Protein AF-A0A818ZVC1-F1 (afdb_monomer)

pLDDT: mean 70.7, std 21.71, range [21.44, 96.44]

Sequence (948 aa):
MNQSSSKSNKQVQQPVFHGYNSTHLWSMRLADENYFRLAHILPCRIIEYVRENKIEKIDSCDYSSKNEFSIQNTLWAQKWFYEHQHPINCTNKRFAIIQNYAWSGFGSTVHQIAWAFGRAIADNRIAVYQIPGNWLYGNCNSSTPDCFFLPITNCSIPSKVDGNQTITIDANVGHWSNPIIPSVFQNRTFNWYRVQMVFYLMRYKPETLAHVQYTISKQFNLSSIDFYHPYIAVYVRRSDKATTKEMSQVYTLKQYFDLFDGNARQANISTIYINSEDEKVLNEFVEINKEKQGYYKLLNLTLQKNIVFGSLTRMTSEQRGKVILDFLTDLFIETNADLHVGTLTSNWCRLVDEMRLALGKLIPFYTPENIYKIDWKRNPSMNENGSSEGVGVVIRHTADLGKMIVAANDTNQKHMEYLPYPDWNFNEESEEFLQKTSSDKNDEQCPLEQIYLRCNKTFLPGQSVQVIKIEAERIHHPVIEFLYPYLYTITIRYGSTFEWTIKKRYKDFYDLHQALRTYVTSELAKSCNNLNSVRPSETIDDHDSSIRRQEKQLPCFPTRNDRIAFINEFSKNERCKILQNYLNKVLKHPKLREHSAMRNFLGVSPLSFVRGLGKSLREAELLKRSNDDYRGRSIFIRLLFSCDIFKFHRNRKWFVIKDSYIVYMKIDSALVGFPMLVDHAFSIDRRFRKTKTTNGIRIKNLQRLMVIKCQSGYERDKWFDTLMEIKNKSLFTQQHLFKSFAPQRQQQYAQWFINGQPYMEALAKAILAAREEIYISDWWLSPEIMLIRPYQDDSMRLDNLLGKRAEEGIRIYILIFKDILSVVGLNSYHTKKQLVSKSPNKKNIKIIRHPNHRVLPGTESSFLYSHHEKTVVIDQRLAFIGGLDLCWGRWDTDDHRLVDLSNENITELKSAEELANQSDQESTKEEAAVDTAKQMAKNNTNQGIVRI

Nearest PDB structures (foldseek):
  6ohm-assembly2_B  TM=9.486E-01  e=3.495E-13  Homo sapiens
  7svp-assembly1_C  TM=9.509E-01  e=5.383E-13  Homo sapiens
  6ohp-assembly4_D  TM=9.418E-01  e=6.681E-13  Homo sapiens
  6ohp-assembly2_B  TM=9.500E-01  e=1.210E-12  Homo sapiens
  6ohr-assembly4_D  TM=9.412E-01  e=7.443E-13  Homo sapiens

Mean predicted aligned error: 21.45 Å

Solvent-accessible surface area (backbone atoms only — not comparable to full-atom values): 56792 Å² total; per-residue (Å²): 137,85,89,84,89,86,83,88,83,83,82,78,83,81,84,78,92,72,84,88,63,68,67,64,52,72,64,48,55,81,79,46,88,68,39,78,74,48,62,86,75,52,63,56,56,76,46,72,42,56,55,98,92,38,83,45,66,32,45,41,62,36,64,46,82,86,44,74,50,12,52,52,44,46,51,53,51,52,50,51,52,48,55,64,29,46,55,99,63,64,76,95,56,34,35,23,34,41,27,48,48,53,98,60,44,72,40,50,42,53,55,22,52,33,49,43,47,40,54,19,50,47,72,67,21,36,52,35,81,46,76,53,43,83,51,73,37,39,88,48,101,45,70,45,73,53,59,49,18,50,65,81,36,81,62,78,76,76,94,64,79,70,69,77,50,20,39,77,40,61,17,48,84,52,68,83,86,75,73,66,69,34,79,96,47,59,94,52,57,69,67,59,56,50,25,54,44,46,50,65,63,60,20,41,25,73,67,47,47,51,49,37,47,48,56,48,30,72,61,40,100,48,67,51,76,38,80,51,65,61,26,34,21,36,45,51,76,65,62,81,50,57,80,67,66,68,38,100,69,76,73,57,72,63,59,60,47,68,72,45,50,69,40,29,61,75,60,67,45,36,34,34,34,76,47,47,50,47,66,65,56,63,61,50,47,58,56,53,29,56,78,56,71,58,58,61,44,78,57,71,73,96,63,92,59,64,69,47,58,81,56,55,76,74,49,54,45,58,58,31,27,52,52,49,50,44,50,54,35,52,49,54,52,43,38,59,29,77,40,46,34,34,48,74,74,36,46,55,45,43,50,39,50,35,45,18,33,65,38,16,42,75,62,80,71,45,48,88,62,96,70,81,74,79,82,90,82,77,83,85,75,88,74,95,75,93,74,97,67,89,82,78,80,86,84,82,87,76,87,84,89,81,89,85,87,89,86,84,82,91,88,81,91,76,88,81,89,83,79,82,78,83,80,76,71,83,68,60,71,64,48,50,61,60,51,74,68,57,80,77,80,85,69,94,76,74,58,76,63,54,56,78,69,33,79,75,58,58,73,65,86,96,54,59,53,41,60,78,47,51,46,75,45,79,52,95,41,94,83,48,42,82,77,57,38,44,42,34,41,37,34,36,35,40,56,97,82,44,75,52,75,46,79,43,41,65,66,57,56,51,55,40,50,54,53,53,48,54,49,49,56,51,53,52,52,53,62,61,66,66,68,81,78,73,84,92,77,82,91,77,69,74,70,62,57,57,57,60,55,60,76,65,59,81,77,82,71,84,80,76,54,80,82,81,52,73,95,50,74,72,55,52,57,53,49,28,52,53,53,37,53,40,50,38,58,47,41,69,38,66,72,57,44,64,29,68,60,43,28,58,70,69,40,56,46,59,68,56,81,32,79,90,69,50,71,65,78,47,43,43,78,35,33,34,55,66,87,40,69,59,79,80,77,60,71,75,65,56,63,81,57,71,87,56,96,82,72,78,64,60,46,70,27,36,36,39,33,42,69,59,34,37,36,34,22,40,72,86,58,63,44,75,70,54,79,45,58,47,30,60,56,50,44,78,44,63,50,49,94,79,40,75,39,80,34,18,39,27,42,30,32,84,76,36,36,43,42,39,34,39,96,38,60,69,54,29,50,54,54,48,51,56,55,51,48,32,52,74,68,29,66,30,35,47,89,28,78,94,71,36,75,58,67,91,77,79,96,72,88,83,84,88,64,92,46,26,41,68,42,29,41,53,48,50,54,48,61,73,65,51,79,55,29,37,39,37,34,25,49,38,55,38,46,81,33,67,35,51,78,91,64,95,64,68,66,53,17,47,36,46,45,52,18,54,40,23,65,76,63,24,33,35,40,35,44,34,27,46,59,55,73,92,81,41,89,63,51,45,65,56,34,47,55,56,46,35,67,41,16,72,92,52,66,32,38,43,74,47,66,42,67,77,77,69,81,51,95,92,52,88,66,56,84,86,68,83,50,80,55,24,34,40,33,37,59,88,76,46,72,50,75,56,87,70,44,59,26,82,91,46,65,28,56,97,80,60,58,94,64,89,76,53,77,66,57,54,52,53,49,53,54,51,52,58,56,55,73,73,54,96,56,73,78,62,48,56,55,53,52,51,51,51,52,52,51,54,55,59,68,56,64,80,64,81,73,79,82,126

Structure (mmCIF, N/CA/C/O backbone):
data_AF-A0A818ZVC1-F1
#
_entry.id   AF-A0A818ZVC1-F1
#
loop_
_atom_site.group_PDB
_atom_site.id
_atom_site.type_symbol
_atom_site.label_atom_id
_atom_site.label_alt_id
_atom_site.label_comp_id
_atom_site.label_asym_id
_atom_site.label_entity_id
_atom_site.label_seq_id
_atom_site.pdbx_PDB_ins_code
_atom_site.Cartn_x
_atom_site.Cartn_y
_atom_site.Cartn_z
_atom_site.occupancy
_atom_site.B_iso_or_equiv
_atom_site.auth_seq_id
_atom_site.auth_comp_id
_atom_site.auth_asym_id
_atom_site.auth_atom_id
_atom_site.pdbx_PDB_model_num
ATOM 1 N N . MET A 1 1 ? -5.966 59.909 -5.866 1.00 27.52 1 MET A N 1
ATOM 2 C CA . MET A 1 1 ? -5.714 59.078 -4.671 1.00 27.52 1 MET A CA 1
ATOM 3 C C . MET A 1 1 ? -6.666 57.889 -4.690 1.00 27.52 1 MET A C 1
ATOM 5 O O . MET A 1 1 ? -7.863 58.096 -4.771 1.00 27.52 1 MET A O 1
ATOM 9 N N . ASN A 1 2 ? -6.078 56.693 -4.657 1.00 26.95 2 ASN A N 1
ATOM 10 C CA . ASN A 1 2 ? -6.580 55.396 -4.181 1.00 26.95 2 ASN A CA 1
ATOM 11 C C . ASN A 1 2 ? -7.869 54.749 -4.739 1.00 26.95 2 ASN A C 1
ATOM 13 O O . ASN A 1 2 ? -8.979 55.064 -4.338 1.00 26.95 2 ASN A O 1
ATOM 17 N N . GLN A 1 3 ? -7.606 53.705 -5.545 1.00 29.36 3 GLN A N 1
ATOM 18 C CA . GLN A 1 3 ? -8.112 52.318 -5.475 1.00 29.36 3 GLN A CA 1
ATOM 19 C C . GLN A 1 3 ? -9.631 52.046 -5.527 1.00 29.36 3 GLN A C 1
ATOM 21 O O . GLN A 1 3 ? -10.334 52.234 -4.542 1.00 29.36 3 GLN A O 1
ATOM 26 N N . SER A 1 4 ? -10.096 51.390 -6.607 1.00 24.62 4 SER A N 1
ATOM 27 C CA . SER A 1 4 ? -10.734 50.048 -6.555 1.00 24.62 4 SER A CA 1
ATOM 28 C C . SER A 1 4 ? -11.327 49.567 -7.903 1.00 24.62 4 SER A C 1
ATOM 30 O O . SER A 1 4 ? -11.783 50.359 -8.722 1.00 24.62 4 SER A O 1
ATOM 32 N N . SER A 1 5 ? -11.377 48.228 -8.049 1.00 24.33 5 SER A N 1
ATOM 33 C CA . SER A 1 5 ? -11.989 47.377 -9.104 1.00 24.33 5 SER A CA 1
ATOM 34 C C . SER A 1 5 ? -11.137 47.151 -10.374 1.00 24.33 5 SER A C 1
ATOM 36 O O . SER A 1 5 ? -10.553 48.082 -10.900 1.00 24.33 5 SER A O 1
ATOM 38 N N . SER A 1 6 ? -10.971 45.955 -10.958 1.00 25.45 6 SER A N 1
ATOM 39 C CA . SER A 1 6 ? -11.518 44.601 -10.759 1.00 25.45 6 SER A CA 1
ATOM 40 C C . SER A 1 6 ? -10.657 43.587 -11.553 1.00 25.45 6 SER A C 1
ATOM 42 O O . SER A 1 6 ? -10.133 43.961 -12.600 1.00 25.45 6 SER A O 1
ATOM 44 N N . LYS A 1 7 ? -10.534 42.324 -11.092 1.00 26.31 7 LYS A N 1
ATOM 45 C CA . LYS A 1 7 ? -10.684 41.066 -11.881 1.00 26.31 7 LYS A CA 1
ATOM 46 C C . LYS A 1 7 ? -10.084 39.825 -11.184 1.00 26.31 7 LYS A C 1
ATOM 48 O O . LYS A 1 7 ? -8.886 39.715 -10.969 1.00 26.31 7 LYS A O 1
ATOM 53 N N . SER A 1 8 ? -10.994 38.903 -10.855 1.00 25.89 8 SER A N 1
ATOM 54 C CA . SER A 1 8 ? -10.902 37.430 -10.852 1.00 25.89 8 SER A CA 1
ATOM 55 C C . SER A 1 8 ? -9.536 36.741 -10.665 1.00 25.89 8 SER A C 1
ATOM 57 O O . SER A 1 8 ? -8.816 36.521 -11.637 1.00 25.89 8 SER A O 1
ATOM 59 N N . ASN A 1 9 ? -9.292 36.205 -9.464 1.00 24.50 9 ASN A N 1
ATOM 60 C CA . ASN A 1 9 ? -8.367 35.085 -9.261 1.00 24.50 9 ASN A CA 1
ATOM 61 C C . ASN A 1 9 ? -9.161 33.777 -9.122 1.00 24.50 9 ASN A C 1
ATOM 63 O O . ASN A 1 9 ? -9.831 33.545 -8.116 1.00 24.50 9 ASN A O 1
ATOM 67 N N . LYS A 1 10 ? -9.074 32.922 -10.150 1.00 27.95 10 LYS A N 1
ATOM 68 C CA . LYS A 1 10 ? -9.461 31.507 -10.091 1.00 27.95 10 LYS A CA 1
ATOM 69 C C . LYS A 1 10 ? -8.496 30.792 -9.139 1.00 27.95 10 LYS A C 1
ATOM 71 O O . LYS A 1 10 ? -7.311 30.679 -9.438 1.00 27.95 10 LYS A O 1
ATOM 76 N N . GLN A 1 11 ? -8.993 30.317 -7.998 1.00 25.81 11 GLN A N 1
ATOM 77 C CA . GLN A 1 11 ? -8.253 29.385 -7.148 1.00 25.81 11 GLN A CA 1
ATOM 78 C C . GLN A 1 11 ? -8.177 28.024 -7.846 1.00 25.81 11 GLN A C 1
ATOM 80 O O . GLN A 1 11 ? -9.191 27.373 -8.091 1.00 25.81 11 GLN A O 1
ATOM 85 N N . VAL A 1 12 ? -6.952 27.630 -8.183 1.00 25.62 12 VAL A N 1
ATOM 86 C CA . VAL A 1 12 ? -6.585 26.325 -8.731 1.00 25.62 12 VAL A CA 1
ATOM 87 C C . VAL A 1 12 ? -6.750 25.271 -7.633 1.00 25.62 12 VAL A C 1
ATOM 89 O O . VAL A 1 12 ? -6.103 25.348 -6.589 1.00 25.62 12 VAL A O 1
ATOM 92 N N . GLN A 1 13 ? -7.636 24.301 -7.869 1.00 24.66 13 GLN A N 1
ATOM 93 C CA . GLN A 1 13 ? -7.746 23.074 -7.082 1.00 24.66 13 GLN A CA 1
ATOM 94 C C . GLN A 1 13 ? -6.422 22.302 -7.167 1.00 24.66 13 GLN A C 1
ATOM 96 O O . GLN A 1 13 ? -5.951 21.984 -8.256 1.00 24.66 13 GLN A O 1
ATOM 101 N N . GLN A 1 14 ? -5.816 22.013 -6.015 1.00 25.50 14 GLN A N 1
ATOM 102 C CA . GLN A 1 14 ? -4.678 21.099 -5.912 1.00 25.50 14 GLN A CA 1
ATOM 103 C C . GLN A 1 14 ? -5.178 19.648 -6.018 1.00 25.50 14 GLN A C 1
ATOM 105 O O . GLN A 1 14 ? -6.092 19.292 -5.267 1.00 25.50 14 GLN A O 1
ATOM 110 N N . PRO A 1 15 ? -4.604 18.794 -6.887 1.00 28.31 15 PRO A N 1
ATOM 111 C CA . PRO A 1 15 ? -4.935 17.380 -6.904 1.00 28.31 15 PRO A CA 1
ATOM 112 C C . PRO A 1 15 ? -4.225 16.617 -5.782 1.00 28.31 15 PRO A C 1
ATOM 114 O O . PRO A 1 15 ? -3.084 16.887 -5.408 1.00 28.31 15 PRO A O 1
ATOM 117 N N . VAL A 1 16 ? -4.975 15.649 -5.271 1.00 25.94 16 VAL A N 1
ATOM 118 C CA . VAL A 1 16 ? -4.669 14.675 -4.227 1.00 25.94 16 VAL A CA 1
ATOM 119 C C . VAL A 1 16 ? -3.815 13.539 -4.810 1.00 25.94 16 VAL A C 1
ATOM 121 O O . VAL A 1 16 ? -3.999 13.139 -5.954 1.00 25.94 16 VAL A O 1
ATOM 124 N N . PHE A 1 17 ? -2.878 13.026 -4.011 1.00 22.81 17 PHE A N 1
ATOM 125 C CA . PHE A 1 17 ? -1.921 11.966 -4.343 1.00 22.81 17 PHE A CA 1
ATOM 126 C C . PHE A 1 17 ? -2.580 10.686 -4.904 1.00 22.81 17 PHE A C 1
ATOM 128 O O . PHE A 1 17 ? -3.275 9.978 -4.174 1.00 22.81 17 PHE A O 1
ATOM 135 N N . HIS A 1 18 ? -2.290 10.353 -6.168 1.00 27.66 18 HIS A N 1
ATOM 136 C CA . HIS A 1 18 ? -2.539 9.040 -6.775 1.00 27.66 18 HIS A CA 1
ATOM 137 C C . HIS A 1 18 ? -1.360 8.091 -6.500 1.00 27.66 18 HIS A C 1
ATOM 139 O O . HIS A 1 18 ? -0.253 8.300 -6.984 1.00 27.66 18 HIS A O 1
ATOM 145 N N . GLY A 1 19 ? -1.571 7.029 -5.723 1.00 27.08 19 GLY A N 1
ATOM 146 C CA . GLY A 1 19 ? -0.622 5.915 -5.692 1.00 27.08 19 GLY A CA 1
ATOM 147 C C . GLY A 1 19 ? -0.619 5.212 -7.050 1.00 27.08 19 GLY A C 1
ATOM 148 O O . GLY A 1 19 ? -1.681 4.800 -7.499 1.00 27.08 19 GLY A O 1
ATOM 149 N N . TYR A 1 20 ? 0.564 5.101 -7.661 1.00 32.34 20 TYR A N 1
ATOM 150 C CA . TYR A 1 20 ? 0.853 4.433 -8.938 1.00 32.34 20 TYR A CA 1
ATOM 151 C C . TYR A 1 20 ? 0.041 4.931 -10.137 1.00 32.34 20 TYR A C 1
ATOM 153 O O . TYR A 1 20 ? -0.973 4.350 -10.509 1.00 32.34 20 TYR A O 1
ATOM 161 N N . ASN A 1 21 ? 0.542 5.977 -10.795 1.00 25.67 21 ASN A N 1
ATOM 162 C CA . ASN A 1 21 ? 0.131 6.290 -12.157 1.00 25.67 21 ASN A CA 1
ATOM 163 C C . ASN A 1 21 ? 1.340 6.780 -12.966 1.00 25.67 21 ASN A C 1
ATOM 165 O O . ASN A 1 21 ? 1.886 7.829 -12.640 1.00 25.67 21 ASN A O 1
ATOM 169 N N . SER A 1 22 ? 1.707 5.982 -13.986 1.00 32.19 22 SER A N 1
ATOM 170 C CA . SER A 1 22 ? 2.506 6.310 -15.190 1.00 32.19 22 SER A CA 1
ATOM 171 C C . SER A 1 22 ? 3.807 7.100 -14.944 1.00 32.19 22 SER A C 1
ATOM 173 O O . SER A 1 22 ? 3.735 8.312 -14.794 1.00 32.19 22 SER A O 1
ATOM 175 N N . THR A 1 23 ? 5.012 6.521 -14.896 1.00 31.30 23 THR A N 1
ATOM 176 C CA . THR A 1 23 ? 5.671 5.669 -15.906 1.00 31.30 23 THR A CA 1
ATOM 177 C C . THR A 1 23 ? 7.010 5.185 -15.335 1.00 31.30 23 THR A C 1
ATOM 179 O O . THR A 1 23 ? 7.995 5.911 -15.367 1.00 31.30 23 THR A O 1
ATOM 182 N N . HIS A 1 24 ? 7.097 3.928 -14.902 1.00 35.00 24 HIS A N 1
ATOM 183 C CA . HIS A 1 24 ? 8.387 3.292 -14.626 1.00 35.00 24 HIS A CA 1
ATOM 184 C C . HIS A 1 24 ? 8.357 1.852 -15.118 1.00 35.00 24 HIS A C 1
ATOM 186 O O . HIS A 1 24 ? 8.144 0.904 -14.359 1.00 35.00 24 HIS A O 1
ATOM 192 N N . LEU A 1 25 ? 8.615 1.691 -16.412 1.00 38.16 25 LEU A N 1
ATOM 193 C CA . LEU A 1 25 ? 9.255 0.473 -16.859 1.00 38.16 25 LEU A CA 1
ATOM 194 C C . LEU A 1 25 ? 10.643 0.430 -16.229 1.00 38.16 25 LEU A C 1
ATOM 196 O O . LEU A 1 25 ? 11.414 1.379 -16.331 1.00 38.16 25 LEU A O 1
ATOM 200 N N . TRP A 1 26 ? 10.881 -0.685 -15.545 1.00 45.56 26 TRP A N 1
ATOM 201 C CA . TRP A 1 26 ? 12.069 -1.085 -14.805 1.00 45.56 26 TRP A CA 1
ATOM 202 C C . TRP A 1 26 ? 12.497 -0.171 -13.660 1.00 45.56 26 TRP A C 1
ATOM 204 O O . TRP A 1 26 ? 13.458 0.596 -13.705 1.00 45.56 26 TRP A O 1
ATOM 214 N N . SER A 1 27 ? 11.847 -0.373 -12.518 1.00 42.56 27 SER A N 1
ATOM 215 C CA . SER A 1 27 ? 12.524 -0.093 -11.259 1.00 42.56 27 SER A CA 1
ATOM 216 C C . SER A 1 27 ? 13.854 -0.853 -11.251 1.00 42.56 27 SER A C 1
ATOM 218 O O . SER A 1 27 ? 13.868 -2.045 -11.558 1.00 42.56 27 SER A O 1
ATOM 220 N N . MET A 1 28 ? 14.937 -0.222 -10.807 1.00 47.94 28 MET A N 1
ATOM 221 C CA . MET A 1 28 ? 16.243 -0.839 -10.523 1.00 47.94 28 MET A CA 1
ATOM 222 C C . MET A 1 28 ? 16.189 -1.979 -9.468 1.00 47.94 28 MET A C 1
ATOM 224 O O . MET A 1 28 ? 17.200 -2.322 -8.872 1.00 47.94 28 MET A O 1
ATOM 228 N N . ARG A 1 29 ? 15.017 -2.578 -9.213 1.00 45.97 29 ARG A N 1
ATOM 229 C CA . ARG A 1 29 ? 14.735 -3.723 -8.334 1.00 45.97 29 ARG A CA 1
ATOM 230 C C . ARG A 1 29 ? 14.843 -5.087 -9.037 1.00 45.97 29 ARG A C 1
ATOM 232 O O . ARG A 1 29 ? 14.319 -6.066 -8.518 1.00 45.97 29 ARG A O 1
ATOM 239 N N . LEU A 1 30 ? 15.492 -5.174 -10.197 1.00 45.00 30 LEU A N 1
ATOM 240 C CA . LEU A 1 30 ? 15.577 -6.366 -11.063 1.00 45.00 30 LEU A CA 1
ATOM 241 C C . LEU A 1 30 ? 16.311 -7.602 -10.485 1.00 45.00 30 LEU A C 1
ATOM 243 O O . LEU A 1 30 ? 16.906 -8.367 -11.237 1.00 45.00 30 LEU A O 1
ATOM 247 N N . ALA A 1 31 ? 16.324 -7.831 -9.172 1.00 43.72 31 ALA A N 1
ATOM 248 C CA . ALA A 1 31 ? 17.031 -8.981 -8.593 1.00 43.72 31 ALA A CA 1
ATOM 249 C C . ALA A 1 31 ? 16.267 -9.763 -7.522 1.00 43.72 31 ALA A C 1
ATOM 251 O O . ALA A 1 31 ? 16.886 -10.543 -6.805 1.00 43.72 31 ALA A O 1
ATOM 252 N N . ASP A 1 32 ? 14.961 -9.561 -7.379 1.00 44.56 32 ASP A N 1
ATOM 253 C CA . ASP A 1 32 ? 14.152 -10.453 -6.545 1.00 44.56 32 ASP A CA 1
ATOM 254 C C . ASP A 1 32 ? 13.594 -11.579 -7.436 1.00 44.56 32 ASP A C 1
ATOM 256 O O . ASP A 1 32 ? 13.123 -11.295 -8.540 1.00 44.56 32 ASP A O 1
ATOM 260 N N . GLU A 1 33 ? 13.622 -12.840 -6.985 1.00 43.38 33 GLU A N 1
ATOM 261 C CA . GLU A 1 33 ? 12.979 -13.984 -7.668 1.00 43.38 33 GLU A CA 1
ATOM 262 C C . GLU A 1 33 ? 11.511 -13.685 -8.022 1.00 43.38 33 GLU A C 1
ATOM 264 O O . GLU A 1 33 ? 10.979 -14.175 -9.022 1.00 43.38 33 GLU A O 1
ATOM 269 N N . ASN A 1 34 ? 10.866 -12.812 -7.244 1.00 45.91 34 ASN A N 1
ATOM 270 C CA . ASN A 1 34 ? 9.500 -12.359 -7.480 1.00 45.91 34 ASN A CA 1
ATOM 271 C C . ASN A 1 34 ? 9.364 -11.376 -8.658 1.00 45.91 34 ASN A C 1
ATOM 273 O O . ASN A 1 34 ? 8.281 -11.245 -9.223 1.00 45.91 34 ASN A O 1
ATOM 277 N N . TYR A 1 35 ? 10.435 -10.690 -9.068 1.00 49.69 35 TYR A N 1
ATOM 278 C CA . TYR A 1 35 ? 10.378 -9.628 -10.077 1.00 49.69 35 TYR A CA 1
ATOM 279 C C . TYR A 1 35 ? 10.228 -10.165 -11.504 1.00 49.69 35 TYR A C 1
ATOM 281 O O . TYR A 1 35 ? 9.471 -9.599 -12.291 1.00 49.69 35 TYR A O 1
ATOM 289 N N . PHE A 1 36 ? 10.863 -11.296 -11.831 1.00 51.94 36 PHE A N 1
ATOM 290 C CA . PHE A 1 36 ? 10.711 -11.940 -13.146 1.00 51.94 36 PHE A CA 1
ATOM 291 C C . PHE A 1 36 ? 9.260 -12.361 -13.428 1.00 51.94 36 PHE A C 1
ATOM 293 O O . PHE A 1 36 ? 8.851 -12.419 -14.583 1.00 51.94 36 PHE A O 1
ATOM 300 N N . ARG A 1 37 ? 8.466 -12.594 -12.373 1.00 50.31 37 ARG A N 1
ATOM 301 C CA . ARG A 1 37 ? 7.027 -12.892 -12.461 1.00 50.31 37 ARG A CA 1
ATOM 302 C C . ARG A 1 37 ? 6.156 -11.639 -12.616 1.00 50.31 37 ARG A C 1
ATOM 304 O O . ARG A 1 37 ? 5.049 -11.736 -13.129 1.00 50.31 37 ARG A O 1
ATOM 311 N N . LEU A 1 38 ? 6.645 -10.473 -12.186 1.00 44.97 38 LEU A N 1
ATOM 312 C CA . LEU A 1 38 ? 5.910 -9.200 -12.182 1.00 44.97 38 LEU A CA 1
ATOM 313 C C . LEU A 1 38 ? 6.256 -8.295 -13.376 1.00 44.97 38 LEU A C 1
ATOM 315 O O . LEU A 1 38 ? 5.530 -7.346 -13.654 1.00 44.97 38 LEU A O 1
ATOM 319 N N . ALA A 1 39 ? 7.349 -8.555 -14.094 1.00 47.28 39 ALA A N 1
ATOM 320 C CA . ALA A 1 39 ? 7.800 -7.675 -15.171 1.00 47.28 39 ALA A CA 1
ATOM 321 C C . ALA A 1 39 ? 6.821 -7.583 -16.359 1.00 47.28 39 ALA A C 1
ATOM 323 O O . ALA A 1 39 ? 6.759 -6.556 -17.028 1.00 47.28 39 ALA A O 1
ATOM 324 N N . HIS A 1 40 ? 6.012 -8.624 -16.582 1.00 47.16 40 HIS A N 1
ATOM 325 C CA . HIS A 1 40 ? 5.005 -8.671 -17.648 1.00 47.16 40 HIS A CA 1
ATOM 326 C C . HIS A 1 40 ? 3.726 -7.871 -17.345 1.00 47.16 40 HIS A C 1
ATOM 328 O O . HIS A 1 40 ? 2.943 -7.633 -18.253 1.00 47.16 40 HIS A O 1
ATOM 334 N N . ILE A 1 41 ? 3.525 -7.433 -16.097 1.00 45.09 41 ILE A N 1
ATOM 335 C CA . ILE A 1 41 ? 2.358 -6.643 -15.658 1.00 45.09 41 ILE A CA 1
ATOM 336 C C . ILE A 1 41 ? 2.725 -5.181 -15.339 1.00 45.09 41 ILE A C 1
ATOM 338 O O . ILE A 1 41 ? 1.940 -4.454 -14.727 1.00 45.09 41 ILE A O 1
ATOM 342 N N . LEU A 1 42 ? 3.933 -4.743 -15.719 1.00 43.19 42 LEU A N 1
ATOM 343 C CA . LEU A 1 42 ? 4.386 -3.366 -15.525 1.00 43.19 42 LEU A CA 1
ATOM 344 C C . LEU A 1 42 ? 3.693 -2.426 -16.526 1.00 43.19 42 LEU A C 1
ATOM 346 O O . LEU A 1 42 ? 3.760 -2.675 -17.728 1.00 43.19 42 LEU A O 1
ATOM 350 N N . PRO A 1 43 ? 3.071 -1.323 -16.068 1.00 43.28 43 PRO A N 1
ATOM 351 C CA . PRO A 1 43 ? 2.459 -0.353 -16.962 1.00 43.28 43 PRO A CA 1
ATOM 352 C C . PRO A 1 43 ? 3.537 0.340 -17.801 1.00 43.28 43 PRO A C 1
ATOM 354 O O . PRO A 1 43 ? 4.464 0.960 -17.276 1.00 43.28 43 PRO A O 1
ATOM 357 N N . CYS A 1 44 ? 3.387 0.241 -19.113 1.00 53.91 44 CYS A N 1
ATOM 358 C CA . CYS A 1 44 ? 4.269 0.813 -20.115 1.00 53.91 44 CYS A CA 1
ATOM 359 C C . CYS A 1 44 ? 3.537 1.923 -20.889 1.00 53.91 44 CYS A C 1
ATOM 361 O O . CYS A 1 44 ? 2.309 2.029 -20.830 1.00 53.91 44 CYS A O 1
ATOM 363 N N . ARG A 1 45 ? 4.270 2.796 -21.588 1.00 53.34 45 ARG A N 1
ATOM 364 C CA . ARG A 1 45 ? 3.670 3.889 -22.369 1.00 53.34 45 ARG A CA 1
ATOM 365 C C . ARG A 1 45 ? 4.363 4.053 -23.713 1.00 53.34 45 ARG A C 1
ATOM 367 O O . ARG A 1 45 ? 5.594 4.017 -23.785 1.00 53.34 45 ARG A O 1
ATOM 374 N N . ILE A 1 46 ? 3.555 4.301 -24.740 1.00 62.34 46 ILE A N 1
ATOM 375 C CA . ILE A 1 46 ? 4.019 4.732 -26.055 1.00 62.34 46 ILE A CA 1
ATOM 376 C C . ILE A 1 46 ? 3.932 6.257 -26.119 1.00 62.34 46 ILE A C 1
ATOM 378 O O . ILE A 1 46 ? 2.892 6.838 -25.799 1.00 62.34 46 ILE A O 1
ATOM 382 N N . ILE A 1 47 ? 5.026 6.915 -26.495 1.00 57.81 47 ILE A N 1
ATOM 383 C CA . ILE A 1 47 ? 5.071 8.366 -26.705 1.00 57.81 47 ILE A CA 1
ATOM 384 C C . ILE A 1 47 ? 5.488 8.620 -28.141 1.00 57.81 47 ILE A C 1
ATOM 386 O O . ILE A 1 47 ? 6.591 8.262 -28.544 1.00 57.81 47 ILE A O 1
ATOM 390 N N . GLU A 1 48 ? 4.608 9.252 -28.903 1.00 60.34 48 GLU A N 1
ATOM 391 C CA . GLU A 1 48 ? 4.890 9.662 -30.272 1.00 60.34 48 GLU A CA 1
ATOM 392 C C . GLU A 1 48 ? 5.407 11.101 -30.283 1.00 60.34 48 GLU A C 1
ATOM 394 O O . GLU A 1 48 ? 4.894 11.970 -29.575 1.00 60.34 48 GLU A O 1
ATOM 399 N N . TYR A 1 49 ? 6.437 11.360 -31.079 1.00 50.88 49 TYR A N 1
ATOM 400 C CA . TYR A 1 49 ? 7.020 12.686 -31.232 1.00 50.88 49 TYR A CA 1
ATOM 401 C C . TYR A 1 49 ? 7.553 12.861 -32.651 1.00 50.88 49 TYR A C 1
ATOM 403 O O . TYR A 1 49 ? 7.766 11.891 -33.372 1.00 50.88 49 TYR A O 1
ATOM 411 N N . VAL A 1 50 ? 7.747 14.107 -33.076 1.00 50.69 50 VAL A N 1
ATOM 412 C CA . VAL A 1 50 ? 8.193 14.403 -34.440 1.00 50.69 50 VAL A CA 1
ATOM 413 C C . VAL A 1 50 ? 9.658 14.794 -34.429 1.00 50.69 50 VAL A C 1
ATOM 415 O O . VAL A 1 50 ? 10.036 15.751 -33.756 1.00 50.69 50 VAL A O 1
ATOM 418 N N . ARG A 1 51 ? 10.465 14.089 -35.219 1.00 49.78 51 ARG A N 1
ATOM 419 C CA . ARG A 1 51 ? 11.872 14.388 -35.470 1.00 49.78 51 ARG A CA 1
ATOM 420 C C . ARG A 1 51 ? 12.087 14.540 -36.968 1.00 49.78 51 ARG A C 1
ATOM 422 O O . ARG A 1 51 ? 11.717 13.658 -37.732 1.00 49.78 51 ARG A O 1
ATOM 429 N N . GLU A 1 52 ? 12.640 15.676 -37.397 1.00 56.88 52 GLU A N 1
ATOM 430 C CA . GLU A 1 52 ? 12.916 15.950 -38.822 1.00 56.88 52 GLU A CA 1
ATOM 431 C C . GLU A 1 52 ? 11.701 15.685 -39.742 1.00 56.88 52 GLU A C 1
ATOM 433 O O . GLU A 1 52 ? 11.827 15.131 -40.831 1.00 56.88 52 GLU A O 1
ATOM 438 N N . ASN A 1 53 ? 10.498 16.065 -39.289 1.00 55.62 53 ASN A N 1
ATOM 439 C CA . ASN A 1 53 ? 9.208 15.822 -39.958 1.00 55.62 53 ASN A CA 1
ATOM 440 C C . ASN A 1 53 ? 8.772 14.344 -40.080 1.00 55.62 53 ASN A C 1
ATOM 442 O O . ASN A 1 53 ? 7.821 14.055 -40.805 1.00 55.62 53 ASN A O 1
ATOM 446 N N . LYS A 1 54 ? 9.400 13.412 -39.355 1.00 51.00 54 LYS A N 1
ATOM 447 C CA . LYS A 1 54 ? 8.949 12.019 -39.195 1.00 51.00 54 LYS A CA 1
ATOM 448 C C . LYS A 1 54 ? 8.405 11.794 -37.790 1.00 51.00 54 LYS A C 1
ATOM 450 O O . LYS A 1 54 ? 8.980 12.290 -36.826 1.00 51.00 54 LYS A O 1
ATOM 455 N N . ILE A 1 55 ? 7.312 11.041 -37.670 1.00 58.38 55 ILE A N 1
ATOM 456 C CA . ILE A 1 55 ? 6.808 10.589 -36.368 1.00 58.38 55 ILE A CA 1
ATOM 457 C C . ILE A 1 55 ? 7.667 9.404 -35.921 1.00 58.38 55 ILE A C 1
ATOM 459 O O . ILE A 1 55 ? 7.688 8.362 -36.574 1.00 58.38 55 ILE A O 1
ATOM 463 N N . GLU A 1 56 ? 8.378 9.572 -34.816 1.00 59.34 56 GLU A N 1
ATOM 464 C CA . GLU A 1 56 ? 9.091 8.516 -34.105 1.00 59.34 56 GLU A CA 1
ATOM 465 C C . GLU A 1 56 ? 8.335 8.156 -32.813 1.00 59.34 56 GLU A C 1
ATOM 467 O O . GLU A 1 56 ? 7.528 8.942 -32.307 1.00 59.34 56 GLU A O 1
ATOM 472 N N . LYS A 1 57 ? 8.576 6.953 -32.273 1.00 59.78 57 LYS A N 1
ATOM 473 C CA . LYS A 1 57 ? 7.895 6.447 -31.072 1.00 59.78 57 LYS A CA 1
ATOM 474 C C . LYS A 1 57 ? 8.905 6.025 -30.003 1.00 59.78 57 LYS A C 1
ATOM 476 O O . LYS A 1 57 ? 9.822 5.261 -30.291 1.00 59.78 57 LYS A O 1
ATOM 481 N N . ILE A 1 58 ? 8.716 6.481 -28.763 1.00 59.19 58 ILE A N 1
ATOM 482 C CA . ILE A 1 58 ? 9.219 5.780 -27.573 1.00 59.19 58 ILE A CA 1
ATOM 483 C C . ILE A 1 58 ? 8.243 4.653 -27.329 1.00 59.19 58 ILE A C 1
ATOM 485 O O . ILE A 1 58 ? 7.121 4.927 -26.911 1.00 59.19 58 ILE A O 1
ATOM 489 N N . ASP A 1 59 ? 8.654 3.418 -27.569 1.00 65.19 59 ASP A N 1
ATOM 490 C CA . ASP A 1 59 ? 7.852 2.263 -27.202 1.00 65.19 59 ASP A CA 1
ATOM 491 C C . ASP A 1 59 ? 8.528 1.495 -26.075 1.00 65.19 59 ASP A C 1
ATOM 493 O O . ASP A 1 59 ? 9.311 0.569 -26.273 1.00 65.19 59 ASP A O 1
ATOM 497 N N . SER A 1 60 ? 8.216 1.924 -24.859 1.00 58.72 60 SER A N 1
ATOM 498 C CA . SER A 1 60 ? 8.633 1.199 -23.669 1.00 58.72 60 SER A CA 1
ATOM 499 C C . SER A 1 60 ? 7.838 -0.123 -23.526 1.00 58.72 60 SER A C 1
ATOM 501 O O . SER A 1 60 ? 8.323 -1.070 -22.913 1.00 58.72 60 SER A O 1
ATOM 503 N N . CYS A 1 61 ? 6.671 -0.232 -24.180 1.00 61.16 61 CYS A N 1
ATOM 504 C CA . CYS A 1 61 ? 5.827 -1.428 -24.273 1.00 61.16 61 CYS A CA 1
ATOM 505 C C . CYS A 1 61 ? 6.284 -2.434 -25.338 1.00 61.16 61 CYS A C 1
ATOM 507 O O . CYS A 1 61 ? 5.530 -3.355 -25.643 1.00 61.16 61 CYS A O 1
ATOM 509 N N . ASP A 1 62 ? 7.460 -2.289 -25.946 1.00 67.50 62 ASP A N 1
ATOM 510 C CA . ASP A 1 62 ? 7.873 -3.228 -26.981 1.00 67.50 62 ASP A CA 1
ATOM 511 C C . ASP A 1 62 ? 8.192 -4.598 -26.354 1.00 67.50 62 ASP A C 1
ATOM 513 O O . ASP A 1 62 ? 9.268 -4.810 -25.788 1.00 67.50 62 ASP A O 1
ATOM 517 N N . TYR A 1 63 ? 7.232 -5.525 -26.439 1.00 68.94 63 TYR A N 1
ATOM 518 C CA . TYR A 1 63 ? 7.359 -6.941 -26.067 1.00 68.94 63 TYR A CA 1
ATOM 519 C C . TYR A 1 63 ? 7.854 -7.811 -27.225 1.00 68.94 63 TYR A C 1
ATOM 521 O O . TYR A 1 63 ? 7.977 -9.024 -27.062 1.00 68.94 63 TYR A O 1
ATOM 529 N N . SER A 1 64 ? 8.145 -7.234 -28.394 1.00 71.00 64 SER A N 1
ATOM 530 C CA . SER A 1 64 ? 8.578 -8.014 -29.545 1.00 71.00 64 SER A CA 1
ATOM 531 C C . SER A 1 64 ? 9.971 -8.600 -29.319 1.00 71.00 64 SER A C 1
ATOM 533 O O . SER A 1 64 ? 10.891 -7.963 -28.808 1.00 71.00 64 SER A O 1
ATOM 535 N N . SER A 1 65 ? 10.188 -9.824 -29.784 1.00 68.00 65 SER A N 1
ATOM 536 C CA . SER A 1 65 ? 11.525 -10.425 -29.796 1.00 68.00 65 SER A CA 1
ATOM 537 C C . SER A 1 65 ? 12.465 -9.775 -30.826 1.00 68.00 65 SER A C 1
ATOM 539 O O . SER A 1 65 ? 13.681 -9.974 -30.754 1.00 68.00 65 SER A O 1
ATOM 541 N N . LYS A 1 66 ? 11.912 -8.981 -31.760 1.00 70.69 66 LYS A N 1
ATOM 542 C CA . LYS A 1 66 ? 12.612 -8.357 -32.895 1.00 70.69 66 LYS A CA 1
ATOM 543 C C . LYS A 1 66 ? 13.476 -7.163 -32.491 1.00 70.69 66 LYS A C 1
ATOM 545 O O . LYS A 1 66 ? 14.511 -6.934 -33.113 1.00 70.69 66 LYS A O 1
ATOM 550 N N . ASN A 1 67 ? 13.071 -6.413 -31.472 1.00 73.62 67 ASN A N 1
ATOM 551 C CA . ASN A 1 67 ? 13.867 -5.319 -30.931 1.00 73.62 67 ASN A CA 1
ATOM 552 C C . ASN A 1 67 ? 14.817 -5.842 -29.855 1.00 73.62 67 ASN A C 1
ATOM 554 O O . ASN A 1 67 ? 14.380 -6.436 -28.875 1.00 73.62 67 ASN A O 1
ATOM 558 N N . GLU A 1 68 ? 16.121 -5.608 -30.006 1.00 76.88 68 GLU A N 1
ATOM 559 C CA . GLU A 1 68 ? 17.111 -6.061 -29.027 1.00 76.88 68 GLU A CA 1
ATOM 560 C C . GLU A 1 68 ? 16.811 -5.533 -27.617 1.00 76.88 68 GLU A C 1
ATOM 562 O O . GLU A 1 68 ? 16.863 -6.298 -26.662 1.00 76.88 68 GLU A O 1
ATOM 567 N N . PHE A 1 69 ? 16.411 -4.270 -27.476 1.00 75.94 69 PHE A N 1
ATOM 568 C CA . PHE A 1 69 ? 16.116 -3.632 -26.186 1.00 75.94 69 PHE A CA 1
ATOM 569 C C . PHE A 1 69 ? 14.657 -3.789 -25.735 1.00 75.94 69 PHE A C 1
ATOM 571 O O . PHE A 1 69 ? 14.217 -3.093 -24.819 1.00 75.94 69 PHE A O 1
ATOM 578 N N . SER A 1 70 ? 13.911 -4.709 -26.351 1.00 76.81 70 SER A N 1
ATOM 579 C CA . SER A 1 70 ? 12.568 -5.058 -25.898 1.00 76.81 70 SER A CA 1
ATOM 580 C C . SER A 1 70 ? 12.572 -5.580 -24.465 1.00 76.81 70 SER A C 1
ATOM 582 O O . SER A 1 70 ? 13.566 -6.124 -23.962 1.00 76.81 70 SER A O 1
ATOM 584 N N . ILE A 1 71 ? 11.424 -5.469 -23.804 1.00 74.94 71 ILE A N 1
ATOM 585 C CA . ILE A 1 71 ? 11.266 -5.972 -22.438 1.00 74.94 71 ILE A CA 1
ATOM 586 C C . ILE A 1 71 ? 11.503 -7.473 -22.340 1.00 74.94 71 ILE A C 1
ATOM 588 O O . ILE A 1 71 ? 12.148 -7.942 -21.404 1.00 74.94 71 ILE A O 1
ATOM 592 N N . GLN A 1 72 ? 11.089 -8.231 -23.350 1.00 76.38 72 GLN A N 1
ATOM 593 C CA . GLN A 1 72 ? 11.324 -9.666 -23.387 1.00 76.38 72 GLN A CA 1
ATOM 594 C C . GLN A 1 72 ? 12.825 -9.997 -23.429 1.00 76.38 72 GLN A C 1
ATOM 596 O O . GLN A 1 72 ? 13.300 -10.834 -22.657 1.00 76.38 72 GLN A O 1
ATOM 601 N N . ASN A 1 73 ? 13.585 -9.318 -24.292 1.00 80.62 73 ASN A N 1
ATOM 602 C CA . ASN A 1 73 ? 15.012 -9.582 -24.469 1.00 80.62 73 ASN A CA 1
ATOM 603 C C . ASN A 1 73 ? 15.840 -9.122 -23.260 1.00 80.62 73 ASN A C 1
ATOM 605 O O . ASN A 1 73 ? 16.743 -9.841 -22.826 1.00 80.62 73 ASN A O 1
ATOM 609 N N . THR A 1 74 ? 15.508 -7.975 -22.668 1.00 81.56 74 THR A N 1
ATOM 610 C CA . THR A 1 74 ? 16.152 -7.496 -21.437 1.00 81.56 74 THR A CA 1
ATOM 611 C C . THR A 1 74 ? 15.845 -8.431 -20.255 1.00 81.56 74 THR A C 1
ATOM 613 O O . THR A 1 74 ? 16.768 -8.818 -19.541 1.00 81.56 74 THR A O 1
ATOM 616 N N . LEU A 1 75 ? 14.599 -8.899 -20.073 1.00 78.75 75 LEU A N 1
ATOM 617 C CA . LEU A 1 75 ? 14.261 -9.854 -19.002 1.00 78.75 75 LEU A CA 1
ATOM 618 C C . LEU A 1 75 ? 15.020 -11.171 -19.126 1.00 78.75 75 LEU A C 1
ATOM 620 O O . LEU A 1 75 ? 15.547 -11.675 -18.133 1.00 78.75 75 LEU A O 1
ATOM 624 N N . TRP A 1 76 ? 15.098 -11.706 -20.343 1.00 84.88 76 TRP A N 1
ATOM 625 C CA . TRP A 1 76 ? 15.875 -12.904 -20.631 1.00 84.88 76 TRP A CA 1
ATOM 626 C C . TRP A 1 76 ? 17.348 -12.733 -20.227 1.00 84.88 76 TRP A C 1
ATOM 628 O O . TRP A 1 76 ? 17.891 -13.579 -19.515 1.00 84.88 76 TRP A O 1
ATOM 638 N N . ALA A 1 77 ? 17.972 -11.614 -20.608 1.00 87.00 77 ALA A N 1
ATOM 639 C CA . ALA A 1 77 ? 19.368 -11.324 -20.284 1.00 87.00 77 ALA A CA 1
ATOM 640 C C . ALA A 1 77 ? 19.604 -11.198 -18.772 1.00 87.00 77 ALA A C 1
ATOM 642 O O . ALA A 1 77 ? 20.531 -11.802 -18.230 1.00 87.00 77 ALA A O 1
ATOM 643 N N . GLN A 1 78 ? 18.744 -10.444 -18.079 1.00 86.12 78 GLN A N 1
ATOM 644 C CA . GLN A 1 78 ? 18.852 -10.233 -16.633 1.00 86.12 78 GLN A CA 1
ATOM 645 C C . GLN A 1 78 ? 18.642 -11.531 -15.849 1.00 86.12 78 GLN A C 1
ATOM 647 O O . GLN A 1 78 ? 19.372 -11.787 -14.889 1.00 86.12 78 GLN A O 1
ATOM 652 N N . LYS A 1 79 ? 17.693 -12.375 -16.277 1.00 83.62 79 LYS A N 1
ATOM 653 C CA . LYS A 1 79 ? 17.477 -13.707 -15.698 1.00 83.62 79 LYS A CA 1
ATOM 654 C C . LYS A 1 79 ? 18.721 -14.574 -15.858 1.00 83.62 79 LYS A C 1
ATOM 656 O O . LYS A 1 79 ? 19.187 -15.150 -14.880 1.00 83.62 79 LYS A O 1
ATOM 661 N N . TRP A 1 80 ? 19.297 -14.596 -17.059 1.00 90.75 80 TRP A N 1
ATOM 662 C CA . TRP A 1 80 ? 20.513 -15.356 -17.324 1.00 90.75 80 TRP A CA 1
ATOM 663 C C . TRP A 1 80 ? 21.683 -14.890 -16.444 1.00 90.75 80 TRP A C 1
ATOM 665 O O . TRP A 1 80 ? 22.348 -15.714 -15.817 1.00 90.75 80 TRP A O 1
ATOM 675 N N . PHE A 1 81 ? 21.912 -13.573 -16.330 1.00 90.44 81 PHE A N 1
ATOM 676 C CA . PHE A 1 81 ? 22.951 -13.046 -15.438 1.00 90.44 81 PHE A CA 1
ATOM 677 C C . PHE A 1 81 ? 22.699 -13.422 -13.978 1.00 90.44 81 PHE A C 1
ATOM 679 O O . PHE A 1 81 ? 23.645 -13.789 -13.281 1.00 90.44 81 PHE A O 1
ATOM 686 N N . TYR A 1 82 ? 21.446 -13.356 -13.518 1.00 88.38 82 TYR A N 1
ATOM 687 C CA . TYR A 1 82 ? 21.090 -13.726 -12.152 1.00 88.38 82 TYR A CA 1
ATOM 688 C C . TYR A 1 82 ? 21.405 -15.196 -11.877 1.00 88.38 82 TYR A C 1
ATOM 690 O O . TYR A 1 82 ? 22.161 -15.475 -10.952 1.00 88.38 82 TYR A O 1
ATOM 698 N N . GLU A 1 83 ? 20.907 -16.115 -12.708 1.00 88.50 83 GLU A N 1
ATOM 699 C CA . GLU A 1 83 ? 21.124 -17.562 -12.567 1.00 88.50 83 GLU A CA 1
ATOM 700 C C . GLU A 1 83 ? 22.611 -17.933 -12.636 1.00 88.50 83 GLU A C 1
ATOM 702 O O . GLU A 1 83 ? 23.090 -18.751 -11.849 1.00 88.50 83 GLU A O 1
ATOM 707 N N . HIS A 1 84 ? 23.367 -17.295 -13.534 1.00 92.31 84 HIS A N 1
ATOM 708 C CA . HIS A 1 84 ? 24.809 -17.501 -13.640 1.00 92.31 84 HIS A CA 1
ATOM 709 C C . HIS A 1 84 ? 25.550 -17.044 -12.373 1.00 92.31 84 HIS A C 1
ATOM 711 O O . HIS A 1 84 ? 26.462 -17.726 -11.902 1.00 92.31 84 HIS A O 1
ATOM 717 N N . GLN A 1 85 ? 25.188 -15.881 -11.823 1.00 93.56 85 GLN A N 1
ATOM 718 C CA . GLN A 1 85 ? 25.859 -15.317 -10.650 1.00 93.56 85 GLN A CA 1
ATOM 719 C C . GLN A 1 85 ? 25.314 -15.846 -9.316 1.00 93.56 85 GLN A C 1
ATOM 721 O O . GLN A 1 85 ? 25.990 -15.682 -8.309 1.00 93.56 85 GLN A O 1
ATOM 726 N N . HIS A 1 86 ? 24.136 -16.473 -9.273 1.00 91.25 86 HIS A N 1
ATOM 727 C CA . HIS A 1 86 ? 23.498 -16.967 -8.045 1.00 91.25 86 HIS A CA 1
ATOM 728 C C . HIS A 1 86 ? 23.261 -18.482 -8.094 1.00 91.25 86 HIS A C 1
ATOM 730 O O . HIS A 1 86 ? 22.119 -18.937 -8.002 1.00 91.25 86 HIS A O 1
ATOM 736 N N . PRO A 1 87 ? 24.311 -19.310 -8.244 1.00 90.06 87 PRO A N 1
ATOM 737 C CA . PRO A 1 87 ? 24.123 -20.750 -8.212 1.00 90.06 87 PRO A CA 1
ATOM 738 C C . PRO A 1 87 ? 23.647 -21.201 -6.824 1.00 90.06 87 PRO A C 1
ATOM 740 O O . PRO A 1 87 ? 24.053 -20.655 -5.797 1.00 90.06 87 PRO A O 1
ATOM 743 N N . ILE A 1 88 ? 22.853 -22.273 -6.792 1.00 87.19 88 ILE A N 1
ATOM 744 C CA . ILE A 1 88 ? 22.430 -22.940 -5.546 1.00 87.19 88 ILE A CA 1
ATOM 745 C C . ILE A 1 88 ? 23.652 -23.408 -4.739 1.00 87.19 88 ILE A C 1
ATOM 747 O O . ILE A 1 88 ? 23.647 -23.388 -3.511 1.00 87.19 88 ILE A O 1
ATOM 751 N N . ASN A 1 89 ? 24.715 -23.822 -5.436 1.00 88.38 89 ASN A N 1
ATOM 752 C CA . ASN A 1 89 ? 25.962 -24.264 -4.832 1.00 88.38 89 ASN A CA 1
ATOM 753 C C . ASN A 1 89 ? 27.164 -23.551 -5.471 1.00 88.38 89 ASN A C 1
ATOM 755 O O . ASN A 1 89 ? 27.426 -23.701 -6.667 1.00 88.38 89 ASN A O 1
ATOM 759 N N . CYS A 1 90 ? 27.907 -22.807 -4.651 1.00 89.81 90 CYS A N 1
ATOM 760 C CA . CYS A 1 90 ? 29.138 -22.114 -5.041 1.00 89.81 90 CYS A CA 1
ATOM 761 C C . CYS A 1 90 ? 30.370 -23.041 -5.082 1.00 89.81 90 CYS A C 1
ATOM 763 O O . CYS A 1 90 ? 31.427 -22.647 -5.572 1.00 89.81 90 CYS A O 1
ATOM 765 N N . THR A 1 91 ? 30.256 -24.274 -4.579 1.00 84.25 91 THR A N 1
ATOM 766 C CA . THR A 1 91 ? 31.337 -25.272 -4.575 1.00 84.25 91 THR A CA 1
ATOM 767 C C . THR A 1 91 ? 31.652 -25.715 -6.006 1.00 84.25 91 THR A C 1
ATOM 769 O O . THR A 1 91 ? 30.741 -25.954 -6.798 1.00 84.25 91 THR A O 1
ATOM 772 N N . ASN A 1 92 ? 32.940 -25.844 -6.345 1.00 82.56 92 ASN A N 1
ATOM 773 C CA . ASN A 1 92 ? 33.441 -26.226 -7.678 1.00 82.56 92 ASN A CA 1
ATOM 774 C C . ASN A 1 92 ? 33.083 -25.254 -8.821 1.00 82.56 92 ASN A C 1
ATOM 776 O O . ASN A 1 92 ? 33.198 -25.609 -9.996 1.00 82.56 92 ASN A O 1
ATOM 780 N N . LYS A 1 93 ? 32.652 -24.027 -8.506 1.00 91.00 93 LYS A N 1
ATOM 781 C CA . LYS A 1 93 ? 32.482 -22.961 -9.498 1.00 91.00 93 LYS A CA 1
ATOM 782 C C . LYS A 1 93 ? 33.802 -22.238 -9.742 1.00 91.00 93 LYS A C 1
ATOM 784 O O . LYS A 1 93 ? 34.683 -22.217 -8.888 1.00 91.00 93 LYS A O 1
ATOM 789 N N . ARG A 1 94 ? 33.935 -21.651 -10.931 1.00 94.38 94 ARG A N 1
ATOM 790 C CA . ARG A 1 94 ? 35.076 -20.800 -11.272 1.00 94.38 94 ARG A CA 1
ATOM 791 C C . ARG A 1 94 ? 34.748 -19.361 -10.913 1.00 94.38 94 ARG A C 1
ATOM 793 O O . ARG A 1 94 ? 33.631 -18.912 -11.155 1.00 94.38 94 ARG A O 1
ATOM 800 N N . PHE A 1 95 ? 35.725 -18.638 -10.393 1.00 95.19 95 PHE A N 1
ATOM 801 C CA . PHE A 1 95 ? 35.571 -17.275 -9.913 1.00 95.19 95 PHE A CA 1
ATOM 802 C C . PHE A 1 95 ? 36.488 -16.310 -10.656 1.00 95.19 95 PHE A C 1
ATOM 804 O O . PHE A 1 95 ? 37.588 -16.667 -11.094 1.00 95.19 95 PHE A O 1
ATOM 811 N N . ALA A 1 96 ? 36.016 -15.079 -10.787 1.00 94.06 96 ALA A N 1
ATOM 812 C CA . ALA A 1 96 ? 36.770 -13.938 -11.259 1.00 94.06 96 ALA A CA 1
ATOM 813 C C . ALA A 1 96 ? 36.673 -12.835 -10.208 1.00 94.06 96 ALA A C 1
ATOM 815 O O . ALA A 1 96 ? 35.608 -12.280 -9.939 1.00 94.06 96 ALA A O 1
ATOM 816 N N . ILE A 1 97 ? 37.809 -12.549 -9.597 1.00 91.75 97 ILE A N 1
ATOM 817 C CA . ILE A 1 97 ? 37.944 -11.534 -8.573 1.00 91.75 97 ILE A CA 1
ATOM 818 C C . ILE A 1 97 ? 38.185 -10.195 -9.258 1.00 91.75 97 ILE A C 1
ATOM 820 O O . ILE A 1 97 ? 39.234 -10.002 -9.870 1.00 91.75 97 ILE A O 1
ATOM 824 N N . ILE A 1 98 ? 37.235 -9.271 -9.147 1.00 89.50 98 ILE A N 1
ATOM 825 C CA . ILE A 1 98 ? 37.359 -7.938 -9.728 1.00 89.50 98 ILE A CA 1
ATOM 826 C C . ILE A 1 98 ? 37.973 -6.980 -8.700 1.00 89.50 98 ILE A C 1
ATOM 828 O O . ILE A 1 98 ? 37.414 -6.776 -7.616 1.00 89.50 98 ILE A O 1
ATOM 832 N N . GLN A 1 99 ? 39.109 -6.378 -9.060 1.00 85.88 99 GLN A N 1
ATOM 833 C CA . GLN A 1 99 ? 39.876 -5.463 -8.209 1.00 85.88 99 GLN A CA 1
ATOM 834 C C . GLN A 1 99 ? 40.489 -4.300 -9.012 1.00 85.88 99 GLN A C 1
ATOM 836 O O . GLN A 1 99 ? 40.431 -4.295 -10.240 1.00 85.88 99 GLN A O 1
ATOM 841 N N . ASN A 1 100 ? 41.104 -3.338 -8.308 1.00 74.94 100 ASN A N 1
ATOM 842 C CA . ASN A 1 100 ? 41.880 -2.225 -8.880 1.00 74.94 100 ASN A CA 1
ATOM 843 C C . ASN A 1 100 ? 41.146 -1.454 -9.997 1.00 74.94 100 ASN A C 1
ATOM 845 O O . ASN A 1 100 ? 41.479 -1.603 -11.158 1.00 74.94 100 ASN A O 1
ATOM 849 N N . TYR A 1 101 ? 40.160 -0.613 -9.682 1.00 75.12 101 TYR A N 1
ATOM 850 C CA . TYR A 1 101 ? 39.504 0.269 -10.669 1.00 75.12 101 TYR A CA 1
ATOM 851 C C . TYR A 1 101 ? 40.241 1.622 -10.772 1.00 75.12 101 TYR A C 1
ATOM 853 O O . TYR A 1 101 ? 40.858 2.063 -9.798 1.00 75.12 101 TYR A O 1
ATOM 861 N N . ALA A 1 102 ? 40.180 2.306 -11.921 1.00 64.44 102 ALA A N 1
ATOM 862 C CA . ALA A 1 102 ? 40.890 3.569 -12.158 1.00 64.44 102 ALA A CA 1
ATOM 863 C C . ALA A 1 102 ? 40.355 4.724 -11.299 1.00 64.44 102 ALA A C 1
ATOM 865 O O . ALA A 1 102 ? 39.147 4.846 -11.073 1.00 64.44 102 ALA A O 1
ATOM 866 N N . TRP A 1 103 ? 41.239 5.656 -10.925 1.00 70.38 103 TRP A N 1
ATOM 867 C CA . TRP A 1 103 ? 40.887 6.907 -10.242 1.00 70.38 103 TRP A CA 1
ATOM 868 C C . TRP A 1 103 ? 40.081 7.828 -11.171 1.00 70.38 103 TRP A C 1
ATOM 870 O O . TRP A 1 103 ? 40.635 8.679 -11.862 1.00 70.38 103 TRP A O 1
ATOM 880 N N . SER A 1 104 ? 38.763 7.639 -11.204 1.00 75.94 104 SER A N 1
ATOM 881 C CA . SER A 1 104 ? 37.860 8.328 -12.126 1.00 75.94 104 SER A CA 1
ATOM 882 C C . SER A 1 104 ? 36.471 8.559 -11.517 1.00 75.94 104 SER A C 1
ATOM 884 O O . SER A 1 104 ? 36.130 8.005 -10.475 1.00 75.94 104 SER A O 1
ATOM 886 N N . GLY A 1 105 ? 35.670 9.430 -12.141 1.00 77.62 105 GLY A N 1
ATOM 887 C CA . GLY A 1 105 ? 34.318 9.754 -11.665 1.00 77.62 105 GLY A CA 1
ATOM 888 C C . GLY A 1 105 ? 33.333 8.579 -11.753 1.00 77.62 105 GLY A C 1
ATOM 889 O O . GLY A 1 105 ? 33.544 7.649 -12.526 1.00 77.62 105 GLY A O 1
ATOM 890 N N . PHE A 1 106 ? 32.213 8.678 -11.023 1.00 83.69 106 PHE A N 1
ATOM 891 C CA . PHE A 1 106 ? 31.214 7.610 -10.834 1.00 83.69 106 PHE A CA 1
ATOM 892 C C . PHE A 1 106 ? 30.852 6.844 -12.117 1.00 83.69 106 PHE A C 1
ATOM 894 O O . PHE A 1 106 ? 31.000 5.626 -12.169 1.00 83.69 106 PHE A O 1
ATOM 901 N N . GLY A 1 107 ? 30.454 7.555 -13.180 1.00 84.75 107 GLY A N 1
ATOM 902 C CA . GLY A 1 107 ? 30.107 6.918 -14.453 1.00 84.75 107 GLY A CA 1
ATOM 903 C C . GLY A 1 107 ? 31.260 6.095 -15.037 1.00 84.75 107 GLY A C 1
ATOM 904 O O . GLY A 1 107 ? 31.047 4.977 -15.480 1.00 84.75 107 GLY A O 1
ATOM 905 N N . SER A 1 108 ? 32.497 6.596 -14.989 1.00 82.94 108 SER A N 1
ATOM 906 C CA . SER A 1 108 ? 33.677 5.868 -15.486 1.00 82.94 108 SER A CA 1
ATOM 907 C C . SER A 1 108 ? 33.926 4.582 -14.696 1.00 82.94 108 SER A C 1
ATOM 909 O O . SER A 1 108 ? 34.166 3.530 -15.285 1.00 82.94 108 SER A O 1
ATOM 911 N N . THR A 1 109 ? 33.807 4.649 -13.369 1.00 83.69 109 THR A N 1
ATOM 912 C CA . THR A 1 109 ? 33.977 3.492 -12.484 1.00 83.69 109 THR A CA 1
ATOM 913 C C . THR A 1 109 ? 32.948 2.399 -12.772 1.00 83.69 109 THR A C 1
ATOM 915 O O . THR A 1 109 ? 33.323 1.235 -12.886 1.00 83.69 109 THR A O 1
ATOM 918 N N . VAL A 1 110 ? 31.671 2.757 -12.966 1.00 87.44 110 VAL A N 1
ATOM 919 C CA . VAL A 1 110 ? 30.615 1.792 -13.333 1.00 87.44 110 VAL A CA 1
ATOM 920 C C . VAL A 1 110 ? 30.958 1.070 -14.640 1.00 87.44 110 VAL A C 1
ATOM 922 O O . VAL A 1 110 ? 30.877 -0.155 -14.700 1.00 87.44 110 VAL A O 1
ATOM 925 N N . HIS A 1 111 ? 31.425 1.793 -15.663 1.00 88.00 111 HIS A N 1
ATOM 926 C CA . HIS A 1 111 ? 31.805 1.183 -16.943 1.00 88.00 111 HIS A CA 1
ATOM 927 C C . HIS A 1 111 ? 33.030 0.258 -16.836 1.00 88.00 111 HIS A C 1
ATOM 929 O O . HIS A 1 111 ? 33.098 -0.734 -17.559 1.00 88.00 111 HIS A O 1
ATOM 935 N N . GLN A 1 112 ? 33.990 0.551 -15.954 1.00 86.56 112 GLN A N 1
ATOM 936 C CA . GLN A 1 112 ? 35.150 -0.320 -15.709 1.00 86.56 112 GLN A CA 1
ATOM 937 C C . GLN A 1 112 ? 34.747 -1.615 -14.999 1.00 86.56 112 GLN A C 1
ATOM 939 O O . GLN A 1 112 ? 35.193 -2.696 -15.385 1.00 86.56 112 GLN A O 1
ATOM 944 N N . ILE A 1 113 ? 33.854 -1.520 -14.006 1.00 87.69 113 ILE A N 1
ATOM 945 C CA . ILE A 1 113 ? 33.272 -2.697 -13.346 1.00 87.69 113 ILE A CA 1
ATOM 946 C C . ILE A 1 113 ? 32.492 -3.531 -14.369 1.00 87.69 113 ILE A C 1
ATOM 948 O O . ILE A 1 113 ? 32.671 -4.745 -14.423 1.00 87.69 113 ILE A O 1
ATOM 952 N N . ALA A 1 114 ? 31.684 -2.893 -15.220 1.00 90.12 114 ALA A N 1
ATOM 953 C CA . ALA A 1 114 ? 30.933 -3.572 -16.276 1.00 90.12 114 ALA A CA 1
ATOM 954 C C . ALA A 1 114 ? 31.843 -4.285 -17.286 1.00 90.12 114 ALA A C 1
ATOM 956 O O . ALA A 1 114 ? 31.543 -5.407 -17.689 1.00 90.12 114 ALA A O 1
ATOM 957 N N . TRP A 1 115 ? 32.981 -3.688 -17.650 1.00 89.88 115 TRP A N 1
ATOM 958 C CA . TRP A 1 115 ? 33.971 -4.343 -18.509 1.00 89.88 115 TRP A CA 1
ATOM 959 C C . TRP A 1 115 ? 34.547 -5.600 -17.852 1.00 89.88 115 TRP A C 1
ATOM 961 O O . TRP A 1 115 ? 34.578 -6.669 -18.466 1.00 89.88 115 TRP A O 1
ATOM 971 N N . ALA A 1 116 ? 34.955 -5.498 -16.585 1.00 90.06 116 ALA A N 1
ATOM 972 C CA . ALA A 1 116 ? 35.514 -6.629 -15.856 1.00 90.06 116 ALA A CA 1
ATOM 973 C C . ALA A 1 116 ? 34.473 -7.732 -15.603 1.00 90.06 116 ALA A C 1
ATOM 975 O O . ALA A 1 116 ? 34.791 -8.920 -15.681 1.00 90.06 116 ALA A O 1
ATOM 976 N N . PHE A 1 117 ? 33.217 -7.349 -15.371 1.00 92.12 117 PHE A N 1
ATOM 977 C CA . PHE A 1 117 ? 32.090 -8.270 -15.287 1.00 92.12 117 PHE A CA 1
ATOM 978 C C . PHE A 1 117 ? 31.874 -9.017 -16.609 1.00 92.12 117 PHE A C 1
ATOM 980 O O . PHE A 1 117 ? 31.758 -10.242 -16.606 1.00 92.12 117 PHE A O 1
ATOM 987 N N . GLY A 1 118 ? 31.921 -8.317 -17.746 1.00 90.62 118 GLY A N 1
ATOM 988 C CA . GLY A 1 118 ? 31.836 -8.943 -19.068 1.00 90.62 118 GLY A CA 1
ATOM 989 C C . GLY A 1 118 ? 32.966 -9.930 -19.332 1.00 90.62 118 GLY A C 1
ATOM 990 O O . GLY A 1 118 ? 32.727 -11.033 -19.820 1.00 90.62 118 GLY A O 1
ATOM 991 N N . ARG A 1 119 ? 34.192 -9.590 -18.916 1.00 89.50 119 ARG A N 1
ATOM 992 C CA . ARG A 1 119 ? 35.339 -10.508 -18.957 1.00 89.50 119 ARG A CA 1
ATOM 993 C C . ARG A 1 119 ? 35.124 -11.761 -18.110 1.00 89.50 119 ARG A C 1
ATOM 995 O O . ARG A 1 119 ? 35.411 -12.855 -18.585 1.00 89.50 119 ARG A O 1
ATOM 1002 N N . ALA A 1 120 ? 34.606 -11.614 -16.892 1.00 91.94 120 ALA A N 1
ATOM 1003 C CA . ALA A 1 120 ? 34.293 -12.741 -16.017 1.00 91.94 120 ALA A CA 1
ATOM 1004 C C . ALA A 1 120 ? 33.249 -13.680 -16.642 1.00 91.94 120 ALA A C 1
ATOM 1006 O O . ALA A 1 120 ? 33.439 -14.897 -16.668 1.00 91.94 120 ALA A O 1
ATOM 1007 N N . ILE A 1 121 ? 32.174 -13.112 -17.193 1.00 92.31 121 ILE A N 1
ATOM 1008 C CA . ILE A 1 121 ? 31.092 -13.871 -17.826 1.00 92.31 121 ILE A CA 1
ATOM 1009 C C . ILE A 1 121 ? 31.574 -14.574 -19.099 1.00 92.31 121 ILE A C 1
ATOM 1011 O O . ILE A 1 121 ? 31.221 -15.730 -19.321 1.00 92.31 121 ILE A O 1
ATOM 1015 N N . ALA A 1 122 ? 32.391 -13.911 -19.921 1.00 89.06 122 ALA A N 1
ATOM 1016 C CA . ALA A 1 122 ? 32.958 -14.505 -21.131 1.00 89.06 122 ALA A CA 1
ATOM 1017 C C . ALA A 1 122 ? 33.773 -15.774 -20.838 1.00 89.06 122 ALA A C 1
ATOM 1019 O O . ALA A 1 122 ? 33.724 -16.726 -21.613 1.00 89.06 122 ALA A O 1
ATOM 1020 N N . ASP A 1 123 ? 34.442 -15.820 -19.684 1.00 89.75 123 ASP A N 1
ATOM 1021 C CA . ASP A 1 123 ? 35.216 -16.980 -19.234 1.00 89.75 123 ASP A CA 1
ATOM 1022 C C . ASP A 1 123 ? 34.380 -17.982 -18.398 1.00 89.75 123 ASP A C 1
ATOM 1024 O O . ASP A 1 123 ? 34.933 -18.942 -17.843 1.00 89.75 123 ASP A O 1
ATOM 1028 N N . ASN A 1 124 ? 33.054 -17.779 -18.315 1.00 92.00 124 ASN A N 1
ATOM 1029 C CA . ASN A 1 124 ? 32.095 -18.554 -17.515 1.00 92.00 124 ASN A CA 1
ATOM 1030 C C . ASN A 1 124 ? 32.495 -18.626 -16.027 1.00 92.00 124 ASN A C 1
ATOM 1032 O O . ASN A 1 124 ? 32.616 -19.707 -15.438 1.00 92.00 124 ASN A O 1
ATOM 1036 N N . ARG A 1 125 ? 32.793 -17.460 -15.436 1.00 93.94 125 ARG A N 1
ATOM 1037 C CA . ARG A 1 125 ? 33.244 -17.307 -14.045 1.00 93.94 125 ARG A CA 1
ATOM 1038 C C . ARG A 1 125 ? 32.317 -16.390 -13.254 1.00 93.94 125 ARG A C 1
ATOM 1040 O O . ARG A 1 125 ? 31.940 -15.314 -13.717 1.00 93.94 125 ARG A O 1
ATOM 1047 N N . ILE A 1 126 ? 32.005 -16.785 -12.024 1.00 95.44 126 ILE A N 1
ATOM 1048 C CA . ILE A 1 126 ? 31.244 -15.976 -11.066 1.00 95.44 126 ILE A CA 1
ATOM 1049 C C . ILE A 1 126 ? 32.099 -14.780 -10.651 1.00 95.44 126 ILE A C 1
ATOM 1051 O O . ILE A 1 126 ? 33.247 -14.943 -10.234 1.00 95.44 126 ILE A O 1
ATOM 1055 N N . ALA A 1 127 ? 31.547 -13.580 -10.779 1.00 94.06 127 ALA A N 1
ATOM 1056 C CA . ALA A 1 127 ? 32.237 -12.348 -10.445 1.00 94.06 127 ALA A CA 1
ATOM 1057 C C . ALA A 1 127 ? 32.087 -12.046 -8.951 1.00 94.06 127 ALA A C 1
ATOM 1059 O O . ALA A 1 127 ? 30.981 -12.071 -8.419 1.00 94.06 127 ALA A O 1
ATOM 1060 N N . VAL A 1 128 ? 33.192 -11.726 -8.281 1.00 91.62 128 VAL A N 1
ATOM 1061 C CA . VAL A 1 128 ? 33.209 -11.289 -6.875 1.00 91.62 128 VAL A CA 1
ATOM 1062 C C . VAL A 1 128 ? 34.057 -10.029 -6.730 1.00 91.62 128 VAL A C 1
ATOM 1064 O O . VAL A 1 128 ? 35.057 -9.863 -7.429 1.00 91.62 128 VAL A O 1
ATOM 1067 N N . TYR A 1 129 ? 33.684 -9.137 -5.814 1.00 86.12 129 TYR A N 1
ATOM 1068 C CA . TYR A 1 129 ? 34.462 -7.932 -5.523 1.00 86.12 129 TYR A CA 1
ATOM 1069 C C . TYR A 1 129 ? 35.569 -8.237 -4.516 1.00 86.12 129 TYR A C 1
ATOM 1071 O O . TYR A 1 129 ? 35.274 -8.715 -3.425 1.00 86.12 129 TYR A O 1
ATOM 1079 N N . GLN A 1 130 ? 36.821 -7.889 -4.810 1.00 76.19 130 GLN A N 1
ATOM 1080 C CA . GLN A 1 130 ? 37.876 -7.866 -3.794 1.00 76.19 130 GLN A CA 1
ATOM 1081 C C . GLN A 1 130 ? 38.475 -6.474 -3.720 1.00 76.19 130 GLN A C 1
ATOM 1083 O O . GLN A 1 130 ? 39.079 -6.005 -4.677 1.00 76.19 130 GLN A O 1
ATOM 1088 N N . ILE A 1 131 ? 38.262 -5.844 -2.557 1.00 63.22 131 ILE A N 1
ATOM 1089 C CA . ILE A 1 131 ? 38.793 -4.539 -2.140 1.00 63.22 131 ILE A CA 1
ATOM 1090 C C . ILE A 1 131 ? 38.759 -3.530 -3.294 1.00 63.22 131 ILE A C 1
ATOM 1092 O O . ILE A 1 131 ? 39.745 -3.359 -4.013 1.00 63.22 131 ILE A O 1
ATOM 1096 N N . PRO A 1 132 ? 37.637 -2.833 -3.503 1.00 56.47 132 PRO A N 1
ATOM 1097 C CA . PRO A 1 132 ? 37.597 -1.859 -4.569 1.00 56.47 132 PRO A CA 1
ATOM 1098 C C . PRO A 1 132 ? 38.543 -0.715 -4.215 1.00 56.47 132 PRO A C 1
ATOM 1100 O O . PRO A 1 132 ? 38.375 -0.015 -3.215 1.00 56.47 132 PRO A O 1
ATOM 1103 N N . GLY A 1 133 ? 39.539 -0.492 -5.064 1.00 57.59 133 GLY A N 1
ATOM 1104 C CA . GLY A 1 133 ? 40.171 0.819 -5.122 1.00 57.59 133 GLY A CA 1
ATOM 1105 C C . GLY A 1 133 ? 39.081 1.887 -5.274 1.00 57.59 133 GLY A C 1
ATOM 1106 O O . GLY A 1 133 ? 38.148 1.692 -6.044 1.00 57.59 133 GLY A O 1
ATOM 1107 N N . ASN A 1 134 ? 39.171 2.964 -4.489 1.00 56.53 134 ASN A N 1
ATOM 1108 C CA . ASN A 1 134 ? 38.405 4.219 -4.552 1.00 56.53 134 ASN A CA 1
ATOM 1109 C C . ASN A 1 134 ? 36.915 4.203 -4.950 1.00 56.53 134 ASN A C 1
ATOM 1111 O O . ASN A 1 134 ? 36.390 5.256 -5.324 1.00 56.53 134 ASN A O 1
ATOM 1115 N N . TRP A 1 135 ? 36.192 3.091 -4.790 1.00 62.31 135 TRP A N 1
ATOM 1116 C CA . TRP A 1 135 ? 34.735 3.139 -4.766 1.00 62.31 135 TRP A CA 1
ATOM 1117 C C . TRP A 1 135 ? 34.346 4.088 -3.636 1.00 62.31 135 TRP A C 1
ATOM 1119 O O . TRP A 1 135 ? 34.777 3.930 -2.494 1.00 62.31 135 TRP A O 1
ATOM 1129 N N . LEU A 1 136 ? 33.668 5.171 -3.999 1.00 57.56 136 LEU A N 1
ATOM 1130 C CA . LEU A 1 136 ? 33.457 6.322 -3.136 1.00 57.56 136 LEU A CA 1
ATOM 1131 C C . LEU A 1 136 ? 32.669 5.845 -1.901 1.00 57.56 136 LEU A C 1
ATOM 1133 O O . LEU A 1 136 ? 31.520 5.440 -1.978 1.00 57.56 136 LEU A O 1
ATOM 1137 N N . TYR A 1 137 ? 33.350 5.745 -0.765 1.00 54.75 137 TYR A N 1
ATOM 1138 C CA . TYR A 1 137 ? 32.829 5.024 0.396 1.00 54.75 137 TYR A CA 1
ATOM 1139 C C . TYR A 1 137 ? 31.561 5.689 0.940 1.00 54.75 137 TYR A C 1
ATOM 1141 O O . TYR A 1 137 ? 31.506 6.913 1.000 1.00 54.75 137 TYR A O 1
ATOM 1149 N N . GLY A 1 138 ? 30.582 4.883 1.358 1.00 51.94 138 GLY A N 1
ATOM 1150 C CA . GLY A 1 138 ? 29.421 5.294 2.151 1.00 51.94 138 GLY A CA 1
ATOM 1151 C C . GLY A 1 138 ? 29.463 4.715 3.567 1.00 51.94 138 GLY A C 1
ATOM 1152 O O . GLY A 1 138 ? 30.333 3.912 3.885 1.00 51.94 138 GLY A O 1
ATOM 1153 N N . ASN A 1 139 ? 28.528 5.121 4.431 1.00 51.84 139 ASN A N 1
ATOM 1154 C CA . ASN A 1 139 ? 28.501 4.798 5.870 1.00 51.84 139 ASN A CA 1
ATOM 1155 C C . ASN A 1 139 ? 28.042 3.352 6.194 1.00 51.84 139 ASN A C 1
ATOM 1157 O O . ASN A 1 139 ? 27.407 3.101 7.214 1.00 51.84 139 ASN A O 1
ATOM 1161 N N . CYS A 1 140 ? 28.281 2.407 5.286 1.00 59.34 140 CYS A N 1
ATOM 1162 C CA . CYS A 1 140 ? 27.861 1.012 5.389 1.00 59.34 140 CYS A CA 1
ATOM 1163 C C . CYS A 1 140 ? 29.077 0.119 5.694 1.00 59.34 140 CYS A C 1
ATOM 1165 O O . CYS A 1 140 ? 30.203 0.427 5.312 1.00 59.34 140 CYS A O 1
ATOM 1167 N N . ASN A 1 141 ? 28.858 -1.032 6.333 1.00 55.56 141 ASN A N 1
ATOM 1168 C CA . ASN A 1 141 ? 29.929 -1.963 6.729 1.00 55.56 141 ASN A CA 1
ATOM 1169 C C . ASN A 1 141 ? 30.658 -2.647 5.549 1.00 55.56 141 ASN A C 1
ATOM 1171 O O . ASN A 1 141 ? 31.540 -3.471 5.775 1.00 55.56 141 ASN A O 1
ATOM 1175 N N . SER A 1 142 ? 30.284 -2.344 4.301 1.00 60.97 142 SER A N 1
ATOM 1176 C CA . SER A 1 142 ? 30.862 -2.918 3.087 1.00 60.97 142 SER A CA 1
ATOM 1177 C C . SER A 1 142 ? 31.578 -1.831 2.292 1.00 60.97 142 SER A C 1
ATOM 1179 O O . SER A 1 142 ? 30.983 -0.819 1.937 1.00 60.97 142 SER A O 1
ATOM 1181 N N . SER A 1 143 ? 32.850 -2.048 1.970 1.00 65.31 143 SER A N 1
ATOM 1182 C CA . SER A 1 143 ? 33.634 -1.154 1.111 1.00 65.31 143 SER A CA 1
ATOM 1183 C C . SER A 1 143 ? 33.293 -1.284 -0.378 1.00 65.31 143 SER A C 1
ATOM 1185 O O . SER A 1 143 ? 33.911 -0.609 -1.189 1.00 65.31 143 SER A O 1
ATOM 1187 N N . THR A 1 144 ? 32.328 -2.131 -0.750 1.00 77.06 144 THR A N 1
ATOM 1188 C CA . THR A 1 144 ? 32.008 -2.518 -2.136 1.00 77.06 144 THR A CA 1
ATOM 1189 C C . THR A 1 144 ? 30.791 -1.784 -2.713 1.00 77.06 144 THR A C 1
ATOM 1191 O O . THR A 1 144 ? 30.040 -1.150 -1.962 1.00 77.06 144 THR A O 1
ATOM 1194 N N . PRO A 1 145 ? 30.549 -1.869 -4.041 1.00 81.62 145 PRO A N 1
ATOM 1195 C CA . PRO A 1 145 ? 29.299 -1.406 -4.655 1.00 81.62 145 PRO A CA 1
ATOM 1196 C C . PRO A 1 145 ? 28.031 -1.932 -3.969 1.00 81.62 145 PRO A C 1
ATOM 1198 O O . PRO A 1 145 ? 27.023 -1.220 -3.924 1.00 81.62 145 PRO A O 1
ATOM 1201 N N . ASP A 1 146 ? 28.114 -3.095 -3.315 1.00 83.25 146 ASP A N 1
ATOM 1202 C CA . ASP A 1 146 ? 27.032 -3.690 -2.524 1.00 83.25 146 ASP A CA 1
ATOM 1203 C C . ASP A 1 146 ? 26.558 -2.787 -1.375 1.00 83.25 146 ASP A C 1
ATOM 1205 O O . ASP A 1 146 ? 25.557 -3.072 -0.731 1.00 83.25 146 ASP A O 1
ATOM 1209 N N . CYS A 1 147 ? 27.248 -1.688 -1.065 1.00 81.75 147 CYS A N 1
ATOM 1210 C CA . CYS A 1 147 ? 26.746 -0.669 -0.149 1.00 81.75 147 CYS A CA 1
ATOM 1211 C C . CYS A 1 147 ? 25.390 -0.094 -0.591 1.00 81.75 147 CYS A C 1
ATOM 1213 O O . CYS A 1 147 ? 24.478 0.037 0.226 1.00 81.75 147 CYS A O 1
ATOM 1215 N N . PHE A 1 148 ? 25.260 0.221 -1.884 1.00 83.38 148 PHE A N 1
ATOM 1216 C CA . PHE A 1 148 ? 24.091 0.899 -2.453 1.00 83.38 148 PHE A CA 1
ATOM 1217 C C . PHE A 1 148 ? 23.276 -0.007 -3.378 1.00 83.38 148 PHE A C 1
ATOM 1219 O O . PHE A 1 148 ? 22.073 0.216 -3.549 1.00 83.38 148 PHE A O 1
ATOM 1226 N N . PHE A 1 149 ? 23.920 -1.032 -3.937 1.00 85.81 149 PHE A N 1
ATOM 1227 C CA . PHE A 1 149 ? 23.353 -1.958 -4.909 1.00 85.81 149 PHE A CA 1
ATOM 1228 C C . PHE A 1 149 ? 23.183 -3.361 -4.326 1.00 85.81 149 PHE A C 1
ATOM 1230 O O . PHE A 1 149 ? 23.777 -3.706 -3.303 1.00 85.81 149 PHE A O 1
ATOM 1237 N N . LEU A 1 150 ? 22.321 -4.163 -4.941 1.00 84.75 150 LEU A N 1
ATOM 1238 C CA . LEU A 1 150 ? 22.177 -5.572 -4.603 1.00 84.75 150 LEU A CA 1
ATOM 1239 C C . LEU A 1 150 ? 23.480 -6.315 -4.934 1.00 84.75 150 LEU A C 1
ATOM 1241 O O . LEU A 1 150 ? 24.129 -5.959 -5.921 1.00 84.75 150 LEU A O 1
ATOM 1245 N N . PRO A 1 151 ? 23.853 -7.338 -4.140 1.00 86.56 151 PRO A N 1
ATOM 1246 C CA . PRO A 1 151 ? 25.067 -8.102 -4.382 1.00 86.56 151 PRO A CA 1
ATOM 1247 C C . PRO A 1 151 ? 25.157 -8.606 -5.822 1.00 86.56 151 PRO A C 1
ATOM 1249 O O . PRO A 1 151 ? 24.162 -9.026 -6.423 1.00 86.56 151 PRO A O 1
ATOM 1252 N N . ILE A 1 152 ? 26.365 -8.578 -6.383 1.00 88.38 152 ILE A N 1
ATOM 1253 C CA . ILE A 1 152 ? 26.608 -9.099 -7.735 1.00 88.38 152 ILE A CA 1
ATOM 1254 C C . ILE A 1 152 ? 26.363 -10.621 -7.813 1.00 88.38 152 ILE A C 1
ATOM 1256 O O . ILE A 1 152 ? 25.896 -11.104 -8.847 1.00 88.38 152 ILE A O 1
ATOM 1260 N N . THR A 1 153 ? 26.602 -11.336 -6.704 1.00 90.94 153 THR A N 1
ATOM 1261 C CA . THR A 1 153 ? 26.470 -12.793 -6.509 1.00 90.94 153 THR A CA 1
ATOM 1262 C C . THR A 1 153 ? 26.084 -13.123 -5.055 1.00 90.94 153 THR A C 1
ATOM 1264 O O . THR A 1 153 ? 26.329 -12.322 -4.151 1.00 90.94 153 THR A O 1
ATOM 1267 N N . ASN A 1 154 ? 25.530 -14.317 -4.812 1.00 89.38 154 ASN A N 1
ATOM 1268 C CA . ASN A 1 154 ? 25.359 -14.902 -3.471 1.00 89.38 154 ASN A CA 1
ATOM 1269 C C . ASN A 1 154 ? 26.625 -15.614 -2.943 1.00 89.38 154 ASN A C 1
ATOM 1271 O O . ASN A 1 154 ? 26.660 -16.018 -1.779 1.00 89.38 154 ASN A O 1
ATOM 1275 N N . CYS A 1 155 ? 27.651 -15.799 -3.776 1.00 90.31 155 CYS A N 1
ATOM 1276 C CA . CYS A 1 155 ? 28.861 -16.519 -3.407 1.00 90.31 155 CYS A CA 1
ATOM 1277 C C . CYS A 1 155 ? 29.860 -15.637 -2.647 1.00 90.31 155 CYS A C 1
ATOM 1279 O O . CYS A 1 155 ? 30.032 -14.452 -2.924 1.00 90.31 155 CYS A O 1
ATOM 1281 N N . SER A 1 156 ? 30.569 -16.243 -1.694 1.00 88.50 156 SER A N 1
ATOM 1282 C CA . SER A 1 156 ? 31.660 -15.580 -0.970 1.00 88.50 156 SER A CA 1
ATOM 1283 C C . SER A 1 156 ? 32.933 -15.495 -1.815 1.00 88.50 156 SER A C 1
ATOM 1285 O O . SER A 1 156 ? 33.165 -16.328 -2.691 1.00 88.50 156 SER A O 1
ATOM 1287 N N . ILE A 1 157 ? 33.785 -14.511 -1.518 1.00 85.88 157 ILE A N 1
ATOM 1288 C CA . ILE A 1 157 ? 35.086 -14.336 -2.178 1.00 85.88 157 ILE A CA 1
ATOM 1289 C C . ILE A 1 157 ? 35.973 -15.565 -1.883 1.00 85.88 157 ILE A C 1
ATOM 1291 O O . ILE A 1 157 ? 36.175 -15.887 -0.707 1.00 85.88 157 ILE A O 1
ATOM 1295 N N . PRO A 1 158 ? 36.522 -16.254 -2.901 1.00 84.94 158 PRO A N 1
ATOM 1296 C CA . PRO A 1 158 ? 37.436 -17.375 -2.689 1.00 84.94 158 PRO A CA 1
ATOM 1297 C C . PRO A 1 158 ? 38.729 -16.953 -1.984 1.00 84.94 158 PRO A C 1
ATOM 1299 O O . PRO A 1 158 ? 39.278 -15.887 -2.247 1.00 84.94 158 PRO A O 1
ATOM 1302 N N . SER A 1 159 ? 39.265 -17.825 -1.129 1.00 77.69 159 SER A N 1
ATOM 1303 C CA . SER A 1 159 ? 40.471 -17.547 -0.333 1.00 77.69 159 SER A CA 1
ATOM 1304 C C . SER A 1 159 ? 41.797 -17.750 -1.081 1.00 77.69 159 SER A C 1
ATOM 1306 O O . SER A 1 159 ? 42.845 -17.362 -0.566 1.00 77.69 159 SER A O 1
ATOM 1308 N N . LYS A 1 160 ? 41.781 -18.362 -2.275 1.00 79.19 160 LYS A N 1
ATOM 1309 C CA . LYS A 1 160 ? 42.976 -18.639 -3.088 1.00 79.19 160 LYS A CA 1
ATOM 1310 C C . LYS A 1 160 ? 42.736 -18.320 -4.564 1.00 79.19 160 LYS A C 1
ATOM 1312 O O . LYS A 1 160 ? 41.699 -18.678 -5.119 1.00 79.19 160 LYS A O 1
ATOM 1317 N N . VAL A 1 161 ? 43.733 -17.693 -5.186 1.00 82.25 161 VAL A N 1
ATOM 1318 C CA . VAL A 1 161 ? 43.835 -17.487 -6.637 1.00 82.25 161 VAL A CA 1
ATOM 1319 C C . VAL A 1 161 ? 44.771 -18.561 -7.189 1.00 82.25 161 VAL A C 1
ATOM 1321 O O . VAL A 1 161 ? 45.911 -18.655 -6.744 1.00 82.25 161 VAL A O 1
ATOM 1324 N N . ASP A 1 162 ? 44.293 -19.387 -8.118 1.00 83.75 162 ASP A N 1
ATOM 1325 C CA . ASP A 1 162 ? 45.036 -20.537 -8.664 1.00 83.75 162 ASP A CA 1
ATOM 1326 C C . ASP A 1 162 ? 45.087 -20.561 -10.205 1.00 83.75 162 ASP A C 1
ATOM 1328 O O . ASP A 1 162 ? 45.596 -21.508 -10.803 1.00 83.75 162 ASP A O 1
ATOM 1332 N N . GLY A 1 163 ? 44.547 -19.529 -10.865 1.00 77.50 163 GLY A N 1
ATOM 1333 C CA . GLY A 1 163 ? 44.512 -19.366 -12.322 1.00 77.50 163 GLY A CA 1
ATOM 1334 C C . GLY A 1 163 ? 43.470 -20.245 -13.025 1.00 77.50 163 GLY A C 1
ATOM 1335 O O . GLY A 1 163 ? 42.810 -19.810 -13.976 1.00 77.50 163 GLY A O 1
ATOM 1336 N N . ASN A 1 164 ? 43.253 -21.466 -12.539 1.00 78.69 164 ASN A N 1
ATOM 1337 C CA . ASN A 1 164 ? 42.320 -22.412 -13.139 1.00 78.69 164 ASN A CA 1
ATOM 1338 C C . ASN A 1 164 ? 40.880 -22.190 -12.641 1.00 78.69 164 ASN A C 1
ATOM 1340 O O . ASN A 1 164 ? 39.992 -21.840 -13.435 1.00 78.69 164 ASN A O 1
ATOM 1344 N N . GLN A 1 165 ? 40.651 -22.310 -11.329 1.00 84.19 165 GLN A N 1
ATOM 1345 C CA . GLN A 1 165 ? 39.350 -22.079 -10.698 1.00 84.19 165 GLN A CA 1
ATOM 1346 C C . GLN A 1 165 ? 39.129 -20.603 -10.391 1.00 84.19 165 GLN A C 1
ATOM 1348 O O . GLN A 1 165 ? 38.062 -20.087 -10.704 1.00 84.19 165 GLN A O 1
ATOM 1353 N N . THR A 1 166 ? 40.141 -19.890 -9.910 1.00 90.81 166 THR A N 1
ATOM 1354 C CA . THR A 1 166 ? 40.007 -18.479 -9.522 1.00 90.81 166 THR A CA 1
ATOM 1355 C C . THR A 1 166 ? 41.042 -17.624 -10.238 1.00 90.81 166 THR A C 1
ATOM 1357 O O . THR A 1 166 ? 42.239 -17.900 -10.153 1.00 90.81 166 THR A O 1
ATOM 1360 N N . ILE A 1 167 ? 40.586 -16.574 -10.923 1.00 92.56 167 ILE A N 1
ATOM 1361 C CA . ILE A 1 167 ? 41.446 -15.545 -11.529 1.00 92.56 167 ILE A CA 1
ATOM 1362 C C . ILE A 1 167 ? 41.169 -14.183 -10.915 1.00 92.56 167 ILE A C 1
ATOM 1364 O O . ILE A 1 167 ? 40.146 -13.971 -10.266 1.00 92.56 167 ILE A O 1
ATOM 1368 N N . THR A 1 168 ? 42.051 -13.245 -11.214 1.00 91.12 168 THR A N 1
ATOM 1369 C CA . THR A 1 168 ? 41.910 -11.846 -10.847 1.00 91.12 168 THR A CA 1
ATOM 1370 C C . THR A 1 168 ? 41.818 -10.996 -12.107 1.00 91.12 168 THR A C 1
ATOM 1372 O O . THR A 1 168 ? 42.589 -11.194 -13.044 1.00 91.12 168 THR A O 1
ATOM 1375 N N . ILE A 1 169 ? 40.873 -10.060 -12.132 1.00 89.56 169 ILE A N 1
ATOM 1376 C CA . ILE A 1 169 ? 40.669 -9.101 -13.215 1.00 89.56 169 ILE A CA 1
ATOM 1377 C C . ILE A 1 169 ? 40.933 -7.708 -12.651 1.00 89.56 169 ILE A C 1
ATOM 1379 O O . ILE A 1 169 ? 40.221 -7.242 -11.759 1.00 89.56 169 ILE A O 1
ATOM 1383 N N . ASP A 1 170 ? 41.970 -7.060 -13.177 1.00 87.00 170 ASP A N 1
ATOM 1384 C CA . ASP A 1 170 ? 42.260 -5.655 -12.909 1.00 87.00 170 ASP A CA 1
ATOM 1385 C C . ASP A 1 170 ? 41.387 -4.786 -13.820 1.00 87.00 170 ASP A C 1
ATOM 1387 O O . ASP A 1 170 ? 41.472 -4.859 -15.048 1.00 87.00 170 ASP A O 1
ATOM 1391 N N . ALA A 1 171 ? 40.496 -4.005 -13.222 1.00 84.06 171 ALA A N 1
ATOM 1392 C CA . ALA A 1 171 ? 39.521 -3.220 -13.965 1.00 84.06 171 ALA A CA 1
ATOM 1393 C C . ALA A 1 171 ? 40.046 -1.840 -14.411 1.00 84.06 171 ALA A C 1
ATOM 1395 O O . ALA A 1 171 ? 39.414 -1.193 -15.246 1.00 84.06 171 ALA A O 1
ATOM 1396 N N . ASN A 1 172 ? 41.190 -1.379 -13.897 1.00 79.50 172 ASN A N 1
ATOM 1397 C CA . ASN A 1 172 ? 41.813 -0.097 -14.243 1.00 79.50 172 ASN A CA 1
ATOM 1398 C C . ASN A 1 172 ? 42.397 -0.123 -15.662 1.00 79.50 172 ASN A C 1
ATOM 1400 O O . ASN A 1 172 ? 42.356 0.877 -16.372 1.00 79.50 172 ASN A O 1
ATOM 1404 N N . VAL A 1 173 ? 42.887 -1.284 -16.099 1.00 68.00 173 VAL A N 1
ATOM 1405 C CA . VAL A 1 173 ? 43.443 -1.500 -17.448 1.00 68.00 173 VAL A CA 1
ATOM 1406 C C . VAL A 1 173 ? 42.379 -1.854 -18.498 1.00 68.00 173 VAL A C 1
ATOM 1408 O O . VAL A 1 173 ? 42.696 -2.087 -19.664 1.00 68.00 173 VAL A O 1
ATOM 1411 N N . GLY A 1 174 ? 41.110 -1.918 -18.091 1.00 65.19 174 GLY A N 1
ATOM 1412 C CA . GLY A 1 174 ? 40.001 -2.359 -18.923 1.00 65.19 174 GLY A CA 1
ATOM 1413 C C . GLY A 1 174 ? 39.469 -1.287 -19.867 1.00 65.19 174 GLY A C 1
ATOM 1414 O O . GLY A 1 174 ? 39.008 -0.227 -19.436 1.00 65.19 174 GLY A O 1
ATOM 1415 N N . HIS A 1 175 ? 39.453 -1.587 -21.166 1.00 69.44 175 HIS A N 1
ATOM 1416 C CA . HIS A 1 175 ? 38.830 -0.747 -22.187 1.00 69.44 175 HIS A CA 1
ATOM 1417 C C . HIS A 1 175 ? 37.906 -1.566 -23.093 1.00 69.44 175 HIS A C 1
ATOM 1419 O O . HIS A 1 175 ? 38.168 -2.725 -23.413 1.00 69.44 175 HIS A O 1
ATOM 1425 N N . TRP A 1 176 ? 36.829 -0.935 -23.557 1.00 71.12 176 TRP A N 1
ATOM 1426 C CA . TRP A 1 176 ? 35.827 -1.542 -24.441 1.00 71.12 176 TRP A CA 1
ATOM 1427 C C . TRP A 1 176 ? 36.266 -1.653 -25.912 1.00 71.12 176 TRP A C 1
ATOM 1429 O O . TRP A 1 176 ? 35.425 -1.852 -26.780 1.00 71.12 176 TRP A O 1
ATOM 1439 N N . SER A 1 177 ? 37.559 -1.510 -26.214 1.00 61.56 177 SER A N 1
ATOM 1440 C CA . SER A 1 177 ? 38.086 -1.552 -27.583 1.00 61.56 177 SER A CA 1
ATOM 1441 C C . SER A 1 177 ? 38.056 -2.951 -28.209 1.00 61.56 177 SER A C 1
ATOM 1443 O O . SER A 1 177 ? 37.929 -3.045 -29.421 1.00 61.56 177 SER A O 1
ATOM 1445 N N . ASN A 1 178 ? 38.115 -4.018 -27.398 1.00 63.62 178 ASN A N 1
ATOM 1446 C CA . ASN A 1 178 ? 38.040 -5.422 -27.834 1.00 63.62 178 ASN A CA 1
ATOM 1447 C C . ASN A 1 178 ? 37.110 -6.238 -26.915 1.00 63.62 178 ASN A C 1
ATOM 1449 O O . ASN A 1 178 ? 37.579 -7.011 -26.071 1.00 63.62 178 ASN A O 1
ATOM 1453 N N . PRO A 1 179 ? 35.788 -6.032 -26.995 1.00 67.56 179 PRO A N 1
ATOM 1454 C CA . PRO A 1 179 ? 34.856 -6.697 -26.102 1.00 67.56 179 PRO A CA 1
ATOM 1455 C C . PRO A 1 179 ? 34.649 -8.164 -26.486 1.00 67.56 179 PRO A C 1
ATOM 1457 O O . PRO A 1 179 ? 34.430 -8.484 -27.652 1.00 67.56 179 PRO A O 1
ATOM 1460 N N . ILE A 1 180 ? 34.669 -9.057 -25.493 1.00 77.50 180 ILE A N 1
ATOM 1461 C CA . ILE A 1 180 ? 34.304 -10.463 -25.695 1.00 77.50 180 ILE A CA 1
ATOM 1462 C C . ILE A 1 180 ? 32.833 -10.641 -25.348 1.00 77.50 180 ILE A C 1
ATOM 1464 O O . ILE A 1 180 ? 32.425 -10.393 -24.214 1.00 77.50 180 ILE A O 1
ATOM 1468 N N . ILE A 1 181 ? 32.053 -11.077 -26.333 1.00 82.44 181 ILE A N 1
ATOM 1469 C CA . ILE A 1 181 ? 30.648 -11.429 -26.159 1.00 82.44 181 ILE A CA 1
ATOM 1470 C C . ILE A 1 181 ? 30.570 -12.948 -25.927 1.00 82.44 181 ILE A C 1
ATOM 1472 O O . ILE A 1 181 ? 31.015 -13.713 -26.790 1.00 82.44 181 ILE A O 1
ATOM 1476 N N . PRO A 1 182 ? 30.034 -13.410 -24.782 1.00 85.69 182 PRO A N 1
ATOM 1477 C CA . PRO A 1 182 ? 29.828 -14.832 -24.516 1.00 85.69 182 PRO A CA 1
ATOM 1478 C C . PRO A 1 182 ? 28.972 -15.494 -25.603 1.00 85.69 182 PRO A C 1
ATOM 1480 O O . PRO A 1 182 ? 28.105 -14.841 -26.183 1.00 85.69 182 PRO A O 1
ATOM 1483 N N . SER A 1 183 ? 29.145 -16.800 -25.833 1.00 83.12 183 SER A N 1
ATOM 1484 C CA . SER A 1 183 ? 28.405 -17.546 -26.869 1.00 83.12 183 SER A CA 1
ATOM 1485 C C . SER A 1 183 ? 26.888 -17.370 -26.791 1.00 83.12 183 SER A C 1
ATOM 1487 O O . SER A 1 183 ? 26.237 -17.188 -27.816 1.00 83.12 183 SER A O 1
ATOM 1489 N N . VAL A 1 184 ? 26.335 -17.315 -25.577 1.00 86.25 184 VAL A N 1
ATOM 1490 C CA . VAL A 1 184 ? 24.901 -17.085 -25.338 1.00 86.25 184 VAL A CA 1
ATOM 1491 C C . VAL A 1 184 ? 24.396 -15.735 -25.875 1.00 86.25 184 VAL A C 1
ATOM 1493 O O . VAL A 1 184 ? 23.221 -15.610 -26.205 1.00 86.25 184 VAL A O 1
ATOM 1496 N N . PHE A 1 185 ? 25.271 -14.735 -26.022 1.00 87.50 185 PHE A N 1
ATOM 1497 C CA . PHE A 1 185 ? 24.934 -13.391 -26.500 1.00 87.50 185 PHE A CA 1
ATOM 1498 C C . PHE A 1 185 ? 25.510 -13.070 -27.891 1.00 87.50 185 PHE A C 1
ATOM 1500 O O . PHE A 1 185 ? 25.345 -11.946 -28.354 1.00 87.50 185 PHE A O 1
ATOM 1507 N N . GLN A 1 186 ? 26.144 -14.022 -28.589 1.00 81.75 186 GLN A N 1
ATOM 1508 C CA . GLN A 1 186 ? 26.823 -13.779 -29.880 1.00 81.75 186 GLN A CA 1
ATOM 1509 C C . GLN A 1 186 ? 25.917 -13.221 -30.990 1.00 81.75 186 GLN A C 1
ATOM 1511 O O . GLN A 1 186 ? 26.402 -12.541 -31.893 1.00 81.75 186 GLN A O 1
ATOM 1516 N N . ASN A 1 187 ? 24.608 -13.475 -30.910 1.00 81.19 187 ASN A N 1
ATOM 1517 C CA . ASN A 1 187 ? 23.613 -12.971 -31.863 1.00 81.19 187 ASN A CA 1
ATOM 1518 C C . ASN A 1 187 ? 23.088 -11.563 -31.520 1.00 81.19 187 ASN A C 1
ATOM 1520 O O . ASN A 1 187 ? 22.120 -11.116 -32.132 1.00 81.19 187 ASN A O 1
ATOM 1524 N N . ARG A 1 188 ? 23.668 -10.883 -30.525 1.00 83.62 188 ARG A N 1
ATOM 1525 C CA . ARG A 1 188 ? 23.258 -9.546 -30.073 1.00 83.62 188 ARG A CA 1
ATOM 1526 C C . ARG A 1 188 ? 24.351 -8.523 -30.339 1.00 83.62 188 ARG A C 1
ATOM 1528 O O . ARG A 1 188 ? 25.536 -8.859 -30.362 1.00 83.62 188 ARG A O 1
ATOM 1535 N N . THR A 1 189 ? 23.972 -7.257 -30.491 1.00 83.94 189 THR A N 1
ATOM 1536 C CA . THR A 1 189 ? 24.958 -6.179 -30.597 1.00 83.94 189 THR A CA 1
ATOM 1537 C C . THR A 1 189 ? 25.779 -6.038 -29.315 1.00 83.94 189 THR A C 1
ATOM 1539 O O . THR A 1 189 ? 25.306 -6.242 -28.193 1.00 83.94 189 THR A O 1
ATOM 1542 N N . PHE A 1 190 ? 27.037 -5.624 -29.472 1.00 82.19 190 PHE A N 1
ATOM 1543 C CA . PHE A 1 190 ? 27.907 -5.337 -28.337 1.00 82.19 190 PHE A CA 1
ATOM 1544 C C . PHE A 1 190 ? 27.321 -4.247 -27.419 1.00 82.19 190 PHE A C 1
ATOM 1546 O O . PHE A 1 190 ? 27.399 -4.360 -26.195 1.00 82.19 190 PHE A O 1
ATOM 1553 N N . ASN A 1 191 ? 26.693 -3.215 -27.996 1.00 80.12 191 ASN A N 1
ATOM 1554 C CA . ASN A 1 191 ? 26.060 -2.154 -27.216 1.00 80.12 191 ASN A CA 1
ATOM 1555 C C . ASN A 1 191 ? 24.924 -2.701 -26.346 1.00 80.12 191 ASN A C 1
ATOM 1557 O O . ASN A 1 191 ? 24.869 -2.388 -25.159 1.00 80.12 191 ASN A O 1
ATOM 1561 N N . TRP A 1 192 ? 24.071 -3.561 -26.908 1.00 85.69 192 TRP A N 1
ATOM 1562 C CA . TRP A 1 192 ? 23.037 -4.240 -26.139 1.00 85.69 192 TRP A CA 1
ATOM 1563 C C . TRP A 1 192 ? 23.632 -5.042 -24.982 1.00 85.69 192 TRP A C 1
ATOM 1565 O O . TRP A 1 192 ? 23.233 -4.853 -23.836 1.00 85.69 192 TRP A O 1
ATOM 1575 N N . TYR A 1 193 ? 24.653 -5.860 -25.245 1.00 87.56 193 TYR A N 1
ATOM 1576 C CA . TYR A 1 193 ? 25.297 -6.663 -24.202 1.00 87.56 193 TYR A CA 1
ATOM 1577 C C . TYR A 1 193 ? 25.874 -5.794 -23.072 1.00 87.56 193 TYR A C 1
ATOM 1579 O O . TYR A 1 193 ? 25.660 -6.074 -21.890 1.00 87.56 193 TYR A O 1
ATOM 1587 N N . ARG A 1 194 ? 26.546 -4.695 -23.430 1.00 87.62 194 ARG A N 1
ATOM 1588 C CA . ARG A 1 194 ? 27.082 -3.715 -22.478 1.00 87.62 194 ARG A CA 1
ATOM 1589 C C . ARG A 1 194 ? 25.993 -3.103 -21.602 1.00 87.62 194 ARG A C 1
ATOM 1591 O O . ARG A 1 194 ? 26.152 -3.075 -20.382 1.00 87.62 194 ARG A O 1
ATOM 1598 N N . VAL A 1 195 ? 24.892 -2.666 -22.208 1.00 88.31 195 VAL A N 1
ATOM 1599 C CA . VAL A 1 195 ? 23.743 -2.096 -21.496 1.00 88.31 195 VAL A CA 1
ATOM 1600 C C . VAL A 1 195 ? 23.195 -3.082 -20.467 1.00 88.31 195 VAL A C 1
ATOM 1602 O O . VAL A 1 195 ? 22.996 -2.712 -19.313 1.00 88.31 195 VAL A O 1
ATOM 1605 N N . GLN A 1 196 ? 23.021 -4.352 -20.840 1.00 88.94 196 GLN A N 1
ATOM 1606 C CA . GLN A 1 196 ? 22.486 -5.361 -19.923 1.00 88.94 196 GLN A CA 1
ATOM 1607 C C . GLN A 1 196 ? 23.407 -5.599 -18.713 1.00 88.94 196 GLN A C 1
ATOM 1609 O O . GLN A 1 196 ? 22.923 -5.792 -17.597 1.00 88.94 196 GLN A O 1
ATOM 1614 N N . MET A 1 197 ? 24.728 -5.545 -18.902 1.00 90.62 197 MET A N 1
ATOM 1615 C CA . MET A 1 197 ? 25.694 -5.662 -17.804 1.00 90.62 197 MET A CA 1
ATOM 1616 C C . MET A 1 197 ? 25.661 -4.460 -16.863 1.00 90.62 197 MET A C 1
ATOM 1618 O O . MET A 1 197 ? 25.608 -4.632 -15.646 1.00 90.62 197 MET A O 1
ATOM 1622 N N . VAL A 1 198 ? 25.672 -3.245 -17.417 1.00 90.62 198 VAL A N 1
ATOM 1623 C CA . VAL A 1 198 ? 25.564 -2.006 -16.632 1.00 90.62 198 VAL A CA 1
ATOM 1624 C C . VAL A 1 198 ? 24.274 -2.022 -15.817 1.00 90.62 198 VAL A C 1
ATOM 1626 O O . VAL A 1 198 ? 24.290 -1.760 -14.616 1.00 90.62 198 VAL A O 1
ATOM 1629 N N . PHE A 1 199 ? 23.176 -2.441 -16.437 1.00 89.06 199 PHE A N 1
ATOM 1630 C CA . PHE A 1 199 ? 21.880 -2.536 -15.788 1.00 89.06 199 PHE A CA 1
ATOM 1631 C C . PHE A 1 199 ? 21.843 -3.557 -14.642 1.00 89.06 199 PHE A C 1
ATOM 1633 O O . PHE A 1 199 ? 21.311 -3.259 -13.571 1.00 89.06 199 PHE A O 1
ATOM 1640 N N . TYR A 1 200 ? 22.485 -4.718 -14.817 1.00 89.06 200 TYR A N 1
ATOM 1641 C CA . TYR A 1 200 ? 22.623 -5.738 -13.77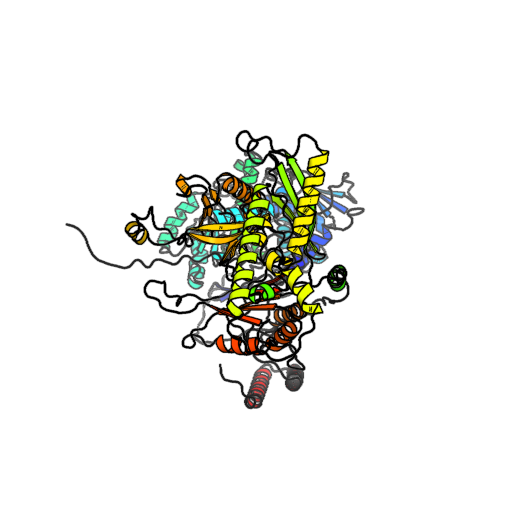2 1.00 89.06 200 TYR A CA 1
ATOM 1642 C C . TYR A 1 200 ? 23.428 -5.232 -12.561 1.00 89.06 200 TYR A C 1
ATOM 1644 O O . TYR A 1 200 ? 23.096 -5.518 -11.409 1.00 89.06 200 TYR A O 1
ATOM 1652 N N . LEU A 1 201 ? 24.484 -4.450 -12.796 1.00 88.62 201 LEU A N 1
ATOM 1653 C CA . LEU A 1 201 ? 25.322 -3.896 -11.726 1.00 88.62 201 LEU A CA 1
ATOM 1654 C C . LEU A 1 201 ? 24.631 -2.762 -10.957 1.00 88.62 201 LEU A C 1
ATOM 1656 O O . LEU A 1 201 ? 24.873 -2.586 -9.766 1.00 88.62 201 LEU A O 1
ATOM 1660 N N . MET A 1 202 ? 23.741 -2.019 -11.616 1.00 88.06 202 MET A N 1
ATOM 1661 C CA . MET A 1 202 ? 23.087 -0.823 -11.074 1.00 88.06 202 MET A CA 1
ATOM 1662 C C . MET A 1 202 ? 21.758 -1.115 -10.353 1.00 88.06 202 MET A C 1
ATOM 1664 O O . MET A 1 202 ? 20.911 -0.231 -10.211 1.00 88.06 202 MET A O 1
ATOM 1668 N N . ARG A 1 203 ? 21.552 -2.347 -9.868 1.00 86.00 203 ARG A N 1
ATOM 1669 C CA . ARG A 1 203 ? 20.319 -2.760 -9.172 1.00 86.00 203 ARG A CA 1
ATOM 1670 C C . ARG A 1 203 ? 20.291 -2.209 -7.749 1.00 86.00 203 ARG A C 1
ATOM 1672 O O . ARG A 1 203 ? 21.061 -2.650 -6.903 1.00 86.00 203 ARG A O 1
ATOM 1679 N N . TYR A 1 204 ? 19.433 -1.234 -7.470 1.00 82.56 204 TYR A N 1
ATOM 1680 C CA . TYR A 1 204 ? 19.381 -0.542 -6.179 1.00 82.56 204 TYR A CA 1
ATOM 1681 C C . TYR A 1 204 ? 18.948 -1.485 -5.054 1.00 82.56 204 TYR A C 1
ATOM 1683 O O . TYR A 1 204 ? 18.008 -2.269 -5.202 1.00 82.56 204 TYR A O 1
ATOM 1691 N N . LYS A 1 205 ? 19.561 -1.324 -3.878 1.00 80.69 205 LYS A N 1
ATOM 1692 C CA . LYS A 1 205 ? 19.019 -1.890 -2.640 1.00 80.69 205 LYS A CA 1
ATOM 1693 C C . LYS A 1 205 ? 17.663 -1.272 -2.286 1.00 80.69 205 LYS A C 1
ATOM 1695 O O . LYS A 1 205 ? 17.446 -0.090 -2.583 1.00 80.69 205 LYS A O 1
ATOM 1700 N N . PRO A 1 206 ? 16.775 -2.011 -1.595 1.00 77.94 206 PRO A N 1
ATOM 1701 C CA . PRO A 1 206 ? 15.513 -1.467 -1.099 1.00 77.94 206 PRO A CA 1
ATOM 1702 C C . PRO A 1 206 ? 15.691 -0.171 -0.297 1.00 77.94 206 PRO A C 1
ATOM 1704 O O . PRO A 1 206 ? 14.927 0.773 -0.485 1.00 77.94 206 PRO A O 1
ATOM 1707 N N . GLU A 1 207 ? 16.727 -0.090 0.539 1.00 79.38 207 GLU A N 1
ATOM 1708 C CA . GLU A 1 207 ? 17.042 1.083 1.358 1.00 79.38 207 GLU A CA 1
ATOM 1709 C C . GLU A 1 207 ? 17.515 2.270 0.511 1.00 79.38 207 GLU A C 1
ATOM 1711 O O . GLU A 1 207 ? 17.063 3.396 0.722 1.00 79.38 207 GLU A O 1
ATOM 1716 N N . THR A 1 208 ? 18.382 2.024 -0.478 1.00 82.44 208 THR A N 1
ATOM 1717 C CA . THR A 1 208 ? 18.864 3.050 -1.419 1.00 82.44 208 THR A CA 1
ATOM 1718 C C . THR A 1 208 ? 17.701 3.627 -2.218 1.00 82.44 208 THR A C 1
ATOM 1720 O O . THR A 1 208 ? 17.545 4.843 -2.309 1.00 82.44 208 THR A O 1
ATOM 1723 N N . LEU A 1 209 ? 16.840 2.763 -2.761 1.00 79.75 209 LEU A N 1
ATOM 1724 C CA . LEU A 1 209 ? 15.677 3.207 -3.520 1.00 79.75 209 LEU A CA 1
ATOM 1725 C C . LEU A 1 209 ? 14.678 3.966 -2.641 1.00 79.75 209 LEU A C 1
ATOM 1727 O O . LEU A 1 209 ? 14.166 5.000 -3.065 1.00 79.75 209 LEU A O 1
ATOM 1731 N N . ALA A 1 210 ? 14.428 3.498 -1.415 1.00 76.06 210 ALA A N 1
ATOM 1732 C CA . ALA A 1 210 ? 13.578 4.211 -0.466 1.00 76.06 210 ALA A CA 1
ATOM 1733 C C . ALA A 1 210 ? 14.140 5.603 -0.141 1.00 76.06 210 ALA A C 1
ATOM 1735 O O . ALA A 1 210 ? 13.374 6.561 -0.049 1.00 76.06 210 ALA A O 1
ATOM 1736 N N . HIS A 1 211 ? 15.466 5.734 -0.017 1.00 82.94 211 HIS A N 1
ATOM 1737 C CA . HIS A 1 211 ? 16.123 7.024 0.173 1.00 82.94 211 HIS A CA 1
ATOM 1738 C C . HIS A 1 211 ? 15.927 7.951 -1.033 1.00 82.94 211 HIS A C 1
ATOM 1740 O O . HIS A 1 211 ? 15.496 9.087 -0.852 1.00 82.94 211 HIS A O 1
ATOM 1746 N N . VAL A 1 212 ? 16.183 7.467 -2.251 1.00 83.06 212 VAL A N 1
ATOM 1747 C CA . VAL A 1 212 ? 15.991 8.237 -3.494 1.00 83.06 212 VAL A CA 1
ATOM 1748 C C . VAL A 1 212 ? 14.544 8.724 -3.615 1.00 83.06 212 VAL A C 1
ATOM 1750 O O . VAL A 1 212 ? 14.298 9.920 -3.775 1.00 83.06 212 VAL A O 1
ATOM 1753 N N . GLN A 1 213 ? 13.571 7.825 -3.441 1.00 79.31 213 GLN A N 1
ATOM 1754 C CA . GLN A 1 213 ? 12.144 8.163 -3.489 1.00 79.31 213 GLN A CA 1
ATOM 1755 C C . GLN A 1 213 ? 11.751 9.155 -2.387 1.00 79.31 213 GLN A C 1
ATOM 1757 O O . GLN A 1 213 ? 10.987 10.091 -2.630 1.00 79.31 213 GLN A O 1
ATOM 1762 N N . TYR A 1 214 ? 12.300 8.998 -1.180 1.00 80.56 214 TYR A N 1
ATOM 1763 C CA . TYR A 1 214 ? 12.076 9.936 -0.086 1.00 80.56 214 TYR A CA 1
ATOM 1764 C C . TYR A 1 214 ? 12.627 11.333 -0.407 1.00 80.56 214 TYR A C 1
ATOM 1766 O O . TYR A 1 214 ? 11.910 12.319 -0.222 1.00 80.56 214 TYR A O 1
ATOM 1774 N N . THR A 1 215 ? 13.851 11.430 -0.930 1.00 82.56 215 THR A N 1
ATOM 1775 C CA . THR A 1 215 ? 14.485 12.699 -1.318 1.00 82.56 215 THR A CA 1
ATOM 1776 C C . THR A 1 215 ? 13.668 13.427 -2.385 1.00 82.56 215 THR A C 1
ATOM 1778 O O . THR A 1 215 ? 13.361 14.607 -2.208 1.00 82.56 215 THR A O 1
ATOM 1781 N N . ILE A 1 216 ? 13.215 12.706 -3.415 1.00 81.06 216 ILE A N 1
ATOM 1782 C CA . ILE A 1 216 ? 12.293 13.201 -4.451 1.00 81.06 216 ILE A CA 1
ATOM 1783 C C . ILE A 1 216 ? 11.001 13.728 -3.808 1.00 81.06 216 ILE A C 1
ATOM 1785 O O . ILE A 1 216 ? 10.636 14.887 -4.001 1.00 81.06 216 ILE A O 1
ATOM 1789 N N . SER A 1 217 ? 10.349 12.922 -2.962 1.00 77.94 217 SER A N 1
ATOM 1790 C CA . SER A 1 217 ? 9.063 13.273 -2.338 1.00 77.94 217 SER A CA 1
ATOM 1791 C C . SER A 1 217 ? 9.121 14.468 -1.380 1.00 77.94 217 SER A C 1
ATOM 1793 O O . SER A 1 217 ? 8.104 15.108 -1.123 1.00 77.94 217 SER A O 1
ATOM 1795 N N . LYS A 1 218 ? 10.297 14.751 -0.810 1.00 78.62 218 LYS A N 1
ATOM 1796 C CA . LYS A 1 218 ? 10.494 15.859 0.129 1.00 78.62 218 LYS A CA 1
ATOM 1797 C C . LYS A 1 218 ? 10.650 17.196 -0.593 1.00 78.62 218 LYS A C 1
ATOM 1799 O O . LYS A 1 218 ? 10.315 18.230 -0.016 1.00 78.62 218 LYS A O 1
ATOM 1804 N N . GLN A 1 219 ? 11.224 17.179 -1.793 1.00 73.62 219 GLN A N 1
ATOM 1805 C CA . GLN A 1 219 ? 11.598 18.390 -2.522 1.00 73.62 219 GLN A CA 1
ATOM 1806 C C . GLN A 1 219 ? 10.615 18.744 -3.642 1.00 73.62 219 GLN A C 1
ATOM 1808 O O . GLN A 1 219 ? 10.496 19.916 -3.993 1.00 73.62 219 GLN A O 1
ATOM 1813 N N . PHE A 1 220 ? 9.860 17.769 -4.147 1.00 72.88 220 PHE A N 1
ATOM 1814 C CA . PHE A 1 220 ? 8.766 18.010 -5.077 1.00 72.88 220 PHE A CA 1
ATOM 1815 C C . PHE A 1 220 ? 7.415 18.147 -4.371 1.00 72.88 220 PHE A C 1
ATOM 1817 O O . PHE A 1 220 ? 7.182 17.603 -3.295 1.00 72.88 220 PHE A O 1
ATOM 1824 N N . ASN A 1 221 ? 6.493 18.878 -5.004 1.00 60.56 221 ASN A N 1
ATOM 1825 C CA . ASN A 1 221 ? 5.126 19.048 -4.498 1.00 60.56 221 ASN A CA 1
ATOM 1826 C C . ASN A 1 221 ? 4.327 17.728 -4.502 1.00 60.56 221 ASN A C 1
ATOM 1828 O O . ASN A 1 221 ? 3.336 17.614 -3.782 1.00 60.56 221 ASN A O 1
ATOM 1832 N N . LEU A 1 222 ? 4.745 16.751 -5.315 1.00 57.12 222 LEU A N 1
ATOM 1833 C CA . LEU A 1 222 ? 4.132 15.432 -5.468 1.00 57.12 222 LEU A CA 1
ATOM 1834 C C . LEU A 1 222 ? 5.162 14.339 -5.126 1.00 57.12 222 LEU A C 1
ATOM 1836 O O . LEU A 1 222 ? 6.359 14.525 -5.319 1.00 57.12 222 LEU A O 1
ATOM 1840 N N . SER A 1 223 ? 4.713 13.195 -4.597 1.00 54.66 223 SER A N 1
ATOM 1841 C CA . SER A 1 223 ? 5.593 12.183 -3.965 1.00 54.66 223 SER A CA 1
ATOM 1842 C C . SER A 1 223 ? 6.397 11.344 -4.950 1.00 54.66 223 SER A C 1
ATOM 1844 O O . SER A 1 223 ? 7.166 10.496 -4.506 1.00 54.66 223 SER A O 1
ATOM 1846 N N . SER A 1 224 ? 6.189 11.519 -6.253 1.00 68.50 224 SER A N 1
ATOM 1847 C CA . SER A 1 224 ? 6.895 10.776 -7.294 1.00 68.50 224 SER A CA 1
ATOM 1848 C C . SER A 1 224 ? 7.251 11.688 -8.460 1.00 68.50 224 SER A C 1
ATOM 1850 O O . SER A 1 224 ? 6.505 12.620 -8.771 1.00 68.50 224 SER A O 1
ATOM 1852 N N . ILE A 1 225 ? 8.367 11.378 -9.122 1.00 74.06 225 ILE A N 1
ATOM 1853 C CA . ILE A 1 225 ? 8.736 11.992 -10.399 1.00 74.06 225 ILE A CA 1
ATOM 1854 C C . ILE A 1 225 ? 7.717 11.642 -11.501 1.00 74.06 225 ILE A C 1
ATOM 1856 O O . ILE A 1 225 ? 7.522 12.428 -12.421 1.00 74.06 225 ILE A O 1
ATOM 1860 N N . ASP A 1 226 ? 6.981 10.535 -11.333 1.00 66.19 226 ASP A N 1
ATOM 1861 C CA . ASP A 1 226 ? 5.941 10.057 -12.257 1.00 66.19 226 ASP A CA 1
ATOM 1862 C C . ASP A 1 226 ? 4.870 11.111 -12.585 1.00 66.19 226 ASP A C 1
ATOM 1864 O O . ASP A 1 226 ? 4.364 11.220 -13.699 1.00 66.19 226 ASP A O 1
ATOM 1868 N N . PHE A 1 227 ? 4.531 11.962 -11.619 1.00 71.38 227 PHE A N 1
ATOM 1869 C CA . PHE A 1 227 ? 3.509 12.988 -11.826 1.00 71.38 227 PHE A CA 1
ATOM 1870 C C . PHE A 1 227 ? 3.928 14.108 -12.780 1.00 71.38 227 PHE A C 1
ATOM 1872 O O . PHE A 1 227 ? 3.113 14.971 -13.112 1.00 71.38 227 PHE A O 1
ATOM 1879 N N . TYR A 1 228 ? 5.199 14.138 -13.167 1.00 75.50 228 TYR A N 1
ATOM 1880 C CA . TYR A 1 228 ? 5.781 15.208 -13.958 1.00 75.50 228 TYR A CA 1
ATOM 1881 C C . TYR A 1 228 ? 5.953 14.838 -15.433 1.00 75.50 228 TYR A C 1
ATOM 1883 O O . TYR A 1 228 ? 6.387 15.690 -16.209 1.00 75.50 228 TYR A O 1
ATOM 1891 N N . HIS A 1 229 ? 5.565 13.624 -15.837 1.00 73.94 229 HIS A N 1
ATOM 1892 C CA . HIS A 1 229 ? 5.572 13.215 -17.237 1.00 73.94 229 HIS A CA 1
ATOM 1893 C C . HIS A 1 229 ? 4.525 13.955 -18.096 1.00 73.94 229 HIS A C 1
ATOM 1895 O O . HIS A 1 229 ? 3.400 14.188 -17.645 1.00 73.94 229 HIS A O 1
ATOM 1901 N N . PRO A 1 230 ? 4.836 14.238 -19.374 1.00 76.81 230 PRO A N 1
ATOM 1902 C CA . PRO A 1 230 ? 6.154 14.076 -19.976 1.00 76.81 230 PRO A CA 1
ATOM 1903 C C . PRO A 1 230 ? 7.127 15.178 -19.513 1.00 76.81 230 PRO A C 1
ATOM 1905 O O . PRO A 1 230 ? 6.732 16.339 -19.367 1.00 76.81 230 PRO A O 1
ATOM 1908 N N . TYR A 1 231 ? 8.401 14.837 -19.314 1.00 85.94 231 TYR A N 1
ATOM 1909 C CA . TYR A 1 231 ? 9.468 15.789 -19.005 1.00 85.94 231 TYR A CA 1
ATOM 1910 C C . TYR A 1 231 ? 10.783 15.472 -19.720 1.00 85.94 231 TYR A C 1
ATOM 1912 O O . TYR A 1 231 ? 11.067 14.341 -20.120 1.00 85.94 231 TYR A O 1
ATOM 1920 N N . ILE A 1 232 ? 11.602 16.514 -19.861 1.00 86.50 232 ILE A N 1
ATOM 1921 C CA . ILE A 1 232 ? 12.922 16.458 -20.493 1.00 86.50 232 ILE A CA 1
ATOM 1922 C C . ILE A 1 232 ? 13.986 16.597 -19.410 1.00 86.50 232 ILE A C 1
ATOM 1924 O O . ILE A 1 232 ? 13.923 17.524 -18.603 1.00 86.50 232 ILE A O 1
ATOM 1928 N N . ALA A 1 233 ? 14.970 15.704 -19.389 1.00 91.62 233 ALA A N 1
ATOM 1929 C CA . ALA A 1 233 ? 16.159 15.854 -18.560 1.00 91.62 233 ALA A CA 1
ATOM 1930 C C . ALA A 1 233 ? 17.318 16.414 -19.390 1.00 91.62 233 ALA A C 1
ATOM 1932 O O . ALA A 1 233 ? 17.621 15.904 -20.466 1.00 91.62 233 ALA A O 1
ATOM 1933 N N . VAL A 1 234 ? 17.977 17.451 -18.883 1.00 92.31 234 VAL A N 1
ATOM 1934 C CA . VAL A 1 234 ? 19.141 18.074 -19.519 1.00 92.31 234 VAL A CA 1
ATOM 1935 C C . VAL A 1 234 ? 20.325 17.981 -18.571 1.00 92.31 234 VAL A C 1
ATOM 1937 O O . VAL A 1 234 ? 20.289 18.572 -17.492 1.00 92.31 234 VAL A O 1
ATOM 1940 N N . TYR A 1 235 ? 21.376 17.272 -18.977 1.00 91.25 235 TYR A N 1
ATOM 1941 C CA . TYR A 1 235 ? 22.643 17.231 -18.254 1.00 91.25 235 TYR A CA 1
ATOM 1942 C C . TYR A 1 235 ? 23.708 18.074 -18.960 1.00 91.25 235 TYR A C 1
ATOM 1944 O O . TYR A 1 235 ? 24.038 17.846 -20.126 1.00 91.25 235 TYR A O 1
ATOM 1952 N N . VAL A 1 236 ? 24.286 19.032 -18.237 1.00 88.38 236 VAL A N 1
ATOM 1953 C CA . VAL A 1 236 ? 25.270 19.982 -18.768 1.00 88.38 236 VAL A CA 1
ATOM 1954 C C . VAL A 1 236 ? 26.631 19.754 -18.118 1.00 88.38 236 VAL A C 1
ATOM 1956 O O . VAL A 1 236 ? 26.819 20.059 -16.946 1.00 88.38 236 VAL A O 1
ATOM 1959 N N . ARG A 1 237 ? 27.604 19.265 -18.899 1.00 82.56 237 ARG A N 1
ATOM 1960 C CA . ARG A 1 237 ? 28.997 19.053 -18.460 1.00 82.56 237 ARG A CA 1
ATOM 1961 C C . ARG A 1 237 ? 29.878 20.266 -18.792 1.00 82.56 237 ARG A C 1
ATOM 1963 O O . ARG A 1 237 ? 29.942 20.658 -19.958 1.00 82.56 237 ARG A O 1
ATOM 1970 N N . ARG A 1 238 ? 30.577 20.843 -17.806 1.00 77.06 238 ARG A N 1
ATOM 1971 C CA . ARG A 1 238 ? 31.421 22.053 -17.934 1.00 77.06 238 ARG A CA 1
ATOM 1972 C C . ARG A 1 238 ? 32.704 22.116 -17.097 1.00 77.06 238 ARG A C 1
ATOM 1974 O O . ARG A 1 238 ? 33.559 22.915 -17.454 1.00 77.06 238 ARG A O 1
ATOM 1981 N N . SER A 1 239 ? 32.858 21.368 -15.999 1.00 69.81 239 SER A N 1
ATOM 1982 C CA . SER A 1 239 ? 33.975 21.572 -15.046 1.00 69.81 239 SER A CA 1
ATOM 1983 C C . SER A 1 239 ? 35.353 21.068 -15.548 1.00 69.81 239 SER A C 1
ATOM 1985 O O . SER A 1 239 ? 35.780 21.374 -16.653 1.00 69.81 239 SER A O 1
ATOM 1987 N N . ASP A 1 240 ? 36.080 20.280 -14.752 1.00 64.69 240 ASP A N 1
ATOM 1988 C CA . ASP A 1 240 ? 37.360 19.599 -15.039 1.00 64.69 240 ASP A CA 1
ATOM 1989 C C . ASP A 1 240 ? 37.518 18.958 -16.434 1.00 64.69 240 ASP A C 1
ATOM 1991 O O . ASP A 1 240 ? 38.641 18.807 -16.915 1.00 64.69 240 ASP A O 1
ATOM 1995 N N . LYS A 1 241 ? 36.424 18.596 -17.112 1.00 64.38 241 LYS A N 1
ATOM 1996 C CA . LYS A 1 241 ? 36.474 18.046 -18.476 1.00 64.38 241 LYS A CA 1
ATOM 1997 C C . LYS A 1 241 ? 36.603 19.092 -19.589 1.00 64.38 241 LYS A C 1
ATOM 1999 O O . LYS A 1 241 ? 37.068 18.755 -20.675 1.00 64.38 241 LYS A O 1
ATOM 2004 N N . ALA A 1 242 ? 36.258 20.352 -19.324 1.00 59.25 242 ALA A N 1
ATOM 2005 C CA . ALA A 1 242 ? 36.468 21.459 -20.259 1.00 59.25 242 ALA A CA 1
ATOM 2006 C C . ALA A 1 242 ? 37.950 21.841 -20.390 1.00 59.25 242 ALA A C 1
ATOM 2008 O O . ALA A 1 242 ? 38.410 22.216 -21.465 1.00 59.25 242 ALA A O 1
ATOM 2009 N N . THR A 1 243 ? 38.709 21.733 -19.297 1.00 56.53 243 THR A N 1
ATOM 2010 C CA . THR A 1 243 ? 40.126 22.120 -19.231 1.00 56.53 243 THR A CA 1
ATOM 2011 C C . THR A 1 243 ? 41.084 21.024 -19.703 1.00 56.53 243 THR A C 1
ATOM 2013 O O . THR A 1 243 ? 42.212 21.327 -20.079 1.00 56.53 243 THR A O 1
ATOM 2016 N N . THR A 1 244 ? 40.649 19.761 -19.726 1.00 56.53 244 THR A N 1
ATOM 2017 C CA . THR A 1 244 ? 41.485 18.584 -20.040 1.00 56.53 244 THR A CA 1
ATOM 2018 C C . THR A 1 244 ? 41.409 18.115 -21.500 1.00 56.53 244 THR A C 1
ATOM 2020 O O . THR A 1 244 ? 42.031 17.115 -21.841 1.00 56.53 244 THR A O 1
ATOM 2023 N N . LYS A 1 245 ? 40.687 18.828 -22.385 1.00 54.91 245 LYS A N 1
ATOM 2024 C CA . LYS A 1 245 ? 40.425 18.442 -23.796 1.00 54.91 245 LYS A CA 1
ATOM 2025 C C . LYS A 1 245 ? 39.747 17.068 -23.981 1.00 54.91 245 LYS A C 1
ATOM 2027 O O . LYS A 1 245 ? 39.709 16.551 -25.092 1.00 54.91 245 LYS A O 1
ATOM 2032 N N . GLU A 1 246 ? 39.180 16.480 -22.924 1.00 60.94 246 GLU A N 1
ATOM 2033 C CA . GLU A 1 246 ? 38.398 15.235 -23.019 1.00 60.94 246 GLU A CA 1
ATOM 2034 C C . GLU A 1 246 ? 37.013 15.449 -23.656 1.00 60.94 246 GLU A C 1
ATOM 2036 O O . GLU A 1 246 ? 36.384 14.498 -24.120 1.00 60.94 246 GLU A O 1
ATOM 2041 N N . MET A 1 247 ? 36.528 16.695 -23.676 1.00 61.53 247 MET A N 1
ATOM 2042 C CA . MET A 1 247 ? 35.351 17.107 -24.440 1.00 61.53 247 MET A CA 1
ATOM 2043 C C . MET A 1 247 ? 35.774 17.780 -25.745 1.00 61.53 247 MET A C 1
ATOM 2045 O O . MET A 1 247 ? 36.711 18.576 -25.761 1.00 61.53 247 MET A O 1
ATOM 2049 N N . SER A 1 248 ? 35.035 17.496 -26.822 1.00 58.34 248 SER A N 1
ATOM 2050 C CA . SER A 1 248 ? 35.246 18.110 -28.142 1.00 58.34 248 SER A CA 1
ATOM 2051 C C . SER A 1 248 ? 35.153 19.641 -28.096 1.00 58.34 248 SER A C 1
ATOM 2053 O O . SER A 1 248 ? 35.927 20.328 -28.757 1.00 58.34 248 SER A O 1
ATOM 2055 N N . GLN A 1 249 ? 34.228 20.163 -27.285 1.00 67.56 249 GLN A N 1
ATOM 2056 C CA . GLN A 1 249 ? 34.060 21.572 -26.934 1.00 67.56 249 GLN A CA 1
ATOM 2057 C C . GLN A 1 249 ? 33.103 21.704 -25.738 1.00 67.56 249 GLN A C 1
ATOM 2059 O O . GLN A 1 249 ? 32.391 20.759 -25.392 1.00 67.56 249 GLN A O 1
ATOM 2064 N N . VAL A 1 250 ? 33.067 22.882 -25.112 1.00 74.81 250 VAL A N 1
ATOM 2065 C CA . VAL A 1 250 ? 32.074 23.225 -24.082 1.00 74.81 250 VAL A CA 1
ATOM 2066 C C . VAL A 1 250 ? 30.850 23.840 -24.748 1.00 74.81 250 VAL A C 1
ATOM 2068 O O . VAL A 1 250 ? 30.983 24.759 -25.551 1.00 74.81 250 VAL A O 1
ATOM 2071 N N . TYR A 1 251 ? 29.661 23.369 -24.377 1.00 82.31 251 TYR A N 1
ATOM 2072 C CA . TYR A 1 251 ? 28.397 23.852 -24.929 1.00 82.31 251 TYR A CA 1
ATOM 2073 C C . TYR A 1 251 ? 27.653 24.756 -23.938 1.00 82.31 251 TYR A C 1
ATOM 2075 O O . TYR A 1 251 ? 27.560 24.480 -22.734 1.00 82.31 251 TYR A O 1
ATOM 2083 N N . THR A 1 252 ? 27.093 25.843 -24.459 1.00 86.19 252 THR A N 1
ATOM 2084 C CA . THR A 1 252 ? 26.186 26.739 -23.729 1.00 86.19 252 THR A CA 1
ATOM 2085 C C . THR A 1 252 ? 24.850 26.048 -23.462 1.00 86.19 252 THR A C 1
ATOM 2087 O O . THR A 1 252 ? 24.436 25.179 -24.230 1.00 86.19 252 THR A O 1
ATOM 2090 N N . LEU A 1 253 ? 24.131 26.443 -22.402 1.00 88.69 253 LEU A N 1
ATOM 2091 C CA . LEU A 1 253 ? 22.808 25.871 -22.119 1.00 88.69 253 LEU A CA 1
ATOM 2092 C C . LEU A 1 253 ? 21.833 26.110 -23.289 1.00 88.69 253 LEU A C 1
ATOM 2094 O O . LEU A 1 253 ? 21.035 25.237 -23.622 1.00 88.69 253 LEU A O 1
ATOM 2098 N N . LYS A 1 254 ? 21.972 27.249 -23.982 1.00 88.88 254 LYS A N 1
ATOM 2099 C CA . LYS A 1 254 ? 21.185 27.598 -25.170 1.00 88.88 254 LYS A CA 1
ATOM 2100 C C . LYS A 1 254 ? 21.343 26.570 -26.291 1.00 88.88 254 LYS A C 1
ATOM 2102 O O . LYS A 1 254 ? 20.344 26.145 -26.861 1.00 88.88 254 LYS A O 1
ATOM 2107 N N . GLN A 1 255 ? 22.573 26.128 -26.562 1.00 86.81 255 GLN A N 1
ATOM 2108 C CA . GLN A 1 255 ? 22.837 25.117 -27.590 1.00 86.81 255 GLN A CA 1
ATOM 2109 C C . GLN A 1 255 ? 22.121 23.796 -27.301 1.00 86.81 255 GLN A C 1
ATOM 2111 O O . GLN A 1 255 ? 21.654 23.174 -28.243 1.00 86.81 255 GLN A O 1
ATOM 2116 N N . TYR A 1 256 ? 21.980 23.385 -26.036 1.00 88.00 256 TYR A N 1
ATOM 2117 C CA . TYR A 1 256 ? 21.195 22.193 -25.698 1.00 88.00 256 TYR A CA 1
ATOM 2118 C C . TYR A 1 256 ? 19.695 22.402 -25.933 1.00 88.00 256 TYR A C 1
ATOM 2120 O O . TYR A 1 256 ? 19.045 21.532 -26.503 1.00 88.00 256 TYR A O 1
ATOM 2128 N N . PHE A 1 257 ? 19.143 23.551 -25.527 1.00 88.50 257 PHE A N 1
ATOM 2129 C CA . PHE A 1 257 ? 17.720 23.864 -25.716 1.00 88.50 257 PHE A CA 1
ATOM 2130 C C . PHE A 1 257 ? 17.325 23.947 -27.190 1.00 88.50 257 PHE A C 1
ATOM 2132 O O . PHE A 1 257 ? 16.262 23.462 -27.571 1.00 88.50 257 PHE A O 1
ATOM 2139 N N . ASP A 1 258 ? 18.184 24.520 -28.030 1.00 85.25 258 ASP A N 1
ATOM 2140 C CA . ASP A 1 258 ? 17.906 24.660 -29.460 1.00 85.25 258 ASP A CA 1
ATOM 2141 C C . ASP A 1 258 ? 17.805 23.302 -30.187 1.00 85.25 258 ASP A C 1
ATOM 2143 O O . ASP A 1 258 ? 17.162 23.233 -31.232 1.00 85.25 258 ASP A O 1
ATOM 2147 N N . LEU A 1 259 ? 18.348 22.212 -29.620 1.00 80.31 259 LEU A N 1
ATOM 2148 C CA . LEU A 1 259 ? 18.242 20.864 -30.198 1.00 80.31 259 LEU A CA 1
ATOM 2149 C C . LEU A 1 259 ? 16.828 20.280 -30.126 1.00 80.31 259 LEU A C 1
ATOM 2151 O O . LEU A 1 259 ? 16.431 19.544 -31.026 1.00 80.31 259 LEU A O 1
ATOM 2155 N N . PHE A 1 260 ? 16.088 20.562 -29.050 1.00 81.62 260 PHE A N 1
ATOM 2156 C CA . PHE A 1 260 ? 14.821 19.881 -28.765 1.00 81.62 260 PHE A CA 1
ATOM 2157 C C . PHE A 1 260 ? 13.612 20.821 -28.697 1.00 81.62 260 PHE A C 1
ATOM 2159 O O . PHE A 1 260 ? 12.485 20.337 -28.745 1.00 81.62 260 PHE A O 1
ATOM 2166 N N . ASP A 1 261 ? 13.799 22.144 -28.603 1.00 82.62 261 ASP A N 1
ATOM 2167 C CA . ASP A 1 261 ? 12.716 23.103 -28.325 1.00 82.62 261 ASP A CA 1
ATOM 2168 C C . ASP A 1 261 ? 11.561 23.037 -29.335 1.00 82.62 261 ASP A C 1
ATOM 2170 O O . ASP A 1 261 ? 10.393 23.062 -28.947 1.00 82.62 261 ASP A O 1
ATOM 2174 N N . GLY A 1 262 ? 11.868 22.868 -30.625 1.00 75.44 262 GLY A N 1
ATOM 2175 C CA . GLY A 1 262 ? 10.844 22.673 -31.654 1.00 75.44 262 GLY A CA 1
ATOM 2176 C C . GLY A 1 262 ? 10.023 21.397 -31.435 1.00 75.44 262 GLY A C 1
ATOM 2177 O O . GLY A 1 262 ? 8.792 21.439 -31.453 1.00 75.44 262 GLY A O 1
ATOM 2178 N N . ASN A 1 263 ? 10.696 20.272 -31.167 1.00 70.75 263 ASN A N 1
ATOM 2179 C CA . ASN A 1 263 ? 10.040 18.976 -30.964 1.00 70.75 263 ASN A CA 1
ATOM 2180 C C . ASN A 1 263 ? 9.241 18.953 -29.653 1.00 70.75 263 ASN A C 1
ATOM 2182 O O . ASN A 1 263 ? 8.112 18.465 -29.630 1.00 70.75 263 ASN A O 1
ATOM 2186 N N . ALA A 1 264 ? 9.777 19.546 -28.584 1.00 74.69 264 ALA A N 1
ATOM 2187 C CA . ALA A 1 264 ? 9.101 19.660 -27.297 1.00 74.69 264 ALA A CA 1
ATOM 2188 C C . ALA A 1 264 ? 7.811 20.479 -27.394 1.00 74.69 264 ALA A C 1
ATOM 2190 O O . ALA A 1 264 ? 6.785 20.054 -26.870 1.00 74.69 264 ALA A O 1
ATOM 2191 N N . ARG A 1 265 ? 7.823 21.607 -28.118 1.00 79.25 265 ARG A N 1
ATOM 2192 C CA . ARG A 1 265 ? 6.619 22.425 -28.335 1.00 79.25 265 ARG A CA 1
ATOM 2193 C C . ARG A 1 265 ? 5.549 21.688 -29.125 1.00 79.25 265 ARG A C 1
ATOM 2195 O O . ARG A 1 265 ? 4.378 21.757 -28.762 1.00 79.25 265 ARG A O 1
ATOM 2202 N N . GLN A 1 266 ? 5.947 20.964 -30.167 1.00 69.06 266 GLN A N 1
ATOM 2203 C CA . GLN A 1 266 ? 5.023 20.170 -30.973 1.00 69.06 266 GLN A CA 1
ATOM 2204 C C . GLN A 1 266 ? 4.397 19.019 -30.167 1.00 69.06 266 GLN A C 1
ATOM 2206 O O . GLN A 1 266 ? 3.206 18.757 -30.308 1.00 69.06 266 GLN A O 1
ATOM 2211 N N . ALA A 1 267 ? 5.175 18.386 -29.285 1.00 63.00 267 ALA A N 1
ATOM 2212 C CA . ALA A 1 267 ? 4.716 17.332 -28.376 1.00 63.00 267 ALA A CA 1
ATOM 2213 C C . ALA A 1 267 ? 4.099 17.863 -27.061 1.00 63.00 267 ALA A C 1
ATOM 2215 O O . ALA A 1 267 ? 3.734 17.081 -26.185 1.00 63.00 267 ALA A O 1
ATOM 2216 N N . ASN A 1 268 ? 3.975 19.186 -26.906 1.00 73.19 268 ASN A N 1
ATOM 2217 C CA . ASN A 1 268 ? 3.463 19.862 -25.711 1.00 73.19 268 ASN A CA 1
ATOM 2218 C C . ASN A 1 268 ? 4.186 19.491 -24.391 1.00 73.19 268 ASN A C 1
ATOM 2220 O O . ASN A 1 268 ? 3.569 19.396 -23.325 1.00 73.19 268 ASN A O 1
ATOM 2224 N N . ILE A 1 269 ? 5.506 19.293 -24.445 1.00 80.00 269 ILE A N 1
ATOM 2225 C CA . ILE A 1 269 ? 6.349 18.956 -23.292 1.00 80.00 269 ILE A CA 1
ATOM 2226 C C . ILE A 1 269 ? 6.939 20.242 -22.705 1.00 80.00 269 ILE A C 1
ATOM 2228 O O . ILE A 1 269 ? 7.883 20.813 -23.243 1.00 80.00 269 ILE A O 1
ATOM 2232 N N . SER A 1 270 ? 6.389 20.693 -21.575 1.00 87.88 270 SER A N 1
ATOM 2233 C CA . SER A 1 270 ? 6.817 21.934 -20.900 1.00 87.88 270 SER A CA 1
ATOM 2234 C C . SER A 1 270 ? 7.640 21.704 -19.632 1.00 87.88 270 SER A C 1
ATOM 2236 O O . SER A 1 270 ? 8.229 22.643 -19.101 1.00 87.88 270 SER A O 1
ATOM 2238 N N . THR A 1 271 ? 7.698 20.480 -19.114 1.00 91.62 271 THR A N 1
ATOM 2239 C CA . THR A 1 271 ? 8.408 20.176 -17.868 1.00 91.62 271 THR A CA 1
ATOM 2240 C C . THR A 1 271 ? 9.869 19.841 -18.154 1.00 91.62 271 THR A C 1
ATOM 2242 O O . THR A 1 271 ? 10.155 19.017 -19.023 1.00 91.62 271 THR A O 1
ATOM 2245 N N . ILE A 1 272 ? 10.800 20.452 -17.417 1.00 92.12 272 ILE A N 1
ATOM 2246 C CA . ILE A 1 272 ? 12.235 20.220 -17.596 1.00 92.12 272 ILE A CA 1
ATOM 2247 C C . ILE A 1 272 ? 12.948 19.993 -16.268 1.00 92.12 272 ILE A C 1
ATOM 2249 O O . ILE A 1 272 ? 12.696 20.687 -15.287 1.00 92.12 272 ILE A O 1
ATOM 2253 N N . TYR A 1 273 ? 13.871 19.047 -16.249 1.00 92.94 273 TYR A N 1
ATOM 2254 C CA . TYR A 1 273 ? 14.800 18.808 -15.159 1.00 92.94 273 TYR A CA 1
ATOM 2255 C C . TYR A 1 273 ? 16.220 19.107 -15.650 1.00 92.94 273 TYR A C 1
ATOM 2257 O O . TYR A 1 273 ? 16.612 18.647 -16.720 1.00 92.94 273 TYR A O 1
ATOM 2265 N N . ILE A 1 274 ? 16.981 19.899 -14.893 1.00 91.31 274 ILE A N 1
ATOM 2266 C CA . ILE A 1 274 ? 18.345 20.296 -15.263 1.00 91.31 274 ILE A CA 1
ATOM 2267 C C . ILE A 1 274 ? 19.316 19.762 -14.220 1.00 91.31 274 ILE A C 1
ATOM 2269 O O . ILE A 1 274 ? 19.203 20.085 -13.036 1.00 91.31 274 ILE A O 1
ATOM 2273 N N . ASN A 1 275 ? 20.305 19.004 -14.684 1.00 90.62 275 ASN A N 1
ATOM 2274 C CA . ASN A 1 275 ? 21.439 18.574 -13.890 1.00 90.62 275 ASN A CA 1
ATOM 2275 C C . ASN A 1 275 ? 22.756 19.114 -14.471 1.00 90.62 275 ASN A C 1
ATOM 2277 O O . ASN A 1 275 ? 22.927 19.263 -15.677 1.00 90.62 275 ASN A O 1
ATOM 2281 N N . SER A 1 276 ? 23.680 19.469 -13.590 1.00 87.25 276 SER A N 1
ATOM 2282 C CA . SER A 1 276 ? 24.973 20.057 -13.919 1.00 87.25 276 SER A CA 1
ATOM 2283 C C . SER A 1 276 ? 25.851 20.023 -12.678 1.00 87.25 276 SER A C 1
ATOM 2285 O O . SER A 1 276 ? 25.368 20.266 -11.569 1.00 87.25 276 SER A O 1
ATOM 2287 N N . GLU A 1 277 ? 27.146 19.779 -12.848 1.00 81.56 277 GLU A N 1
ATOM 2288 C CA . GLU A 1 277 ? 28.124 20.010 -11.787 1.00 81.56 277 GLU A CA 1
ATOM 2289 C C . GLU A 1 277 ? 28.521 21.487 -11.643 1.00 81.56 277 GLU A C 1
ATOM 2291 O O . GLU A 1 277 ? 29.177 21.827 -10.670 1.00 81.56 277 GLU A O 1
ATOM 2296 N N . ASP A 1 278 ? 28.119 22.358 -12.571 1.00 83.12 278 ASP A N 1
ATOM 2297 C CA . ASP A 1 278 ? 28.283 23.815 -12.503 1.00 83.12 278 ASP A CA 1
ATOM 2298 C C . ASP A 1 278 ? 26.954 24.483 -12.122 1.00 83.12 278 ASP A C 1
ATOM 2300 O O . ASP A 1 278 ? 25.994 24.480 -12.901 1.00 83.12 278 ASP A O 1
ATOM 2304 N N . GLU A 1 279 ? 26.902 25.078 -10.930 1.00 79.56 279 GLU A N 1
ATOM 2305 C CA . GLU A 1 279 ? 25.718 25.770 -10.407 1.00 79.56 279 GLU A CA 1
ATOM 2306 C C . GLU A 1 279 ? 25.290 26.972 -11.270 1.00 79.56 279 GLU A C 1
ATOM 2308 O O . GLU A 1 279 ? 24.105 27.311 -11.317 1.00 79.56 279 GLU A O 1
ATOM 2313 N N . LYS A 1 280 ? 26.212 27.579 -12.035 1.00 83.31 280 LYS A N 1
ATOM 2314 C CA . LYS A 1 280 ? 25.898 28.714 -12.923 1.00 83.31 280 LYS A CA 1
ATOM 2315 C C . LYS A 1 280 ? 24.908 28.344 -14.027 1.00 83.31 280 LYS A C 1
ATOM 2317 O O . LYS A 1 280 ? 24.183 29.217 -14.502 1.00 83.31 280 LYS A O 1
ATOM 2322 N N . VAL A 1 281 ? 24.817 27.063 -14.389 1.00 86.12 281 VAL A N 1
ATOM 2323 C CA . VAL A 1 281 ? 23.860 26.561 -15.389 1.00 86.12 281 VAL A CA 1
ATOM 2324 C C . VAL A 1 281 ? 22.411 26.841 -14.976 1.00 86.12 281 VAL A C 1
ATOM 2326 O O . VAL A 1 281 ? 21.589 27.181 -15.824 1.00 86.12 281 VAL A O 1
ATOM 2329 N N . LEU A 1 282 ? 22.088 26.773 -13.680 1.00 83.88 282 LEU A N 1
ATOM 2330 C CA . LEU A 1 282 ? 20.736 27.082 -13.200 1.00 83.88 282 LEU A CA 1
ATOM 2331 C C . LEU A 1 282 ? 20.395 28.572 -13.351 1.00 83.88 282 LEU A C 1
ATOM 2333 O O . LEU A 1 282 ? 19.243 28.910 -13.618 1.00 83.88 282 LEU A O 1
ATOM 2337 N N . ASN A 1 283 ? 21.390 29.459 -13.250 1.00 84.50 283 ASN A N 1
ATOM 2338 C CA . ASN A 1 283 ? 21.196 30.889 -13.497 1.00 84.50 283 ASN A CA 1
ATOM 2339 C C . ASN A 1 283 ? 20.960 31.169 -14.990 1.00 84.50 283 ASN A C 1
ATOM 2341 O O . ASN A 1 283 ? 20.096 31.973 -15.333 1.00 84.50 283 ASN A O 1
ATOM 2345 N N . GLU A 1 284 ? 21.666 30.468 -15.883 1.00 88.25 284 GLU A N 1
ATOM 2346 C CA . GLU A 1 284 ? 21.462 30.584 -17.336 1.00 88.25 284 GLU A CA 1
ATOM 2347 C C . GLU A 1 284 ? 20.064 30.145 -17.778 1.00 88.25 284 GLU A C 1
ATOM 2349 O O . GLU A 1 284 ? 19.498 30.728 -18.704 1.00 88.25 284 GLU A O 1
ATOM 2354 N N . PHE A 1 285 ? 19.477 29.150 -17.103 1.00 91.19 285 PHE A N 1
ATOM 2355 C CA . PHE A 1 285 ? 18.122 28.694 -17.409 1.00 91.19 285 PHE A CA 1
ATOM 2356 C C . PHE A 1 285 ? 17.090 29.821 -17.284 1.00 91.19 285 PHE A C 1
ATOM 2358 O O . PHE A 1 285 ? 16.155 29.877 -18.080 1.00 91.19 285 PHE A O 1
ATOM 2365 N N . VAL A 1 286 ? 17.256 30.734 -16.321 1.00 88.81 286 VAL A N 1
ATOM 2366 C CA . VAL A 1 286 ? 16.326 31.857 -16.126 1.00 88.81 286 VAL A CA 1
ATOM 2367 C C . VAL A 1 286 ? 16.279 32.745 -17.368 1.00 88.81 286 VAL A C 1
ATOM 2369 O O . VAL A 1 286 ? 15.191 33.110 -17.812 1.00 88.81 286 VAL A O 1
ATOM 2372 N N . GLU A 1 287 ? 17.435 33.055 -17.956 1.00 90.12 287 GLU A N 1
ATOM 2373 C CA . GLU A 1 287 ? 17.515 33.887 -19.160 1.00 90.12 287 GLU A CA 1
ATOM 2374 C C . GLU A 1 287 ? 17.019 33.139 -20.401 1.00 90.12 287 GLU A C 1
ATOM 2376 O O . GLU A 1 287 ? 16.183 33.656 -21.139 1.00 90.12 287 GLU A O 1
ATOM 2381 N N . ILE A 1 288 ? 17.415 31.875 -20.577 1.00 90.88 288 ILE A N 1
ATOM 2382 C CA . ILE A 1 288 ? 16.951 31.057 -21.708 1.00 90.88 288 ILE A CA 1
ATOM 2383 C C . ILE A 1 288 ? 15.437 30.863 -21.659 1.00 90.88 288 ILE A C 1
ATOM 2385 O O . ILE A 1 288 ? 14.761 30.966 -22.679 1.00 90.88 288 ILE A O 1
ATOM 2389 N N . ASN A 1 289 ? 14.861 30.625 -20.482 1.00 92.62 289 ASN A N 1
ATOM 2390 C CA . ASN A 1 289 ? 13.421 30.452 -20.380 1.00 92.62 289 ASN A CA 1
ATOM 2391 C C . ASN A 1 289 ? 12.672 31.761 -20.674 1.00 92.62 289 ASN A C 1
ATOM 2393 O O . ASN A 1 289 ? 11.601 31.707 -21.271 1.00 92.62 289 ASN A O 1
ATOM 2397 N N . LYS A 1 290 ? 13.234 32.936 -20.344 1.00 91.25 290 LYS A N 1
ATOM 2398 C CA . LYS A 1 290 ? 12.677 34.228 -20.791 1.00 91.25 290 LYS A CA 1
ATOM 2399 C C . LYS A 1 290 ? 12.685 34.339 -22.317 1.00 91.25 290 LYS A C 1
ATOM 2401 O O . LYS A 1 290 ? 11.652 34.688 -22.885 1.00 91.25 290 LYS A O 1
ATOM 2406 N N . GLU A 1 291 ? 13.791 33.986 -22.979 1.00 91.06 291 GLU A N 1
ATOM 2407 C CA . GLU A 1 291 ? 13.872 33.951 -24.452 1.00 91.06 291 GLU A CA 1
ATOM 2408 C C . GLU A 1 291 ? 12.829 32.998 -25.056 1.00 91.06 291 GLU A C 1
ATOM 2410 O O . GLU A 1 291 ? 12.181 33.312 -26.054 1.00 91.06 291 GLU A O 1
ATOM 2415 N N . LYS A 1 292 ? 12.597 31.853 -24.406 1.00 89.62 292 LYS A N 1
ATOM 2416 C CA . LYS A 1 292 ? 11.584 30.859 -24.788 1.00 89.62 292 LYS A CA 1
ATOM 2417 C C . LYS A 1 292 ? 10.170 31.201 -24.285 1.00 89.62 292 LYS A C 1
ATOM 2419 O O . LYS A 1 292 ? 9.308 30.319 -24.253 1.00 89.62 292 LYS A O 1
ATOM 2424 N N . GLN A 1 293 ? 9.905 32.466 -23.940 1.00 90.81 293 GLN A N 1
ATOM 2425 C CA . GLN A 1 293 ? 8.596 32.999 -23.522 1.00 90.81 293 GLN A CA 1
ATOM 2426 C C . GLN A 1 293 ? 8.011 32.347 -22.255 1.00 90.81 293 GLN A C 1
ATOM 2428 O O . GLN A 1 293 ? 6.796 32.263 -22.087 1.00 90.81 293 GLN A O 1
ATOM 2433 N N . GLY A 1 294 ? 8.864 31.854 -21.360 1.00 90.06 294 GLY A N 1
ATOM 2434 C CA . GLY A 1 294 ? 8.460 31.178 -20.128 1.00 90.06 294 GLY A CA 1
ATOM 2435 C C . GLY A 1 294 ? 7.797 29.819 -20.356 1.00 90.06 294 GLY A C 1
ATOM 2436 O O . GLY A 1 294 ? 7.047 29.364 -19.493 1.00 90.06 294 GLY A O 1
ATOM 2437 N N . TYR A 1 295 ? 8.033 29.186 -21.511 1.00 92.69 295 TYR A N 1
ATOM 2438 C CA . TYR A 1 295 ? 7.402 27.915 -21.871 1.00 92.69 295 TYR A CA 1
ATOM 2439 C C . TYR A 1 295 ? 7.755 26.778 -20.899 1.00 92.69 295 TYR A C 1
ATOM 2441 O O . TYR A 1 295 ? 6.893 25.958 -20.586 1.00 92.69 295 TYR A O 1
ATOM 2449 N N . TYR A 1 296 ? 8.993 26.741 -20.391 1.00 93.69 296 TYR A N 1
ATOM 2450 C CA . TYR A 1 296 ? 9.480 25.629 -19.579 1.00 93.69 296 TYR A CA 1
ATOM 2451 C C . TYR A 1 296 ? 9.243 25.826 -18.078 1.00 93.69 296 TYR A C 1
ATOM 2453 O O . TYR A 1 296 ? 9.459 26.902 -17.516 1.00 93.69 296 TYR A O 1
ATOM 2461 N N . LYS A 1 297 ? 8.865 24.740 -17.402 1.00 92.12 297 LYS A N 1
ATOM 2462 C CA . LYS A 1 297 ? 8.717 24.636 -15.948 1.00 92.12 297 LYS A CA 1
ATOM 2463 C C . LYS A 1 297 ? 9.848 23.784 -15.386 1.00 92.12 297 LYS A C 1
ATOM 2465 O O . LYS A 1 297 ? 9.921 22.592 -15.675 1.00 92.12 297 LYS A O 1
ATOM 2470 N N . LEU A 1 298 ? 10.707 24.395 -14.573 1.00 89.88 298 LEU A N 1
ATOM 2471 C CA . LEU A 1 298 ? 11.845 23.711 -13.960 1.00 89.88 298 LEU A CA 1
ATOM 2472 C C . LEU A 1 298 ? 11.411 22.831 -12.782 1.00 89.88 298 LEU A C 1
ATOM 2474 O O . LEU A 1 298 ? 10.811 23.313 -11.819 1.00 89.88 298 LEU A O 1
ATOM 2478 N N . LEU A 1 299 ? 11.798 21.561 -12.830 1.00 87.75 299 LEU A N 1
ATOM 2479 C CA . LEU A 1 299 ? 11.828 20.646 -11.700 1.00 87.75 299 LEU A CA 1
ATOM 2480 C C . LEU A 1 299 ? 13.109 20.900 -10.911 1.00 87.75 299 LEU A C 1
ATOM 2482 O O . LEU A 1 299 ? 14.187 20.444 -11.286 1.00 87.75 299 LEU A O 1
ATOM 2486 N N . ASN A 1 300 ? 12.993 21.673 -9.834 1.00 78.06 300 ASN A N 1
ATOM 2487 C CA . ASN A 1 300 ? 14.142 22.032 -9.016 1.00 78.06 300 ASN A CA 1
ATOM 2488 C C . ASN A 1 300 ? 14.372 21.006 -7.896 1.00 78.06 300 ASN A C 1
ATOM 2490 O O . ASN A 1 300 ? 13.470 20.746 -7.100 1.00 78.06 300 ASN A O 1
ATOM 2494 N N . LEU A 1 301 ? 15.594 20.483 -7.811 1.00 77.62 301 LEU A N 1
ATOM 2495 C CA . LEU A 1 301 ? 16.090 19.659 -6.711 1.00 77.62 301 LEU A CA 1
ATOM 2496 C C . LEU A 1 301 ? 17.338 20.311 -6.125 1.00 77.62 301 LEU A C 1
ATOM 2498 O O . LEU A 1 301 ? 18.341 20.527 -6.803 1.00 77.62 301 LEU A O 1
ATOM 2502 N N . THR A 1 302 ? 17.279 20.590 -4.830 1.00 72.19 302 THR A N 1
ATOM 2503 C CA . THR A 1 302 ? 18.412 21.044 -4.031 1.00 72.19 302 THR A CA 1
ATOM 2504 C C . THR A 1 302 ? 19.236 19.833 -3.596 1.00 72.19 302 THR A C 1
ATOM 2506 O O . THR A 1 302 ? 19.003 19.244 -2.536 1.00 72.19 302 THR A O 1
ATOM 2509 N N . LEU A 1 303 ? 20.194 19.461 -4.438 1.00 75.19 303 LEU A N 1
ATOM 2510 C CA . LEU A 1 303 ? 21.219 18.448 -4.169 1.00 75.19 303 LEU A CA 1
ATOM 2511 C C . LEU A 1 303 ? 22.599 19.110 -4.126 1.00 75.19 303 LEU A C 1
ATOM 2513 O O . LEU A 1 303 ? 22.737 20.275 -4.509 1.00 75.19 303 LEU A O 1
ATOM 2517 N N . GLN A 1 304 ? 23.625 18.408 -3.642 1.00 69.31 304 GLN A N 1
ATOM 2518 C CA . GLN A 1 304 ? 24.972 18.980 -3.615 1.00 69.31 304 GLN A CA 1
ATOM 2519 C C . GLN A 1 304 ? 25.511 19.179 -5.046 1.00 69.31 304 GLN A C 1
ATOM 2521 O O . GLN A 1 304 ? 25.692 18.221 -5.792 1.00 69.31 304 GLN A O 1
ATOM 2526 N N . LYS A 1 305 ? 25.769 20.437 -5.431 1.00 68.44 305 LYS A N 1
ATOM 2527 C CA . LYS A 1 305 ? 26.353 20.834 -6.729 1.00 68.44 305 LYS A CA 1
ATOM 2528 C C . LYS A 1 305 ? 27.832 21.232 -6.569 1.00 68.44 305 LYS A C 1
ATOM 2530 O O . LYS A 1 305 ? 28.334 21.280 -5.447 1.00 68.44 305 LYS A O 1
ATOM 2535 N N . ASN A 1 306 ? 28.544 21.503 -7.669 1.00 67.81 306 ASN A N 1
ATOM 2536 C CA . ASN A 1 306 ? 29.982 21.840 -7.685 1.00 67.81 306 ASN A CA 1
ATOM 2537 C C . ASN A 1 306 ? 30.912 20.724 -7.179 1.00 67.81 306 ASN A C 1
ATOM 2539 O O . ASN A 1 306 ? 32.008 20.987 -6.682 1.00 67.81 306 ASN A O 1
ATOM 2543 N N . ILE A 1 307 ? 30.490 19.464 -7.315 1.00 68.62 307 ILE A N 1
ATOM 2544 C CA . ILE A 1 307 ? 31.293 18.310 -6.916 1.00 68.62 307 ILE A CA 1
ATOM 2545 C C . ILE A 1 307 ? 31.981 17.704 -8.139 1.00 68.62 307 ILE A C 1
ATOM 2547 O O . ILE A 1 307 ? 31.336 17.149 -9.024 1.00 68.62 307 ILE A O 1
ATOM 2551 N N . VAL A 1 308 ? 33.314 17.748 -8.143 1.00 69.69 308 VAL A N 1
ATOM 2552 C CA . VAL A 1 308 ? 34.172 17.075 -9.131 1.00 69.69 308 VAL A CA 1
ATOM 2553 C C . VAL A 1 308 ? 34.923 15.905 -8.497 1.00 69.69 308 VAL A C 1
ATOM 2555 O O . VAL A 1 308 ? 35.056 15.814 -7.272 1.00 69.69 308 VAL A O 1
ATOM 2558 N N . PHE A 1 309 ? 35.467 15.005 -9.320 1.00 68.75 309 PHE A N 1
ATOM 2559 C CA . PHE A 1 309 ? 36.200 13.835 -8.823 1.00 68.75 309 PHE A CA 1
ATOM 2560 C C . PHE A 1 309 ? 37.336 14.214 -7.853 1.00 68.75 309 PHE A C 1
ATOM 2562 O O . PHE A 1 309 ? 37.462 13.624 -6.782 1.00 68.75 309 PHE A O 1
ATOM 2569 N N . GLY A 1 310 ? 38.097 15.269 -8.161 1.00 68.25 310 GLY A N 1
ATOM 2570 C CA . GLY A 1 310 ? 39.175 15.750 -7.291 1.00 68.25 310 GLY A CA 1
ATOM 2571 C C . GLY A 1 310 ? 38.719 16.261 -5.915 1.00 68.25 310 GLY A C 1
ATOM 2572 O O . GLY A 1 310 ? 39.490 16.193 -4.962 1.00 68.25 310 GLY A O 1
ATOM 2573 N N . SER A 1 311 ? 37.479 16.750 -5.780 1.00 72.88 311 SER A N 1
ATOM 2574 C CA . SER A 1 311 ? 36.912 17.120 -4.473 1.00 72.88 311 SER A CA 1
ATOM 2575 C C . SER A 1 311 ? 36.384 15.907 -3.710 1.00 72.88 311 SER A C 1
ATOM 2577 O O . SER A 1 311 ? 36.516 15.853 -2.491 1.00 72.88 311 SER A O 1
ATOM 2579 N N . LEU A 1 312 ? 35.848 14.909 -4.420 1.00 73.50 312 LEU A N 1
ATOM 2580 C CA . LEU A 1 312 ? 35.326 13.675 -3.831 1.00 73.50 312 LEU A CA 1
ATOM 2581 C C . LEU A 1 312 ? 36.408 12.869 -3.110 1.00 73.50 312 LEU A C 1
ATOM 2583 O O . LEU A 1 312 ? 36.153 12.326 -2.039 1.00 73.50 312 LEU A O 1
ATOM 2587 N N . THR A 1 313 ? 37.626 12.818 -3.654 1.00 71.06 313 THR A N 1
ATOM 2588 C CA . THR A 1 313 ? 38.746 12.076 -3.044 1.00 71.06 313 THR A CA 1
ATOM 2589 C C . THR A 1 313 ? 39.224 12.670 -1.717 1.00 71.06 313 THR A C 1
ATOM 2591 O O . THR A 1 313 ? 39.876 11.970 -0.948 1.00 71.06 313 THR A O 1
ATOM 2594 N N . ARG A 1 314 ? 38.878 13.931 -1.421 1.00 76.12 314 ARG A N 1
ATOM 2595 C CA . ARG A 1 314 ? 39.262 14.642 -0.187 1.00 76.12 314 ARG A CA 1
ATOM 2596 C C . ARG A 1 314 ? 38.175 14.625 0.899 1.00 76.12 314 ARG A C 1
ATOM 2598 O O . ARG A 1 314 ? 38.406 15.150 1.983 1.00 76.12 314 ARG A O 1
ATOM 2605 N N . MET A 1 315 ? 36.999 14.060 0.617 1.00 80.19 315 MET A N 1
ATOM 2606 C CA . MET A 1 315 ? 35.858 13.994 1.542 1.00 80.19 315 MET A CA 1
ATOM 2607 C C . MET A 1 315 ? 35.917 12.765 2.461 1.00 80.19 315 MET A C 1
ATOM 2609 O O . MET A 1 315 ? 36.492 11.731 2.111 1.00 80.19 315 MET A O 1
ATOM 2613 N N . THR A 1 316 ? 35.257 12.841 3.623 1.00 79.94 316 THR A N 1
ATOM 2614 C CA . THR A 1 316 ? 35.098 11.678 4.515 1.00 79.94 316 THR A CA 1
ATOM 2615 C C . THR A 1 316 ? 34.192 10.610 3.888 1.00 79.94 316 THR A C 1
ATOM 2617 O O . THR A 1 316 ? 33.427 10.880 2.961 1.00 79.94 316 THR A O 1
ATOM 2620 N N . SER A 1 317 ? 34.239 9.371 4.385 1.00 73.62 317 SER A N 1
ATOM 2621 C CA . SER A 1 317 ? 33.352 8.291 3.909 1.00 73.62 317 SER A CA 1
ATOM 2622 C C . SER A 1 317 ? 31.863 8.586 4.137 1.00 73.62 317 SER A C 1
ATOM 2624 O O . SER A 1 317 ? 31.026 8.225 3.323 1.00 73.62 317 SER A O 1
ATOM 2626 N N . GLU A 1 318 ? 31.499 9.299 5.199 1.00 75.06 318 GLU A N 1
ATOM 2627 C CA . GLU A 1 318 ? 30.101 9.690 5.409 1.00 75.06 318 GLU A CA 1
ATOM 2628 C C . GLU A 1 318 ? 29.644 10.737 4.379 1.00 75.06 318 GLU A C 1
ATOM 2630 O O . GLU A 1 318 ? 28.577 10.605 3.775 1.00 75.06 318 GLU A O 1
ATOM 2635 N N . GLN A 1 319 ? 30.484 11.745 4.121 1.00 79.12 319 GLN A N 1
ATOM 2636 C CA . GLN A 1 319 ? 30.212 12.784 3.126 1.00 79.12 319 GLN A CA 1
ATOM 2637 C C . GLN A 1 319 ? 30.103 12.197 1.716 1.00 79.12 319 GLN A C 1
ATOM 2639 O O . GLN A 1 319 ? 29.149 12.498 1.003 1.00 79.12 319 GLN A O 1
ATOM 2644 N N . ARG A 1 320 ? 31.031 11.313 1.331 1.00 78.50 320 ARG A N 1
ATOM 2645 C CA . ARG A 1 320 ? 31.008 10.624 0.031 1.00 78.50 320 ARG A CA 1
ATOM 2646 C C . ARG A 1 320 ? 29.756 9.769 -0.151 1.00 78.50 320 ARG A C 1
ATOM 2648 O O . ARG A 1 320 ? 29.159 9.810 -1.223 1.00 78.50 320 ARG A O 1
ATOM 2655 N N . GLY A 1 321 ? 29.317 9.067 0.895 1.00 80.38 321 GLY A N 1
ATOM 2656 C CA . GLY A 1 321 ? 28.087 8.278 0.849 1.00 80.38 321 GLY A CA 1
ATOM 2657 C C . GLY A 1 321 ? 26.848 9.116 0.547 1.00 80.38 321 GLY A C 1
ATOM 2658 O O . GLY A 1 321 ? 26.003 8.701 -0.243 1.00 80.38 321 GLY A O 1
ATOM 2659 N N . LYS A 1 322 ? 26.765 10.321 1.120 1.00 83.06 322 LYS A N 1
ATOM 2660 C CA . LYS A 1 322 ? 25.683 11.264 0.819 1.00 83.06 322 LYS A CA 1
ATOM 2661 C C . LYS A 1 322 ? 25.729 11.740 -0.634 1.00 83.06 322 LYS A C 1
ATOM 2663 O O . LYS A 1 322 ? 24.699 11.743 -1.294 1.00 83.06 322 LYS A O 1
ATOM 2668 N N . VAL A 1 323 ? 26.915 12.079 -1.143 1.00 83.94 323 VAL A N 1
ATOM 2669 C CA . VAL A 1 323 ? 27.067 12.517 -2.539 1.00 83.94 323 VAL A CA 1
ATOM 2670 C C . VAL A 1 323 ? 26.674 11.418 -3.525 1.00 83.94 323 VAL A C 1
ATOM 2672 O O . VAL A 1 323 ? 26.041 11.704 -4.536 1.00 83.94 323 VAL A O 1
ATOM 2675 N N . ILE A 1 324 ? 26.999 10.153 -3.236 1.00 84.94 324 ILE A N 1
ATOM 2676 C CA . ILE A 1 324 ? 26.531 9.044 -4.076 1.00 84.94 324 ILE A CA 1
ATOM 2677 C C . ILE A 1 324 ? 25.012 8.978 -4.086 1.00 84.94 324 ILE A C 1
ATOM 2679 O O . ILE A 1 324 ? 24.440 8.824 -5.155 1.00 84.94 324 ILE A O 1
ATOM 2683 N N . LEU A 1 325 ? 24.346 9.090 -2.935 1.00 86.69 325 LEU A N 1
ATOM 2684 C CA . LEU A 1 325 ? 22.881 9.070 -2.892 1.00 86.69 325 LEU A CA 1
ATOM 2685 C C . LEU A 1 325 ? 22.268 10.223 -3.703 1.00 86.69 325 LEU A C 1
ATOM 2687 O O . LEU A 1 325 ? 21.258 10.013 -4.377 1.00 86.69 325 LEU A O 1
ATOM 2691 N N . ASP A 1 326 ? 22.902 11.397 -3.703 1.00 88.06 326 ASP A N 1
ATOM 2692 C CA . ASP A 1 326 ? 22.517 12.522 -4.562 1.00 88.06 326 ASP A CA 1
ATOM 2693 C C . ASP A 1 326 ? 22.705 12.166 -6.053 1.00 88.06 326 ASP A C 1
ATOM 2695 O O . ASP A 1 326 ? 21.766 12.315 -6.833 1.00 88.06 326 ASP A O 1
ATOM 2699 N N . PHE A 1 327 ? 23.848 11.586 -6.448 1.00 87.88 327 PHE A N 1
ATOM 2700 C CA . PHE A 1 327 ? 24.063 11.092 -7.818 1.00 87.88 327 PHE A CA 1
ATOM 2701 C C . PHE A 1 327 ? 23.037 10.021 -8.213 1.00 87.88 327 PHE A C 1
ATOM 2703 O O . PHE A 1 327 ? 22.457 10.082 -9.290 1.00 87.88 327 PHE A O 1
ATOM 2710 N N . LEU A 1 328 ? 22.748 9.053 -7.347 1.00 88.94 328 LEU A N 1
ATOM 2711 C CA . LEU A 1 328 ? 21.742 8.023 -7.614 1.00 88.94 328 LEU A CA 1
ATOM 2712 C C . LEU A 1 328 ? 20.327 8.606 -7.731 1.00 88.94 328 LEU A C 1
ATOM 2714 O O . LEU A 1 328 ? 19.495 8.036 -8.439 1.00 88.94 328 LEU A O 1
ATOM 2718 N N . THR A 1 329 ? 20.060 9.737 -7.074 1.00 88.81 329 THR A N 1
ATOM 2719 C CA . THR A 1 329 ? 18.810 10.491 -7.224 1.00 88.81 329 THR A CA 1
ATOM 2720 C C . THR A 1 329 ? 18.751 11.188 -8.584 1.00 88.81 329 THR A C 1
ATOM 2722 O O . THR A 1 329 ? 17.752 11.042 -9.286 1.00 88.81 329 THR A O 1
ATOM 2725 N N . ASP A 1 330 ? 19.827 11.867 -8.993 1.00 90.50 330 ASP A N 1
ATOM 2726 C CA . ASP A 1 330 ? 19.938 12.489 -10.320 1.00 90.50 330 ASP A CA 1
ATOM 2727 C C . ASP A 1 330 ? 19.803 11.438 -11.435 1.00 90.50 330 ASP A C 1
ATOM 2729 O O . ASP A 1 330 ? 18.967 11.579 -12.327 1.00 90.50 330 ASP A O 1
ATOM 2733 N N . LEU A 1 331 ? 20.539 10.323 -11.339 1.00 90.44 331 LEU A N 1
ATOM 2734 C CA . LEU A 1 331 ? 20.467 9.211 -12.288 1.00 90.44 331 LEU A CA 1
ATOM 2735 C C . LEU A 1 331 ? 19.045 8.644 -12.376 1.00 90.44 331 LEU A C 1
ATOM 2737 O O . LEU A 1 331 ? 18.555 8.385 -13.474 1.00 90.44 331 LEU A O 1
ATOM 2741 N N . PHE A 1 332 ? 18.358 8.474 -11.242 1.00 88.25 332 PHE A N 1
ATOM 2742 C CA . PHE A 1 332 ? 16.976 7.994 -11.229 1.00 88.25 332 PHE A CA 1
ATOM 2743 C C . PHE A 1 332 ? 16.044 8.942 -11.995 1.00 88.25 332 PHE A C 1
ATOM 2745 O O . PHE A 1 332 ? 15.200 8.487 -12.756 1.00 88.25 332 PHE A O 1
ATOM 2752 N N . ILE A 1 333 ? 16.196 10.256 -11.851 1.00 87.94 333 ILE A N 1
ATOM 2753 C CA . ILE A 1 333 ? 15.334 11.226 -12.540 1.00 87.94 333 ILE A CA 1
ATOM 2754 C C . ILE A 1 333 ? 15.685 11.324 -14.023 1.00 87.94 333 ILE A C 1
ATOM 2756 O O . ILE A 1 333 ? 14.789 11.338 -14.865 1.00 87.94 333 ILE A O 1
ATOM 2760 N N . GLU A 1 334 ? 16.970 11.364 -14.365 1.00 90.38 334 GLU A N 1
ATOM 2761 C CA . GLU A 1 334 ? 17.424 11.477 -15.752 1.00 90.38 334 GLU A CA 1
ATOM 2762 C C . GLU A 1 334 ? 17.064 10.241 -16.580 1.00 90.38 334 GLU A C 1
ATOM 2764 O O . GLU A 1 334 ? 16.572 10.365 -17.701 1.00 90.38 334 GLU A O 1
ATOM 2769 N N . THR A 1 335 ? 17.241 9.043 -16.015 1.00 86.25 335 THR A N 1
ATOM 2770 C CA . THR A 1 335 ? 16.861 7.789 -16.686 1.00 86.25 335 THR A CA 1
ATOM 2771 C C . THR A 1 335 ? 15.358 7.674 -16.872 1.00 86.25 335 THR A C 1
ATOM 2773 O O . THR A 1 335 ? 14.888 7.097 -17.855 1.00 86.25 335 THR A O 1
ATOM 2776 N N . ASN A 1 336 ? 14.583 8.288 -15.980 1.00 80.69 336 ASN A N 1
ATOM 2777 C CA . ASN A 1 336 ? 13.138 8.297 -16.079 1.00 80.69 336 ASN A CA 1
ATOM 2778 C C . ASN A 1 336 ? 12.564 9.388 -16.977 1.00 80.69 336 ASN A C 1
ATOM 2780 O O . ASN A 1 336 ? 11.424 9.241 -17.388 1.00 80.69 336 ASN A O 1
ATOM 2784 N N . ALA A 1 337 ? 13.352 10.347 -17.456 1.00 82.50 337 ALA A N 1
ATOM 2785 C CA . ALA A 1 337 ? 12.863 11.338 -18.411 1.00 82.50 337 ALA A CA 1
ATOM 2786 C C . ALA A 1 337 ? 12.417 10.717 -19.745 1.00 82.50 337 ALA A C 1
ATOM 2788 O O . ALA A 1 337 ? 12.991 9.724 -20.216 1.00 82.50 337 ALA A O 1
ATOM 2789 N N . ASP A 1 338 ? 11.399 11.312 -20.363 1.00 77.44 338 ASP A N 1
ATOM 2790 C CA . ASP A 1 338 ? 10.899 10.907 -21.679 1.00 77.44 338 ASP A CA 1
ATOM 2791 C C . ASP A 1 338 ? 11.951 11.228 -22.747 1.00 77.44 338 ASP A C 1
ATOM 2793 O O . ASP A 1 338 ? 12.314 10.375 -23.556 1.00 77.44 338 ASP A O 1
ATOM 2797 N N . LEU A 1 339 ? 12.561 12.411 -22.649 1.00 78.19 339 LEU A N 1
ATOM 2798 C CA . LEU A 1 339 ? 13.696 12.830 -23.469 1.00 78.19 339 LEU A CA 1
ATOM 2799 C C . LEU A 1 339 ? 14.893 13.172 -22.582 1.00 78.19 339 LEU A C 1
ATOM 2801 O O . LEU A 1 339 ? 14.735 13.751 -21.507 1.00 78.19 339 LEU A O 1
ATOM 2805 N N . HIS A 1 340 ? 16.095 12.840 -23.049 1.00 86.56 340 HIS A N 1
ATOM 2806 C CA . HIS A 1 340 ? 17.342 13.226 -22.393 1.00 86.56 340 HIS A CA 1
ATOM 2807 C C . HIS A 1 340 ? 18.259 13.959 -23.370 1.00 86.56 340 HIS A C 1
ATOM 2809 O O . HIS A 1 340 ? 18.309 13.635 -24.561 1.00 86.56 340 HIS A O 1
ATOM 2815 N N . VAL A 1 341 ? 18.936 14.978 -22.851 1.00 87.50 341 VAL A N 1
ATOM 2816 C CA . VAL A 1 341 ? 19.776 15.908 -23.596 1.00 87.50 341 VAL A CA 1
ATOM 2817 C C . VAL A 1 341 ? 21.104 16.064 -22.855 1.00 87.50 341 VAL A C 1
ATOM 2819 O O . VAL A 1 341 ? 21.117 16.386 -21.667 1.00 87.50 341 VAL A O 1
ATOM 2822 N N . GLY A 1 342 ? 22.233 15.886 -23.539 1.00 87.75 342 GLY A N 1
ATOM 2823 C CA . GLY A 1 342 ? 23.556 16.048 -22.931 1.00 87.75 342 GLY A CA 1
ATOM 2824 C C . GLY A 1 342 ? 24.715 15.829 -23.905 1.00 87.75 342 GLY A C 1
ATOM 2825 O O . GLY A 1 342 ? 24.561 15.917 -25.121 1.00 87.75 342 GLY A O 1
ATOM 2826 N N . THR A 1 343 ? 25.910 15.538 -23.394 1.00 82.69 343 THR A N 1
ATOM 2827 C CA . THR A 1 343 ? 27.109 15.233 -24.205 1.00 82.69 343 THR A CA 1
ATOM 2828 C C . THR A 1 343 ? 27.576 13.794 -24.014 1.00 82.69 343 THR A C 1
ATOM 2830 O O . THR A 1 343 ? 27.903 13.399 -22.896 1.00 82.69 343 THR A O 1
ATOM 2833 N N . LEU A 1 344 ? 27.651 13.003 -25.091 1.00 78.25 344 LEU A N 1
ATOM 2834 C CA . LEU A 1 344 ? 28.040 11.582 -25.025 1.00 78.25 344 LEU A CA 1
ATOM 2835 C C . LEU A 1 344 ? 29.548 11.373 -24.781 1.00 78.25 344 LEU A C 1
ATOM 2837 O O . LEU A 1 344 ? 29.971 10.281 -24.391 1.00 78.25 344 LEU A O 1
ATOM 2841 N N . THR A 1 345 ? 30.363 12.425 -24.901 1.00 77.25 345 THR A N 1
ATOM 2842 C CA . THR A 1 345 ? 31.721 12.467 -24.319 1.00 77.25 345 THR A CA 1
ATOM 2843 C C . THR A 1 345 ? 31.733 12.318 -22.790 1.00 77.25 345 THR A C 1
ATOM 2845 O O . THR A 1 345 ? 32.739 11.891 -22.210 1.00 77.25 345 THR A O 1
ATOM 2848 N N . SER A 1 346 ? 30.629 12.624 -22.101 1.00 82.06 346 SER A N 1
ATOM 2849 C CA . SER A 1 346 ? 30.494 12.410 -20.662 1.00 82.06 346 SER A CA 1
ATOM 2850 C C . SER A 1 346 ? 30.138 10.956 -20.344 1.00 82.06 346 SER A C 1
ATOM 2852 O O . SER A 1 346 ? 29.098 10.445 -20.756 1.00 82.06 346 SER A O 1
ATOM 2854 N N . ASN A 1 347 ? 30.949 10.308 -19.499 1.00 84.31 347 ASN A N 1
ATOM 2855 C CA . ASN A 1 347 ? 30.622 8.989 -18.939 1.00 84.31 347 ASN A CA 1
ATOM 2856 C C . ASN A 1 347 ? 29.280 8.975 -18.182 1.00 84.31 347 ASN A C 1
ATOM 2858 O O . ASN A 1 347 ? 28.656 7.924 -18.104 1.00 84.31 347 ASN A O 1
ATOM 2862 N N . TRP A 1 348 ? 28.850 10.112 -17.620 1.00 87.56 348 TRP A N 1
ATOM 2863 C CA . TRP A 1 348 ? 27.548 10.234 -16.957 1.00 87.56 348 TRP A CA 1
ATOM 2864 C C . TRP A 1 348 ? 26.401 10.100 -17.957 1.00 87.56 348 TRP A C 1
ATOM 2866 O O . TRP A 1 348 ? 25.541 9.246 -17.796 1.00 87.56 348 TRP A O 1
ATOM 2876 N N . CYS A 1 349 ? 26.448 10.882 -19.036 1.00 87.44 349 CYS A N 1
ATOM 2877 C CA . CYS A 1 349 ? 25.470 10.825 -20.118 1.00 87.44 349 CYS A CA 1
ATOM 2878 C C . CYS A 1 349 ? 25.387 9.437 -20.748 1.00 87.44 349 CYS A C 1
ATOM 2880 O O . CYS A 1 349 ? 24.290 8.958 -20.994 1.00 87.44 349 CYS A O 1
ATOM 2882 N N . ARG A 1 350 ? 26.536 8.777 -20.963 1.00 86.50 350 ARG A N 1
ATOM 2883 C CA . ARG A 1 350 ? 26.564 7.395 -21.462 1.00 86.50 350 ARG A CA 1
ATOM 2884 C C . ARG A 1 350 ? 25.878 6.428 -20.508 1.00 86.50 350 ARG A C 1
ATOM 2886 O O . ARG A 1 350 ? 25.058 5.645 -20.958 1.00 86.50 350 ARG A O 1
ATOM 2893 N N . LEU A 1 351 ? 26.155 6.532 -19.207 1.00 89.56 351 LEU A N 1
ATOM 2894 C CA . LEU A 1 351 ? 25.487 5.713 -18.197 1.00 89.56 351 LEU A CA 1
ATOM 2895 C C . LEU A 1 351 ? 23.970 5.955 -18.198 1.00 89.56 351 LEU A C 1
ATOM 2897 O O . LEU A 1 351 ? 23.197 5.005 -18.158 1.00 89.56 351 LEU A O 1
ATOM 2901 N N . VAL A 1 352 ? 23.532 7.215 -18.260 1.00 89.94 352 VAL A N 1
ATOM 2902 C CA . VAL A 1 352 ? 22.104 7.555 -18.338 1.00 89.94 352 VAL A CA 1
ATOM 2903 C C . VAL A 1 352 ? 21.474 6.960 -19.594 1.00 89.94 352 VAL A C 1
ATOM 2905 O O . VAL A 1 352 ? 20.407 6.360 -19.500 1.00 89.94 352 VAL A O 1
ATOM 2908 N N . ASP A 1 353 ? 22.122 7.102 -20.749 1.00 85.81 353 ASP A N 1
ATOM 2909 C CA . ASP A 1 353 ? 21.630 6.582 -22.025 1.00 85.81 353 ASP A CA 1
ATOM 2910 C C . ASP A 1 353 ? 21.538 5.052 -22.024 1.00 85.81 353 ASP A C 1
ATOM 2912 O O . ASP A 1 353 ? 20.504 4.493 -22.369 1.00 85.81 353 ASP A O 1
ATOM 2916 N N . GLU A 1 354 ? 22.567 4.365 -21.530 1.00 87.12 354 GLU A N 1
ATOM 2917 C CA . GLU A 1 354 ? 22.574 2.908 -21.388 1.00 87.12 354 GLU A CA 1
ATOM 2918 C C . GLU A 1 354 ? 21.444 2.425 -20.481 1.00 87.12 354 GLU A C 1
ATOM 2920 O O . GLU A 1 354 ? 20.706 1.505 -20.831 1.00 87.12 354 GLU A O 1
ATOM 2925 N N . MET A 1 355 ? 21.259 3.082 -19.336 1.00 86.12 355 MET A N 1
ATOM 2926 C CA . MET A 1 355 ? 20.149 2.782 -18.445 1.00 86.12 355 MET A CA 1
ATOM 2927 C C . MET A 1 355 ? 18.814 3.033 -19.157 1.00 86.12 355 MET A C 1
ATOM 2929 O O . MET A 1 355 ? 17.976 2.143 -19.157 1.00 86.12 355 MET A O 1
ATOM 2933 N N . ARG A 1 356 ? 18.626 4.172 -19.842 1.00 82.62 356 ARG A N 1
ATOM 2934 C CA . ARG A 1 356 ? 17.414 4.476 -20.636 1.00 82.62 356 ARG A CA 1
ATOM 2935 C C . ARG A 1 356 ? 17.137 3.418 -21.709 1.00 82.62 356 ARG A C 1
ATOM 2937 O O . ARG A 1 356 ? 15.985 3.012 -21.854 1.00 82.62 356 ARG A O 1
ATOM 2944 N N . LEU A 1 357 ? 18.163 2.931 -22.404 1.00 79.38 357 LEU A N 1
ATOM 2945 C CA . LEU A 1 357 ? 18.049 1.849 -23.384 1.00 79.38 357 LEU A CA 1
ATOM 2946 C C . LEU A 1 357 ? 17.598 0.541 -22.729 1.00 79.38 357 LEU A C 1
ATOM 2948 O O . LEU A 1 357 ? 16.680 -0.099 -23.237 1.00 79.38 357 LEU A O 1
ATOM 2952 N N . ALA A 1 358 ? 18.166 0.176 -21.573 1.00 79.06 358 ALA A N 1
ATOM 2953 C CA . ALA A 1 358 ? 17.663 -0.950 -20.783 1.00 79.06 358 ALA A CA 1
ATOM 2954 C C . ALA A 1 358 ? 16.203 -0.736 -20.362 1.00 79.06 358 ALA A C 1
ATOM 2956 O O . ALA A 1 358 ? 15.450 -1.702 -20.261 1.00 79.06 358 ALA A O 1
ATOM 2957 N N . LEU A 1 359 ? 15.794 0.529 -20.176 1.00 74.75 359 LEU A N 1
ATOM 2958 C CA . LEU A 1 359 ? 14.417 0.895 -19.867 1.00 74.75 359 LEU A CA 1
ATOM 2959 C C . LEU A 1 359 ? 13.442 0.821 -21.063 1.00 74.75 359 LEU A C 1
ATOM 2961 O O . LEU A 1 359 ? 12.270 1.166 -20.908 1.00 74.75 359 LEU A O 1
ATOM 2965 N N . GLY A 1 360 ? 13.892 0.394 -22.247 1.00 69.81 360 GLY A N 1
ATOM 2966 C CA . GLY A 1 360 ? 13.082 0.384 -23.472 1.00 69.81 360 GLY A CA 1
ATOM 2967 C C . GLY A 1 360 ? 12.905 1.771 -24.102 1.00 69.81 360 GLY A C 1
ATOM 2968 O O . GLY A 1 360 ? 12.026 1.978 -24.935 1.00 69.81 360 GLY A O 1
ATOM 2969 N N . LYS A 1 361 ? 13.722 2.761 -23.716 1.00 71.69 361 LYS A N 1
ATOM 2970 C CA . LYS A 1 361 ? 13.676 4.118 -24.281 1.00 71.69 361 LYS A CA 1
ATOM 2971 C C . LYS A 1 361 ? 14.658 4.230 -25.440 1.00 71.69 361 LYS A C 1
ATOM 2973 O O . LYS A 1 361 ? 15.783 4.683 -25.276 1.00 71.69 361 LYS A O 1
ATOM 2978 N N . LEU A 1 362 ? 14.199 3.821 -26.617 1.00 59.19 362 LEU A N 1
ATOM 2979 C CA . LEU A 1 362 ? 15.003 3.685 -27.842 1.00 59.19 362 LEU A CA 1
ATOM 2980 C C . LEU A 1 362 ? 15.316 5.013 -28.550 1.00 59.19 362 LEU A C 1
ATOM 2982 O O . LEU A 1 362 ? 15.953 5.010 -29.603 1.00 59.19 362 LEU A O 1
ATOM 2986 N N . ILE A 1 363 ? 14.827 6.140 -28.023 1.00 55.47 363 ILE A N 1
ATOM 2987 C CA . ILE A 1 363 ? 15.017 7.445 -28.657 1.00 55.47 363 ILE A CA 1
ATOM 2988 C C . ILE A 1 363 ? 16.484 7.876 -28.621 1.00 55.47 363 ILE A C 1
ATOM 2990 O O . ILE A 1 363 ? 17.123 7.775 -27.569 1.00 55.47 363 ILE A O 1
ATOM 2994 N N . PRO A 1 364 ? 16.967 8.500 -29.709 1.00 52.31 364 PRO A N 1
ATOM 2995 C CA . PRO A 1 364 ? 18.271 9.132 -29.757 1.00 52.31 364 PRO A CA 1
ATOM 2996 C C . PRO A 1 364 ? 18.399 10.245 -28.717 1.00 52.31 364 PRO A C 1
ATOM 2998 O O . PRO A 1 364 ? 17.695 11.252 -28.723 1.00 52.31 364 PRO A O 1
ATOM 3001 N N . PHE A 1 365 ? 19.360 10.044 -27.831 1.00 66.00 365 PHE A N 1
ATOM 3002 C CA . PHE A 1 365 ? 19.949 11.045 -26.962 1.00 66.00 365 PHE A CA 1
ATOM 3003 C C . PHE A 1 365 ? 20.255 12.342 -27.739 1.00 66.00 365 PHE A C 1
ATOM 3005 O O . PHE A 1 365 ? 21.029 12.326 -28.702 1.00 66.00 365 PHE A O 1
ATOM 3012 N N . TYR A 1 366 ? 19.666 13.476 -27.339 1.00 67.88 366 TYR A N 1
ATOM 3013 C CA . TYR A 1 366 ? 19.975 14.754 -27.982 1.00 67.88 366 TYR A CA 1
ATOM 3014 C C . TYR A 1 366 ? 21.359 15.203 -27.541 1.00 67.88 366 TYR A C 1
ATOM 3016 O O . TYR A 1 366 ? 21.601 15.466 -26.362 1.00 67.88 366 TYR A O 1
ATOM 3024 N N . THR A 1 367 ? 22.266 15.326 -28.502 1.00 76.00 367 THR A N 1
ATOM 3025 C CA . THR A 1 367 ? 23.614 15.800 -28.235 1.00 76.00 367 THR A CA 1
ATOM 3026 C C . THR A 1 367 ? 24.020 16.887 -29.219 1.00 76.00 367 THR A C 1
ATOM 3028 O O . THR A 1 367 ? 23.733 16.768 -30.408 1.00 76.00 367 THR A O 1
ATOM 3031 N N . PRO A 1 368 ? 24.684 17.960 -28.754 1.00 68.75 368 PRO A N 1
ATOM 3032 C CA . PRO A 1 368 ? 25.198 18.996 -29.643 1.00 68.75 368 PRO A CA 1
ATOM 3033 C C . PRO A 1 368 ? 26.476 18.547 -30.383 1.00 68.75 368 PRO A C 1
ATOM 3035 O O . PRO A 1 368 ? 27.034 19.298 -31.181 1.00 68.75 368 PRO A O 1
ATOM 3038 N N . GLU A 1 369 ? 26.956 17.326 -30.122 1.00 67.06 369 GLU A N 1
ATOM 3039 C CA . GLU A 1 369 ? 28.113 16.717 -30.771 1.00 67.06 369 GLU A CA 1
ATOM 3040 C C . GLU A 1 369 ? 27.706 16.041 -32.092 1.00 67.06 369 GLU A C 1
ATOM 3042 O O . GLU A 1 369 ? 27.095 14.978 -32.094 1.00 67.06 369 GLU A O 1
ATOM 3047 N N . ASN A 1 370 ? 28.135 16.584 -33.235 1.00 48.47 370 ASN A N 1
ATOM 3048 C CA . ASN A 1 370 ? 27.895 15.975 -34.558 1.00 48.47 370 ASN A CA 1
ATOM 3049 C C . ASN A 1 370 ? 28.687 14.665 -34.813 1.00 48.47 370 ASN A C 1
ATOM 3051 O O . ASN A 1 370 ? 28.595 14.096 -35.900 1.00 48.47 370 ASN A O 1
ATOM 3055 N N . ILE A 1 371 ? 29.515 14.209 -33.860 1.00 39.19 371 ILE A N 1
ATOM 3056 C CA . ILE A 1 371 ? 30.616 13.249 -34.102 1.00 39.19 371 ILE A CA 1
ATOM 3057 C C . ILE A 1 371 ? 30.433 11.908 -33.359 1.00 39.19 371 ILE A C 1
ATOM 3059 O O . ILE A 1 371 ? 31.137 10.944 -33.656 1.00 39.19 371 ILE A O 1
ATOM 3063 N N . TYR A 1 372 ? 29.468 11.770 -32.442 1.00 35.56 372 TYR A N 1
ATOM 3064 C CA . TYR A 1 372 ? 29.256 10.483 -31.765 1.00 35.56 372 TYR A CA 1
ATOM 3065 C C . TYR A 1 372 ? 28.424 9.524 -32.618 1.00 35.56 372 TYR A C 1
ATOM 3067 O O . TYR A 1 372 ? 27.197 9.495 -32.579 1.00 35.56 372 TYR A O 1
ATOM 3075 N N . LYS A 1 373 ? 29.129 8.700 -33.393 1.00 36.41 373 LYS A N 1
ATOM 3076 C CA . LYS A 1 373 ? 28.567 7.529 -34.056 1.00 36.41 373 LYS A CA 1
ATOM 3077 C C . LYS A 1 373 ? 28.646 6.318 -33.144 1.00 36.41 373 LYS A C 1
ATOM 3079 O O . LYS A 1 373 ? 29.704 5.715 -33.000 1.00 36.41 373 LYS A O 1
ATOM 3084 N N . ILE A 1 374 ? 27.517 5.931 -32.568 1.00 35.00 374 ILE A N 1
ATOM 3085 C CA . ILE A 1 374 ? 27.331 4.548 -32.129 1.00 35.00 374 ILE A CA 1
ATOM 3086 C C . ILE A 1 374 ? 27.065 3.758 -33.416 1.00 35.00 374 ILE A C 1
ATOM 3088 O O . ILE A 1 374 ? 26.104 4.048 -34.123 1.00 35.00 374 ILE A O 1
ATOM 3092 N N . ASP A 1 375 ? 27.963 2.850 -33.799 1.00 33.06 375 ASP A N 1
ATOM 3093 C CA . ASP A 1 375 ? 27.722 1.952 -34.930 1.00 33.06 375 ASP A CA 1
ATOM 3094 C C . ASP A 1 375 ? 26.742 0.860 -34.479 1.00 33.06 375 ASP A C 1
ATOM 3096 O O . ASP A 1 375 ? 27.075 -0.015 -33.681 1.00 33.06 375 ASP A O 1
ATOM 3100 N N . TRP A 1 376 ? 25.494 0.960 -34.934 1.00 38.06 376 TRP A N 1
ATOM 3101 C CA . TRP A 1 376 ? 24.385 0.106 -34.503 1.00 38.06 376 TRP A CA 1
ATOM 3102 C C . TRP A 1 376 ? 24.383 -1.272 -35.182 1.00 38.06 376 TRP A C 1
ATOM 3104 O O . TRP A 1 376 ? 23.536 -2.102 -34.857 1.00 38.06 376 TRP A O 1
ATOM 3114 N N . LYS A 1 377 ? 25.282 -1.530 -36.149 1.00 29.33 377 LYS A N 1
ATOM 3115 C CA . LYS A 1 377 ? 25.271 -2.765 -36.949 1.00 29.33 377 LYS A CA 1
ATOM 3116 C C . LYS A 1 377 ? 26.664 -3.171 -37.456 1.00 29.33 377 LYS A C 1
ATOM 3118 O O . LYS A 1 377 ? 26.937 -2.990 -38.638 1.00 29.33 377 LYS A O 1
ATOM 3123 N N . ARG A 1 378 ? 27.498 -3.834 -36.638 1.00 29.77 378 ARG A N 1
ATOM 3124 C CA . ARG A 1 378 ? 28.416 -4.896 -37.130 1.00 29.77 378 ARG A CA 1
ATOM 3125 C C . ARG A 1 378 ? 29.144 -5.665 -36.023 1.00 29.77 378 ARG A C 1
ATOM 3127 O O . ARG A 1 378 ? 29.744 -5.077 -35.133 1.00 29.77 378 ARG A O 1
ATOM 3134 N N . ASN A 1 379 ? 29.146 -6.994 -36.162 1.00 29.22 379 ASN A N 1
ATOM 3135 C CA . ASN A 1 379 ? 30.163 -7.880 -35.589 1.00 29.22 379 ASN A CA 1
ATOM 3136 C C . ASN A 1 379 ? 31.501 -7.601 -36.304 1.00 29.22 379 ASN A C 1
ATOM 3138 O O . ASN A 1 379 ? 31.509 -7.592 -37.540 1.00 29.22 379 ASN A O 1
ATOM 3142 N N . PRO A 1 380 ? 32.623 -7.387 -35.595 1.00 30.42 380 PRO A N 1
ATOM 3143 C CA . PRO A 1 380 ? 33.916 -7.236 -36.242 1.00 30.42 380 PRO A CA 1
ATOM 3144 C C . PRO A 1 380 ? 34.425 -8.618 -36.670 1.00 30.42 380 PRO A C 1
ATOM 3146 O O . PRO A 1 380 ? 34.907 -9.402 -35.856 1.00 30.42 380 PRO A O 1
ATOM 3149 N N . SER A 1 381 ? 34.317 -8.931 -37.961 1.00 26.70 381 SER A N 1
ATOM 3150 C CA . SER A 1 381 ? 35.152 -9.964 -38.570 1.00 26.70 381 SER A CA 1
ATOM 3151 C C . SER A 1 381 ? 36.591 -9.451 -38.636 1.00 26.70 381 SER A C 1
ATOM 3153 O O . SER A 1 381 ? 36.828 -8.348 -39.134 1.00 26.70 381 SER A O 1
ATOM 3155 N N . MET A 1 382 ? 37.518 -10.261 -38.123 1.00 31.91 382 MET A N 1
ATOM 3156 C CA . MET A 1 382 ? 38.967 -10.074 -38.191 1.00 31.91 382 MET A CA 1
ATOM 3157 C C . MET A 1 382 ? 39.422 -9.640 -39.588 1.00 31.91 382 MET A C 1
ATOM 3159 O O . MET A 1 382 ? 39.035 -10.259 -40.573 1.00 31.91 382 MET A O 1
ATOM 3163 N N . ASN A 1 383 ? 40.297 -8.638 -39.651 1.00 24.55 383 ASN A N 1
ATOM 3164 C CA . ASN A 1 383 ? 41.323 -8.573 -40.682 1.00 24.55 383 ASN A CA 1
ATOM 3165 C C . ASN A 1 383 ? 42.620 -8.062 -40.055 1.00 24.55 383 ASN A C 1
ATOM 3167 O O . ASN A 1 383 ? 42.664 -7.011 -39.416 1.00 24.55 383 ASN A O 1
ATOM 3171 N N . GLU A 1 384 ? 43.654 -8.876 -40.228 1.00 32.88 384 GLU A N 1
ATOM 3172 C CA . GLU A 1 384 ? 45.046 -8.601 -39.919 1.00 32.88 384 GLU A CA 1
ATOM 3173 C C . GLU A 1 384 ? 45.540 -7.460 -40.812 1.00 32.88 384 GLU A C 1
ATOM 3175 O O . GLU A 1 384 ? 45.501 -7.564 -42.035 1.00 32.88 384 GLU A O 1
ATOM 3180 N N . ASN A 1 385 ? 45.943 -6.344 -40.206 1.00 24.95 385 ASN A N 1
ATOM 3181 C CA . ASN A 1 385 ? 47.184 -5.620 -40.498 1.00 24.95 385 ASN A CA 1
ATOM 3182 C C . ASN A 1 385 ? 47.186 -4.296 -39.732 1.00 24.95 385 ASN A C 1
ATOM 3184 O O . ASN A 1 385 ? 46.246 -3.505 -39.789 1.00 24.95 385 ASN A O 1
ATOM 3188 N N . GLY A 1 386 ? 48.250 -4.095 -38.958 1.00 33.94 386 GLY A N 1
ATOM 3189 C CA . GLY A 1 386 ? 48.406 -2.952 -38.077 1.00 33.94 386 GLY A CA 1
ATOM 3190 C C . GLY A 1 386 ? 48.632 -1.646 -38.831 1.00 33.94 386 GLY A C 1
ATOM 3191 O O . GLY A 1 386 ? 49.578 -1.521 -39.599 1.00 33.94 386 GLY A O 1
ATOM 3192 N N . SER A 1 387 ? 47.819 -0.647 -38.503 1.00 22.59 387 SER A N 1
ATOM 3193 C CA . SER A 1 387 ? 48.227 0.755 -38.429 1.00 22.59 387 SER A CA 1
ATOM 3194 C C . SER A 1 387 ? 47.200 1.518 -37.595 1.00 22.59 387 SER A C 1
ATOM 3196 O O . SER A 1 387 ? 46.005 1.514 -37.882 1.00 22.59 387 SER A O 1
ATOM 3198 N N . SER A 1 388 ? 47.678 2.140 -36.523 1.00 29.06 388 SER A N 1
ATOM 3199 C CA . SER A 1 388 ? 46.922 3.017 -35.638 1.00 29.06 388 SER A CA 1
ATOM 3200 C C . SER A 1 388 ? 46.594 4.337 -36.341 1.00 29.06 388 SER A C 1
ATOM 3202 O O . SER A 1 388 ? 47.410 5.254 -36.333 1.00 29.06 388 SER A O 1
ATOM 3204 N N . GLU A 1 389 ? 45.392 4.452 -36.896 1.00 23.88 389 GLU A N 1
ATOM 3205 C CA . GLU A 1 389 ? 44.765 5.735 -37.218 1.00 23.88 389 GLU A CA 1
ATOM 3206 C C . GLU A 1 389 ? 43.358 5.754 -36.616 1.00 23.88 389 GLU A C 1
ATOM 3208 O O . GLU A 1 389 ? 42.586 4.805 -36.753 1.00 23.88 389 GLU A O 1
ATOM 3213 N N . GLY A 1 390 ? 43.048 6.817 -35.870 1.00 28.38 390 GLY A N 1
ATOM 3214 C CA . GLY A 1 390 ? 41.752 7.007 -35.229 1.00 28.38 390 GLY A CA 1
ATOM 3215 C C . GLY A 1 390 ? 40.651 7.084 -36.279 1.00 28.38 390 GLY A C 1
ATOM 3216 O O . GLY A 1 390 ? 40.515 8.090 -36.973 1.00 28.38 390 GLY A O 1
ATOM 3217 N N . VAL A 1 391 ? 39.862 6.018 -36.391 1.00 22.86 391 VAL A N 1
ATOM 3218 C CA . VAL A 1 391 ? 38.776 5.926 -37.365 1.00 22.86 391 VAL A CA 1
ATOM 3219 C C . VAL A 1 391 ? 37.594 6.767 -36.881 1.00 22.86 391 VAL A C 1
ATOM 3221 O O . VAL A 1 391 ? 36.693 6.299 -36.187 1.00 22.86 391 VAL A O 1
ATOM 3224 N N . GLY A 1 392 ? 37.615 8.048 -37.249 1.00 25.58 392 GLY A N 1
ATOM 3225 C CA . GLY A 1 392 ? 36.410 8.859 -37.362 1.00 25.58 392 GLY A CA 1
ATOM 3226 C C . GLY A 1 392 ? 35.517 8.300 -38.470 1.00 25.58 392 GLY A C 1
ATOM 3227 O O . GLY A 1 392 ? 36.000 7.803 -39.486 1.00 25.58 392 GLY A O 1
ATOM 3228 N N . VAL A 1 393 ? 34.198 8.369 -38.293 1.00 25.08 393 VAL A N 1
ATOM 3229 C CA . VAL A 1 393 ? 33.246 7.915 -39.315 1.00 25.08 393 VAL A CA 1
ATOM 3230 C C . VAL A 1 393 ? 32.262 9.063 -39.610 1.00 25.08 393 VAL A C 1
ATOM 3232 O O . VAL A 1 393 ? 31.843 9.794 -38.721 1.00 25.08 393 VAL A O 1
ATOM 3235 N N . VAL A 1 394 ? 31.883 9.222 -40.885 1.00 23.11 394 VAL A N 1
ATOM 3236 C CA . VAL A 1 394 ? 31.163 10.369 -41.501 1.00 23.11 394 VAL A CA 1
ATOM 3237 C C . VAL A 1 394 ? 29.654 10.120 -41.688 1.00 23.11 394 VAL A C 1
ATOM 3239 O O . VAL A 1 394 ? 29.293 9.084 -42.249 1.00 23.11 394 VAL A O 1
ATOM 3242 N N . ILE A 1 395 ? 28.754 11.009 -41.243 1.00 23.34 395 ILE A N 1
ATOM 3243 C CA . ILE A 1 395 ? 27.322 10.967 -41.634 1.00 23.34 395 ILE A CA 1
ATOM 3244 C C . ILE A 1 395 ? 27.162 11.751 -42.944 1.00 23.34 395 ILE A C 1
ATOM 3246 O O . ILE A 1 395 ? 27.612 12.890 -43.037 1.00 23.34 395 ILE A O 1
ATOM 3250 N N . ARG A 1 396 ? 26.551 11.136 -43.965 1.00 22.14 396 ARG A N 1
ATOM 3251 C CA . ARG A 1 396 ? 26.212 11.811 -45.225 1.00 22.14 396 ARG A CA 1
ATOM 3252 C C . ARG A 1 396 ? 24.976 12.693 -45.032 1.00 22.14 396 ARG A C 1
ATOM 3254 O O . ARG A 1 396 ? 23.946 12.212 -44.575 1.00 22.14 396 ARG A O 1
ATOM 3261 N N . HIS A 1 397 ? 25.105 13.955 -45.435 1.00 29.22 397 HIS A N 1
ATOM 3262 C CA . HIS A 1 397 ? 23.998 14.853 -45.759 1.00 29.22 397 HIS A CA 1
ATOM 3263 C C . HIS A 1 397 ? 23.105 14.266 -46.860 1.00 29.22 397 HIS A C 1
ATOM 3265 O O . HIS A 1 397 ? 23.629 13.795 -47.865 1.00 29.22 397 HIS A O 1
ATOM 3271 N N . THR A 1 398 ? 21.791 14.437 -46.718 1.00 26.31 398 THR A N 1
ATOM 3272 C CA . THR A 1 398 ? 20.796 14.576 -47.803 1.00 26.31 398 THR A CA 1
ATOM 3273 C C . THR A 1 398 ? 19.638 15.378 -47.188 1.00 26.31 398 THR A C 1
ATOM 3275 O O . THR A 1 398 ? 19.013 14.884 -46.256 1.00 26.31 398 THR A O 1
ATOM 3278 N N . ALA A 1 399 ? 19.454 16.683 -47.414 1.00 27.86 399 ALA A N 1
ATOM 3279 C CA . ALA A 1 399 ? 19.122 17.369 -48.669 1.00 27.86 399 ALA A CA 1
ATOM 3280 C C . ALA A 1 399 ? 17.907 16.739 -49.384 1.00 27.86 399 ALA A C 1
ATOM 3282 O O . ALA A 1 399 ? 17.915 15.545 -49.660 1.00 27.86 399 ALA A O 1
ATOM 3283 N N . ASP A 1 400 ? 16.919 17.595 -49.668 1.00 25.09 400 ASP A N 1
ATOM 3284 C CA . ASP A 1 400 ? 15.692 17.421 -50.468 1.00 25.09 400 ASP A CA 1
ATOM 3285 C C . ASP A 1 400 ? 14.373 17.028 -49.767 1.00 25.09 400 ASP A C 1
ATOM 3287 O O . ASP A 1 400 ? 13.960 15.876 -49.657 1.00 25.09 400 ASP A O 1
ATOM 3291 N N . LEU A 1 401 ? 13.658 18.096 -49.381 1.00 30.45 401 LEU A N 1
ATOM 3292 C CA . LEU A 1 401 ? 12.199 18.199 -49.299 1.00 30.45 401 LEU A CA 1
ATOM 3293 C C . LEU A 1 401 ? 11.565 18.107 -50.700 1.00 30.45 401 LEU A C 1
ATOM 3295 O O . LEU A 1 401 ? 11.988 18.813 -51.614 1.00 30.45 401 LEU A O 1
ATOM 3299 N N . GLY A 1 402 ? 10.453 17.372 -50.832 1.00 23.44 402 GLY A N 1
ATOM 3300 C CA . GLY A 1 402 ? 9.648 17.358 -52.058 1.00 23.44 402 GLY A CA 1
ATOM 3301 C C . GLY A 1 402 ? 8.196 16.884 -51.886 1.00 23.44 402 GLY A C 1
ATOM 3302 O O . GLY A 1 402 ? 7.923 15.711 -52.070 1.00 23.44 402 GLY A O 1
ATOM 3303 N N . LYS A 1 403 ? 7.294 17.850 -51.630 1.00 23.92 403 LYS A N 1
ATOM 3304 C CA . LYS A 1 403 ? 5.844 17.949 -51.960 1.00 23.92 403 LYS A CA 1
ATOM 3305 C C . LYS A 1 403 ? 4.787 16.921 -51.446 1.00 23.92 403 LYS A C 1
ATOM 3307 O O . LYS A 1 403 ? 4.941 15.719 -51.561 1.00 23.92 403 LYS A O 1
ATOM 3312 N N . MET A 1 404 ? 3.616 17.510 -51.113 1.00 22.05 404 MET A N 1
ATOM 3313 C CA . MET A 1 404 ? 2.200 17.028 -51.144 1.00 22.05 404 MET A CA 1
ATOM 3314 C C . MET A 1 404 ? 1.463 16.642 -49.830 1.00 22.05 404 MET A C 1
ATOM 3316 O O . MET A 1 404 ? 1.600 15.552 -49.303 1.00 22.05 404 MET A O 1
ATOM 3320 N N . ILE A 1 405 ? 0.663 17.604 -49.330 1.00 23.86 405 ILE A N 1
ATOM 3321 C CA . ILE A 1 405 ? -0.815 17.647 -49.118 1.00 23.86 405 ILE A CA 1
ATOM 3322 C C . ILE A 1 405 ? -1.614 16.344 -48.795 1.00 23.86 405 ILE A C 1
ATOM 3324 O O . ILE A 1 405 ? -1.713 15.465 -49.638 1.00 23.86 405 ILE A O 1
ATOM 3328 N N . VAL A 1 406 ? -2.316 16.393 -47.638 1.00 25.81 406 VAL A N 1
ATOM 3329 C CA . VAL A 1 406 ? -3.636 15.830 -47.187 1.00 25.81 406 VAL A CA 1
ATOM 3330 C C . VAL A 1 406 ? -3.958 14.330 -47.352 1.00 25.81 406 VAL A C 1
ATOM 3332 O O . VAL A 1 406 ? -4.163 13.872 -48.466 1.00 25.81 406 VAL A O 1
ATOM 3335 N N . ALA A 1 407 ? -4.234 13.641 -46.227 1.00 21.44 407 ALA A N 1
ATOM 3336 C CA . ALA A 1 407 ? -5.495 12.923 -45.920 1.00 21.44 407 ALA A CA 1
ATOM 3337 C C . ALA A 1 407 ? -5.457 12.283 -44.510 1.00 21.44 407 ALA A C 1
ATOM 3339 O O . ALA A 1 407 ? -4.400 12.162 -43.902 1.00 21.44 407 ALA A O 1
ATOM 3340 N N . ALA A 1 408 ? -6.639 11.966 -43.984 1.00 24.03 408 ALA A N 1
ATOM 3341 C CA . ALA A 1 408 ? -6.976 11.716 -42.584 1.00 24.03 408 ALA A CA 1
ATOM 3342 C C . ALA A 1 408 ? -6.966 10.231 -42.146 1.00 24.03 408 ALA A C 1
ATOM 3344 O O . ALA A 1 408 ? -6.828 9.336 -42.969 1.00 24.03 408 ALA A O 1
ATOM 3345 N N . ASN A 1 409 ? -7.303 10.056 -40.860 1.00 23.83 409 ASN A N 1
ATOM 3346 C CA . ASN A 1 409 ? -8.020 8.940 -40.224 1.00 23.83 409 ASN A CA 1
ATOM 3347 C C . ASN A 1 409 ? -7.273 7.692 -39.730 1.00 23.83 409 ASN A C 1
ATOM 3349 O O . ASN A 1 409 ? -6.355 7.180 -40.355 1.00 23.83 409 ASN A O 1
ATOM 3353 N N . ASP A 1 410 ? -7.775 7.255 -38.564 1.00 34.78 410 ASP A N 1
ATOM 3354 C CA . ASP A 1 410 ? -7.832 5.909 -37.988 1.00 34.78 410 ASP A CA 1
ATOM 3355 C C . ASP A 1 410 ? -7.101 4.800 -38.742 1.00 34.78 410 ASP A C 1
ATOM 3357 O O . ASP A 1 410 ? -7.441 4.490 -39.880 1.00 34.78 410 ASP A O 1
ATOM 3361 N N . THR A 1 411 ? -6.188 4.125 -38.039 1.00 26.98 411 THR A N 1
ATOM 3362 C CA . THR A 1 411 ? -6.123 2.656 -37.861 1.00 26.98 411 THR A CA 1
ATOM 3363 C C . THR A 1 411 ? -4.731 2.254 -37.366 1.00 26.98 411 THR A C 1
ATOM 3365 O O . THR A 1 411 ? -3.719 2.730 -37.878 1.00 26.98 411 THR A O 1
ATOM 3368 N N . ASN A 1 412 ? -4.686 1.380 -36.351 1.00 24.77 412 ASN A N 1
ATOM 3369 C CA . ASN A 1 412 ? -3.824 0.186 -36.254 1.00 24.77 412 ASN A CA 1
ATOM 3370 C C . ASN A 1 412 ? -3.644 -0.254 -34.788 1.00 24.77 412 ASN A C 1
ATOM 3372 O O . ASN A 1 412 ? -2.607 -0.025 -34.168 1.00 24.77 412 ASN A O 1
ATOM 3376 N N . GLN A 1 413 ? -4.652 -0.952 -34.255 1.00 24.61 413 GLN A N 1
ATOM 3377 C CA . GLN A 1 413 ? -4.410 -2.059 -33.330 1.00 24.61 413 GLN A CA 1
ATOM 3378 C C . GLN A 1 413 ? -3.956 -3.247 -34.188 1.00 24.61 413 GLN A C 1
ATOM 3380 O O . GLN A 1 413 ? -4.724 -3.720 -35.022 1.00 24.61 413 GLN A O 1
ATOM 3385 N N . LYS A 1 414 ? -2.712 -3.711 -34.024 1.00 25.14 414 LYS A N 1
ATOM 3386 C CA . LYS A 1 414 ? -2.279 -5.015 -34.544 1.00 25.14 414 LYS A CA 1
ATOM 3387 C C . LYS A 1 414 ? -1.989 -5.955 -33.377 1.00 25.14 414 LYS A C 1
ATOM 3389 O O . LYS A 1 414 ? -1.294 -5.591 -32.434 1.00 25.14 414 LYS A O 1
ATOM 3394 N N . HIS A 1 415 ? -2.594 -7.130 -33.504 1.00 24.58 415 HIS A N 1
ATOM 3395 C CA . HIS A 1 415 ? -2.632 -8.308 -32.645 1.00 24.58 415 HIS A CA 1
ATOM 3396 C C . HIS A 1 415 ? -1.335 -8.638 -31.881 1.00 24.58 415 HIS A C 1
ATOM 3398 O O . HIS A 1 415 ? -0.258 -8.707 -32.472 1.00 24.58 415 HIS A O 1
ATOM 3404 N N . MET A 1 416 ? -1.472 -8.928 -30.581 1.00 23.17 416 MET A N 1
ATOM 3405 C CA . MET A 1 416 ? -0.515 -9.707 -29.788 1.00 23.17 416 MET A CA 1
ATOM 3406 C C . MET A 1 416 ? -0.973 -11.171 -29.773 1.00 23.17 416 MET A C 1
ATOM 3408 O O . MET A 1 416 ? -2.080 -11.469 -29.334 1.00 23.17 416 MET A O 1
ATOM 3412 N N . GLU A 1 417 ? -0.127 -12.081 -30.252 1.00 21.86 417 GLU A N 1
ATOM 3413 C CA . GLU A 1 417 ? -0.309 -13.525 -30.078 1.00 21.86 417 GLU A CA 1
ATOM 3414 C C . GLU A 1 417 ? -0.041 -13.913 -28.613 1.00 21.86 417 GLU A C 1
ATOM 3416 O O . GLU A 1 417 ? 1.024 -13.621 -28.063 1.00 21.86 417 GLU A O 1
ATOM 3421 N N . TYR A 1 418 ? -1.011 -14.581 -27.984 1.00 26.08 418 TYR A N 1
ATOM 3422 C CA . TYR A 1 418 ? -0.936 -15.074 -26.608 1.00 26.08 418 TYR A CA 1
ATOM 3423 C C . TYR A 1 418 ? -0.344 -16.490 -26.559 1.00 26.08 418 TYR A C 1
ATOM 3425 O O . TYR A 1 418 ? -0.873 -17.418 -27.168 1.00 26.08 418 TYR A O 1
ATOM 3433 N N . LEU A 1 419 ? 0.729 -16.672 -25.781 1.00 22.58 419 LEU A N 1
ATOM 3434 C CA . LEU A 1 419 ? 1.146 -17.985 -25.274 1.00 22.58 419 LEU A CA 1
ATOM 3435 C C . LEU A 1 419 ? 0.434 -18.265 -23.935 1.00 22.58 419 LEU A C 1
ATOM 3437 O O . LEU A 1 419 ? 0.174 -17.327 -23.180 1.00 22.58 419 LEU A O 1
ATOM 3441 N N . PRO A 1 420 ? 0.102 -19.533 -23.637 1.00 23.64 420 PRO A N 1
ATOM 3442 C CA . PRO A 1 420 ? -0.834 -19.896 -22.578 1.00 23.64 420 PRO A CA 1
ATOM 3443 C C . PRO A 1 420 ? -0.310 -19.568 -21.174 1.00 23.64 420 PRO A C 1
ATOM 3445 O O . PRO A 1 420 ? 0.881 -19.698 -20.881 1.00 23.64 420 PRO A O 1
ATOM 3448 N N . TYR A 1 421 ? -1.239 -19.166 -20.303 1.00 24.69 421 TYR A N 1
ATOM 3449 C CA . TYR A 1 421 ? -1.021 -18.968 -18.872 1.00 24.69 421 TYR A CA 1
ATOM 3450 C C . TYR A 1 421 ? -0.386 -20.215 -18.230 1.00 24.69 421 TYR A C 1
ATOM 3452 O O . TYR A 1 421 ? -0.780 -21.333 -18.564 1.00 24.69 421 TYR A O 1
ATOM 3460 N N . PRO A 1 422 ? 0.554 -20.066 -17.276 1.00 25.88 422 PRO A N 1
ATOM 3461 C CA . PRO A 1 422 ? 0.953 -21.190 -16.447 1.00 25.88 422 PRO A CA 1
ATOM 3462 C C . PRO A 1 422 ? -0.253 -21.608 -15.604 1.00 25.88 422 PRO A C 1
ATOM 3464 O O . PRO A 1 422 ? -0.753 -20.815 -14.803 1.00 25.88 422 PRO A O 1
ATOM 3467 N N . ASP A 1 423 ? -0.703 -22.847 -15.793 1.00 24.30 423 ASP A N 1
ATOM 3468 C CA . ASP A 1 423 ? -1.707 -23.493 -14.958 1.00 24.30 423 ASP A CA 1
ATOM 3469 C C . ASP A 1 423 ? -1.294 -23.396 -13.484 1.00 24.30 423 ASP A C 1
ATOM 3471 O O . ASP A 1 423 ? -0.457 -24.152 -12.984 1.00 24.30 423 ASP A O 1
ATOM 3475 N N . TRP A 1 424 ? -1.914 -22.470 -12.752 1.00 28.47 424 TRP A N 1
ATOM 3476 C CA . TRP A 1 424 ? -2.115 -22.658 -11.324 1.00 28.47 424 TRP A CA 1
ATOM 3477 C C . TRP A 1 424 ? -3.168 -23.750 -11.183 1.00 28.47 424 TRP A C 1
ATOM 3479 O O . TRP A 1 424 ? -4.368 -23.483 -11.086 1.00 28.47 424 TRP A O 1
ATOM 3489 N N . ASN A 1 425 ? -2.703 -24.999 -11.195 1.00 25.95 425 ASN A N 1
ATOM 3490 C CA . ASN A 1 425 ? -3.484 -26.100 -10.666 1.00 25.95 425 ASN A CA 1
ATOM 3491 C C . ASN A 1 425 ? -3.841 -25.740 -9.220 1.00 25.95 425 ASN A C 1
ATOM 3493 O O . ASN A 1 425 ? -2.997 -25.728 -8.329 1.00 25.95 425 ASN A O 1
ATOM 3497 N N . PHE A 1 426 ? -5.117 -25.430 -9.005 1.00 30.27 426 PHE A N 1
ATOM 3498 C CA . PHE A 1 426 ? -5.744 -25.151 -7.712 1.00 30.27 426 PHE A CA 1
ATOM 3499 C C . PHE A 1 426 ? -5.809 -26.390 -6.798 1.00 30.27 426 PHE A C 1
ATOM 3501 O O . PHE A 1 426 ? -6.611 -26.428 -5.871 1.00 30.27 426 PHE A O 1
ATOM 3508 N N . ASN A 1 427 ? -4.977 -27.402 -7.039 1.00 33.91 427 ASN A N 1
ATOM 3509 C CA . ASN A 1 427 ? -5.079 -28.698 -6.394 1.00 33.91 427 ASN A CA 1
ATOM 3510 C C . ASN A 1 427 ? -3.850 -28.913 -5.501 1.00 33.91 427 ASN A C 1
ATOM 3512 O O . ASN A 1 427 ? -2.717 -28.769 -5.947 1.00 33.91 427 ASN A O 1
ATOM 3516 N N . GLU A 1 428 ? -4.128 -29.248 -4.241 1.00 31.70 428 GLU A N 1
ATOM 3517 C CA . GLU A 1 428 ? -3.220 -29.659 -3.156 1.00 31.70 428 GLU A CA 1
ATOM 3518 C C . GLU A 1 428 ? -2.737 -28.560 -2.184 1.00 31.70 428 GLU A C 1
ATOM 3520 O O . GLU A 1 428 ? -3.184 -28.572 -1.037 1.00 31.70 428 GLU A O 1
ATOM 3525 N N . GLU A 1 429 ? -1.925 -27.563 -2.558 1.00 29.97 429 GLU A N 1
ATOM 3526 C CA . GLU A 1 429 ? -1.340 -26.652 -1.535 1.00 29.97 429 GLU A CA 1
ATOM 3527 C C . GLU A 1 429 ? -2.333 -25.628 -0.941 1.00 29.97 429 GLU A C 1
ATOM 3529 O O . GLU A 1 429 ? -2.263 -25.274 0.242 1.00 29.97 429 GLU A O 1
ATOM 3534 N N . SER A 1 430 ? -3.307 -25.167 -1.733 1.00 32.81 430 SER A N 1
ATOM 3535 C CA . SER A 1 430 ? -4.362 -24.263 -1.244 1.00 32.81 430 SER A CA 1
ATOM 3536 C C . SER A 1 430 ? -5.481 -25.007 -0.505 1.00 32.81 430 SER A C 1
ATOM 3538 O O . SER A 1 430 ? -6.061 -24.459 0.440 1.00 32.81 430 SER A O 1
ATOM 3540 N N . GLU A 1 431 ? -5.716 -26.279 -0.846 1.00 32.12 431 GLU A N 1
ATOM 3541 C CA . GLU A 1 431 ? -6.555 -27.165 -0.042 1.00 32.12 431 GLU A CA 1
ATOM 3542 C C . GLU A 1 431 ? -5.912 -27.446 1.313 1.00 32.12 431 GLU A C 1
ATOM 3544 O O . GLU A 1 431 ? -6.626 -27.432 2.306 1.00 32.12 431 GLU A O 1
ATOM 3549 N N . GLU A 1 432 ? -4.588 -27.586 1.419 1.00 31.03 432 GLU A N 1
ATOM 3550 C CA . GLU A 1 432 ? -3.933 -27.815 2.711 1.00 31.03 432 GLU A CA 1
ATOM 3551 C C . GLU A 1 432 ? -4.042 -26.596 3.653 1.00 31.03 432 GLU A C 1
ATOM 3553 O O . GLU A 1 432 ? -4.246 -26.754 4.860 1.00 31.03 432 GLU A O 1
ATOM 3558 N N . PHE A 1 433 ? -4.012 -25.366 3.119 1.00 32.31 433 PHE A N 1
ATOM 3559 C CA . PHE A 1 433 ? -4.276 -24.140 3.893 1.00 32.31 433 PHE A CA 1
ATOM 3560 C C . PHE A 1 433 ? -5.760 -24.008 4.303 1.00 32.31 433 PHE A C 1
ATOM 3562 O O . PHE A 1 433 ? -6.078 -23.597 5.427 1.00 32.31 433 PHE A O 1
ATOM 3569 N N . LEU A 1 434 ? -6.689 -24.405 3.425 1.00 32.78 434 LEU A N 1
ATOM 3570 C CA . LEU A 1 434 ? -8.134 -24.406 3.695 1.00 32.78 434 LEU A CA 1
ATOM 3571 C C . LEU A 1 434 ? -8.583 -25.584 4.591 1.00 32.78 434 LEU A C 1
ATOM 3573 O O . LEU A 1 434 ? -9.542 -25.430 5.352 1.00 32.78 434 LEU A O 1
ATOM 3577 N N . GLN A 1 435 ? -7.870 -26.716 4.572 1.00 32.19 435 GLN A N 1
ATOM 3578 C CA . GLN A 1 435 ? -8.124 -27.924 5.367 1.00 32.19 435 GLN A CA 1
ATOM 3579 C C . GLN A 1 435 ? -7.439 -27.877 6.740 1.00 32.19 435 GLN A C 1
ATOM 3581 O O . GLN A 1 435 ? -8.059 -28.291 7.720 1.00 32.19 435 GLN A O 1
ATOM 3586 N N . LYS A 1 436 ? -6.244 -27.283 6.895 1.00 31.28 436 LYS A N 1
ATOM 3587 C CA . LYS A 1 436 ? -5.638 -27.059 8.231 1.00 31.28 436 LYS A CA 1
ATOM 3588 C C . LYS A 1 436 ? -6.455 -26.115 9.119 1.00 31.28 436 LYS A C 1
ATOM 3590 O O . LYS A 1 436 ? -6.305 -26.137 10.334 1.00 31.28 436 LYS A O 1
ATOM 3595 N N . THR A 1 437 ? -7.362 -25.326 8.540 1.00 32.47 437 THR A N 1
ATOM 3596 C CA . THR A 1 437 ? -8.324 -24.489 9.283 1.00 32.47 437 THR A CA 1
ATOM 3597 C C . THR A 1 437 ? -9.695 -25.154 9.481 1.00 32.47 437 THR A C 1
ATOM 3599 O O . THR A 1 437 ? -10.613 -24.518 9.996 1.00 32.47 437 THR A O 1
ATOM 3602 N N . SER A 1 438 ? -9.856 -26.421 9.076 1.00 28.89 438 SER A N 1
ATOM 3603 C CA . SER A 1 438 ? -11.126 -27.165 9.118 1.00 28.89 438 SER A CA 1
ATOM 3604 C C . SER A 1 438 ? -11.337 -28.011 10.385 1.00 28.89 438 SER A C 1
ATOM 3606 O O . SER A 1 438 ? -12.391 -28.635 10.521 1.00 28.89 438 SER A O 1
ATOM 3608 N N . SER A 1 439 ? -10.381 -28.026 11.324 1.00 25.58 439 SER A N 1
ATOM 3609 C CA . SER A 1 439 ? -10.447 -28.862 12.533 1.00 25.58 439 SER A CA 1
ATOM 3610 C C . SER A 1 439 ? -11.309 -28.303 13.675 1.00 25.58 439 SER A C 1
ATOM 3612 O O . SER A 1 439 ? -11.598 -29.044 14.608 1.00 25.58 439 SER A O 1
ATOM 3614 N N . ASP A 1 440 ? -11.797 -27.061 13.598 1.00 30.95 440 ASP A N 1
ATOM 3615 C CA . ASP A 1 440 ? -12.666 -26.465 14.629 1.00 30.95 440 ASP A CA 1
ATOM 3616 C C . ASP A 1 440 ? -14.134 -26.420 14.163 1.00 30.95 440 ASP A C 1
ATOM 3618 O O . ASP A 1 440 ? -14.711 -25.365 13.914 1.00 30.95 440 ASP A O 1
ATOM 3622 N N . LYS A 1 441 ? -14.754 -27.596 13.994 1.00 28.14 441 LYS A N 1
ATOM 3623 C CA . LYS A 1 441 ? -16.142 -27.745 13.497 1.00 28.14 441 LYS A CA 1
ATOM 3624 C C . LYS A 1 441 ? -17.253 -27.601 14.550 1.00 28.14 441 LYS A C 1
ATOM 3626 O O . LYS A 1 441 ? -18.418 -27.747 14.199 1.00 28.14 441 LYS A O 1
ATOM 3631 N N . ASN A 1 442 ? -16.946 -27.288 15.809 1.00 27.86 442 ASN A N 1
ATOM 3632 C CA . ASN A 1 442 ? -17.936 -27.325 16.898 1.00 27.86 442 ASN A CA 1
ATOM 3633 C C . ASN A 1 442 ? -18.103 -25.991 17.625 1.00 27.86 442 ASN A C 1
ATOM 3635 O O . ASN A 1 442 ? -17.973 -25.928 18.846 1.00 27.86 442 ASN A O 1
ATOM 3639 N N . ASP A 1 443 ? -18.416 -24.919 16.902 1.00 32.50 443 ASP A N 1
ATOM 3640 C CA . ASP A 1 443 ? -18.668 -23.646 17.564 1.00 32.50 443 ASP A CA 1
ATOM 3641 C C . ASP A 1 443 ? -19.819 -22.868 16.917 1.00 32.50 443 ASP A C 1
ATOM 3643 O O . ASP A 1 443 ? -19.640 -22.114 15.965 1.00 32.50 443 ASP A O 1
ATOM 3647 N N . GLU A 1 444 ? -21.024 -23.046 17.474 1.00 35.38 444 GLU A N 1
ATOM 3648 C CA . GLU A 1 444 ? -22.228 -22.264 17.164 1.00 35.38 444 GLU A CA 1
ATOM 3649 C C . GLU A 1 444 ? -21.952 -20.761 17.353 1.00 35.38 444 GLU A C 1
ATOM 3651 O O . GLU A 1 444 ? -22.031 -20.192 18.448 1.00 35.38 444 GLU A O 1
ATOM 3656 N N . GLN A 1 445 ? -21.584 -20.093 16.265 1.00 36.81 445 GLN A N 1
ATOM 3657 C CA . GLN A 1 445 ? -21.296 -18.668 16.242 1.00 36.81 445 GLN A CA 1
ATOM 3658 C C . GLN A 1 445 ? -22.611 -17.880 16.236 1.00 36.81 445 GLN A C 1
ATOM 3660 O O . GLN A 1 445 ? -23.462 -18.032 15.364 1.00 36.81 445 GLN A O 1
ATOM 3665 N N . CYS A 1 446 ? -22.787 -16.997 17.219 1.00 32.91 446 CYS A N 1
ATOM 3666 C CA . CYS A 1 446 ? -23.947 -16.117 17.296 1.00 32.91 446 CYS A CA 1
ATOM 3667 C C . CYS A 1 446 ? -23.762 -14.892 16.364 1.00 32.91 446 CYS A C 1
ATOM 3669 O O . CYS A 1 446 ? -22.840 -14.104 16.602 1.00 32.91 446 CYS A O 1
ATOM 3671 N N . PRO A 1 447 ? -24.612 -14.676 15.336 1.00 39.97 447 PRO A N 1
ATOM 3672 C CA . PRO A 1 447 ? -24.437 -13.592 14.363 1.00 39.97 447 PRO A CA 1
ATOM 3673 C C . PRO A 1 447 ? -24.609 -12.191 14.977 1.00 39.97 447 PRO A C 1
ATOM 3675 O O . PRO A 1 447 ? -25.555 -11.949 15.731 1.00 39.97 447 PRO A O 1
ATOM 3678 N N . LEU A 1 448 ? -23.775 -11.225 14.564 1.00 38.38 448 LEU A N 1
ATOM 3679 C CA . LEU A 1 448 ? -23.888 -9.781 14.877 1.00 38.38 448 LEU A CA 1
ATOM 3680 C C . LEU A 1 448 ? -25.285 -9.198 14.583 1.00 38.38 448 LEU A C 1
ATOM 3682 O O . LEU A 1 448 ? -25.720 -8.226 15.198 1.00 38.38 448 LEU A O 1
ATOM 3686 N N . GLU A 1 449 ? -26.029 -9.813 13.671 1.00 35.84 449 GLU A N 1
ATOM 3687 C CA . GLU A 1 449 ? -27.380 -9.414 13.292 1.00 35.84 449 GLU A CA 1
ATOM 3688 C C . GLU A 1 449 ? -28.436 -9.755 14.350 1.00 35.84 449 GLU A C 1
ATOM 3690 O O . GLU A 1 449 ? -29.409 -9.011 14.514 1.00 35.84 449 GLU A O 1
ATOM 3695 N N . GLN A 1 450 ? -28.193 -10.789 15.170 1.00 39.09 450 GLN A N 1
ATOM 3696 C CA . GLN A 1 450 ? -28.995 -11.006 16.369 1.00 39.09 450 GLN A CA 1
ATOM 3697 C C . GLN A 1 450 ? -28.858 -9.830 17.338 1.00 39.09 450 GLN A C 1
ATOM 3699 O O . GLN A 1 450 ? -29.783 -9.604 18.090 1.00 39.09 450 GLN A O 1
ATOM 3704 N N . ILE A 1 451 ? -27.794 -9.021 17.313 1.00 42.88 451 ILE A N 1
ATOM 3705 C CA . ILE A 1 451 ? -27.670 -7.829 18.177 1.00 42.88 451 ILE A CA 1
ATOM 3706 C C . ILE A 1 451 ? -28.614 -6.711 17.727 1.00 42.88 451 ILE A C 1
ATOM 3708 O O . ILE A 1 451 ? -29.193 -6.027 18.565 1.00 42.88 451 ILE A O 1
ATOM 3712 N N . TYR A 1 452 ? -28.816 -6.560 16.415 1.00 37.19 452 TYR A N 1
ATOM 3713 C CA . TYR A 1 452 ? -29.745 -5.574 15.854 1.00 37.19 452 TYR A CA 1
ATOM 3714 C C . TYR A 1 452 ? -31.212 -6.026 15.927 1.00 37.19 452 TYR A C 1
ATOM 3716 O O . TYR A 1 452 ? -32.097 -5.181 16.027 1.00 37.19 452 TYR A O 1
ATOM 3724 N N . LEU A 1 453 ? -31.471 -7.341 15.925 1.00 37.03 453 LEU A N 1
ATOM 3725 C CA . LEU A 1 453 ? -32.796 -7.930 16.172 1.00 37.03 453 LEU A CA 1
ATOM 3726 C C . LEU A 1 453 ? -33.069 -8.212 17.667 1.00 37.03 453 LEU A C 1
ATOM 3728 O O . LEU A 1 453 ? -34.217 -8.458 18.042 1.00 37.03 453 LEU A O 1
ATOM 3732 N N . ARG A 1 454 ? -32.052 -8.143 18.544 1.00 51.12 454 ARG A N 1
ATOM 3733 C CA . ARG A 1 454 ? -32.169 -8.198 20.014 1.00 51.12 454 ARG A CA 1
ATOM 3734 C C . ARG A 1 454 ? -32.739 -6.873 20.503 1.00 51.12 454 ARG A C 1
ATOM 3736 O O . ARG A 1 454 ? -32.050 -6.049 21.102 1.00 51.12 454 ARG A O 1
ATOM 3743 N N . CYS A 1 455 ? -34.037 -6.680 20.324 1.00 43.06 455 CYS A N 1
ATOM 3744 C CA . CYS A 1 455 ? -34.755 -5.748 21.177 1.00 43.06 455 CYS A CA 1
ATOM 3745 C C . CYS A 1 455 ? -34.618 -6.242 22.637 1.00 43.06 455 CYS A C 1
ATOM 3747 O O . CYS A 1 455 ? -35.257 -7.204 23.056 1.00 43.06 455 CYS A O 1
ATOM 3749 N N . ASN A 1 456 ? -33.746 -5.583 23.405 1.00 54.91 456 ASN A N 1
ATOM 3750 C CA . ASN A 1 456 ? -33.666 -5.573 24.872 1.00 54.91 456 ASN A CA 1
ATOM 3751 C C . ASN A 1 456 ? -33.069 -6.756 25.658 1.00 54.91 456 ASN A C 1
ATOM 3753 O O . ASN A 1 456 ? -33.061 -6.651 26.886 1.00 54.91 456 ASN A O 1
ATOM 3757 N N . LYS A 1 457 ? -32.513 -7.822 25.061 1.00 70.38 457 LYS A N 1
ATOM 3758 C CA . LYS A 1 457 ? -31.920 -8.947 25.835 1.00 70.38 457 LYS A CA 1
ATOM 3759 C C . LYS A 1 457 ? -30.392 -9.028 25.723 1.00 70.38 457 LYS A C 1
ATOM 3761 O O . LYS A 1 457 ? -29.853 -9.025 24.618 1.00 70.38 457 LYS A O 1
ATOM 3766 N N . THR A 1 458 ? -29.705 -9.108 26.868 1.00 78.12 458 THR A N 1
ATOM 3767 C CA . THR A 1 458 ? -28.236 -9.190 26.958 1.00 78.12 458 THR A CA 1
ATOM 3768 C C . THR A 1 458 ? -27.740 -10.634 26.899 1.00 78.12 458 THR A C 1
ATOM 3770 O O . THR A 1 458 ? -26.736 -10.894 26.238 1.00 78.12 458 THR A O 1
ATOM 3773 N N . PHE A 1 459 ? -28.446 -11.573 27.533 1.00 80.38 459 PHE A N 1
ATOM 3774 C CA . PHE A 1 459 ? -28.089 -12.991 27.558 1.00 80.38 459 PHE A CA 1
ATOM 3775 C C . PHE A 1 459 ? -28.964 -13.799 26.588 1.00 80.38 459 PHE A C 1
ATOM 3777 O O . PHE A 1 459 ? -30.141 -13.502 26.376 1.00 80.38 459 PHE A O 1
ATOM 3784 N N . LEU A 1 460 ? -28.388 -14.849 26.003 1.00 70.56 460 LEU A N 1
ATOM 3785 C CA . LEU A 1 460 ? -29.085 -15.786 25.126 1.00 70.56 460 LEU A CA 1
ATOM 3786 C C . LEU A 1 460 ? -30.044 -16.668 25.941 1.00 70.56 460 LEU A C 1
ATOM 3788 O O . LEU A 1 460 ? -29.761 -17.012 27.100 1.00 70.56 460 LEU A O 1
ATOM 3792 N N . PRO A 1 461 ? -31.190 -17.046 25.352 1.00 64.12 461 PRO A N 1
ATOM 3793 C CA . PRO A 1 461 ? -32.032 -18.098 25.907 1.00 64.12 461 PRO A CA 1
ATOM 3794 C C . PRO A 1 461 ? -31.264 -19.432 25.940 1.00 64.12 461 PRO A C 1
ATOM 3796 O O . PRO A 1 461 ? -30.411 -19.678 25.095 1.00 64.12 461 PRO A O 1
ATOM 3799 N N . GLY A 1 462 ? -31.528 -20.269 26.946 1.00 68.44 462 GLY A N 1
ATOM 3800 C CA . GLY A 1 462 ? -30.906 -21.596 27.095 1.00 68.44 462 GLY A CA 1
ATOM 3801 C C . GLY A 1 462 ? -29.476 -21.618 27.658 1.00 68.44 462 GLY A C 1
ATOM 3802 O O . GLY A 1 462 ? -29.047 -22.649 28.159 1.00 68.44 462 GLY A O 1
ATOM 3803 N N . GLN A 1 463 ? -28.754 -20.493 27.662 1.00 78.44 463 GLN A N 1
ATOM 3804 C CA . GLN A 1 463 ? -27.381 -20.419 28.178 1.00 78.44 463 GLN A CA 1
ATOM 3805 C C . GLN A 1 463 ? -27.341 -20.032 29.668 1.00 78.44 463 GLN A C 1
ATOM 3807 O O . GLN A 1 463 ? -27.960 -19.042 30.091 1.00 78.44 463 GLN A O 1
ATOM 3812 N N . SER A 1 464 ? -26.586 -20.787 30.474 1.00 82.88 464 SER A N 1
ATOM 3813 C CA . SER A 1 464 ? -26.417 -20.544 31.913 1.00 82.88 464 SER A CA 1
ATOM 3814 C C . SER A 1 464 ? -25.325 -19.510 32.202 1.00 82.88 464 SER A C 1
ATOM 3816 O O . SER A 1 464 ? -24.253 -19.544 31.599 1.00 82.88 464 SER A O 1
ATOM 3818 N N . VAL A 1 465 ? -25.577 -18.620 33.168 1.00 88.75 465 VAL A N 1
ATOM 3819 C CA . VAL A 1 465 ? -24.563 -17.723 33.751 1.00 88.75 465 VAL A CA 1
ATOM 3820 C C . VAL A 1 465 ? -24.261 -18.210 35.162 1.00 88.75 465 VAL A C 1
ATOM 3822 O O . VAL A 1 465 ? -25.185 -18.354 35.964 1.00 88.75 465 VAL A O 1
ATOM 3825 N N . GLN A 1 466 ? -22.987 -18.427 35.477 1.00 91.81 466 GLN A N 1
ATOM 3826 C CA . GLN A 1 466 ? -22.552 -18.929 36.775 1.00 91.81 466 GLN A CA 1
ATOM 3827 C C . GLN A 1 466 ? -21.337 -18.157 37.290 1.00 91.81 466 GLN A C 1
ATOM 3829 O O . GLN A 1 466 ? -20.363 -17.936 36.578 1.00 91.81 466 GLN A O 1
ATOM 3834 N N . VAL A 1 467 ? -21.370 -17.784 38.565 1.00 93.94 467 VAL A N 1
ATOM 3835 C CA . VAL A 1 467 ? -20.203 -17.320 39.315 1.00 93.94 467 VAL A CA 1
ATOM 3836 C C . VAL A 1 467 ? -19.371 -18.535 39.718 1.00 93.94 467 VAL A C 1
ATOM 3838 O O . VAL A 1 467 ? -19.809 -19.354 40.535 1.00 93.94 467 VAL A O 1
ATOM 3841 N N . ILE A 1 468 ? -18.173 -18.630 39.141 1.00 93.44 468 ILE A N 1
ATOM 3842 C CA . ILE A 1 468 ? -17.204 -19.710 39.357 1.00 93.44 468 ILE A CA 1
ATOM 3843 C C . ILE A 1 468 ? -16.483 -19.525 40.691 1.00 93.44 468 ILE A C 1
ATOM 3845 O O . ILE A 1 468 ? -16.365 -20.471 41.468 1.00 93.44 468 ILE A O 1
ATOM 3849 N N . LYS A 1 469 ? -16.026 -18.299 40.974 1.00 93.31 469 LYS A N 1
ATOM 3850 C CA . LYS A 1 469 ? -15.224 -17.989 42.162 1.00 93.31 469 LYS A CA 1
ATOM 3851 C C . LYS A 1 469 ? -15.437 -16.546 42.610 1.00 93.31 469 LYS A C 1
ATOM 3853 O O . LYS A 1 469 ? -15.558 -15.654 41.770 1.00 93.31 469 LYS A O 1
ATOM 3858 N N . ILE A 1 470 ? -15.445 -16.319 43.924 1.00 92.94 470 ILE A N 1
ATOM 3859 C CA . ILE A 1 470 ? -15.279 -14.992 44.527 1.00 92.94 470 ILE A CA 1
ATOM 3860 C C . ILE A 1 470 ? -14.079 -15.036 45.465 1.00 92.94 470 ILE A C 1
ATOM 3862 O O . ILE A 1 470 ? -14.002 -15.900 46.333 1.00 92.94 470 ILE A O 1
ATOM 3866 N N . GLU A 1 471 ? -13.170 -14.084 45.305 1.00 91.75 471 GLU A N 1
ATOM 3867 C CA . GLU A 1 471 ? -12.010 -13.893 46.171 1.00 91.75 471 GLU A CA 1
ATOM 3868 C C . GLU A 1 471 ? -12.036 -12.483 46.738 1.00 91.75 471 GLU A C 1
ATOM 3870 O O . GLU A 1 471 ? -12.371 -11.542 46.027 1.00 91.75 471 GLU A O 1
ATOM 3875 N N . ALA A 1 472 ? -11.673 -12.315 48.004 1.00 88.50 472 ALA A N 1
ATOM 3876 C CA . ALA A 1 472 ? -11.551 -10.998 48.615 1.00 88.50 472 ALA A CA 1
ATOM 3877 C C . ALA A 1 472 ? -10.076 -10.634 48.824 1.00 88.50 472 ALA A C 1
ATOM 3879 O O . ALA A 1 472 ? -9.259 -11.475 49.188 1.00 88.50 472 ALA A O 1
ATOM 3880 N N . GLU A 1 473 ? -9.739 -9.366 48.656 1.00 86.25 473 GLU A N 1
ATOM 3881 C CA . GLU A 1 473 ? -8.427 -8.797 48.966 1.00 86.25 473 GLU A CA 1
ATOM 3882 C C . GLU A 1 473 ? -8.634 -7.561 49.838 1.00 86.25 473 GLU A C 1
ATOM 3884 O O . GLU A 1 473 ? -9.541 -6.766 49.578 1.00 86.25 473 GLU A O 1
ATOM 3889 N N . ARG A 1 474 ? -7.838 -7.403 50.898 1.00 78.75 474 ARG A N 1
ATOM 3890 C CA . ARG A 1 474 ? -7.918 -6.217 51.754 1.00 78.75 474 ARG A CA 1
ATOM 3891 C C . ARG A 1 474 ? -7.149 -5.075 51.090 1.00 78.75 474 ARG A C 1
ATOM 3893 O O . ARG A 1 474 ? -5.982 -5.242 50.763 1.00 78.75 474 ARG A O 1
ATOM 3900 N N . ILE A 1 475 ? -7.790 -3.921 50.903 1.00 72.31 475 ILE A N 1
ATOM 3901 C CA . ILE A 1 475 ? -7.125 -2.724 50.370 1.00 72.31 475 ILE A CA 1
ATOM 3902 C C . ILE A 1 475 ? -6.687 -1.828 51.529 1.00 72.31 475 ILE A C 1
ATOM 3904 O O . ILE A 1 475 ? -7.527 -1.363 52.300 1.00 72.31 475 ILE A O 1
ATOM 3908 N N . HIS A 1 476 ? -5.402 -1.485 51.567 1.00 62.56 476 HIS A N 1
ATOM 3909 C CA . HIS A 1 476 ? -4.855 -0.443 52.437 1.00 62.56 476 HIS A CA 1
ATOM 3910 C C . HIS A 1 476 ? -5.000 0.926 51.755 1.00 62.56 476 HIS A C 1
ATOM 3912 O O . HIS A 1 476 ? -4.185 1.308 50.917 1.00 62.56 476 HIS A O 1
ATOM 3918 N N . HIS A 1 477 ? -6.089 1.649 52.036 1.00 58.00 477 HIS A N 1
ATOM 3919 C CA . HIS A 1 477 ? -6.284 3.015 51.535 1.00 58.00 477 HIS A CA 1
ATOM 3920 C C . HIS A 1 477 ? -6.911 3.902 52.623 1.00 58.00 477 HIS A C 1
ATOM 3922 O O . HIS A 1 477 ? -8.053 3.643 53.013 1.00 58.00 477 HIS A O 1
ATOM 3928 N N . PRO A 1 478 ? -6.274 5.020 53.020 1.00 50.47 478 PRO A N 1
ATOM 3929 C CA . PRO A 1 478 ? -6.556 5.723 54.280 1.00 50.47 478 PRO A CA 1
ATOM 3930 C C . PRO A 1 478 ? -8.002 6.226 54.439 1.00 50.47 478 PRO A C 1
ATOM 3932 O O . PRO A 1 478 ? -8.550 6.207 55.532 1.00 50.47 478 PRO A O 1
ATOM 3935 N N . VAL A 1 479 ? -8.665 6.628 53.347 1.00 52.88 479 VAL A N 1
ATOM 3936 C CA . VAL A 1 479 ? -10.070 7.102 53.373 1.00 52.88 479 VAL A CA 1
ATOM 3937 C C . VAL A 1 479 ? -11.099 5.972 53.199 1.00 52.88 479 VAL A C 1
ATOM 3939 O O . VAL A 1 479 ? -12.246 6.092 53.624 1.00 52.88 479 VAL A O 1
ATOM 3942 N N . ILE A 1 480 ? -10.726 4.873 52.539 1.00 52.91 480 ILE A N 1
ATOM 3943 C CA . ILE A 1 480 ? -11.679 3.854 52.064 1.00 52.91 480 ILE A CA 1
ATOM 3944 C C . ILE A 1 480 ? -11.676 2.607 52.963 1.00 52.91 480 ILE A C 1
ATOM 3946 O O . ILE A 1 480 ? -12.699 1.925 53.082 1.00 52.91 480 ILE A O 1
ATOM 3950 N N . GLU A 1 481 ? -10.560 2.359 53.650 1.00 51.84 481 GLU A N 1
ATOM 3951 C CA . GLU A 1 481 ? -10.385 1.287 54.633 1.00 51.84 481 GLU A CA 1
ATOM 3952 C C . GLU A 1 481 ? -11.440 1.342 55.754 1.00 51.84 481 GLU A C 1
ATOM 3954 O O . GLU A 1 481 ? -11.879 0.306 56.241 1.00 51.84 481 GLU A O 1
ATOM 3959 N N . PHE A 1 482 ? -11.957 2.535 56.076 1.00 53.50 482 PHE A N 1
ATOM 3960 C CA . PHE A 1 482 ? -12.929 2.742 57.155 1.00 53.50 482 PHE A CA 1
ATOM 3961 C C . PHE A 1 482 ? -14.372 2.276 56.849 1.00 53.50 482 PHE A C 1
ATOM 3963 O O . PHE A 1 482 ? -15.172 2.053 57.762 1.00 53.50 482 PHE A O 1
ATOM 3970 N N . LEU A 1 483 ? -14.771 2.166 55.576 1.00 58.69 483 LEU A N 1
ATOM 3971 C CA . LEU A 1 483 ? -16.167 1.874 55.191 1.00 58.69 483 LEU A CA 1
ATOM 3972 C C . LEU A 1 483 ? -16.339 0.509 54.516 1.00 58.69 483 LEU A C 1
ATOM 3974 O O . LEU A 1 483 ? -17.306 -0.182 54.831 1.00 58.69 483 LEU A O 1
ATOM 3978 N N . TYR A 1 484 ? -15.423 0.130 53.616 1.00 71.19 484 TYR A N 1
ATOM 3979 C CA . TYR A 1 484 ? -15.485 -1.113 52.833 1.00 71.19 484 TYR A CA 1
ATOM 3980 C C . TYR A 1 484 ? -14.057 -1.632 52.556 1.00 71.19 484 TYR A C 1
ATOM 3982 O O . TYR A 1 484 ? -13.505 -1.335 51.488 1.00 71.19 484 TYR A O 1
ATOM 3990 N N . PRO A 1 485 ? -13.445 -2.370 53.503 1.00 73.50 485 PRO A N 1
ATOM 3991 C CA . PRO A 1 485 ? -12.014 -2.695 53.474 1.00 73.50 485 PRO A CA 1
ATOM 3992 C C . PRO A 1 485 ? -11.631 -3.741 52.418 1.00 73.50 485 PRO A C 1
ATOM 3994 O O . PRO A 1 485 ? -10.476 -3.790 51.998 1.00 73.50 485 PRO A O 1
ATOM 3997 N N . TYR A 1 486 ? -12.587 -4.553 51.956 1.00 81.06 486 TYR A N 1
ATOM 3998 C CA . TYR A 1 486 ? -12.337 -5.626 50.996 1.00 81.06 486 TYR A CA 1
ATOM 3999 C C . TYR A 1 486 ? -12.767 -5.269 49.569 1.00 81.06 486 TYR A C 1
ATOM 4001 O O . TYR A 1 486 ? -13.817 -4.658 49.332 1.00 81.06 486 TYR A O 1
ATOM 4009 N N . LEU A 1 487 ? -11.957 -5.709 48.609 1.00 86.25 487 LEU A N 1
ATOM 4010 C CA . LEU A 1 487 ? -12.277 -5.768 47.191 1.00 86.25 487 LEU A CA 1
ATOM 4011 C C . LEU A 1 487 ? -12.512 -7.221 46.793 1.00 86.25 487 LEU A C 1
ATOM 4013 O O . LEU A 1 487 ? -11.626 -8.058 46.928 1.00 86.25 487 LEU A O 1
ATOM 4017 N N . TYR A 1 488 ? -13.705 -7.502 46.290 1.00 89.50 488 TYR A N 1
ATOM 4018 C CA . TYR A 1 488 ? -14.121 -8.813 45.825 1.00 89.50 488 TYR A CA 1
ATOM 4019 C C . TYR A 1 488 ? -13.857 -8.941 44.325 1.00 89.50 488 TYR A C 1
ATOM 4021 O O . TYR A 1 488 ? -14.420 -8.191 43.526 1.00 89.50 488 TYR A O 1
ATOM 4029 N N . THR A 1 489 ? -13.023 -9.897 43.944 1.00 92.38 489 THR A N 1
ATOM 4030 C CA . THR A 1 489 ? -12.778 -10.335 42.571 1.00 92.38 489 THR A CA 1
ATOM 4031 C C . THR A 1 489 ? -13.719 -11.499 42.267 1.00 92.38 489 THR A C 1
ATOM 4033 O O . THR A 1 489 ? -13.682 -12.522 42.942 1.00 92.38 489 THR A O 1
ATOM 4036 N N . ILE A 1 490 ? -14.607 -11.328 41.290 1.00 94.69 490 ILE A N 1
ATOM 4037 C CA . ILE A 1 490 ? -15.688 -12.261 40.952 1.00 94.69 490 ILE A CA 1
ATOM 4038 C C . ILE A 1 490 ? -15.420 -12.790 39.544 1.00 94.69 490 ILE A C 1
ATOM 4040 O O . ILE A 1 490 ? -15.450 -12.008 38.594 1.00 94.69 490 ILE A O 1
ATOM 4044 N N . THR A 1 491 ? -15.190 -14.094 39.406 1.00 94.19 491 THR A N 1
ATOM 4045 C CA . THR A 1 491 ? -15.026 -14.773 38.112 1.00 94.19 491 THR A CA 1
ATOM 4046 C C . THR A 1 491 ? -16.347 -15.401 37.695 1.00 94.19 491 THR A C 1
ATOM 4048 O O . THR A 1 491 ? -16.941 -16.182 38.443 1.00 94.19 491 THR A O 1
ATOM 4051 N N . ILE A 1 492 ? -16.822 -15.038 36.507 1.00 93.50 492 ILE A N 1
ATOM 4052 C CA . ILE A 1 492 ? -18.138 -15.399 35.982 1.00 93.50 492 ILE A CA 1
ATOM 4053 C C . ILE A 1 492 ? -17.948 -16.107 34.647 1.00 93.50 492 ILE A C 1
ATOM 4055 O O . ILE A 1 492 ? -17.182 -15.644 33.802 1.00 93.50 492 ILE A O 1
ATOM 4059 N N . ARG A 1 493 ? -18.690 -17.195 34.456 1.00 91.06 493 ARG A N 1
ATOM 4060 C CA . ARG A 1 493 ? -18.774 -17.950 33.211 1.00 91.06 493 ARG A CA 1
ATOM 4061 C C . ARG A 1 493 ? -20.171 -17.847 32.618 1.00 91.06 493 ARG A C 1
ATOM 4063 O O . ARG A 1 493 ? -21.169 -17.874 33.342 1.00 91.06 493 ARG A O 1
ATOM 4070 N N . TYR A 1 494 ? -20.238 -17.742 31.302 1.00 87.56 494 TYR A N 1
ATOM 4071 C CA . TYR A 1 494 ? -21.471 -17.732 30.536 1.00 87.56 494 TYR A CA 1
ATOM 4072 C C . TYR A 1 494 ? -21.358 -18.677 29.335 1.00 87.56 494 TYR A C 1
ATOM 4074 O O . TYR A 1 494 ? -20.494 -18.498 28.472 1.00 87.56 494 TYR A O 1
ATOM 4082 N N . GLY A 1 495 ? -22.233 -19.687 29.303 1.00 82.31 495 GLY A N 1
ATOM 4083 C CA . GLY A 1 495 ? -22.108 -20.819 28.381 1.00 82.31 495 GLY A CA 1
ATOM 4084 C C . GLY A 1 495 ? -20.790 -21.581 28.566 1.00 82.31 495 GLY A C 1
ATOM 4085 O O . GLY A 1 495 ? -20.172 -21.520 29.631 1.00 82.31 495 GLY A O 1
ATOM 4086 N N . SER A 1 496 ? -20.344 -22.285 27.526 1.00 74.81 496 SER A N 1
ATOM 4087 C CA . SER A 1 496 ? -19.048 -22.980 27.509 1.00 74.81 496 SER A CA 1
ATOM 4088 C C . SER A 1 496 ? -17.863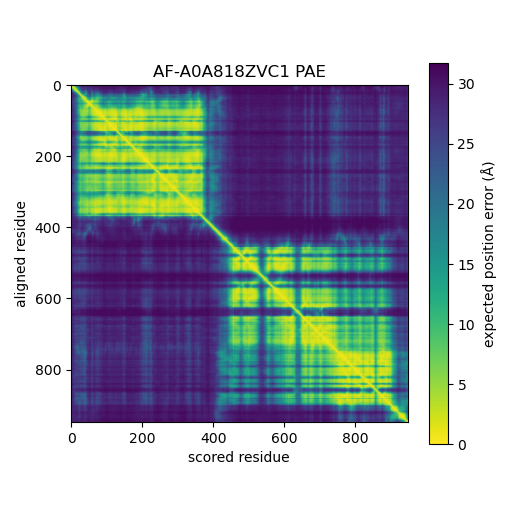 -22.061 27.186 1.00 74.81 496 SER A C 1
ATOM 4090 O O . SER A 1 496 ? -16.726 -22.437 27.448 1.00 74.81 496 SER A O 1
ATOM 4092 N N . THR A 1 497 ? -18.103 -20.860 26.641 1.00 73.00 497 THR A N 1
ATOM 4093 C CA . THR A 1 497 ? -17.047 -20.102 25.944 1.00 73.00 497 THR A CA 1
ATOM 4094 C C . THR A 1 497 ? -16.668 -18.753 26.543 1.00 73.00 497 THR A C 1
ATOM 4096 O O . THR A 1 497 ? -15.589 -18.253 26.241 1.00 73.00 497 THR A O 1
ATOM 4099 N N . PHE A 1 498 ? -17.516 -18.115 27.357 1.00 83.12 498 PHE A N 1
ATOM 4100 C CA . PHE A 1 498 ? -17.219 -16.774 27.874 1.00 83.12 498 PHE A CA 1
ATOM 4101 C C . PHE A 1 498 ? -16.879 -16.805 29.359 1.00 83.12 498 PHE A C 1
ATOM 4103 O O . PHE A 1 498 ? -17.703 -17.209 30.177 1.00 83.12 498 PHE A O 1
ATOM 4110 N N . GLU A 1 499 ? -15.701 -16.294 29.716 1.00 88.31 499 GLU A N 1
ATOM 4111 C CA . GLU A 1 499 ? -15.279 -16.111 31.105 1.00 88.31 499 GLU A CA 1
ATOM 4112 C C . GLU A 1 499 ? -14.691 -14.706 31.316 1.00 88.31 499 GLU A C 1
ATOM 4114 O O . GLU A 1 499 ? -13.826 -14.236 30.564 1.00 88.31 499 GLU A O 1
ATOM 4119 N N . TRP A 1 500 ? -15.180 -13.994 32.333 1.00 89.19 500 TRP A N 1
ATOM 4120 C CA . TRP A 1 500 ? -14.670 -12.670 32.691 1.00 89.19 500 TRP A CA 1
ATOM 4121 C C . TRP A 1 500 ? -14.659 -12.444 34.197 1.00 89.19 500 TRP A C 1
ATOM 4123 O O . TRP A 1 500 ? -15.325 -13.133 34.969 1.00 89.19 500 TRP A O 1
ATOM 4133 N N . THR A 1 501 ? -13.888 -11.439 34.605 1.00 90.25 501 THR A N 1
ATOM 4134 C CA . THR A 1 501 ? -13.670 -11.114 36.009 1.00 90.25 501 THR A CA 1
ATOM 4135 C C . THR A 1 501 ? -14.051 -9.668 36.270 1.00 90.25 501 THR A C 1
ATOM 4137 O O . THR A 1 501 ? -13.637 -8.766 35.540 1.00 90.25 501 THR A O 1
ATOM 4140 N N . ILE A 1 502 ? -14.812 -9.435 37.336 1.00 89.31 502 ILE A N 1
ATOM 4141 C CA . ILE A 1 502 ? -15.162 -8.094 37.812 1.00 89.31 502 ILE A CA 1
ATOM 4142 C C . ILE A 1 502 ? -14.653 -7.881 39.232 1.00 89.31 502 ILE A C 1
ATOM 4144 O O . ILE A 1 502 ? -14.579 -8.816 40.023 1.00 89.31 502 ILE A O 1
ATOM 4148 N N . LYS A 1 503 ? -14.326 -6.631 39.566 1.00 88.12 503 LYS A N 1
ATOM 4149 C CA . LYS A 1 503 ? -13.922 -6.236 40.919 1.00 88.12 503 LYS A CA 1
ATOM 4150 C C . LYS A 1 503 ? -14.982 -5.329 41.538 1.00 88.12 503 LYS A C 1
ATOM 4152 O O . LYS A 1 503 ? -15.301 -4.291 40.954 1.00 88.12 503 LYS A O 1
ATOM 4157 N N . LYS A 1 504 ? -15.515 -5.713 42.698 1.00 88.06 504 LYS A N 1
ATOM 4158 C CA . LYS A 1 504 ? -16.620 -5.043 43.403 1.00 88.06 504 LYS A CA 1
ATOM 4159 C C . LYS A 1 504 ? -16.332 -4.902 44.890 1.00 88.06 504 LYS A C 1
ATOM 4161 O O . LYS A 1 504 ? -15.572 -5.673 45.460 1.00 88.06 504 LYS A O 1
ATOM 4166 N N . ARG A 1 505 ? -16.945 -3.922 45.536 1.00 85.81 505 ARG A N 1
ATOM 4167 C CA . ARG A 1 505 ? -16.969 -3.776 46.998 1.00 85.81 505 ARG A CA 1
ATOM 4168 C C . ARG A 1 505 ? -18.300 -4.278 47.535 1.00 85.81 505 ARG A C 1
ATOM 4170 O O . ARG A 1 505 ? -19.277 -4.341 46.795 1.00 85.81 505 ARG A O 1
ATOM 4177 N N . TYR A 1 506 ? -18.377 -4.549 48.837 1.00 84.44 506 TYR A N 1
ATOM 4178 C CA . TYR A 1 506 ? -19.632 -4.971 49.470 1.00 84.44 506 TYR A CA 1
ATOM 4179 C C . TYR A 1 506 ? -20.801 -4.005 49.209 1.00 84.44 506 TYR A C 1
ATOM 4181 O O . TYR A 1 506 ? -21.918 -4.447 48.940 1.00 84.44 506 TYR A O 1
ATOM 4189 N N . LYS A 1 507 ? -20.534 -2.692 49.183 1.00 84.19 507 LYS A N 1
ATOM 4190 C CA . LYS A 1 507 ? -21.528 -1.681 48.800 1.00 84.19 507 LYS A CA 1
ATOM 4191 C C . LYS A 1 507 ? -22.200 -1.979 47.457 1.00 84.19 507 LYS A C 1
ATOM 4193 O O . LYS A 1 507 ? -23.409 -1.831 47.354 1.00 84.19 507 LYS A O 1
ATOM 4198 N N . ASP A 1 508 ? -21.447 -2.441 46.460 1.00 87.50 508 ASP A N 1
ATOM 4199 C CA . ASP A 1 508 ? -21.993 -2.732 45.133 1.00 87.50 508 ASP A CA 1
ATOM 4200 C C . ASP A 1 508 ? -22.973 -3.915 45.173 1.00 87.50 508 ASP A C 1
ATOM 4202 O O . ASP A 1 508 ? -23.986 -3.909 44.477 1.00 87.50 508 ASP A O 1
ATOM 4206 N N . PHE A 1 509 ? -22.695 -4.925 46.007 1.00 89.69 509 PHE A N 1
ATOM 4207 C CA . PHE A 1 509 ? -23.604 -6.053 46.229 1.00 89.69 509 PHE A CA 1
ATOM 4208 C C . PHE A 1 509 ? -24.884 -5.608 46.940 1.00 89.69 509 PHE A C 1
ATOM 4210 O O . PHE A 1 509 ? -25.978 -6.035 46.569 1.00 89.69 509 PHE A O 1
ATOM 4217 N N . TYR A 1 510 ? -24.748 -4.745 47.950 1.00 87.62 510 TYR A N 1
ATOM 4218 C CA . TYR A 1 510 ? -25.879 -4.192 48.690 1.00 87.62 510 TYR A CA 1
ATOM 4219 C C . TYR A 1 510 ? -26.767 -3.319 47.794 1.00 87.62 510 TYR A C 1
ATOM 4221 O O . TYR A 1 510 ? -27.982 -3.510 47.757 1.00 87.62 510 TYR A O 1
ATOM 4229 N N . ASP A 1 511 ? -26.168 -2.415 47.017 1.00 88.25 511 ASP A N 1
ATOM 4230 C CA . ASP A 1 511 ? -26.885 -1.537 46.091 1.00 88.25 511 ASP A CA 1
ATOM 4231 C C . ASP A 1 511 ? -27.600 -2.360 44.995 1.00 88.25 511 ASP A C 1
ATOM 4233 O O . ASP A 1 511 ? -28.763 -2.092 44.679 1.00 88.25 511 ASP A O 1
ATOM 4237 N N . LEU A 1 512 ? -26.958 -3.421 44.477 1.00 91.62 512 LEU A N 1
ATOM 4238 C CA . LEU A 1 512 ? -27.598 -4.386 43.574 1.00 91.62 512 LEU A CA 1
ATOM 4239 C C . LEU A 1 512 ? -28.814 -5.046 44.234 1.00 91.62 512 LEU A C 1
ATOM 4241 O O . LEU A 1 512 ? -29.885 -5.102 43.629 1.00 91.62 512 LEU A O 1
ATOM 4245 N N . HIS A 1 513 ? -28.660 -5.551 45.460 1.00 90.56 513 HIS A N 1
ATOM 4246 C CA . HIS A 1 513 ? -29.747 -6.212 46.174 1.00 90.56 513 HIS A CA 1
ATOM 4247 C C . HIS A 1 513 ? -30.950 -5.285 46.363 1.00 90.56 513 HIS A C 1
ATOM 4249 O O . HIS A 1 513 ? -32.077 -5.689 46.082 1.00 90.56 513 HIS A O 1
ATOM 4255 N N . GLN A 1 514 ? -30.724 -4.031 46.762 1.00 89.00 514 GLN A N 1
ATOM 4256 C CA . GLN A 1 514 ? -31.809 -3.066 46.948 1.00 89.00 514 GLN A CA 1
ATOM 4257 C C . GLN A 1 514 ? -32.533 -2.738 45.638 1.00 89.00 514 GLN A C 1
ATOM 4259 O O . GLN A 1 514 ? -33.765 -2.664 45.615 1.00 89.00 514 GLN A O 1
ATOM 4264 N N . ALA A 1 515 ? -31.799 -2.611 44.529 1.00 88.00 515 ALA A N 1
ATOM 4265 C CA . ALA A 1 515 ? -32.400 -2.396 43.217 1.00 88.00 515 ALA A CA 1
ATOM 4266 C C . ALA A 1 515 ? -33.285 -3.582 42.788 1.00 88.00 515 ALA A C 1
ATOM 4268 O O . ALA A 1 515 ? -34.421 -3.384 42.357 1.00 88.00 515 ALA A O 1
ATOM 4269 N N . LEU A 1 516 ? -32.799 -4.816 42.959 1.00 89.50 516 LEU A N 1
ATOM 4270 C CA . LEU A 1 516 ? -33.564 -6.023 42.624 1.00 89.50 516 LEU A CA 1
ATOM 4271 C C . LEU A 1 516 ? -34.767 -6.224 43.549 1.00 89.50 516 LEU A C 1
ATOM 4273 O O . LEU A 1 516 ? -35.837 -6.604 43.080 1.00 89.50 516 LEU A O 1
ATOM 4277 N N . ARG A 1 517 ? -34.619 -5.931 44.845 1.00 86.75 517 ARG A N 1
ATOM 4278 C CA . ARG A 1 517 ? -35.716 -5.978 45.816 1.00 86.75 517 ARG A CA 1
ATOM 4279 C C . ARG A 1 517 ? -36.830 -5.019 45.418 1.00 86.75 517 ARG A C 1
ATOM 4281 O O . ARG A 1 517 ? -37.975 -5.445 45.355 1.00 86.75 517 ARG A O 1
ATOM 4288 N N . THR A 1 518 ? -36.477 -3.776 45.087 1.00 86.38 518 THR A N 1
ATOM 4289 C CA . THR A 1 518 ? -37.428 -2.746 44.636 1.00 86.38 518 THR A CA 1
ATOM 4290 C C . THR A 1 518 ? -38.188 -3.195 43.386 1.00 86.38 518 THR A C 1
ATOM 4292 O O . THR A 1 518 ? -39.407 -3.031 43.303 1.00 86.38 518 THR A O 1
ATOM 4295 N N . TYR A 1 519 ? -37.488 -3.820 42.433 1.00 85.50 519 TYR A N 1
ATOM 4296 C CA . TYR A 1 519 ? -38.099 -4.390 41.234 1.00 85.50 519 TYR A CA 1
ATOM 4297 C C . TYR A 1 519 ? -39.102 -5.501 41.576 1.00 85.50 519 TYR A C 1
ATOM 4299 O O . TYR A 1 519 ? -40.267 -5.402 41.189 1.00 85.50 519 TYR A O 1
ATOM 4307 N N . VAL A 1 520 ? -38.694 -6.505 42.359 1.00 84.69 520 VAL A N 1
ATOM 4308 C CA . VAL A 1 520 ? -39.566 -7.626 42.759 1.00 84.69 520 VAL A CA 1
ATOM 4309 C C . VAL A 1 520 ? -40.799 -7.132 43.522 1.00 84.69 520 VAL A C 1
ATOM 4311 O O . VAL A 1 520 ? -41.911 -7.551 43.209 1.00 84.69 520 VAL A O 1
ATOM 4314 N N . THR A 1 521 ? -40.642 -6.188 44.458 1.00 80.25 521 THR A N 1
ATOM 4315 C CA . THR A 1 521 ? -41.781 -5.603 45.185 1.00 80.25 521 THR A CA 1
ATOM 4316 C C . THR A 1 521 ? -42.724 -4.825 44.267 1.00 80.25 521 THR A C 1
ATOM 4318 O O . THR A 1 521 ? -43.937 -4.899 44.443 1.00 80.25 521 THR A O 1
ATOM 4321 N N . SER A 1 522 ? -42.199 -4.120 43.257 1.00 78.56 522 SER A N 1
ATOM 4322 C CA . SER A 1 522 ? -43.032 -3.392 42.290 1.00 78.56 522 SER A CA 1
ATOM 4323 C C . SER A 1 522 ? -43.822 -4.323 41.361 1.00 78.56 522 SER A C 1
ATOM 4325 O O . SER A 1 522 ? -44.979 -4.050 41.052 1.00 78.56 522 SER A O 1
ATOM 4327 N N . GLU A 1 523 ? -43.238 -5.450 40.947 1.00 73.69 523 GLU A N 1
ATOM 4328 C CA . GLU A 1 523 ? -43.912 -6.446 40.106 1.00 73.69 523 GLU A CA 1
ATOM 4329 C C . GLU A 1 523 ? -44.987 -7.211 40.889 1.00 73.69 523 GLU A C 1
ATOM 4331 O O . GLU A 1 523 ? -46.064 -7.484 40.357 1.00 73.69 523 GLU A O 1
ATOM 4336 N N . LEU A 1 524 ? -44.739 -7.489 42.173 1.00 64.44 524 LEU A N 1
ATOM 4337 C CA . LEU A 1 524 ? -45.753 -8.016 43.088 1.00 64.44 524 LEU A CA 1
ATOM 4338 C C . LEU A 1 524 ? -46.932 -7.042 43.240 1.00 64.44 524 LEU A C 1
ATOM 4340 O O . LEU A 1 524 ? -48.078 -7.467 43.126 1.00 64.44 524 LEU A O 1
ATOM 4344 N N . ALA A 1 525 ? -46.671 -5.739 43.393 1.00 58.72 525 ALA A N 1
ATOM 4345 C CA . ALA A 1 525 ? -47.721 -4.721 43.480 1.00 58.72 525 ALA A CA 1
ATOM 4346 C C . ALA A 1 525 ? -48.559 -4.607 42.187 1.00 58.72 525 ALA A C 1
ATOM 4348 O O . ALA A 1 525 ? -49.784 -4.525 42.251 1.00 58.72 525 ALA A O 1
ATOM 4349 N N . LYS A 1 526 ? -47.932 -4.679 41.002 1.00 59.47 526 LYS A N 1
ATOM 4350 C CA . LYS A 1 526 ? -48.652 -4.713 39.709 1.00 59.47 526 LYS A CA 1
ATOM 4351 C C . LYS A 1 526 ? -49.506 -5.974 39.548 1.00 59.47 526 LYS A C 1
ATOM 4353 O O . LYS A 1 526 ? -50.608 -5.901 39.013 1.00 59.47 526 LYS A O 1
ATOM 4358 N N . SER A 1 527 ? -49.016 -7.120 40.029 1.00 53.06 527 SER A N 1
ATOM 4359 C CA . SER A 1 527 ? -49.759 -8.387 40.025 1.00 53.06 527 SER A CA 1
ATOM 4360 C C . SER A 1 527 ? -50.989 -8.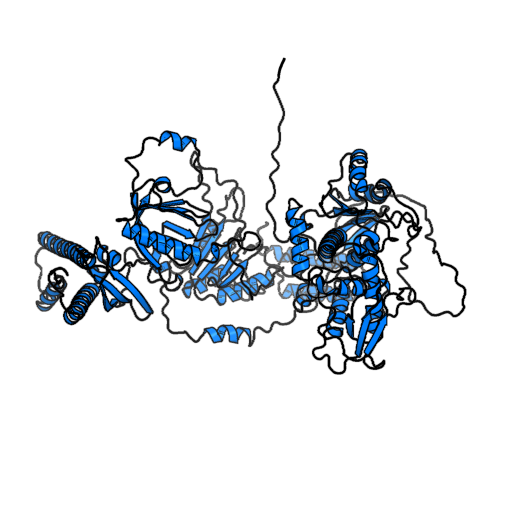349 40.939 1.00 53.06 527 SER A C 1
ATOM 4362 O O . SER A 1 527 ? -51.953 -9.046 40.642 1.00 53.06 527 SER A O 1
ATOM 4364 N N . CYS A 1 528 ? -50.971 -7.552 42.013 1.00 41.03 528 CYS A N 1
ATOM 4365 C CA . CYS A 1 528 ? -52.132 -7.347 42.885 1.00 41.03 528 CYS A CA 1
ATOM 4366 C C . CYS A 1 528 ? -53.177 -6.400 42.270 1.00 41.03 528 CYS A C 1
ATOM 4368 O O . CYS A 1 528 ? -54.367 -6.609 42.468 1.00 41.03 528 CYS A O 1
ATOM 4370 N N . ASN A 1 529 ? -52.761 -5.410 41.473 1.00 45.75 529 ASN A N 1
ATOM 4371 C CA . ASN A 1 529 ? -53.687 -4.458 40.842 1.00 45.75 529 ASN A CA 1
ATOM 4372 C C . ASN A 1 529 ? -54.442 -5.033 39.626 1.00 45.75 529 ASN A C 1
ATOM 4374 O O . ASN A 1 529 ? -55.529 -4.560 39.306 1.00 45.75 529 ASN A O 1
ATOM 4378 N N . ASN A 1 530 ? -53.908 -6.073 38.973 1.00 44.12 530 ASN A N 1
ATOM 4379 C CA . ASN A 1 530 ? -54.558 -6.749 37.838 1.00 44.12 530 ASN A CA 1
ATOM 4380 C C . ASN A 1 530 ? -55.606 -7.808 38.244 1.00 44.12 530 ASN A C 1
ATOM 4382 O O . ASN A 1 530 ? -56.192 -8.445 37.373 1.00 44.12 530 ASN A O 1
ATOM 4386 N N . LEU A 1 531 ? -55.868 -8.003 39.542 1.00 42.56 531 LEU A N 1
ATOM 4387 C CA . LEU A 1 531 ? -56.892 -8.935 40.039 1.00 42.56 531 LEU A CA 1
ATOM 4388 C C . LEU A 1 531 ? -58.317 -8.349 40.053 1.00 42.56 531 LEU A C 1
ATOM 4390 O O . LEU A 1 531 ? -59.255 -9.062 40.391 1.00 42.56 531 LEU A O 1
ATOM 4394 N N . ASN A 1 532 ? -58.509 -7.097 39.620 1.00 42.09 532 ASN A N 1
ATOM 4395 C CA . ASN A 1 532 ? -59.824 -6.442 39.598 1.00 42.09 532 ASN A CA 1
ATOM 4396 C C . ASN A 1 532 ? -60.563 -6.509 38.241 1.00 42.09 532 ASN A C 1
ATOM 4398 O O . ASN A 1 532 ? -61.532 -5.775 38.059 1.00 42.09 532 ASN A O 1
ATOM 4402 N N . SER A 1 533 ? -60.157 -7.350 37.271 1.00 41.00 533 SER A N 1
ATOM 4403 C CA . SER A 1 533 ? -60.817 -7.361 35.945 1.00 41.00 533 SER A CA 1
ATOM 4404 C C . SER A 1 533 ? -60.977 -8.714 35.234 1.00 41.00 533 SER A C 1
ATOM 4406 O O . SER A 1 533 ? -60.999 -8.735 34.003 1.00 41.00 533 SER A O 1
ATOM 4408 N N . VAL A 1 534 ? -61.108 -9.848 35.932 1.00 37.62 534 VAL A N 1
ATOM 4409 C CA . VAL A 1 534 ? -61.410 -11.128 35.255 1.00 37.62 534 VAL A CA 1
ATOM 4410 C C . VAL A 1 534 ? -62.469 -11.924 36.024 1.00 37.62 534 VAL A C 1
ATOM 4412 O O . VAL A 1 534 ? -62.293 -12.229 37.200 1.00 37.62 534 VAL A O 1
ATOM 4415 N N . ARG A 1 535 ? -63.587 -12.229 35.345 1.00 35.72 535 ARG A N 1
ATOM 4416 C CA . ARG A 1 535 ? -64.661 -13.124 35.814 1.00 35.72 535 ARG A CA 1
ATOM 4417 C C . ARG A 1 535 ? -64.139 -14.565 35.954 1.00 35.72 535 ARG A C 1
ATOM 4419 O O . ARG A 1 535 ? -63.311 -14.969 35.140 1.00 35.72 535 ARG A O 1
ATOM 4426 N N . PRO A 1 536 ? -64.625 -15.349 36.931 1.00 35.78 536 PRO A N 1
ATOM 4427 C CA . PRO A 1 536 ? -64.118 -16.691 37.186 1.00 35.78 536 PRO A CA 1
ATOM 4428 C C . PRO A 1 536 ? -64.653 -17.689 36.150 1.00 35.78 536 PRO A C 1
ATOM 4430 O O . PRO A 1 536 ? -65.861 -17.801 35.963 1.00 35.78 536 PRO A O 1
ATOM 4433 N N . SER A 1 537 ? -63.748 -18.424 35.504 1.00 30.20 537 SER A N 1
ATOM 4434 C CA . SER A 1 537 ? -64.052 -19.652 34.767 1.00 30.20 537 SER A CA 1
ATOM 4435 C C . SER A 1 537 ? -62.967 -20.683 35.079 1.00 30.20 537 SER A C 1
ATOM 4437 O O . SER A 1 537 ? -61.824 -20.529 34.664 1.00 30.20 537 SER A O 1
ATOM 4439 N N . GLU A 1 538 ? -63.380 -21.651 35.892 1.00 39.69 538 GLU A N 1
ATOM 4440 C CA . GLU A 1 538 ? -63.010 -23.070 36.000 1.00 39.69 538 GLU A CA 1
ATOM 4441 C C . GLU A 1 538 ? -61.544 -23.542 35.853 1.00 39.69 538 GLU A C 1
ATOM 4443 O O . GLU A 1 538 ? -60.897 -23.420 34.817 1.00 39.69 538 GLU A O 1
ATOM 4448 N N . THR A 1 539 ? -61.106 -24.196 36.943 1.00 43.28 539 THR A N 1
ATOM 4449 C CA . THR A 1 539 ? -60.106 -25.279 37.067 1.00 43.28 539 THR A CA 1
ATOM 4450 C C . THR A 1 539 ? -58.710 -25.033 36.485 1.00 43.28 539 THR A C 1
ATOM 4452 O O . THR A 1 539 ? -58.430 -25.352 35.333 1.00 43.28 539 THR A O 1
ATOM 4455 N N . ILE A 1 540 ? -57.793 -24.566 37.342 1.00 39.84 540 ILE A N 1
ATOM 4456 C CA . ILE A 1 540 ? -56.340 -24.680 37.141 1.00 39.84 540 ILE A CA 1
ATOM 4457 C C . ILE A 1 540 ? -55.753 -25.396 38.362 1.00 39.84 540 ILE A C 1
ATOM 4459 O O . ILE A 1 540 ? -55.974 -24.967 39.493 1.00 39.84 540 ILE A O 1
ATOM 4463 N N . ASP A 1 541 ? -55.015 -26.474 38.098 1.00 38.41 541 ASP A N 1
ATOM 4464 C CA . ASP A 1 541 ? -54.348 -27.354 39.059 1.00 38.41 541 ASP A CA 1
ATOM 4465 C C . ASP A 1 541 ? -53.533 -26.617 40.139 1.00 38.41 541 ASP A C 1
ATOM 4467 O O . ASP A 1 541 ? -52.659 -25.789 39.858 1.00 38.41 541 ASP A O 1
ATOM 4471 N N . ASP A 1 542 ? -53.756 -27.002 41.398 1.00 42.06 542 ASP A N 1
ATOM 4472 C CA . ASP A 1 542 ? -53.154 -26.404 42.599 1.00 42.06 542 ASP A CA 1
ATOM 4473 C C . ASP A 1 542 ? -51.617 -26.546 42.673 1.00 42.06 542 ASP A C 1
ATOM 4475 O O . ASP A 1 542 ? -50.943 -25.792 43.385 1.00 42.06 542 ASP A O 1
ATOM 4479 N N . HIS A 1 543 ? -51.022 -27.452 41.888 1.00 43.47 543 HIS A N 1
ATOM 4480 C CA . HIS A 1 543 ? -49.573 -27.673 41.865 1.00 43.47 543 HIS A CA 1
ATOM 4481 C C . HIS A 1 543 ? -48.784 -26.537 41.178 1.00 43.47 543 HIS A C 1
ATOM 4483 O O . HIS A 1 543 ? -47.691 -26.199 41.646 1.00 43.47 543 HIS A O 1
ATOM 4489 N N . ASP A 1 544 ? -49.340 -25.878 40.150 1.00 41.41 544 ASP A N 1
ATOM 4490 C CA . ASP A 1 544 ? -48.674 -24.779 39.413 1.00 41.41 544 ASP A CA 1
ATOM 4491 C C . ASP A 1 544 ? -48.645 -23.464 40.233 1.00 41.41 544 ASP A C 1
ATOM 4493 O O . ASP A 1 544 ? -47.781 -22.597 40.069 1.00 41.41 544 ASP A O 1
ATOM 4497 N N . SER A 1 545 ? -49.542 -23.321 41.217 1.00 45.19 545 SER A N 1
ATOM 4498 C CA . SER A 1 545 ? -49.617 -22.135 42.084 1.00 45.19 545 SER A CA 1
ATOM 4499 C C . SER A 1 545 ? -48.448 -22.033 43.083 1.00 45.19 545 SER A C 1
ATOM 4501 O O . SER A 1 545 ? -47.982 -20.931 43.404 1.00 45.19 545 SER A O 1
ATOM 4503 N N . SER A 1 546 ? -47.931 -23.178 43.545 1.00 41.91 546 SER A N 1
ATOM 4504 C CA . SER A 1 546 ? -46.835 -23.272 44.520 1.00 41.91 546 SER A CA 1
ATOM 4505 C C . SER A 1 546 ? -45.466 -22.957 43.896 1.00 41.91 546 SER A C 1
ATOM 4507 O O . SER A 1 546 ? -44.677 -22.199 44.472 1.00 41.91 546 SER A O 1
ATOM 4509 N N . ILE A 1 547 ? -45.235 -23.430 42.666 1.00 46.19 547 ILE A N 1
ATOM 4510 C CA . ILE A 1 547 ? -44.026 -23.170 41.870 1.00 46.19 547 ILE A CA 1
ATOM 4511 C C . ILE A 1 547 ? -43.974 -21.685 41.479 1.00 46.19 547 ILE A C 1
ATOM 4513 O O . ILE A 1 547 ? -42.970 -21.009 41.719 1.00 46.19 547 ILE A O 1
ATOM 4517 N N . ARG A 1 548 ? -45.101 -21.115 41.022 1.00 45.00 548 ARG A N 1
ATOM 4518 C CA . ARG A 1 548 ? -45.218 -19.675 40.713 1.00 45.00 548 ARG A CA 1
ATOM 4519 C C . ARG A 1 548 ? -45.045 -18.761 41.932 1.00 45.00 548 ARG A C 1
ATOM 4521 O O . ARG A 1 548 ? -44.676 -17.595 41.767 1.00 45.00 548 ARG A O 1
ATOM 4528 N N . ARG A 1 549 ? -45.321 -19.238 43.155 1.00 46.09 549 ARG A N 1
ATOM 4529 C CA . ARG A 1 549 ? -45.082 -18.488 44.407 1.00 46.09 549 ARG A CA 1
ATOM 4530 C C . ARG A 1 549 ? -43.607 -18.508 44.825 1.00 46.09 549 ARG A C 1
ATOM 4532 O O . ARG A 1 549 ? -43.113 -17.465 45.256 1.00 46.09 549 ARG A O 1
ATOM 4539 N N . GLN A 1 550 ? -42.894 -19.625 44.651 1.00 47.69 550 GLN A N 1
ATOM 4540 C CA . GLN A 1 550 ? -41.450 -19.704 44.928 1.00 47.69 550 GLN A CA 1
ATOM 4541 C C . GLN A 1 550 ? -40.608 -18.875 43.943 1.00 47.69 550 GLN A C 1
ATOM 4543 O O . GLN A 1 550 ? -39.628 -18.256 44.352 1.00 47.69 550 GLN A O 1
ATOM 4548 N N . GLU A 1 551 ? -41.020 -18.764 42.676 1.00 48.94 551 GLU A N 1
ATOM 4549 C CA . GLU A 1 551 ? -40.327 -17.941 41.669 1.00 48.94 551 GLU A CA 1
ATOM 4550 C C . GLU A 1 551 ? -40.362 -16.424 41.942 1.00 48.94 551 GLU A C 1
ATOM 4552 O O . GLU A 1 551 ? -39.591 -15.667 41.347 1.00 48.94 551 GLU A O 1
ATOM 4557 N N . LYS A 1 552 ? -41.249 -15.955 42.830 1.00 54.53 552 LYS A N 1
ATOM 4558 C CA . LYS A 1 552 ? -41.475 -14.523 43.095 1.00 54.53 552 LYS A CA 1
ATOM 4559 C C . LYS A 1 552 ? -40.701 -13.963 44.297 1.00 54.53 552 LYS A C 1
ATOM 4561 O O . LYS A 1 552 ? -40.783 -12.759 44.536 1.00 54.53 552 LYS A O 1
ATOM 4566 N N . GLN A 1 553 ? -39.955 -14.777 45.049 1.00 63.09 553 GLN A N 1
ATOM 4567 C CA . GLN A 1 553 ? -39.179 -14.308 46.209 1.00 63.09 553 GLN A CA 1
ATOM 4568 C C . GLN A 1 553 ? -37.686 -14.151 45.885 1.00 63.09 553 GLN A C 1
ATOM 4570 O O . GLN A 1 553 ? -37.049 -15.036 45.319 1.00 63.09 553 GLN A O 1
ATOM 4575 N N . LEU A 1 554 ? -37.110 -13.003 46.260 1.00 74.69 554 LEU A N 1
ATOM 4576 C CA . LEU A 1 554 ? -35.686 -12.720 46.071 1.00 74.69 554 LEU A CA 1
ATOM 4577 C C . LEU A 1 554 ? -34.841 -13.551 47.066 1.00 74.69 554 LEU A C 1
ATOM 4579 O O . LEU A 1 554 ? -35.198 -13.607 48.243 1.00 74.69 554 LEU A O 1
ATOM 4583 N N . PRO A 1 555 ? -33.703 -14.146 46.655 1.00 79.31 555 PRO A N 1
ATOM 4584 C CA . PRO A 1 555 ? -32.824 -14.886 47.563 1.00 79.31 555 PRO A CA 1
ATOM 4585 C C . PRO A 1 555 ? -32.347 -14.045 48.760 1.00 79.31 555 PRO A C 1
ATOM 4587 O O . PRO A 1 555 ? -32.058 -12.855 48.607 1.00 79.31 555 PRO A O 1
ATOM 4590 N N . CYS A 1 556 ? -32.192 -14.672 49.934 1.00 75.56 556 CYS A N 1
ATOM 4591 C CA . CYS A 1 556 ? -31.677 -14.004 51.134 1.00 75.56 556 CYS A CA 1
ATOM 4592 C C . CYS A 1 556 ? -30.302 -13.368 50.884 1.00 75.56 556 CYS A C 1
ATOM 4594 O O . CYS A 1 556 ? -29.357 -14.045 50.471 1.00 75.56 556 CYS A O 1
ATOM 4596 N N . PHE A 1 557 ? -30.192 -12.070 51.173 1.00 81.25 557 PHE A N 1
ATOM 4597 C CA . PHE A 1 557 ? -28.953 -11.310 51.051 1.00 81.25 557 PHE A CA 1
ATOM 4598 C C . PHE A 1 557 ? -28.295 -11.114 52.417 1.00 81.25 557 PHE A C 1
ATOM 4600 O O . PHE A 1 557 ? -28.980 -10.778 53.386 1.00 81.25 557 PHE A O 1
ATOM 4607 N N . PRO A 1 558 ? -26.970 -11.285 52.526 1.00 78.00 558 PRO A N 1
ATOM 4608 C CA . PRO A 1 558 ? -26.298 -11.205 53.811 1.00 78.00 558 PRO A CA 1
ATOM 4609 C C . PRO A 1 558 ? -26.012 -9.742 54.199 1.00 78.00 558 PRO A C 1
ATOM 4611 O O . PRO A 1 558 ? -24.917 -9.239 53.959 1.00 78.00 558 PRO A O 1
ATOM 4614 N N . THR A 1 559 ? -26.994 -9.082 54.822 1.00 68.50 559 THR A N 1
ATOM 4615 C CA . THR A 1 559 ? -27.049 -7.629 55.103 1.00 68.50 559 THR A CA 1
ATOM 4616 C C . THR A 1 559 ? -25.993 -7.083 56.066 1.00 68.50 559 THR A C 1
ATOM 4618 O O . THR A 1 559 ? -25.726 -5.878 56.038 1.00 68.50 559 THR A O 1
ATOM 4621 N N . ARG A 1 560 ? -25.364 -7.927 56.896 1.00 66.44 560 ARG A N 1
ATOM 4622 C CA . ARG A 1 560 ? -24.284 -7.498 57.802 1.00 66.44 560 ARG A CA 1
ATOM 4623 C C . ARG A 1 560 ? -23.138 -6.883 56.991 1.00 66.44 560 ARG A C 1
ATOM 4625 O O . ARG A 1 560 ? -22.611 -7.524 56.085 1.00 66.44 560 ARG A O 1
ATOM 4632 N N . ASN A 1 561 ? -22.780 -5.636 57.304 1.00 60.50 561 ASN A N 1
ATOM 4633 C CA . ASN A 1 561 ? -21.656 -4.941 56.675 1.00 60.50 561 ASN A CA 1
ATOM 4634 C C . ASN A 1 561 ? -20.326 -5.580 57.111 1.00 60.50 561 ASN A C 1
ATOM 4636 O O . ASN A 1 561 ? -20.197 -6.035 58.249 1.00 60.50 561 ASN A O 1
ATOM 4640 N N . ASP A 1 562 ? -19.321 -5.521 56.240 1.00 61.25 562 ASP A N 1
ATOM 4641 C CA . ASP A 1 562 ? -17.949 -6.004 56.455 1.00 61.25 562 ASP A CA 1
ATOM 4642 C C . ASP A 1 562 ? -17.214 -5.275 57.606 1.00 61.25 562 ASP A C 1
ATOM 4644 O O . ASP A 1 562 ? -16.063 -5.572 57.892 1.00 61.25 562 ASP A O 1
ATOM 4648 N N . ARG A 1 563 ? -17.873 -4.311 58.265 1.00 57.28 563 ARG A N 1
ATOM 4649 C CA . ARG A 1 563 ? -17.417 -3.647 59.498 1.00 57.28 563 ARG A CA 1
ATOM 4650 C C . ARG A 1 563 ? -17.557 -4.507 60.758 1.00 57.28 563 ARG A C 1
ATOM 4652 O O . ARG A 1 563 ? -16.818 -4.289 61.706 1.00 57.28 563 ARG A O 1
ATOM 4659 N N . ILE A 1 564 ? -18.557 -5.395 60.804 1.00 51.25 564 ILE A N 1
ATOM 4660 C CA . ILE A 1 564 ? -18.962 -6.127 62.027 1.00 51.25 564 ILE A CA 1
ATOM 4661 C C . ILE A 1 564 ? -18.612 -7.622 61.926 1.00 51.25 564 ILE A C 1
ATOM 4663 O O . ILE A 1 564 ? -18.517 -8.316 62.932 1.00 51.25 564 ILE A O 1
ATOM 4667 N N . ALA A 1 565 ? -18.392 -8.126 60.713 1.00 48.97 565 ALA A N 1
ATOM 4668 C CA . ALA A 1 565 ? -17.841 -9.453 60.472 1.00 48.97 565 ALA A CA 1
ATOM 4669 C C . ALA A 1 565 ? -16.371 -9.304 60.048 1.00 48.97 565 ALA A C 1
ATOM 4671 O O . ALA A 1 565 ? -16.063 -8.353 59.344 1.00 48.97 565 ALA A O 1
ATOM 4672 N N . PHE A 1 566 ? -15.513 -10.260 60.414 1.00 52.78 566 PHE A N 1
ATOM 4673 C CA . PHE A 1 566 ? -14.096 -10.416 60.018 1.00 52.78 566 PHE A CA 1
ATOM 4674 C C . PHE A 1 566 ? -13.046 -9.821 60.976 1.00 52.78 566 PHE A C 1
ATOM 4676 O O . PHE A 1 566 ? -12.532 -8.729 60.758 1.00 52.78 566 PHE A O 1
ATOM 4683 N N . ILE A 1 567 ? -12.637 -10.629 61.966 1.00 52.91 567 ILE A N 1
ATOM 4684 C CA . ILE A 1 567 ? -11.294 -10.553 62.577 1.00 52.91 567 ILE A CA 1
ATOM 4685 C C . ILE A 1 567 ? -10.344 -11.610 61.943 1.00 52.91 567 ILE A C 1
ATOM 4687 O O . ILE A 1 567 ? -9.132 -11.433 61.990 1.00 52.91 567 ILE A O 1
ATOM 4691 N N . ASN A 1 568 ? -10.842 -12.656 61.244 1.00 59.12 568 ASN A N 1
ATOM 4692 C CA . ASN A 1 568 ? -10.016 -13.812 60.816 1.00 59.12 568 ASN A CA 1
ATOM 4693 C C . ASN A 1 568 ? -10.237 -14.236 59.333 1.00 59.12 568 ASN A C 1
ATOM 4695 O O . ASN A 1 568 ? -11.347 -14.123 58.802 1.00 59.12 568 ASN A O 1
ATOM 4699 N N . GLU A 1 569 ? -9.217 -14.814 58.675 1.00 55.03 569 GLU A N 1
ATOM 4700 C CA . GLU A 1 569 ? -9.260 -15.305 57.272 1.00 55.03 569 GLU A CA 1
ATOM 4701 C C . GLU A 1 569 ? -10.346 -16.358 56.990 1.00 55.03 569 GLU A C 1
ATOM 4703 O O . GLU A 1 569 ? -10.922 -16.381 55.901 1.00 55.03 569 GLU A O 1
ATOM 4708 N N . PHE A 1 570 ? -10.680 -17.200 57.971 1.00 53.56 570 PHE A N 1
ATOM 4709 C CA . PHE A 1 570 ? -11.725 -18.222 57.834 1.00 53.56 570 PHE A CA 1
ATOM 4710 C C . PHE A 1 570 ? -13.084 -17.600 57.477 1.00 53.56 570 PHE A C 1
ATOM 4712 O O . PHE A 1 570 ? -13.735 -17.981 56.501 1.00 53.56 570 PHE A O 1
ATOM 4719 N N . SER A 1 571 ? -13.455 -16.545 58.202 1.00 68.81 571 SER A N 1
ATOM 4720 C CA . SER A 1 571 ? -14.711 -15.831 57.991 1.00 68.81 571 SER A CA 1
ATOM 4721 C C . SER A 1 571 ? -14.770 -15.148 56.604 1.00 68.81 571 SER A C 1
ATOM 4723 O O . SER A 1 571 ? -15.815 -15.151 55.948 1.00 68.81 571 SER A O 1
ATOM 4725 N N . LYS A 1 572 ? -13.639 -14.667 56.066 1.00 76.06 572 LYS A N 1
ATOM 4726 C CA . LYS A 1 572 ? -13.548 -14.079 54.712 1.00 76.06 572 LYS A CA 1
ATOM 4727 C C . LYS A 1 572 ? -13.920 -15.083 53.609 1.00 76.06 572 LYS A C 1
ATOM 4729 O O . LYS A 1 572 ? -14.633 -14.726 52.667 1.00 76.06 572 LYS A O 1
ATOM 4734 N N . ASN A 1 573 ? -13.471 -16.334 53.719 1.00 81.25 573 ASN A N 1
ATOM 4735 C CA . ASN A 1 573 ? -13.790 -17.375 52.737 1.00 81.25 573 ASN A CA 1
ATOM 4736 C C . ASN A 1 573 ? -15.270 -17.780 52.792 1.00 81.25 573 ASN A C 1
ATOM 4738 O O . ASN A 1 573 ? -15.906 -17.932 51.746 1.00 81.25 573 ASN A O 1
ATOM 4742 N N . GLU A 1 574 ? -15.850 -17.887 53.990 1.00 81.50 574 GLU A N 1
ATOM 4743 C CA . GLU A 1 574 ? -17.292 -18.118 54.148 1.00 81.50 574 GLU A CA 1
ATOM 4744 C C . GLU A 1 574 ? -18.119 -16.994 53.525 1.00 81.50 574 GLU A C 1
ATOM 4746 O O . GLU A 1 574 ? -19.080 -17.245 52.796 1.00 81.50 574 GLU A O 1
ATOM 4751 N N . ARG A 1 575 ? -17.706 -15.742 53.728 1.00 83.19 575 ARG A N 1
ATOM 4752 C CA . ARG A 1 575 ? -18.354 -14.579 53.116 1.00 83.19 575 ARG A CA 1
ATOM 4753 C C . ARG A 1 575 ? -18.371 -14.649 51.597 1.00 83.19 575 ARG A C 1
ATOM 4755 O O . ARG A 1 575 ? -19.419 -14.412 50.993 1.00 83.19 575 ARG A O 1
ATOM 4762 N N . CYS A 1 576 ? -17.240 -14.999 50.988 1.00 88.38 576 CYS A N 1
ATOM 4763 C CA . CYS A 1 576 ? -17.140 -15.174 49.542 1.00 88.38 576 CYS A CA 1
ATOM 4764 C C . CYS A 1 576 ? -18.096 -16.272 49.048 1.00 88.38 576 CYS A C 1
ATOM 4766 O O . CYS A 1 576 ? -18.827 -16.042 48.084 1.00 88.38 576 CYS A O 1
ATOM 4768 N N . LYS A 1 577 ? -18.184 -17.409 49.759 1.00 88.00 577 LYS A N 1
ATOM 4769 C CA . LYS A 1 577 ? -19.134 -18.496 49.453 1.00 88.00 577 LYS A CA 1
ATOM 4770 C C . LYS A 1 577 ? -20.595 -18.041 49.551 1.00 88.00 577 LYS A C 1
ATOM 4772 O O . LYS A 1 577 ? -21.392 -18.353 48.668 1.00 88.00 577 LYS A O 1
ATOM 4777 N N . ILE A 1 578 ? -20.957 -17.274 50.583 1.00 86.94 578 ILE A N 1
ATOM 4778 C CA . ILE A 1 578 ? -22.325 -16.752 50.754 1.00 86.94 578 ILE A CA 1
ATOM 4779 C C . ILE A 1 578 ? -22.688 -15.803 49.604 1.00 86.94 578 ILE A C 1
ATOM 4781 O O . ILE A 1 578 ? -23.759 -15.939 49.009 1.00 86.94 578 ILE A O 1
ATOM 4785 N N . LEU A 1 579 ? -21.801 -14.864 49.260 1.00 89.69 579 LEU A N 1
ATOM 4786 C CA . LEU A 1 579 ? -22.020 -13.929 48.151 1.00 89.69 579 LEU A CA 1
ATOM 4787 C C . LEU A 1 579 ? -22.089 -14.654 46.798 1.00 89.69 579 LEU A C 1
ATOM 4789 O O . LEU A 1 579 ? -22.927 -14.309 45.964 1.00 89.69 579 LEU A O 1
ATOM 4793 N N . GLN A 1 580 ? -21.268 -15.689 46.600 1.00 92.19 580 GLN A N 1
ATOM 4794 C CA . GLN A 1 580 ? -21.288 -16.528 45.402 1.00 92.19 580 GLN A CA 1
ATOM 4795 C C . GLN A 1 580 ? -22.618 -17.276 45.271 1.00 92.19 580 GLN A C 1
ATOM 4797 O O . GLN A 1 580 ? -23.241 -17.244 44.208 1.00 92.19 580 GLN A O 1
ATOM 4802 N N . ASN A 1 581 ? -23.097 -17.888 46.356 1.00 89.69 581 ASN A N 1
ATOM 4803 C CA . ASN A 1 581 ? -24.392 -18.566 46.388 1.00 89.69 581 ASN A CA 1
ATOM 4804 C C . ASN A 1 581 ? -25.554 -17.601 46.130 1.00 89.69 581 ASN A C 1
ATOM 4806 O O . ASN A 1 581 ? -26.465 -17.932 45.372 1.00 89.69 581 ASN A O 1
ATOM 4810 N N . TYR A 1 582 ? -25.514 -16.401 46.717 1.00 90.69 582 TYR A N 1
ATOM 4811 C CA . TYR A 1 582 ? -26.504 -15.357 46.459 1.00 90.69 582 TYR A CA 1
ATOM 4812 C C . TYR A 1 582 ? -26.548 -14.982 44.970 1.00 90.69 582 TYR A C 1
ATOM 4814 O O . TYR A 1 582 ? -27.610 -15.071 44.352 1.00 90.69 582 TYR A O 1
ATOM 4822 N N . LEU A 1 583 ? -25.405 -14.631 44.368 1.00 92.44 583 LEU A N 1
ATOM 4823 C CA . LEU A 1 583 ? -25.349 -14.248 42.954 1.00 92.44 583 LEU A CA 1
ATOM 4824 C C . LEU A 1 583 ? -25.801 -15.385 42.032 1.00 92.44 583 LEU A C 1
ATOM 4826 O O . LEU A 1 583 ? -26.606 -15.144 41.137 1.00 92.44 583 LEU A O 1
ATOM 4830 N N . ASN A 1 584 ? -25.359 -16.623 42.275 1.00 91.81 584 ASN A N 1
ATOM 4831 C CA . ASN A 1 584 ? -25.779 -17.783 41.485 1.00 91.81 584 ASN A CA 1
ATOM 4832 C C . ASN A 1 584 ? -27.293 -18.024 41.554 1.00 91.81 584 ASN A C 1
ATOM 4834 O O . ASN A 1 584 ? -27.898 -18.355 40.537 1.00 91.81 584 ASN A O 1
ATOM 4838 N N . LYS A 1 585 ? -27.932 -17.816 42.714 1.00 89.38 585 LYS A N 1
ATOM 4839 C CA . LYS A 1 585 ? -29.398 -17.903 42.831 1.00 89.38 585 LYS A CA 1
ATOM 4840 C C . LYS A 1 585 ? -30.098 -16.796 42.042 1.00 89.38 585 LYS A C 1
ATOM 4842 O O . LYS A 1 585 ? -31.051 -17.076 41.325 1.00 89.38 585 LYS A O 1
ATOM 4847 N N . VAL A 1 586 ? -29.613 -15.556 42.120 1.00 89.75 586 VAL A N 1
ATOM 4848 C CA . VAL A 1 586 ? -30.211 -14.425 41.389 1.00 89.75 586 VAL A CA 1
ATOM 4849 C C . VAL A 1 586 ? -30.051 -14.584 39.870 1.00 89.75 586 VAL A C 1
ATOM 4851 O O . VAL A 1 586 ? -30.996 -14.328 39.126 1.00 89.75 586 VAL A O 1
ATOM 4854 N N . LEU A 1 587 ? -28.883 -15.032 39.400 1.00 90.25 587 LEU A N 1
ATOM 4855 C CA . LEU A 1 587 ? -28.569 -15.188 37.974 1.00 90.25 587 LEU A CA 1
ATOM 4856 C C . LEU A 1 587 ? -29.356 -16.312 37.288 1.00 90.25 587 LEU A C 1
ATOM 4858 O O . LEU A 1 587 ? -29.533 -16.256 36.071 1.00 90.25 587 LEU A O 1
ATOM 4862 N N . LYS A 1 588 ? -29.867 -17.294 38.044 1.00 87.31 588 LYS A N 1
ATOM 4863 C CA . LYS A 1 588 ? -30.771 -18.330 37.517 1.00 87.31 588 LYS A CA 1
ATOM 4864 C C . LYS A 1 588 ? -32.103 -17.760 37.026 1.00 87.31 588 LYS A C 1
ATOM 4866 O O . LYS A 1 588 ? -32.695 -18.336 36.121 1.00 87.31 588 LYS A O 1
ATOM 4871 N N . HIS A 1 589 ? -32.564 -16.632 37.572 1.00 86.12 589 HIS A N 1
ATOM 4872 C CA . HIS A 1 589 ? -33.838 -16.029 37.181 1.00 86.12 589 HIS A CA 1
ATOM 4873 C C . HIS A 1 589 ? -33.665 -15.082 35.981 1.00 86.12 589 HIS A C 1
ATOM 4875 O O . HIS A 1 589 ? -33.046 -14.023 36.132 1.00 86.12 589 HIS A O 1
ATOM 4881 N N . PRO A 1 590 ? -34.263 -15.367 34.804 1.00 83.19 590 PRO A N 1
ATOM 4882 C CA . PRO A 1 590 ? -34.034 -14.579 33.590 1.00 83.19 590 PRO A CA 1
ATOM 4883 C C . PRO A 1 590 ? -34.383 -13.092 33.733 1.00 83.19 590 PRO A C 1
ATOM 4885 O O . PRO A 1 590 ? -33.634 -12.245 33.257 1.00 83.19 590 PRO A O 1
ATOM 4888 N N . LYS A 1 591 ? -35.476 -12.750 34.431 1.00 83.75 591 LYS A N 1
ATOM 4889 C CA . LYS A 1 591 ? -35.890 -11.349 34.642 1.00 83.75 591 LYS A CA 1
ATOM 4890 C C . LYS A 1 591 ? -34.899 -10.564 35.510 1.00 83.75 591 LYS A C 1
ATOM 4892 O O . LYS A 1 591 ? -34.582 -9.424 35.188 1.00 83.75 591 LYS A O 1
ATOM 4897 N N . LEU A 1 592 ? -34.386 -11.174 36.583 1.00 87.56 592 LEU A N 1
ATOM 4898 C CA . LEU A 1 592 ? -33.404 -10.539 37.474 1.00 87.56 592 LEU A CA 1
ATOM 4899 C C . LEU A 1 592 ? -32.030 -10.445 36.809 1.00 87.56 592 LEU A C 1
ATOM 4901 O O . LEU A 1 592 ? -31.354 -9.425 36.924 1.00 87.56 592 LEU A O 1
ATOM 4905 N N . ARG A 1 593 ? -31.650 -11.487 36.062 1.00 87.19 593 ARG A N 1
ATOM 4906 C CA . ARG A 1 593 ? -30.438 -11.527 35.240 1.00 87.19 593 ARG A CA 1
ATOM 4907 C C . ARG A 1 593 ? -30.416 -10.406 34.196 1.00 87.19 593 ARG A C 1
ATOM 4909 O O . ARG A 1 593 ? -29.384 -9.775 33.995 1.00 87.19 593 ARG A O 1
ATOM 4916 N N . GLU A 1 594 ? -31.552 -10.143 33.555 1.00 85.25 594 GLU A N 1
ATOM 4917 C CA . GLU A 1 594 ? -31.697 -9.096 32.536 1.00 85.25 594 GLU A CA 1
ATOM 4918 C C . GLU A 1 594 ? -31.950 -7.693 33.116 1.00 85.25 594 GLU A C 1
ATOM 4920 O O . GLU A 1 594 ? -31.983 -6.719 32.364 1.00 85.25 594 GLU A O 1
ATOM 4925 N N . HIS A 1 595 ? -32.101 -7.553 34.434 1.00 87.19 595 HIS A N 1
ATOM 4926 C CA . HIS A 1 595 ? -32.343 -6.261 35.068 1.00 87.19 595 HIS A CA 1
ATOM 4927 C C . HIS A 1 595 ? -31.151 -5.305 34.870 1.00 87.19 595 HIS A C 1
ATOM 4929 O O . HIS A 1 595 ? -29.990 -5.706 34.979 1.00 87.19 595 HIS A O 1
ATOM 4935 N N . SER A 1 596 ? -31.418 -4.015 34.641 1.00 83.38 596 SER A N 1
ATOM 4936 C CA . SER A 1 596 ? -30.378 -3.004 34.373 1.00 83.38 596 SER A CA 1
ATOM 4937 C C . SER A 1 596 ? -29.319 -2.938 35.479 1.00 83.38 596 SER A C 1
ATOM 4939 O O . SER A 1 596 ? -28.127 -2.956 35.193 1.00 83.38 596 SER A O 1
ATOM 4941 N N . ALA A 1 597 ? -29.731 -2.971 36.751 1.00 86.38 597 ALA A N 1
ATOM 4942 C CA . ALA A 1 597 ? -28.800 -2.999 37.881 1.00 86.38 597 ALA A CA 1
ATOM 4943 C C . ALA A 1 597 ? -27.887 -4.240 37.877 1.00 86.38 597 ALA A C 1
ATOM 4945 O O . ALA A 1 597 ? -26.710 -4.124 38.213 1.00 86.38 597 ALA A O 1
ATOM 4946 N N . MET A 1 598 ? -28.396 -5.406 37.453 1.00 90.38 598 MET A N 1
ATOM 4947 C CA . MET A 1 598 ? -27.588 -6.622 37.332 1.00 90.38 598 MET A CA 1
ATOM 4948 C C . MET A 1 598 ? -26.590 -6.499 36.180 1.00 90.38 598 MET A C 1
ATOM 4950 O O . MET A 1 598 ? -25.412 -6.780 36.368 1.00 90.38 598 MET A O 1
ATOM 4954 N N . ARG A 1 599 ? -27.009 -5.994 35.015 1.00 87.44 599 ARG A N 1
ATOM 4955 C CA . ARG A 1 599 ? -26.101 -5.724 33.884 1.00 87.44 599 ARG A CA 1
ATOM 4956 C C . ARG A 1 599 ? -24.992 -4.735 34.262 1.00 87.44 599 ARG A C 1
ATOM 4958 O O . ARG A 1 599 ? -23.823 -4.993 33.985 1.00 87.44 599 ARG A O 1
ATOM 4965 N N . ASN A 1 600 ? -25.338 -3.661 34.978 1.00 86.31 600 ASN A N 1
ATOM 4966 C CA . ASN A 1 600 ? -24.391 -2.676 35.515 1.00 86.31 600 ASN A CA 1
ATOM 4967 C C . ASN A 1 600 ? -23.427 -3.308 36.535 1.00 86.31 600 ASN A C 1
ATOM 4969 O O . ASN A 1 600 ? -22.232 -3.001 36.544 1.00 86.31 600 ASN A O 1
ATOM 4973 N N . PHE A 1 601 ? -23.927 -4.204 37.390 1.00 90.25 601 PHE A N 1
ATOM 4974 C CA . PHE A 1 601 ? -23.095 -4.943 38.334 1.00 90.25 601 PHE A CA 1
ATOM 4975 C C . PHE A 1 601 ? -22.119 -5.868 37.599 1.00 90.25 601 PHE A C 1
ATOM 4977 O O . PHE A 1 601 ? -20.918 -5.794 37.840 1.00 90.25 601 PHE A O 1
ATOM 4984 N N . LEU A 1 602 ? -22.606 -6.671 36.657 1.00 90.31 602 LEU A N 1
ATOM 4985 C CA . LEU A 1 602 ? -21.799 -7.614 35.882 1.00 90.31 602 LEU A CA 1
ATOM 4986 C C . LEU A 1 602 ? -20.853 -6.935 34.881 1.00 90.31 602 LEU A C 1
ATOM 4988 O O . LEU A 1 602 ? -19.890 -7.563 34.447 1.00 90.31 602 LEU A O 1
ATOM 4992 N N . GLY A 1 603 ? -21.115 -5.673 34.526 1.00 87.88 603 GLY A N 1
ATOM 4993 C CA . GLY A 1 603 ? -20.340 -4.925 33.537 1.00 87.88 603 GLY A CA 1
ATOM 4994 C C . GLY A 1 603 ? -20.485 -5.499 32.130 1.00 87.88 603 GLY A C 1
ATOM 4995 O O . GLY A 1 603 ? -19.492 -5.582 31.415 1.00 87.88 603 GLY A O 1
ATOM 4996 N N . VAL A 1 604 ? -21.696 -5.930 31.757 1.00 88.00 604 VAL A N 1
ATOM 4997 C CA . VAL A 1 604 ? -21.959 -6.587 30.466 1.00 88.00 604 VAL A CA 1
ATOM 4998 C C . VAL A 1 604 ? -23.116 -5.961 29.702 1.00 88.00 604 VAL A C 1
ATOM 5000 O O . VAL A 1 604 ? -24.071 -5.429 30.272 1.00 88.00 604 VAL A O 1
ATOM 5003 N N . SER A 1 605 ? -23.048 -6.096 28.386 1.00 85.25 605 SER A N 1
ATOM 5004 C CA . SER A 1 605 ? -24.017 -5.614 27.413 1.00 85.25 605 SER A CA 1
ATOM 5005 C C . SER A 1 605 ? -24.217 -6.625 26.287 1.00 85.25 605 SER A C 1
ATOM 5007 O O . SER A 1 605 ? -23.491 -7.619 26.211 1.00 85.25 605 SER A O 1
ATOM 5009 N N . PRO A 1 606 ? -25.166 -6.385 25.365 1.00 78.25 606 PRO A N 1
ATOM 5010 C CA . PRO A 1 606 ? -25.330 -7.244 24.197 1.00 78.25 606 PRO A CA 1
ATOM 5011 C C . PRO A 1 606 ? -24.053 -7.412 23.349 1.00 78.25 606 PRO A C 1
ATOM 5013 O O . PRO A 1 606 ? -23.925 -8.430 22.674 1.00 78.25 606 PRO A O 1
ATOM 5016 N N . LEU A 1 607 ? -23.102 -6.464 23.410 1.00 77.69 607 LEU A N 1
ATOM 5017 C CA . LEU A 1 607 ? -21.809 -6.537 22.711 1.00 77.69 607 LEU A CA 1
ATOM 5018 C C . LEU A 1 607 ? -20.745 -7.373 23.442 1.00 77.69 607 LEU A C 1
ATOM 5020 O O . LEU A 1 607 ? -19.732 -7.724 22.835 1.00 77.69 607 LEU A O 1
ATOM 5024 N N . SER A 1 608 ? -20.930 -7.685 24.729 1.00 81.88 608 SER A N 1
ATOM 5025 C CA . SER A 1 608 ? -19.926 -8.418 25.516 1.00 81.88 608 SER A CA 1
ATOM 5026 C C . SER A 1 608 ? -19.770 -9.871 25.066 1.00 81.88 608 SER A C 1
ATOM 5028 O O . SER A 1 608 ? -18.703 -10.450 25.236 1.00 81.88 608 SER A O 1
ATOM 5030 N N . PHE A 1 609 ? -20.819 -10.451 24.478 1.00 77.94 609 PHE A N 1
ATOM 5031 C CA . PHE A 1 609 ? -20.888 -11.871 24.117 1.00 77.94 609 PHE A CA 1
ATOM 5032 C C . PHE A 1 609 ? -20.844 -12.100 22.601 1.00 77.94 609 PHE A C 1
ATOM 5034 O O . PHE A 1 609 ? -21.482 -13.013 22.079 1.00 77.94 609 PHE A O 1
ATOM 5041 N N . VAL A 1 610 ? -20.113 -11.242 21.887 1.00 70.94 610 VAL A N 1
ATOM 5042 C CA . VAL A 1 610 ? -19.909 -11.331 20.436 1.00 70.94 610 VAL A CA 1
ATOM 5043 C C . VAL A 1 610 ? -18.485 -11.799 20.187 1.00 70.94 610 VAL A C 1
ATOM 5045 O O . VAL A 1 610 ? -17.547 -11.032 20.400 1.00 70.94 610 VAL A O 1
ATOM 5048 N N . ARG A 1 611 ? -18.318 -13.053 19.749 1.00 63.91 611 ARG A N 1
ATOM 5049 C CA . ARG A 1 611 ? -16.993 -13.687 19.613 1.00 63.91 611 ARG A CA 1
ATOM 5050 C C . ARG A 1 611 ? -16.038 -12.866 18.735 1.00 63.91 611 ARG A C 1
ATOM 5052 O O . ARG A 1 611 ? -14.912 -12.614 19.148 1.00 63.91 611 ARG A O 1
ATOM 5059 N N . GLY A 1 612 ? -16.521 -12.358 17.598 1.00 61.03 612 GLY A N 1
ATOM 5060 C CA . GLY A 1 612 ? -15.710 -11.594 16.639 1.00 61.03 612 GLY A CA 1
ATOM 5061 C C . GLY A 1 612 ? -15.292 -10.182 17.076 1.00 61.03 612 GLY A C 1
ATOM 5062 O O . GLY A 1 612 ? -14.457 -9.575 16.421 1.00 61.03 612 GLY A O 1
ATOM 5063 N N . LEU A 1 613 ? -15.835 -9.633 18.173 1.00 70.25 613 LEU A N 1
ATOM 5064 C CA . LEU A 1 613 ? -15.509 -8.267 18.627 1.00 70.25 613 LEU A CA 1
ATOM 5065 C C . LEU A 1 613 ? -14.448 -8.215 19.737 1.00 70.25 613 LEU A C 1
ATOM 5067 O O . LEU A 1 613 ? -14.195 -7.140 20.291 1.00 70.25 613 LEU A O 1
ATOM 5071 N N . GLY A 1 614 ? -13.873 -9.363 20.101 1.00 72.06 614 GLY A N 1
ATOM 5072 C CA . GLY A 1 614 ? -12.881 -9.478 21.166 1.00 72.06 614 GLY A CA 1
ATOM 5073 C C . GLY A 1 614 ? -13.439 -9.226 22.573 1.00 72.06 614 GLY A C 1
ATOM 5074 O O . GLY A 1 614 ? -14.594 -8.830 22.775 1.00 72.06 614 GLY A O 1
ATOM 5075 N N . LYS A 1 615 ? -12.602 -9.448 23.593 1.00 80.50 615 LYS A N 1
ATOM 5076 C CA . LYS A 1 615 ? -12.974 -9.243 25.001 1.00 80.50 615 LYS A CA 1
ATOM 5077 C C . LYS A 1 615 ? -13.111 -7.755 25.321 1.00 80.50 615 LYS A C 1
ATOM 5079 O O . LYS A 1 615 ? -12.278 -6.938 24.941 1.00 80.50 615 LYS A O 1
ATOM 5084 N N . SER A 1 616 ? -14.155 -7.395 26.061 1.00 86.31 616 SER A N 1
ATOM 5085 C CA . SER A 1 616 ? -14.295 -6.034 26.581 1.00 86.31 616 SER A CA 1
ATOM 5086 C C . SER A 1 616 ? -13.343 -5.791 27.745 1.00 86.31 616 SER A C 1
ATOM 5088 O O . SER A 1 616 ? -13.323 -6.554 28.710 1.00 86.31 616 SER A O 1
ATOM 5090 N N . LEU A 1 617 ? -12.573 -4.707 27.666 1.00 88.06 617 LEU A N 1
ATOM 5091 C CA . LEU A 1 617 ? -11.629 -4.313 28.713 1.00 88.06 617 LEU A CA 1
ATOM 5092 C C . LEU A 1 617 ? -12.346 -3.622 29.871 1.00 88.06 617 LEU A C 1
ATOM 5094 O O . LEU A 1 617 ? -12.001 -3.815 31.036 1.00 88.06 617 LEU A O 1
ATOM 5098 N N . ARG A 1 618 ? -13.368 -2.820 29.553 1.00 89.69 618 ARG A N 1
ATOM 5099 C CA . ARG A 1 618 ? -14.240 -2.181 30.539 1.00 89.69 618 ARG A CA 1
ATOM 5100 C C . ARG A 1 618 ? -15.556 -1.754 29.908 1.00 89.69 618 ARG A C 1
ATOM 5102 O O . ARG A 1 618 ? -15.566 -1.191 28.815 1.00 89.69 618 ARG A O 1
ATOM 5109 N N . GLU A 1 619 ? -16.649 -1.956 30.636 1.00 90.62 619 GLU A N 1
ATOM 5110 C CA . GLU A 1 619 ? -17.972 -1.470 30.257 1.00 90.62 619 GLU A CA 1
ATOM 5111 C C . GLU A 1 619 ? -18.711 -0.873 31.456 1.00 90.62 619 GLU A C 1
ATOM 5113 O O . GLU A 1 619 ? -18.596 -1.393 32.567 1.00 90.62 619 GLU A O 1
ATOM 5118 N N . ALA A 1 620 ? -19.457 0.213 31.245 1.00 88.31 620 ALA A N 1
ATOM 5119 C CA . ALA A 1 620 ? -20.408 0.739 32.228 1.00 88.31 620 ALA A CA 1
ATOM 5120 C C . ALA A 1 620 ? -21.331 1.806 31.623 1.00 88.31 620 ALA A C 1
ATOM 5122 O O . ALA A 1 620 ? -21.057 2.396 30.575 1.00 88.31 620 ALA A O 1
ATOM 5123 N N . GLU A 1 621 ? -22.389 2.133 32.359 1.00 88.38 621 GLU A N 1
ATOM 5124 C CA . GLU A 1 621 ? -23.195 3.327 32.129 1.00 88.38 621 GLU A CA 1
ATOM 5125 C C . GLU A 1 621 ? -22.423 4.595 32.534 1.00 88.38 621 GLU A C 1
ATOM 5127 O O . GLU A 1 621 ? -22.020 4.751 33.688 1.00 88.38 621 GLU A O 1
ATOM 5132 N N . LEU A 1 622 ? -22.265 5.535 31.597 1.00 89.94 622 LEU A N 1
ATOM 5133 C CA . LEU A 1 622 ? -21.668 6.850 31.841 1.00 89.94 622 LEU A CA 1
ATOM 5134 C C . LEU A 1 622 ? -22.521 7.973 31.246 1.00 89.94 622 LEU A C 1
ATOM 5136 O O . LEU A 1 622 ? -23.361 7.776 30.363 1.00 89.94 622 LEU A O 1
ATOM 5140 N N . LEU A 1 623 ? -22.265 9.195 31.711 1.00 89.19 623 LEU A N 1
ATOM 5141 C CA . LEU A 1 623 ? -22.901 10.394 31.180 1.00 89.19 623 LEU A CA 1
ATOM 5142 C C . LEU A 1 623 ? -22.065 10.975 30.042 1.00 89.19 623 LEU A C 1
ATOM 5144 O O . LEU A 1 623 ? -20.925 11.385 30.257 1.00 89.19 623 LEU A O 1
ATOM 5148 N N . LYS A 1 624 ? -22.651 11.080 28.849 1.00 88.12 624 LYS A N 1
ATOM 5149 C CA . LYS A 1 624 ? -22.044 11.750 27.695 1.00 88.12 624 LYS A CA 1
ATOM 5150 C C . LYS A 1 624 ? -22.570 13.181 27.576 1.00 88.12 624 LYS A C 1
ATOM 5152 O O . LYS A 1 624 ? -23.780 13.409 27.661 1.00 88.12 624 LYS A O 1
ATOM 5157 N N . ARG A 1 625 ? -21.679 14.150 27.349 1.00 83.81 625 ARG A N 1
ATOM 5158 C CA . ARG A 1 625 ? -22.071 15.534 27.041 1.00 83.81 625 ARG A CA 1
ATOM 5159 C C . ARG A 1 625 ? -22.645 15.626 25.616 1.00 83.81 625 ARG A C 1
ATOM 5161 O O . ARG A 1 625 ? -22.076 15.071 24.672 1.00 83.81 625 ARG A O 1
ATOM 5168 N N . SER A 1 626 ? -23.793 16.286 25.471 1.00 66.12 626 SER A N 1
ATOM 5169 C CA . SER A 1 626 ? -24.441 16.517 24.170 1.00 66.12 626 SER A CA 1
ATOM 5170 C C . SER A 1 626 ? -23.676 17.562 23.339 1.00 66.12 626 SER A C 1
ATOM 5172 O O . SER A 1 626 ? -23.012 18.422 23.911 1.00 66.12 626 SER A O 1
ATOM 5174 N N . ASN A 1 627 ? -23.766 17.484 22.005 1.00 61.00 627 ASN A N 1
ATOM 5175 C CA . ASN A 1 627 ? -23.171 18.407 21.013 1.00 61.00 627 ASN A CA 1
ATOM 5176 C C . ASN A 1 627 ? -21.635 18.430 20.855 1.00 61.00 627 ASN A C 1
ATOM 5178 O O . ASN A 1 627 ? -21.136 19.186 20.025 1.00 61.00 627 ASN A O 1
ATOM 5182 N N . ASP A 1 628 ? -20.875 17.581 21.552 1.00 60.47 628 ASP A N 1
ATOM 5183 C CA . ASP A 1 628 ? -19.420 17.468 21.323 1.00 60.47 628 ASP A CA 1
ATOM 5184 C C . ASP A 1 628 ? -19.046 16.685 20.044 1.00 60.47 628 ASP A C 1
ATOM 5186 O O . ASP A 1 628 ? -17.899 16.740 19.611 1.00 60.47 628 ASP A O 1
ATOM 5190 N N . ASP A 1 629 ? -20.005 15.985 19.424 1.00 52.38 629 ASP A N 1
ATOM 5191 C CA . ASP A 1 629 ? -19.774 14.935 18.415 1.00 52.38 629 ASP A CA 1
ATOM 5192 C C . ASP A 1 629 ? -19.178 15.394 17.071 1.00 52.38 629 ASP A C 1
ATOM 5194 O O . ASP A 1 629 ? -18.894 14.542 16.231 1.00 52.38 629 ASP A O 1
ATOM 5198 N N . TYR A 1 630 ? -18.951 16.693 16.855 1.00 51.94 630 TYR A N 1
ATOM 5199 C CA . TYR A 1 630 ? -18.503 17.226 15.565 1.00 51.94 630 TYR A CA 1
ATOM 5200 C C . TYR A 1 630 ? -17.285 18.146 15.705 1.00 51.94 630 TYR A C 1
ATOM 5202 O O . TYR A 1 630 ? -17.316 19.170 16.395 1.00 51.94 630 TYR A O 1
ATOM 5210 N N . ARG A 1 631 ? -16.204 17.814 14.987 1.00 44.88 631 ARG A N 1
ATOM 5211 C CA . ARG A 1 631 ? -15.165 18.789 14.633 1.00 44.88 631 ARG A CA 1
ATOM 5212 C C . ARG A 1 631 ? -15.778 19.748 13.602 1.00 44.88 631 ARG A C 1
ATOM 5214 O O . ARG A 1 631 ? -16.037 19.326 12.488 1.00 44.88 631 ARG A O 1
ATOM 5221 N N . GLY A 1 632 ? -16.001 21.015 13.963 1.00 41.28 632 GLY A N 1
ATOM 5222 C CA . GLY A 1 632 ? -16.182 22.079 12.959 1.00 41.28 632 GLY A CA 1
ATOM 5223 C C . GLY A 1 632 ? -17.557 22.746 12.829 1.00 41.28 632 GLY A C 1
ATOM 5224 O O . GLY A 1 632 ? -18.015 22.947 11.715 1.00 41.28 632 GLY A O 1
ATOM 5225 N N . ARG A 1 633 ? -18.197 23.201 13.917 1.00 41.41 633 ARG A N 1
ATOM 5226 C CA . ARG A 1 633 ? -19.151 24.326 13.784 1.00 41.41 633 ARG A CA 1
ATOM 5227 C C . ARG A 1 633 ? -18.420 25.667 13.883 1.00 41.41 633 ARG A C 1
ATOM 5229 O O . ARG A 1 633 ? -17.544 25.825 14.736 1.00 41.41 633 ARG A O 1
ATOM 5236 N N . SER A 1 634 ? -18.818 26.601 13.015 1.00 39.91 634 SER A N 1
ATOM 5237 C CA . SER A 1 634 ? -18.347 27.989 12.944 1.00 39.91 634 SER A CA 1
ATOM 5238 C C . SER A 1 634 ? -18.360 28.682 14.313 1.00 39.91 634 SER A C 1
ATOM 5240 O O . SER A 1 634 ? -19.272 28.489 15.125 1.00 39.91 634 SER A O 1
ATOM 5242 N N . ILE A 1 635 ? -17.342 29.513 14.550 1.00 43.28 635 ILE A N 1
ATOM 5243 C CA . ILE A 1 635 ? -17.159 30.361 15.741 1.00 43.28 635 ILE A CA 1
ATOM 5244 C C . ILE A 1 635 ? -18.412 31.192 16.063 1.00 43.28 635 ILE A C 1
ATOM 5246 O O . ILE A 1 635 ? -18.707 31.405 17.239 1.00 43.28 635 ILE A O 1
ATOM 5250 N N . PHE A 1 636 ? -19.202 31.562 15.051 1.00 37.62 636 PHE A N 1
ATOM 5251 C CA . PHE A 1 636 ? -20.423 32.358 15.208 1.00 37.62 636 PHE A CA 1
ATOM 5252 C C . PHE A 1 636 ? -21.503 31.694 16.077 1.00 37.62 636 PHE A C 1
ATOM 5254 O O . PHE A 1 636 ? -22.168 32.374 16.852 1.00 37.62 636 PHE A O 1
ATOM 5261 N N . ILE A 1 637 ? -21.636 30.363 16.040 1.00 44.38 637 ILE A N 1
ATOM 5262 C CA . ILE A 1 637 ? -22.622 29.657 16.879 1.00 44.38 637 ILE A CA 1
ATOM 5263 C C . ILE A 1 637 ? -22.092 29.475 18.312 1.00 44.38 637 ILE A C 1
ATOM 5265 O O . ILE A 1 637 ? -22.877 29.362 19.245 1.00 44.38 637 ILE A O 1
ATOM 5269 N N . ARG A 1 638 ? -20.769 29.495 18.540 1.00 46.06 638 ARG A N 1
ATOM 5270 C CA . ARG A 1 638 ? -20.209 29.389 19.902 1.00 46.06 638 ARG A CA 1
ATOM 5271 C C . ARG A 1 638 ? -20.488 30.623 20.758 1.00 46.06 638 ARG A C 1
ATOM 5273 O O . ARG A 1 638 ? -20.679 30.465 21.957 1.00 46.06 638 ARG A O 1
ATOM 5280 N N . LEU A 1 639 ? -20.527 31.813 20.157 1.00 40.56 639 LEU A N 1
ATOM 5281 C CA . LEU A 1 639 ? -20.760 33.068 20.878 1.00 40.56 639 LEU A CA 1
ATOM 5282 C C . LEU A 1 639 ? -22.194 33.169 21.418 1.00 40.56 639 LEU A C 1
ATOM 5284 O O . LEU A 1 639 ? -22.368 33.556 22.570 1.00 40.56 639 LEU A O 1
ATOM 5288 N N . LEU A 1 640 ? -23.188 32.695 20.660 1.00 40.69 640 LEU A N 1
ATOM 5289 C CA . LEU A 1 640 ? -24.605 32.730 21.050 1.00 40.69 640 LEU A CA 1
ATOM 5290 C C . LEU A 1 640 ? -24.978 31.775 22.205 1.00 40.69 640 LEU A C 1
ATOM 5292 O O . LEU A 1 640 ? -26.015 31.964 22.828 1.00 40.69 640 LEU A O 1
ATOM 5296 N N . PHE A 1 641 ? -24.128 30.796 22.546 1.00 43.50 641 PHE A N 1
ATOM 5297 C CA . PHE A 1 641 ? -24.342 29.854 23.662 1.00 43.50 641 PHE A CA 1
ATOM 5298 C C . PHE A 1 641 ? -23.306 30.014 24.795 1.00 43.50 641 PHE A C 1
ATOM 5300 O O . PHE A 1 641 ? -23.028 29.073 25.538 1.00 43.50 641 PHE A O 1
ATOM 5307 N N . SER A 1 642 ? -22.699 31.201 24.937 1.00 38.56 642 SER A N 1
ATOM 5308 C CA . SER A 1 642 ? -21.647 31.460 25.944 1.00 38.56 642 SER A CA 1
ATOM 5309 C C . SER A 1 642 ? -22.165 31.602 27.384 1.00 38.56 642 SER A C 1
ATOM 5311 O O . SER A 1 642 ? -21.365 31.614 28.319 1.00 38.56 642 SER A O 1
ATOM 5313 N N . CYS A 1 643 ? -23.483 31.632 27.587 1.00 37.69 643 CYS A N 1
ATOM 5314 C CA . CYS A 1 643 ? -24.126 31.653 28.901 1.00 37.69 643 CYS A CA 1
ATOM 5315 C C . CYS A 1 643 ? -24.820 30.315 29.190 1.00 37.69 643 CYS A C 1
ATOM 5317 O O . CYS A 1 643 ? -26.038 30.263 29.289 1.00 37.69 643 CYS A O 1
ATOM 5319 N N . ASP A 1 644 ? -24.069 29.214 29.296 1.00 40.84 644 ASP A N 1
ATOM 5320 C CA . ASP A 1 644 ? -24.686 27.890 29.491 1.00 40.84 644 ASP A CA 1
ATOM 5321 C C . ASP A 1 644 ? -23.922 26.985 30.472 1.00 40.84 644 ASP A C 1
ATOM 5323 O O . ASP A 1 644 ? -23.675 25.800 30.252 1.00 40.84 644 ASP A O 1
ATOM 5327 N N . ILE A 1 645 ? -23.550 27.540 31.628 1.00 43.88 645 ILE A N 1
ATOM 5328 C CA . ILE A 1 645 ? -22.971 26.767 32.743 1.00 43.88 645 ILE A CA 1
ATOM 5329 C C . ILE A 1 645 ? -24.001 25.772 33.335 1.00 43.88 645 ILE A C 1
ATOM 5331 O O . ILE A 1 645 ? -23.607 24.808 33.994 1.00 43.88 645 ILE A O 1
ATOM 5335 N N . PHE A 1 646 ? -25.303 25.922 33.039 1.00 40.44 646 PHE A N 1
ATOM 5336 C CA . PHE A 1 646 ? -26.376 25.247 33.781 1.00 40.44 646 PHE A CA 1
ATOM 5337 C C . PHE A 1 646 ? -27.343 24.335 32.995 1.00 40.44 646 PHE A C 1
ATOM 5339 O O . PHE A 1 646 ? -28.168 23.697 33.647 1.00 40.44 646 PHE A O 1
ATOM 5346 N N . LYS A 1 647 ? -27.262 24.161 31.661 1.00 41.66 647 LYS A N 1
ATOM 5347 C CA . LYS A 1 647 ? -28.252 23.322 30.927 1.00 41.66 647 LYS A CA 1
ATOM 5348 C C . LYS A 1 647 ? -27.712 22.382 29.837 1.00 41.66 647 LYS A C 1
ATOM 5350 O O . LYS A 1 647 ? -28.413 22.050 28.881 1.00 41.66 647 LYS A O 1
ATOM 5355 N N . PHE A 1 648 ? -26.521 21.805 30.005 1.00 46.22 648 PHE A N 1
ATOM 5356 C CA . PHE A 1 648 ? -26.119 20.688 29.135 1.00 46.22 648 PHE A CA 1
ATOM 5357 C C . PHE A 1 648 ? -26.869 19.395 29.494 1.00 46.22 648 PHE A C 1
ATOM 5359 O O . PHE A 1 648 ? -26.535 18.728 30.476 1.00 46.22 648 PHE A O 1
ATOM 5366 N N . HIS A 1 649 ? -27.838 19.006 28.658 1.00 53.78 649 HIS A N 1
ATOM 5367 C CA . HIS A 1 649 ? -28.486 17.692 28.707 1.00 53.78 649 HIS A CA 1
ATOM 5368 C C . HIS A 1 649 ? -27.419 16.594 28.595 1.00 53.78 649 HIS A C 1
ATOM 5370 O O . HIS A 1 649 ? -26.783 16.421 27.551 1.00 53.78 649 HIS A O 1
ATOM 5376 N N . ARG A 1 650 ? -27.168 15.877 29.692 1.00 63.06 650 ARG A N 1
ATOM 5377 C CA . ARG A 1 650 ? -26.249 14.736 29.728 1.00 63.06 650 ARG A CA 1
ATOM 5378 C C . ARG A 1 650 ? -27.044 13.471 29.466 1.00 63.06 650 ARG A C 1
ATOM 5380 O O . ARG A 1 650 ? -27.877 13.088 30.278 1.00 63.06 650 ARG A O 1
ATOM 5387 N N . ASN A 1 651 ? -26.751 12.811 28.355 1.00 77.75 651 ASN A N 1
ATOM 5388 C CA . ASN A 1 651 ? -27.430 11.576 27.999 1.00 77.75 651 ASN A CA 1
ATOM 5389 C C . ASN A 1 651 ? -26.667 10.393 28.593 1.00 77.75 651 ASN A C 1
ATOM 5391 O O . ASN A 1 651 ? -25.464 10.244 28.356 1.00 77.75 651 ASN A O 1
ATOM 5395 N N . ARG A 1 652 ? -27.372 9.552 29.353 1.00 85.62 652 ARG A N 1
ATOM 5396 C CA . ARG A 1 652 ? -26.844 8.270 29.828 1.00 85.62 652 ARG A CA 1
ATOM 5397 C C . ARG A 1 652 ? -26.618 7.359 28.624 1.00 85.62 652 ARG A C 1
ATOM 5399 O O . ARG A 1 652 ? -27.487 7.242 27.753 1.00 85.62 652 ARG A O 1
ATOM 5406 N N . LYS A 1 653 ? -25.426 6.777 28.539 1.00 88.31 653 LYS A N 1
ATOM 5407 C CA . LYS A 1 653 ? -25.028 5.841 27.484 1.00 88.31 653 LYS A CA 1
ATOM 5408 C C . LYS A 1 653 ? -24.236 4.701 28.100 1.00 88.31 653 LYS A C 1
ATOM 5410 O O . LYS A 1 653 ? -23.506 4.908 29.068 1.00 88.31 653 LYS A O 1
ATOM 5415 N N . TRP A 1 654 ? -24.367 3.520 27.515 1.00 88.56 654 TRP A N 1
ATOM 5416 C CA . TRP A 1 654 ? -23.534 2.384 27.877 1.00 88.56 654 TRP A CA 1
ATOM 5417 C C . TRP A 1 654 ? -22.245 2.431 27.072 1.00 88.56 654 TRP A C 1
ATOM 5419 O O . TRP A 1 654 ? -22.311 2.384 25.848 1.00 88.56 654 TRP A O 1
ATOM 5429 N N . PHE A 1 655 ? -21.100 2.555 27.731 1.00 92.12 655 PHE A N 1
ATOM 5430 C CA . PHE A 1 655 ? -19.790 2.604 27.090 1.00 92.12 655 PHE A CA 1
ATOM 5431 C C . PHE A 1 655 ? -19.096 1.256 27.163 1.00 92.12 655 PHE A C 1
ATOM 5433 O O . PHE A 1 655 ? -19.158 0.591 28.193 1.00 92.12 655 PHE A O 1
ATOM 5440 N N . VAL A 1 656 ? -18.389 0.908 26.092 1.00 91.31 656 VAL A N 1
ATOM 5441 C CA . VAL A 1 656 ? -17.574 -0.298 25.964 1.00 91.31 656 VAL A CA 1
ATOM 5442 C C . VAL A 1 656 ? -16.208 0.107 25.431 1.00 91.31 656 VAL A C 1
ATOM 5444 O O . VAL A 1 656 ? -16.111 0.745 24.381 1.00 91.31 656 VAL A O 1
ATOM 5447 N N . ILE A 1 657 ? -15.157 -0.260 26.160 1.00 92.38 657 ILE A N 1
ATOM 5448 C CA . ILE A 1 657 ? -13.769 -0.135 25.720 1.00 92.38 657 ILE A CA 1
ATOM 5449 C C . ILE A 1 657 ? -13.302 -1.498 25.210 1.00 92.38 657 ILE A C 1
ATOM 5451 O O . ILE A 1 657 ? -13.331 -2.487 25.952 1.00 92.38 657 ILE A O 1
ATOM 5455 N N . LYS A 1 658 ? -12.853 -1.522 23.957 1.00 90.19 658 LYS A N 1
ATOM 5456 C CA . LYS A 1 658 ? -12.118 -2.628 23.339 1.00 90.19 658 LYS A CA 1
ATOM 5457 C C . LYS A 1 658 ? -10.643 -2.244 23.192 1.00 90.19 658 LYS A C 1
ATOM 5459 O O . LYS A 1 658 ? -10.236 -1.146 23.565 1.00 90.19 658 LYS A O 1
ATOM 5464 N N . ASP A 1 659 ? -9.847 -3.164 22.671 1.00 87.25 659 ASP A N 1
ATOM 5465 C CA . ASP A 1 659 ? -8.414 -2.987 22.416 1.00 87.25 659 ASP A CA 1
ATOM 5466 C C . ASP A 1 659 ? -8.095 -1.903 21.368 1.00 87.25 659 ASP A C 1
ATOM 5468 O O . ASP A 1 659 ? -7.086 -1.211 21.480 1.00 87.25 659 ASP A O 1
ATOM 5472 N N . SER A 1 660 ? -8.976 -1.723 20.385 1.00 86.88 660 SER A N 1
ATOM 5473 C CA . SER A 1 660 ? -8.754 -0.894 19.193 1.00 86.88 660 SER A CA 1
ATOM 5474 C C . SER A 1 660 ? -9.800 0.212 18.999 1.00 86.88 660 SER A C 1
ATOM 5476 O O . SER A 1 660 ? -9.623 1.104 18.165 1.00 86.88 660 SER A O 1
ATOM 5478 N N . TYR A 1 661 ? -10.885 0.209 19.780 1.00 90.62 661 TYR A N 1
ATOM 5479 C CA . TYR A 1 661 ? -11.945 1.214 19.690 1.00 90.62 661 TYR A CA 1
ATOM 5480 C C . TYR A 1 661 ? -12.763 1.347 20.979 1.00 90.62 661 TYR A C 1
ATOM 5482 O O . TYR A 1 661 ? -12.753 0.499 21.872 1.00 90.62 661 TYR A O 1
ATOM 5490 N N . ILE A 1 662 ? -13.522 2.437 21.054 1.00 92.06 662 ILE A N 1
ATOM 5491 C CA . ILE A 1 662 ? -14.477 2.732 22.118 1.00 92.06 662 ILE A CA 1
ATOM 5492 C C . ILE A 1 662 ? -15.836 2.906 21.474 1.00 92.06 662 ILE A C 1
ATOM 5494 O O . ILE A 1 662 ? -15.999 3.726 20.577 1.00 92.06 662 ILE A O 1
ATOM 5498 N N . VAL A 1 663 ? -16.837 2.182 21.947 1.00 90.56 663 VAL A N 1
ATOM 5499 C CA . VAL A 1 663 ? -18.198 2.296 21.429 1.00 90.56 663 VAL A CA 1
ATOM 5500 C C . VAL A 1 663 ? -19.153 2.662 22.549 1.00 90.56 663 VAL A C 1
ATOM 5502 O O . VAL A 1 663 ? -18.928 2.339 23.716 1.00 90.56 663 VAL A O 1
ATOM 5505 N N . TYR A 1 664 ? -20.228 3.365 22.206 1.00 89.56 664 TYR A N 1
ATOM 5506 C CA . TYR A 1 664 ? -21.325 3.587 23.135 1.00 89.56 664 TYR A CA 1
ATOM 5507 C C . TYR A 1 664 ? -22.674 3.239 22.527 1.00 89.56 664 TYR A C 1
ATOM 5509 O O . TYR A 1 664 ? -22.897 3.420 21.331 1.00 89.56 664 TYR A O 1
ATOM 5517 N N . MET A 1 665 ? -23.590 2.782 23.375 1.00 85.06 665 MET A N 1
ATOM 5518 C CA . MET A 1 665 ? -24.943 2.379 23.009 1.00 85.06 665 MET A CA 1
ATOM 5519 C C . MET A 1 665 ? -25.995 3.219 23.730 1.00 85.06 665 MET A C 1
ATOM 5521 O O . MET A 1 665 ? -25.778 3.742 24.833 1.00 85.06 665 MET A O 1
ATOM 5525 N N . LYS A 1 666 ? -27.170 3.343 23.108 1.00 81.19 666 LYS A N 1
ATOM 5526 C CA . LYS A 1 666 ? -28.386 3.773 23.808 1.00 81.19 666 LYS A CA 1
ATOM 5527 C C . LYS A 1 666 ? -28.803 2.672 24.790 1.00 81.19 666 LYS A C 1
ATOM 5529 O O . LYS A 1 666 ? -28.856 1.512 24.403 1.00 81.19 666 LYS A O 1
ATOM 5534 N N . ILE A 1 667 ? -29.103 3.043 26.034 1.00 76.06 667 ILE A N 1
ATOM 5535 C CA . ILE A 1 667 ? -29.422 2.086 27.108 1.00 76.06 667 ILE A CA 1
ATOM 5536 C C . ILE A 1 667 ? -30.720 1.328 26.807 1.00 76.06 667 ILE A C 1
ATOM 5538 O O . ILE A 1 667 ? -30.755 0.113 26.955 1.00 76.06 667 ILE A O 1
ATOM 5542 N N . ASP A 1 668 ? -31.740 2.029 26.308 1.00 70.62 668 ASP A N 1
ATOM 5543 C CA . ASP A 1 668 ? -33.082 1.453 26.139 1.00 70.62 668 ASP A CA 1
ATOM 5544 C C . ASP A 1 668 ? -33.251 0.625 24.869 1.00 70.62 668 ASP A C 1
ATOM 5546 O O . ASP A 1 668 ? -34.180 -0.161 24.779 1.00 70.62 668 ASP A O 1
ATOM 5550 N N . SER A 1 669 ? -32.401 0.835 23.863 1.00 68.69 669 SER A N 1
ATOM 5551 C CA . SER A 1 669 ? -32.552 0.194 22.553 1.00 68.69 669 SER A CA 1
ATOM 5552 C C . SER A 1 669 ? -31.347 -0.648 22.149 1.00 68.69 669 SER A C 1
ATOM 5554 O O . SER A 1 669 ? -31.345 -1.189 21.050 1.00 68.69 669 SER A O 1
ATOM 5556 N N . ALA A 1 670 ? -30.287 -0.669 22.968 1.00 68.75 670 ALA A N 1
ATOM 5557 C CA . ALA A 1 670 ? -28.979 -1.256 22.656 1.00 68.75 670 ALA A CA 1
ATOM 5558 C C . ALA A 1 670 ? -28.369 -0.802 21.312 1.00 68.75 670 ALA A C 1
ATOM 5560 O O . ALA A 1 670 ? -27.404 -1.386 20.827 1.00 68.75 670 ALA A O 1
ATOM 5561 N N . LEU A 1 671 ? -28.897 0.272 20.711 1.00 72.50 671 LEU A N 1
ATOM 5562 C CA . LEU A 1 671 ? -28.425 0.758 19.420 1.00 72.50 671 LEU A CA 1
ATOM 5563 C C . LEU A 1 671 ? -27.049 1.384 19.601 1.00 72.50 671 LEU A C 1
ATOM 5565 O O . LEU A 1 671 ? -26.889 2.328 20.388 1.00 72.50 671 LEU A O 1
ATOM 5569 N N . VAL A 1 672 ? -26.085 0.876 18.839 1.00 77.38 672 VAL A N 1
ATOM 5570 C CA . VAL A 1 672 ? -24.743 1.440 18.734 1.00 77.38 672 VAL A CA 1
ATOM 5571 C C . VAL A 1 672 ? -24.844 2.862 18.190 1.00 77.38 672 VAL A C 1
ATOM 5573 O O . VAL A 1 672 ? -25.443 3.109 17.148 1.00 77.38 672 VAL A O 1
ATOM 5576 N N . GLY A 1 673 ? -24.297 3.816 18.940 1.00 75.56 673 GLY A N 1
ATOM 5577 C CA . GLY A 1 673 ? -24.273 5.222 18.559 1.00 75.56 673 GLY A CA 1
ATOM 5578 C C . GLY A 1 673 ? -23.116 5.533 17.619 1.00 75.56 673 GLY A C 1
ATOM 5579 O O . GLY A 1 673 ? -23.332 6.019 16.515 1.00 75.56 673 GLY A O 1
ATOM 5580 N N . PHE A 1 674 ? -21.886 5.287 18.073 1.00 78.62 674 PHE A N 1
ATOM 5581 C CA . PHE A 1 674 ? -20.682 5.526 17.278 1.00 78.62 674 PHE A CA 1
ATOM 5582 C C . PHE A 1 674 ? -19.493 4.707 17.810 1.00 78.62 674 PHE A C 1
ATOM 5584 O O . PHE A 1 674 ? -19.226 4.785 19.016 1.00 78.62 674 PHE A O 1
ATOM 5591 N N . PRO A 1 675 ? -18.774 3.958 16.953 1.00 85.81 675 PRO A N 1
ATOM 5592 C CA . PRO A 1 675 ? -17.475 3.380 17.280 1.00 85.81 675 PRO A CA 1
ATOM 5593 C C . PRO A 1 675 ? -16.358 4.410 17.034 1.00 85.81 675 PRO A C 1
ATOM 5595 O O . PRO A 1 675 ? -16.147 4.874 15.920 1.00 85.81 675 PRO A O 1
ATOM 5598 N N . MET A 1 676 ? -15.645 4.790 18.089 1.00 89.31 676 MET A N 1
ATOM 5599 C CA . MET A 1 676 ? -14.517 5.717 18.068 1.00 89.31 676 MET A CA 1
ATOM 5600 C C . MET A 1 676 ? -13.202 4.937 18.075 1.00 89.31 676 MET A C 1
ATOM 5602 O O . MET A 1 676 ? -12.858 4.317 19.079 1.00 89.31 676 MET A O 1
ATOM 5606 N N . LEU A 1 677 ? -12.471 4.978 16.963 1.00 90.75 677 LEU A N 1
ATOM 5607 C CA . LEU A 1 677 ? -11.208 4.255 16.797 1.00 90.75 677 LEU A CA 1
ATOM 5608 C C . LEU A 1 677 ? -10.077 4.849 17.651 1.00 90.75 677 LEU A C 1
ATOM 5610 O O . LEU A 1 677 ? -9.993 6.073 17.823 1.00 90.75 677 LEU A O 1
ATOM 5614 N N . VAL A 1 678 ? -9.192 3.978 18.140 1.00 91.88 678 VAL A N 1
ATOM 5615 C CA . VAL A 1 678 ? -7.928 4.334 18.802 1.00 91.88 678 VAL A CA 1
ATOM 5616 C C . VAL A 1 678 ? -6.867 4.580 17.720 1.00 91.88 678 VAL A C 1
ATOM 5618 O O . VAL A 1 678 ? -6.055 3.713 17.428 1.00 91.88 678 VAL A O 1
ATOM 5621 N N . ASP A 1 679 ? -6.931 5.753 17.085 1.00 90.69 679 ASP A N 1
ATOM 5622 C CA . ASP A 1 679 ? -6.060 6.173 15.972 1.00 90.69 679 ASP A CA 1
ATOM 5623 C C . ASP A 1 679 ? -4.827 6.999 16.412 1.00 90.69 679 ASP A C 1
ATOM 5625 O O . ASP A 1 679 ? -4.645 7.313 17.590 1.00 90.69 679 ASP A O 1
ATOM 5629 N N . HIS A 1 680 ? -3.978 7.412 15.466 1.00 88.38 680 HIS A N 1
ATOM 5630 C CA . HIS A 1 680 ? -2.776 8.213 15.751 1.00 88.38 680 HIS A CA 1
ATOM 5631 C C . HIS A 1 680 ? -3.062 9.593 16.376 1.00 88.38 680 HIS A C 1
ATOM 5633 O O . HIS A 1 680 ? -2.188 10.193 17.001 1.00 88.38 680 HIS A O 1
ATOM 5639 N N . ALA A 1 681 ? -4.284 10.124 16.247 1.00 89.25 681 ALA A N 1
ATOM 5640 C CA . ALA A 1 681 ? -4.705 11.366 16.896 1.00 89.25 681 ALA A CA 1
ATOM 5641 C C . ALA A 1 681 ? -5.436 11.117 18.230 1.00 89.25 681 ALA A C 1
ATOM 5643 O O . ALA A 1 681 ? -5.989 12.062 18.820 1.00 89.25 681 ALA A O 1
ATOM 5644 N N . PHE A 1 682 ? -5.441 9.869 18.714 1.00 93.50 682 PHE A N 1
ATOM 5645 C CA . PHE A 1 682 ? -6.120 9.468 19.933 1.00 93.50 682 PHE A CA 1
ATOM 5646 C C . PHE A 1 682 ? -5.488 10.131 21.165 1.00 93.50 682 PHE A C 1
ATOM 5648 O O . PHE A 1 682 ? -4.321 9.942 21.529 1.00 93.50 682 PHE A O 1
ATOM 5655 N N . SER A 1 683 ? -6.271 10.969 21.834 1.00 93.31 683 SER A N 1
ATOM 5656 C CA . SER A 1 683 ? -5.845 11.786 22.965 1.00 93.31 683 SER A CA 1
ATOM 5657 C C . SER A 1 683 ? -6.910 11.811 24.049 1.00 93.31 683 SER A C 1
ATOM 5659 O O . SER A 1 683 ? -8.106 11.939 23.779 1.00 93.31 683 SER A O 1
ATOM 5661 N N . ILE A 1 684 ? -6.449 11.705 25.293 1.00 95.88 684 ILE A N 1
ATOM 5662 C CA . ILE A 1 684 ? -7.293 11.636 26.481 1.00 95.88 684 ILE A CA 1
ATOM 5663 C C . ILE A 1 684 ? -6.811 12.617 27.544 1.00 95.88 684 ILE A C 1
ATOM 5665 O O . ILE A 1 684 ? -5.612 12.814 27.728 1.00 95.88 684 ILE A O 1
ATOM 5669 N N . ASP A 1 685 ? -7.750 13.275 28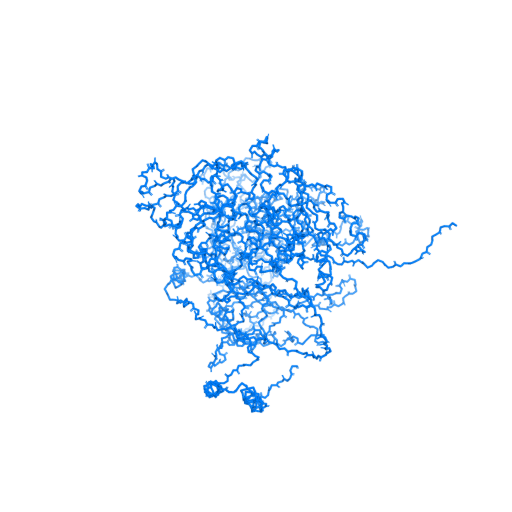.223 1.00 94.50 685 ASP A N 1
ATOM 5670 C CA . ASP A 1 685 ? -7.455 14.275 29.250 1.00 94.50 685 ASP A CA 1
ATOM 5671 C C . ASP A 1 685 ? -8.519 14.264 30.356 1.00 94.50 685 ASP A C 1
ATOM 5673 O O . ASP A 1 685 ? -9.718 14.284 30.077 1.00 94.50 685 ASP A O 1
ATOM 5677 N N . ARG A 1 686 ? -8.086 14.270 31.620 1.00 94.38 686 ARG A N 1
ATOM 5678 C CA . ARG A 1 686 ? -8.959 14.299 32.809 1.00 94.38 686 ARG A CA 1
ATOM 5679 C C . ARG A 1 686 ? -8.983 15.647 33.540 1.00 94.38 686 ARG A C 1
ATOM 5681 O O . ARG A 1 686 ? -9.698 15.803 34.531 1.00 94.38 686 ARG A O 1
ATOM 5688 N N . ARG A 1 687 ? -8.198 16.635 33.088 1.00 90.50 687 ARG A N 1
ATOM 5689 C CA . ARG A 1 687 ? -8.049 17.938 33.758 1.00 90.50 687 ARG A CA 1
ATOM 5690 C C . ARG A 1 687 ? -9.310 18.779 33.600 1.00 90.50 687 ARG A C 1
ATOM 5692 O O . ARG A 1 687 ? -9.798 18.978 32.485 1.00 90.50 687 ARG A O 1
ATOM 5699 N N . PHE A 1 688 ? -9.765 19.387 34.698 1.00 85.12 688 PHE A N 1
ATOM 5700 C CA . PHE A 1 688 ? -10.968 20.229 34.715 1.00 85.12 688 PHE A CA 1
ATOM 5701 C C . PHE A 1 688 ? -10.931 21.352 33.665 1.00 85.12 688 PHE A C 1
ATOM 5703 O O . PHE A 1 688 ? -11.927 21.605 32.993 1.00 85.12 688 PHE A O 1
ATOM 5710 N N . ARG A 1 689 ? -9.763 21.970 33.429 1.00 85.88 689 ARG A N 1
ATOM 5711 C CA . ARG A 1 689 ? -9.587 23.015 32.400 1.00 85.88 689 ARG A CA 1
ATOM 5712 C C . ARG A 1 689 ? -9.978 22.544 30.991 1.00 85.88 689 ARG A C 1
ATOM 5714 O O . ARG A 1 689 ? -10.434 23.353 30.185 1.00 85.88 689 ARG A O 1
ATOM 5721 N N . LYS A 1 690 ? -9.809 21.251 30.691 1.00 85.56 690 LYS A N 1
ATOM 5722 C CA . LYS A 1 690 ? -10.079 20.644 29.378 1.00 85.56 690 LYS A CA 1
ATOM 5723 C C . LYS A 1 690 ? -11.456 19.992 29.298 1.00 85.56 690 LYS A C 1
ATOM 5725 O O . LYS A 1 690 ? -12.056 20.040 28.224 1.00 85.56 690 LYS A O 1
ATOM 5730 N N . THR A 1 691 ? -11.932 19.396 30.391 1.00 85.88 691 THR A N 1
ATOM 5731 C CA . THR A 1 691 ? -13.221 18.685 30.461 1.00 85.88 691 THR A CA 1
ATOM 5732 C C . THR A 1 691 ? -14.387 19.609 30.810 1.00 85.88 691 THR A C 1
ATOM 5734 O O . THR A 1 691 ? -15.518 19.330 30.419 1.00 85.88 691 THR A O 1
ATOM 5737 N N . LYS A 1 692 ? -14.125 20.710 31.532 1.00 83.06 692 LYS A N 1
ATOM 5738 C CA . LYS A 1 692 ? -15.127 21.640 32.085 1.00 83.06 692 LYS A CA 1
ATOM 5739 C C . LYS A 1 692 ? -16.204 20.924 32.922 1.00 83.06 692 LYS A C 1
ATOM 5741 O O . LYS A 1 692 ? -17.339 21.376 33.008 1.00 83.06 692 LYS A O 1
ATOM 5746 N N . THR A 1 693 ? -15.868 19.776 33.515 1.00 82.69 693 THR A N 1
ATOM 5747 C CA . THR A 1 693 ? -16.752 19.026 34.416 1.00 82.69 693 THR A CA 1
ATOM 5748 C C . THR A 1 693 ? -15.937 18.261 35.451 1.00 82.69 693 THR A C 1
ATOM 5750 O O . THR A 1 693 ? -14.878 17.708 35.149 1.00 82.69 693 THR A O 1
ATOM 5753 N N . THR A 1 694 ? -16.459 18.186 36.675 1.00 84.75 694 THR A N 1
ATOM 5754 C CA . THR A 1 694 ? -15.935 17.291 37.710 1.00 84.75 694 THR A CA 1
ATOM 5755 C C . THR A 1 694 ? -16.103 15.835 37.278 1.00 84.75 694 THR A C 1
ATOM 5757 O O . THR A 1 694 ? -17.059 15.501 36.568 1.00 84.75 694 THR A O 1
ATOM 5760 N N . ASN A 1 695 ? -15.147 14.985 37.665 1.00 89.88 695 ASN A N 1
ATOM 5761 C CA . ASN A 1 695 ? -15.079 13.561 37.305 1.00 89.88 695 ASN A CA 1
ATOM 5762 C C . ASN A 1 695 ? -15.148 13.292 35.783 1.00 89.88 695 ASN A C 1
ATOM 5764 O O . ASN A 1 695 ? -15.641 12.253 35.347 1.00 89.88 695 ASN A O 1
ATOM 5768 N N . GLY A 1 696 ? -14.704 14.257 34.970 1.00 91.44 696 GLY A N 1
ATOM 5769 C CA . GLY A 1 696 ? -14.761 14.188 33.512 1.00 91.44 696 GLY A CA 1
ATOM 5770 C C . GLY A 1 696 ? -13.533 13.560 32.866 1.00 91.44 696 GLY A C 1
ATOM 5771 O O . GLY A 1 696 ? -12.425 13.717 33.373 1.00 91.44 696 GLY A O 1
ATOM 5772 N N . ILE A 1 697 ? -13.732 12.945 31.701 1.00 95.12 697 ILE A N 1
ATOM 5773 C CA . ILE A 1 697 ? -12.675 12.529 30.773 1.00 95.12 697 ILE A CA 1
ATOM 5774 C C . ILE A 1 697 ? -13.039 13.058 29.390 1.00 95.12 697 ILE A C 1
ATOM 5776 O O . ILE A 1 697 ? -14.159 12.881 28.914 1.00 95.12 697 ILE A O 1
ATOM 5780 N N . ARG A 1 698 ? -12.093 13.730 28.746 1.00 93.12 698 ARG A N 1
ATOM 5781 C CA . ARG A 1 698 ? -12.187 14.181 27.362 1.00 93.12 698 ARG A CA 1
ATOM 5782 C C . ARG A 1 698 ? -11.401 13.215 26.493 1.00 93.12 698 ARG A C 1
ATOM 5784 O O . ARG A 1 698 ? -10.225 13.010 26.758 1.00 93.12 698 ARG A O 1
ATOM 5791 N N . ILE A 1 699 ? -12.043 12.680 25.463 1.00 93.50 699 ILE A N 1
ATOM 5792 C CA . ILE A 1 699 ? -11.482 11.725 24.506 1.00 93.50 699 ILE A CA 1
ATOM 5793 C C . ILE A 1 699 ? -11.582 12.357 23.117 1.00 93.50 699 ILE A C 1
ATOM 5795 O O . ILE A 1 699 ? -12.612 12.939 22.772 1.00 93.50 699 ILE A O 1
ATOM 5799 N N . LYS A 1 700 ? -10.516 12.305 22.325 1.00 91.88 700 LYS A N 1
ATOM 5800 C CA . LYS A 1 700 ? -10.459 12.878 20.975 1.00 91.88 700 LYS A CA 1
ATOM 5801 C C . LYS A 1 700 ? -9.675 11.941 20.062 1.00 91.88 700 LYS A C 1
ATOM 5803 O O . LYS A 1 700 ? -8.634 11.464 20.480 1.00 91.88 700 LYS A O 1
ATOM 5808 N N . ASN A 1 701 ? -10.148 11.747 18.835 1.00 89.50 701 ASN A N 1
ATOM 5809 C CA . ASN A 1 701 ? -9.463 11.028 17.755 1.00 89.50 701 ASN A CA 1
ATOM 5810 C C . ASN A 1 701 ? -9.554 11.863 16.454 1.00 89.50 701 ASN A C 1
ATOM 5812 O O . ASN A 1 701 ? -9.880 13.060 16.531 1.00 89.50 701 ASN A O 1
ATOM 5816 N N . LEU A 1 702 ? -9.255 11.307 15.276 1.00 83.75 702 LEU A N 1
ATOM 5817 C CA . LEU A 1 702 ? -9.352 12.020 13.989 1.00 83.75 702 LEU A CA 1
ATOM 5818 C C . LEU A 1 702 ? -10.776 12.470 13.649 1.00 83.75 702 LEU A C 1
ATOM 5820 O O . LEU A 1 702 ? -10.967 13.575 13.140 1.00 83.75 702 LEU A O 1
ATOM 5824 N N . GLN A 1 703 ? -11.766 11.646 13.980 1.00 81.38 703 GLN A N 1
ATOM 5825 C CA . GLN A 1 703 ? -13.157 11.840 13.578 1.00 81.38 703 GLN A CA 1
ATOM 5826 C C . GLN A 1 703 ? -13.911 12.753 14.550 1.00 81.38 703 GLN A C 1
ATOM 5828 O O . GLN A 1 703 ? -14.651 13.644 14.131 1.00 81.38 703 GLN A O 1
ATOM 5833 N N . ARG A 1 704 ? -13.751 12.536 15.862 1.00 84.19 704 ARG A N 1
ATOM 5834 C CA . ARG A 1 704 ? -14.606 13.146 16.889 1.00 84.19 704 ARG A CA 1
ATOM 5835 C C . ARG A 1 704 ? -13.856 13.538 18.154 1.00 84.19 704 ARG A C 1
ATOM 5837 O O . ARG A 1 704 ? -12.719 13.149 18.421 1.00 84.19 704 ARG A O 1
ATOM 5844 N N . LEU A 1 705 ? -14.541 14.349 18.947 1.00 87.56 705 LEU A N 1
ATOM 5845 C CA . LEU A 1 705 ? -14.204 14.665 20.323 1.00 87.56 705 LEU A CA 1
ATOM 5846 C C . LEU A 1 705 ? -15.431 14.372 21.176 1.00 87.56 705 LEU A C 1
ATOM 5848 O O . LEU A 1 705 ? -16.555 14.604 20.757 1.00 87.56 705 LEU A O 1
ATOM 5852 N N . MET A 1 706 ? -15.226 13.880 22.386 1.00 88.88 706 MET A N 1
ATOM 5853 C CA . MET A 1 706 ? -16.315 13.680 23.325 1.00 88.88 706 MET A CA 1
ATOM 5854 C C . MET A 1 706 ? -15.849 13.868 24.761 1.00 88.88 706 MET A C 1
ATOM 5856 O O . MET A 1 706 ? -14.688 13.627 25.094 1.00 88.88 706 MET A O 1
ATOM 5860 N N . VAL A 1 707 ? -16.767 14.302 25.623 1.00 89.44 707 VAL A N 1
ATOM 5861 C CA . VAL A 1 707 ? -16.547 14.376 27.068 1.00 89.44 707 VAL A CA 1
ATOM 5862 C C . VAL A 1 707 ? -17.528 13.449 27.775 1.00 89.44 707 VAL A C 1
ATOM 5864 O O . VAL A 1 707 ? -18.748 13.573 27.618 1.00 89.44 707 VAL A O 1
ATOM 5867 N N . ILE A 1 708 ? -16.982 12.529 28.567 1.00 91.94 708 ILE A N 1
ATOM 5868 C CA . ILE A 1 708 ? -17.725 11.633 29.456 1.00 91.94 708 ILE A CA 1
ATOM 5869 C C . ILE A 1 708 ? -17.557 12.080 30.905 1.00 91.94 708 ILE A C 1
ATOM 5871 O O . ILE A 1 708 ? -16.529 12.649 31.274 1.00 91.94 708 ILE A O 1
ATOM 5875 N N . LYS A 1 709 ? -18.566 11.826 31.736 1.00 91.06 709 LYS A N 1
ATOM 5876 C CA . LYS A 1 709 ? -18.527 12.054 33.181 1.00 91.06 709 LYS A CA 1
ATOM 5877 C C . LYS A 1 709 ? -18.790 10.745 33.919 1.00 91.06 709 LYS A C 1
ATOM 58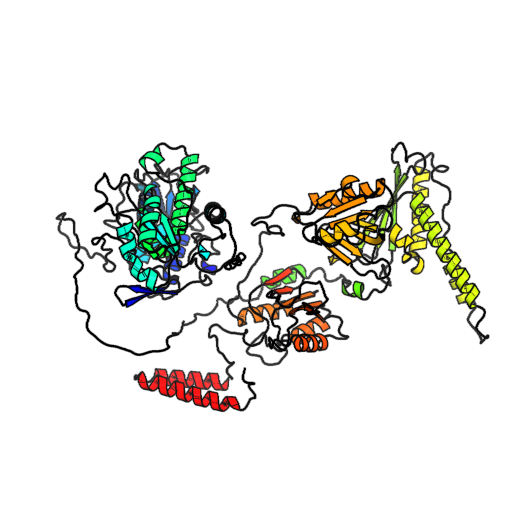79 O O . LYS A 1 709 ? -19.807 10.092 33.685 1.00 91.06 709 LYS A O 1
ATOM 5884 N N . CYS A 1 710 ? -17.885 10.423 34.837 1.00 89.94 710 CYS A N 1
ATOM 5885 C CA . CYS A 1 710 ? -17.989 9.282 35.740 1.00 89.94 710 CYS A CA 1
ATOM 5886 C C . CYS A 1 710 ? -18.712 9.673 37.038 1.00 89.94 710 CYS A C 1
ATOM 5888 O O . CYS A 1 710 ? -18.817 10.856 37.380 1.00 89.94 710 CYS A O 1
ATOM 5890 N N . GLN A 1 711 ? -19.202 8.673 37.773 1.00 83.88 711 GLN A N 1
ATOM 5891 C CA . GLN A 1 711 ? -19.935 8.883 39.027 1.00 83.88 711 GLN A CA 1
ATOM 5892 C C . GLN A 1 711 ? -19.032 9.450 40.136 1.00 83.88 711 GLN A C 1
ATOM 5894 O O . GLN A 1 711 ? -19.429 10.367 40.849 1.00 83.88 711 GLN A O 1
ATOM 5899 N N . SER A 1 712 ? -17.788 8.971 40.229 1.00 83.50 712 SER A N 1
ATOM 5900 C CA . SER A 1 712 ? -16.801 9.385 41.233 1.00 83.50 712 SER A CA 1
ATOM 5901 C C . SER A 1 712 ? -15.432 9.671 40.603 1.00 83.50 712 SER A C 1
ATOM 5903 O O . SER A 1 712 ? -15.174 9.308 39.452 1.00 83.50 712 SER A O 1
ATOM 5905 N N . GLY A 1 713 ? -14.542 10.328 41.356 1.00 83.12 713 GLY A N 1
ATOM 5906 C CA . GLY A 1 713 ? -13.155 10.557 40.933 1.00 83.12 713 GLY A CA 1
ATOM 5907 C C . GLY A 1 713 ? -12.369 9.251 40.775 1.00 83.12 713 GLY A C 1
ATOM 5908 O O . GLY A 1 713 ? -11.639 9.093 39.805 1.00 83.12 713 GLY A O 1
ATOM 5909 N N . TYR A 1 714 ? -12.613 8.281 41.658 1.00 81.19 714 TYR A N 1
ATOM 5910 C CA . TYR A 1 714 ? -12.010 6.950 41.586 1.00 81.19 714 TYR A CA 1
ATOM 5911 C C . TYR A 1 714 ? -12.397 6.196 40.305 1.00 81.19 714 TYR A C 1
ATOM 5913 O O . TYR A 1 714 ? -11.534 5.643 39.628 1.00 81.19 714 TYR A O 1
ATOM 5921 N N . GLU A 1 715 ? -13.681 6.224 39.923 1.00 84.31 715 GLU A N 1
ATOM 5922 C CA . GLU A 1 715 ? -14.122 5.632 38.653 1.00 84.31 715 GLU A CA 1
ATOM 5923 C C . GLU A 1 715 ? -13.544 6.383 37.449 1.00 84.31 715 GLU A C 1
ATOM 5925 O O . GLU A 1 715 ? -13.110 5.750 36.491 1.00 84.31 715 GLU A O 1
ATOM 5930 N N . ARG A 1 716 ? -13.452 7.720 37.508 1.00 92.69 716 ARG A N 1
ATOM 5931 C CA . ARG A 1 716 ? -12.776 8.506 36.463 1.00 92.69 716 ARG A CA 1
ATOM 5932 C C . ARG A 1 716 ? -11.336 8.036 36.262 1.00 92.69 716 ARG A C 1
ATOM 5934 O O . ARG A 1 716 ? -10.930 7.851 35.121 1.00 92.69 716 ARG A O 1
ATOM 5941 N N . ASP A 1 717 ? -10.570 7.873 37.334 1.00 90.75 717 ASP A N 1
ATOM 5942 C CA . ASP A 1 717 ? -9.155 7.507 37.225 1.00 90.75 717 ASP A CA 1
ATOM 5943 C C . ASP A 1 717 ? -8.988 6.091 36.682 1.00 90.75 717 ASP A C 1
ATOM 5945 O O . ASP A 1 717 ? -8.272 5.896 35.710 1.00 90.75 717 ASP A O 1
ATOM 5949 N N . LYS A 1 718 ? -9.806 5.151 37.153 1.00 89.38 718 LYS A N 1
ATOM 5950 C CA . LYS A 1 718 ? -9.922 3.814 36.568 1.00 89.38 718 LYS A CA 1
ATOM 5951 C C . LYS A 1 718 ? -10.174 3.835 35.058 1.00 89.38 718 LYS A C 1
ATOM 5953 O O . LYS A 1 718 ? -9.467 3.163 34.310 1.00 89.38 718 LYS A O 1
ATOM 5958 N N . TRP A 1 719 ? -11.202 4.555 34.607 1.00 94.12 719 TRP A N 1
ATOM 5959 C CA . TRP A 1 719 ? -11.522 4.669 33.182 1.00 94.12 719 TRP A CA 1
ATOM 5960 C C . TRP A 1 719 ? -10.379 5.320 32.400 1.00 94.12 719 TRP A C 1
ATOM 5962 O O . TRP A 1 719 ? -10.058 4.873 31.303 1.00 94.12 719 TRP A O 1
ATOM 5972 N N . PHE A 1 720 ? -9.749 6.348 32.969 1.00 95.50 720 PHE A N 1
ATOM 5973 C CA . PHE A 1 720 ? -8.600 7.022 32.375 1.00 95.50 720 PHE A CA 1
ATOM 5974 C C . PHE A 1 720 ? -7.404 6.076 32.205 1.00 95.50 720 PHE A C 1
ATOM 5976 O O . PHE A 1 720 ? -6.812 6.057 31.130 1.00 95.50 720 PHE A O 1
ATOM 5983 N N . ASP A 1 721 ? -7.100 5.259 33.212 1.00 94.69 721 ASP A N 1
ATOM 5984 C CA . ASP A 1 721 ? -5.982 4.314 33.179 1.00 94.69 721 ASP A CA 1
ATOM 5985 C C . ASP A 1 721 ? -6.197 3.237 32.106 1.00 94.69 721 ASP A C 1
ATOM 5987 O O . ASP A 1 721 ? -5.301 2.996 31.302 1.00 94.69 721 ASP A O 1
ATOM 5991 N N . THR A 1 722 ? -7.409 2.673 31.991 1.00 94.38 722 THR A N 1
ATOM 5992 C CA . THR A 1 722 ? -7.747 1.730 30.903 1.00 94.38 722 THR A CA 1
ATOM 5993 C C . THR A 1 722 ? -7.603 2.381 29.523 1.00 94.38 722 THR A C 1
ATOM 5995 O O . THR A 1 722 ? -7.088 1.766 28.593 1.00 94.38 722 THR A O 1
ATOM 5998 N N . LEU A 1 723 ? -8.032 3.638 29.372 1.00 95.81 723 LEU A N 1
ATOM 5999 C CA . LEU A 1 723 ? -7.904 4.375 28.110 1.00 95.81 723 LEU A CA 1
ATOM 6000 C C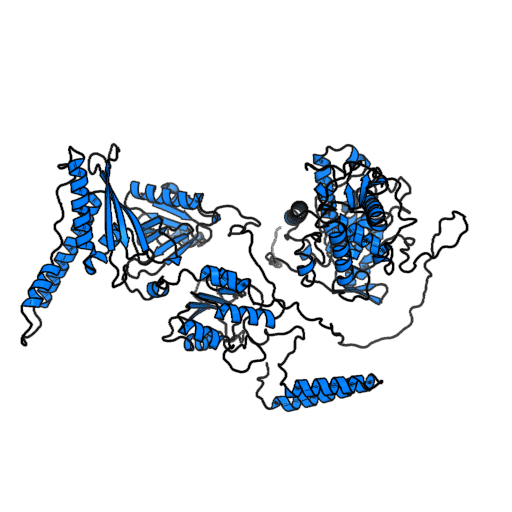 . LEU A 1 723 ? -6.439 4.705 27.764 1.00 95.81 723 LEU A C 1
ATOM 6002 O O . LEU A 1 723 ? -6.079 4.734 26.588 1.00 95.81 723 LEU A O 1
ATOM 6006 N N . MET A 1 724 ? -5.595 4.968 28.764 1.00 95.06 724 MET A N 1
ATOM 6007 C CA . MET A 1 724 ? -4.151 5.145 28.566 1.00 95.06 724 MET A CA 1
ATOM 6008 C C . MET A 1 724 ? -3.485 3.822 28.193 1.00 95.06 724 MET A C 1
ATOM 6010 O O . MET A 1 724 ? -2.637 3.803 27.305 1.00 95.06 724 MET A O 1
ATOM 6014 N N . GLU A 1 725 ? -3.895 2.717 28.815 1.00 93.88 725 GLU A N 1
ATOM 6015 C CA . GLU A 1 725 ? -3.378 1.383 28.516 1.00 93.88 725 GLU A CA 1
ATOM 6016 C C . GLU A 1 725 ? -3.627 0.996 27.052 1.00 93.88 725 GLU A C 1
ATOM 6018 O O . GLU A 1 725 ? -2.674 0.656 26.351 1.00 93.88 725 GLU A O 1
ATOM 6023 N N . ILE A 1 726 ? -4.868 1.114 26.557 1.00 93.69 726 ILE A N 1
ATOM 6024 C CA . ILE A 1 726 ? -5.172 0.802 25.147 1.00 93.69 726 ILE A CA 1
ATOM 6025 C C . ILE A 1 726 ? -4.433 1.736 24.195 1.00 93.69 726 ILE A C 1
ATOM 6027 O O . ILE A 1 726 ? -3.955 1.297 23.156 1.00 93.69 726 ILE A O 1
ATOM 6031 N N . LYS A 1 727 ? -4.290 3.019 24.552 1.00 93.50 727 LYS A N 1
ATOM 6032 C CA . LYS A 1 727 ? -3.568 3.983 23.725 1.00 93.50 727 LYS A CA 1
ATOM 6033 C C . LYS A 1 727 ? -2.104 3.571 23.575 1.00 93.50 727 LYS A C 1
ATOM 6035 O O . LYS A 1 727 ? -1.578 3.613 22.469 1.00 93.50 727 LYS A O 1
ATOM 6040 N N . ASN A 1 728 ? -1.467 3.187 24.678 1.00 91.44 728 ASN A N 1
ATOM 6041 C CA . ASN A 1 728 ? -0.050 2.835 24.703 1.00 91.44 728 ASN A CA 1
ATOM 6042 C C . ASN A 1 728 ? 0.226 1.471 24.052 1.00 91.44 728 ASN A C 1
ATOM 6044 O O . ASN A 1 728 ? 1.283 1.294 23.456 1.00 91.44 728 ASN A O 1
ATOM 6048 N N . LYS A 1 729 ? -0.707 0.515 24.161 1.00 90.50 729 LYS A N 1
ATOM 6049 C CA . LYS A 1 729 ? -0.581 -0.819 23.549 1.00 90.50 729 LYS A CA 1
ATOM 6050 C C . LYS A 1 729 ? -0.969 -0.852 22.070 1.00 90.50 729 LYS A C 1
ATOM 6052 O O . LYS A 1 729 ? -0.475 -1.700 21.335 1.00 90.50 729 LYS A O 1
ATOM 6057 N N . SER A 1 730 ? -1.876 0.022 21.637 1.00 87.88 730 SER A N 1
ATOM 6058 C CA . SER A 1 730 ? -2.392 0.017 20.269 1.00 87.88 730 SER A CA 1
ATOM 6059 C C . SER A 1 730 ? -1.310 0.434 19.274 1.00 87.88 730 SER A C 1
ATOM 6061 O O . SER A 1 730 ? -0.784 1.542 19.346 1.00 87.88 730 SER A O 1
ATOM 6063 N N . LEU A 1 731 ? -1.029 -0.435 18.300 1.00 87.06 731 LEU A N 1
ATOM 6064 C CA . LEU A 1 731 ? -0.132 -0.115 17.188 1.00 87.06 731 LEU A CA 1
ATOM 6065 C C . LEU A 1 731 ? -0.663 1.075 16.377 1.00 87.06 731 LEU A C 1
ATOM 6067 O O . LEU A 1 731 ? 0.123 1.912 15.962 1.00 87.06 731 LEU A O 1
ATOM 6071 N N . PHE A 1 732 ? -1.988 1.208 16.249 1.00 88.06 732 PHE A N 1
ATOM 6072 C CA . PHE A 1 732 ? -2.665 2.248 15.463 1.00 88.06 732 PHE A CA 1
ATOM 6073 C C . PHE A 1 732 ? -2.467 3.682 15.984 1.00 88.06 732 PHE A C 1
ATOM 6075 O O . PHE A 1 732 ? -2.837 4.640 15.303 1.00 88.06 732 PHE A O 1
ATOM 6082 N N . THR A 1 733 ? -1.930 3.858 17.198 1.00 87.75 733 THR A N 1
ATOM 6083 C CA . THR A 1 733 ? -1.629 5.193 17.746 1.00 87.75 733 THR A CA 1
ATOM 6084 C C . THR A 1 733 ? -0.267 5.720 17.311 1.00 87.75 733 THR A C 1
ATOM 6086 O O . THR A 1 733 ? 0.015 6.909 17.480 1.00 87.75 733 THR A O 1
ATOM 6089 N N . GLN A 1 734 ? 0.575 4.850 16.757 1.00 84.00 734 GLN A N 1
ATOM 6090 C CA . GLN A 1 734 ? 1.906 5.193 16.287 1.00 84.00 734 GLN A CA 1
ATOM 6091 C C . GLN A 1 734 ? 1.828 5.849 14.907 1.00 84.00 734 GLN A C 1
ATOM 6093 O O . GLN A 1 734 ? 0.858 5.703 14.164 1.00 84.00 734 GLN A O 1
ATOM 6098 N N . GLN A 1 735 ? 2.870 6.595 14.549 1.00 79.81 735 GLN A N 1
ATOM 6099 C CA . GLN A 1 735 ? 2.989 7.117 13.197 1.00 79.81 735 GLN A CA 1
ATOM 6100 C C . GLN A 1 735 ? 3.520 6.007 12.289 1.00 79.81 735 GLN A C 1
ATOM 6102 O O . GLN A 1 735 ? 4.635 5.527 12.475 1.00 79.81 735 GLN A O 1
ATOM 6107 N N . HIS A 1 736 ? 2.716 5.596 11.313 1.00 82.31 736 HIS A N 1
ATOM 6108 C CA . HIS A 1 736 ? 3.095 4.554 10.365 1.00 82.31 736 HIS A CA 1
ATOM 6109 C C . HIS A 1 736 ? 3.714 5.134 9.091 1.00 82.31 736 HIS A C 1
ATOM 6111 O O . HIS A 1 736 ? 3.603 6.335 8.810 1.00 82.31 736 HIS A O 1
ATOM 6117 N N . LEU A 1 737 ? 4.366 4.263 8.315 1.00 72.50 737 LEU A N 1
ATOM 6118 C CA . LEU A 1 737 ? 4.949 4.601 7.018 1.00 72.50 737 LEU A CA 1
ATOM 6119 C C . LEU A 1 737 ? 3.910 5.327 6.143 1.00 72.50 737 LEU A C 1
ATOM 6121 O O . LEU A 1 737 ? 2.722 5.001 6.170 1.00 72.50 737 LEU A O 1
ATOM 6125 N N . PHE A 1 738 ? 4.345 6.367 5.429 1.00 80.19 738 PHE A N 1
ATOM 6126 C CA . PHE A 1 738 ? 3.482 7.234 4.610 1.00 80.19 738 PHE A CA 1
ATOM 6127 C C . PHE A 1 738 ? 2.335 7.926 5.368 1.00 80.19 738 PHE A C 1
ATOM 6129 O O . PHE A 1 738 ? 1.349 8.333 4.760 1.00 80.19 738 PHE A O 1
ATOM 6136 N N . LYS A 1 739 ? 2.448 8.083 6.698 1.00 78.94 739 LYS A N 1
ATOM 6137 C CA . LYS A 1 739 ? 1.367 8.592 7.565 1.00 78.94 739 LYS A CA 1
ATOM 6138 C C . LYS A 1 739 ? 0.085 7.749 7.458 1.00 78.94 739 LYS A C 1
ATOM 6140 O O . LYS A 1 739 ? -1.011 8.267 7.674 1.00 78.94 739 LYS A O 1
ATOM 6145 N N . SER A 1 740 ? 0.224 6.461 7.128 1.00 78.62 740 SER A N 1
ATOM 6146 C CA . SER A 1 740 ? -0.889 5.513 7.091 1.00 78.62 740 SER A CA 1
ATOM 6147 C C . SER A 1 740 ? -1.621 5.482 8.436 1.00 78.62 740 SER A C 1
ATOM 6149 O O . SER A 1 740 ? -1.005 5.578 9.500 1.00 78.62 740 SER A O 1
ATOM 6151 N N . PHE A 1 741 ? -2.946 5.328 8.397 1.00 75.38 741 PHE A N 1
ATOM 6152 C CA . PHE A 1 741 ? -3.741 5.117 9.609 1.00 75.38 741 PHE A CA 1
ATOM 6153 C C . PHE A 1 741 ? -3.598 3.689 10.166 1.00 75.38 741 PHE A C 1
ATOM 6155 O O . PHE A 1 741 ? -3.956 3.451 11.316 1.00 75.38 741 PHE A O 1
ATOM 6162 N N . ALA A 1 742 ? -3.104 2.750 9.354 1.00 81.75 742 ALA A N 1
ATOM 6163 C CA . ALA A 1 742 ? -2.956 1.340 9.692 1.00 81.75 742 ALA A CA 1
ATOM 6164 C C . ALA A 1 742 ? -1.471 0.924 9.746 1.00 81.75 742 ALA A C 1
ATOM 6166 O O . ALA A 1 742 ? -0.673 1.427 8.945 1.00 81.75 742 ALA A O 1
ATOM 6167 N N . PRO A 1 743 ? -1.096 -0.001 10.651 1.00 82.38 743 PRO A N 1
ATOM 6168 C CA . PRO A 1 743 ? 0.264 -0.515 10.759 1.00 82.38 743 PRO A CA 1
ATOM 6169 C C . PRO A 1 743 ? 0.643 -1.380 9.554 1.00 82.38 743 PRO A C 1
ATOM 6171 O O . PRO A 1 743 ? -0.208 -2.021 8.935 1.00 82.38 743 PRO A O 1
ATOM 6174 N N . GLN A 1 744 ? 1.942 -1.440 9.258 1.00 81.75 744 GLN A N 1
ATOM 6175 C CA . GLN A 1 744 ? 2.480 -2.335 8.237 1.00 81.75 744 GLN A CA 1
ATOM 6176 C C . GLN A 1 744 ? 2.314 -3.798 8.670 1.00 81.75 744 GLN A C 1
ATOM 6178 O O . GLN A 1 744 ? 2.578 -4.148 9.821 1.00 81.75 744 GLN A O 1
ATOM 6183 N N . ARG A 1 745 ? 1.910 -4.655 7.731 1.00 77.06 745 ARG A N 1
ATOM 6184 C CA . ARG A 1 745 ? 1.879 -6.112 7.898 1.00 77.06 745 ARG A CA 1
ATOM 6185 C C . ARG A 1 745 ? 2.863 -6.741 6.920 1.00 77.06 745 ARG A C 1
ATOM 6187 O O . ARG A 1 745 ? 2.920 -6.329 5.765 1.00 77.06 745 ARG A O 1
ATOM 6194 N N . GLN A 1 746 ? 3.649 -7.702 7.390 1.00 75.56 746 GLN A N 1
ATOM 6195 C CA . GLN A 1 746 ? 4.546 -8.491 6.543 1.00 75.56 746 GLN A CA 1
ATOM 6196 C C . GLN A 1 746 ? 3.818 -9.746 6.037 1.00 75.56 746 GLN A C 1
ATOM 6198 O O . GLN A 1 746 ? 2.749 -10.082 6.551 1.00 75.56 746 GLN A O 1
ATOM 6203 N N . GLN A 1 747 ? 4.383 -10.415 5.025 1.00 78.94 747 GLN A N 1
ATOM 6204 C CA . GLN A 1 747 ? 3.879 -11.696 4.500 1.00 78.94 747 GLN A CA 1
ATOM 6205 C C . GLN A 1 747 ? 2.408 -11.644 4.040 1.00 78.94 747 GLN A C 1
ATOM 6207 O O . GLN A 1 747 ? 1.629 -12.557 4.297 1.00 78.94 747 GLN A O 1
ATOM 6212 N N . GLN A 1 748 ? 1.998 -10.539 3.410 1.00 75.69 748 GLN A N 1
ATOM 6213 C CA . GLN A 1 748 ? 0.664 -10.423 2.818 1.00 75.69 748 GLN A CA 1
ATOM 6214 C C . GLN A 1 748 ? 0.729 -10.823 1.345 1.00 75.69 748 GLN A C 1
ATOM 6216 O O . GLN A 1 748 ? 1.583 -10.324 0.613 1.00 75.69 748 GLN A O 1
ATOM 6221 N N . TYR A 1 749 ? -0.180 -11.695 0.919 1.00 78.56 749 TYR A N 1
ATOM 6222 C CA . TYR A 1 749 ? -0.340 -12.058 -0.486 1.00 78.56 749 TYR A CA 1
ATOM 6223 C C . TYR A 1 749 ? -1.191 -11.007 -1.200 1.00 78.56 749 TYR A C 1
ATOM 6225 O O . TYR A 1 749 ? -2.197 -10.545 -0.661 1.00 78.56 749 TYR A O 1
ATOM 6233 N N . ALA A 1 750 ? -0.789 -10.636 -2.411 1.00 84.25 750 ALA A N 1
ATOM 6234 C CA . ALA A 1 750 ? -1.545 -9.747 -3.280 1.00 84.25 750 ALA A CA 1
ATOM 6235 C C . ALA A 1 750 ? -1.472 -10.270 -4.717 1.00 84.25 750 ALA A C 1
ATOM 6237 O O . ALA A 1 750 ? -0.404 -10.669 -5.177 1.00 84.25 750 ALA A O 1
ATOM 6238 N N . GLN A 1 751 ? -2.608 -10.249 -5.410 1.00 83.69 751 GLN A N 1
ATOM 6239 C CA . GLN A 1 751 ? -2.730 -10.624 -6.814 1.00 83.69 751 GLN A CA 1
ATOM 6240 C C . GLN A 1 751 ? -3.363 -9.466 -7.579 1.00 83.69 751 GLN A C 1
ATOM 6242 O O . GLN A 1 751 ? -4.310 -8.840 -7.100 1.00 83.69 751 GLN A O 1
ATOM 6247 N N . TRP A 1 752 ? -2.824 -9.188 -8.761 1.00 87.12 752 TRP A N 1
ATOM 6248 C CA . TRP A 1 752 ? -3.319 -8.146 -9.650 1.00 87.12 752 TRP A CA 1
ATOM 6249 C C . TRP A 1 752 ? -4.234 -8.761 -10.700 1.00 87.12 752 TRP A C 1
ATOM 6251 O O . TRP A 1 752 ? -3.930 -9.821 -11.246 1.00 87.12 752 TRP A O 1
ATOM 6261 N N . PHE A 1 753 ? -5.330 -8.071 -10.993 1.00 85.31 753 PHE A N 1
ATOM 6262 C CA . PHE A 1 753 ? -6.228 -8.408 -12.087 1.00 85.31 753 PHE A CA 1
ATOM 6263 C C . PHE A 1 753 ? -6.259 -7.226 -13.049 1.00 85.31 753 PHE A C 1
ATOM 6265 O O . PHE A 1 753 ? -6.579 -6.112 -12.631 1.00 85.31 753 PHE A O 1
ATOM 6272 N N . ILE A 1 754 ? -5.869 -7.463 -14.300 1.00 86.31 754 ILE A N 1
ATOM 6273 C CA . ILE A 1 754 ? -5.870 -6.439 -15.352 1.00 86.31 754 ILE A CA 1
ATOM 6274 C C . ILE A 1 754 ? -7.264 -6.378 -15.982 1.00 86.31 754 ILE A C 1
ATOM 6276 O O . ILE A 1 754 ? -7.879 -5.315 -16.013 1.00 86.31 754 ILE A O 1
ATOM 6280 N N . ASN A 1 755 ? -7.783 -7.535 -16.395 1.00 89.25 755 ASN A N 1
ATOM 6281 C CA . ASN A 1 755 ? -9.058 -7.667 -17.090 1.00 89.25 755 ASN A CA 1
ATOM 6282 C C . ASN A 1 755 ? -10.161 -8.147 -16.138 1.00 89.25 755 ASN A C 1
ATOM 6284 O O . ASN A 1 755 ? -9.912 -8.708 -15.061 1.00 89.25 755 ASN A O 1
ATOM 6288 N N . GLY A 1 756 ? -11.401 -7.958 -16.572 1.00 90.94 756 GLY A N 1
ATOM 6289 C CA . GLY A 1 756 ? -12.601 -8.363 -15.864 1.00 90.94 756 GLY A CA 1
ATOM 6290 C C . GLY A 1 756 ? -12.701 -9.870 -15.665 1.00 90.94 756 GLY A C 1
ATOM 6291 O O . GLY A 1 756 ? -13.036 -10.289 -14.561 1.00 90.94 756 GLY A O 1
ATOM 6292 N N . GLN A 1 757 ? -12.371 -10.698 -16.663 1.00 91.56 757 GLN A N 1
ATOM 6293 C CA . GLN A 1 757 ? -12.511 -12.156 -16.548 1.00 91.56 757 GLN A CA 1
ATOM 6294 C C . GLN A 1 757 ? -11.786 -12.745 -15.317 1.00 91.56 757 GLN A C 1
ATOM 6296 O O . GLN A 1 757 ? -12.466 -13.307 -14.452 1.00 91.56 757 GLN A O 1
ATOM 6301 N N . PRO A 1 758 ? -10.451 -12.614 -15.164 1.00 90.25 758 PRO A N 1
ATOM 6302 C CA . PRO A 1 758 ? -9.747 -13.246 -14.049 1.00 90.25 758 PRO A CA 1
ATOM 6303 C C . PRO A 1 758 ? -10.158 -12.654 -12.691 1.00 90.25 758 PRO A C 1
ATOM 6305 O O . PRO A 1 758 ? -10.201 -13.375 -11.692 1.00 90.25 758 PRO A O 1
ATOM 6308 N N . TYR A 1 759 ? -10.521 -11.366 -12.648 1.00 94.31 759 TYR A N 1
ATOM 6309 C CA . TYR A 1 759 ? -11.074 -10.724 -11.454 1.00 94.31 759 TYR A CA 1
ATOM 6310 C C . TYR A 1 759 ? -12.412 -11.346 -11.037 1.00 94.31 759 TYR A C 1
ATOM 6312 O O . TYR A 1 759 ? -12.587 -11.737 -9.881 1.00 94.31 759 TYR A O 1
ATOM 6320 N N . MET A 1 760 ? -13.355 -11.448 -11.975 1.00 94.12 760 MET A N 1
ATOM 6321 C CA . MET A 1 760 ? -14.717 -11.914 -11.716 1.00 94.12 760 MET A CA 1
ATOM 6322 C C . MET A 1 760 ? -14.742 -13.408 -11.374 1.00 94.12 760 MET A C 1
ATOM 6324 O O . MET A 1 760 ? -15.487 -13.812 -10.482 1.00 94.12 760 MET A O 1
ATOM 6328 N N . GLU A 1 761 ? -13.882 -14.221 -11.996 1.00 91.06 761 GLU A N 1
ATOM 6329 C CA . GLU A 1 761 ? -13.715 -15.637 -11.650 1.00 91.06 761 GLU A CA 1
ATOM 6330 C C . GLU A 1 761 ? -13.151 -15.828 -10.236 1.00 91.06 761 GLU A C 1
ATOM 6332 O O . GLU A 1 761 ? -13.690 -16.612 -9.446 1.00 91.06 761 GLU A O 1
ATOM 6337 N N . ALA A 1 762 ? -12.088 -15.097 -9.884 1.00 91.00 762 ALA A N 1
ATOM 6338 C CA . ALA A 1 762 ? -11.513 -15.144 -8.542 1.00 91.00 762 ALA A CA 1
ATOM 6339 C C . ALA A 1 762 ? -12.520 -14.665 -7.487 1.00 91.00 762 ALA A C 1
ATOM 6341 O O . ALA A 1 762 ? -12.651 -15.274 -6.421 1.00 91.00 762 ALA A O 1
ATOM 6342 N N . LEU A 1 763 ? -13.279 -13.614 -7.802 1.00 95.06 763 LEU A N 1
ATOM 6343 C CA . LEU A 1 763 ? -14.333 -13.096 -6.943 1.00 95.06 763 LEU A CA 1
ATOM 6344 C C . LEU A 1 763 ? -15.472 -14.105 -6.758 1.00 95.06 763 LEU A C 1
ATOM 6346 O O . LEU A 1 763 ? -15.908 -14.318 -5.627 1.00 95.06 763 LEU A O 1
ATOM 6350 N N . ALA A 1 764 ? -15.930 -14.760 -7.827 1.00 92.31 764 ALA A N 1
ATOM 6351 C CA . ALA A 1 764 ? -16.968 -15.786 -7.750 1.00 92.31 764 ALA A CA 1
ATOM 6352 C C . ALA A 1 764 ? -16.543 -16.939 -6.828 1.00 92.31 764 ALA A C 1
ATOM 6354 O O . ALA A 1 764 ? -17.291 -17.318 -5.923 1.00 92.31 764 ALA A O 1
ATOM 6355 N N . LYS A 1 765 ? -15.307 -17.436 -6.987 1.00 85.88 765 LYS A N 1
ATOM 6356 C CA . LYS A 1 765 ? -14.724 -18.465 -6.108 1.00 85.88 765 LYS A CA 1
ATOM 6357 C C . LYS A 1 765 ? -14.648 -17.993 -4.653 1.00 85.88 765 LYS A C 1
ATOM 6359 O O . LYS A 1 765 ? -15.007 -18.739 -3.747 1.00 85.88 765 LYS A O 1
ATOM 6364 N N . ALA A 1 766 ? -14.246 -16.746 -4.417 1.00 90.50 766 ALA A N 1
ATOM 6365 C CA . ALA A 1 766 ? -14.152 -16.186 -3.073 1.00 90.50 766 ALA A CA 1
ATOM 6366 C C . ALA A 1 766 ? -15.523 -15.991 -2.401 1.00 90.50 766 ALA A C 1
ATOM 6368 O O . ALA A 1 766 ? -15.675 -16.310 -1.223 1.00 90.50 766 ALA A O 1
ATOM 6369 N N . ILE A 1 767 ? -16.541 -15.540 -3.143 1.00 92.25 767 ILE A N 1
ATOM 6370 C CA . ILE A 1 767 ? -17.935 -15.484 -2.669 1.00 92.25 767 ILE A CA 1
ATOM 6371 C C . ILE A 1 767 ? -18.419 -16.893 -2.318 1.00 92.25 767 ILE A C 1
ATOM 6373 O O . ILE A 1 767 ? -19.069 -17.086 -1.291 1.00 92.25 767 ILE A O 1
ATOM 6377 N N . LEU A 1 768 ? -18.065 -17.891 -3.135 1.00 86.31 768 LEU A N 1
ATOM 6378 C CA . LEU A 1 768 ? -18.359 -19.292 -2.852 1.00 86.31 768 LEU A CA 1
ATOM 6379 C C . LEU A 1 768 ? -17.592 -19.850 -1.636 1.00 86.31 768 LEU A C 1
ATOM 6381 O O . LEU A 1 768 ? -18.030 -20.816 -1.025 1.00 86.31 768 LEU A O 1
ATOM 6385 N N . ALA A 1 769 ? -16.473 -19.259 -1.241 1.00 80.75 769 ALA A N 1
ATOM 6386 C CA . ALA A 1 769 ? -15.724 -19.693 -0.064 1.00 80.75 769 ALA A CA 1
ATOM 6387 C C . ALA A 1 769 ? -16.135 -18.966 1.231 1.00 80.75 769 ALA A C 1
ATOM 6389 O O . ALA A 1 769 ? -15.659 -19.340 2.305 1.00 80.75 769 ALA A O 1
ATOM 6390 N N . ALA A 1 770 ? -16.990 -17.940 1.141 1.00 84.00 770 ALA A N 1
ATOM 6391 C CA . ALA A 1 770 ? -17.370 -17.096 2.272 1.00 84.00 770 ALA A CA 1
ATOM 6392 C C . ALA A 1 770 ? -18.066 -17.896 3.385 1.00 84.00 770 ALA A C 1
ATOM 6394 O O . ALA A 1 770 ? -18.956 -18.707 3.111 1.00 84.00 770 ALA A O 1
ATOM 6395 N N . ARG A 1 771 ? -17.681 -17.632 4.641 1.00 80.75 771 ARG A N 1
ATOM 6396 C CA . ARG A 1 771 ? -18.161 -18.367 5.827 1.00 80.75 771 ARG A CA 1
ATOM 6397 C C . ARG A 1 771 ? -18.980 -17.523 6.795 1.00 80.75 771 ARG A C 1
ATOM 6399 O O . ARG A 1 771 ? -19.848 -18.059 7.478 1.00 80.75 771 ARG A O 1
ATOM 6406 N N . GLU A 1 772 ? -18.733 -16.220 6.863 1.00 77.38 772 GLU A N 1
ATOM 6407 C CA . GLU A 1 772 ? -19.370 -15.341 7.842 1.00 77.38 772 GLU A CA 1
ATOM 6408 C C . GLU A 1 772 ? -20.029 -14.126 7.193 1.00 77.38 772 GLU A C 1
ATOM 6410 O O . GLU A 1 772 ? -21.193 -13.818 7.490 1.00 77.38 772 GLU A O 1
ATOM 6415 N N . GLU A 1 773 ? -19.291 -13.406 6.344 1.00 87.75 773 GLU A N 1
ATOM 6416 C CA . GLU A 1 773 ? -19.758 -12.144 5.782 1.00 87.75 773 GLU A CA 1
ATOM 6417 C C . GLU A 1 773 ? -19.028 -11.664 4.527 1.00 87.75 773 GLU A C 1
ATOM 6419 O O . GLU A 1 773 ? -17.862 -11.954 4.280 1.00 87.75 773 GLU A O 1
ATOM 6424 N N . ILE A 1 774 ? -19.747 -10.859 3.752 1.00 94.88 774 ILE A N 1
ATOM 6425 C CA . ILE A 1 774 ? -19.294 -10.227 2.520 1.00 94.88 774 ILE A CA 1
ATOM 6426 C C . ILE A 1 774 ? -19.627 -8.736 2.615 1.00 94.88 774 ILE A C 1
ATOM 6428 O O . ILE A 1 774 ? -20.785 -8.363 2.812 1.00 94.88 774 ILE A O 1
ATOM 6432 N N . TYR A 1 775 ? -18.631 -7.871 2.450 1.00 96.31 775 TYR A N 1
ATOM 6433 C CA . TYR A 1 775 ? -18.830 -6.433 2.270 1.00 96.31 775 TYR A CA 1
ATOM 6434 C C . TYR A 1 775 ? -18.572 -6.066 0.819 1.00 96.31 775 TYR A C 1
ATOM 6436 O O . TYR A 1 775 ? -17.551 -6.463 0.276 1.00 96.31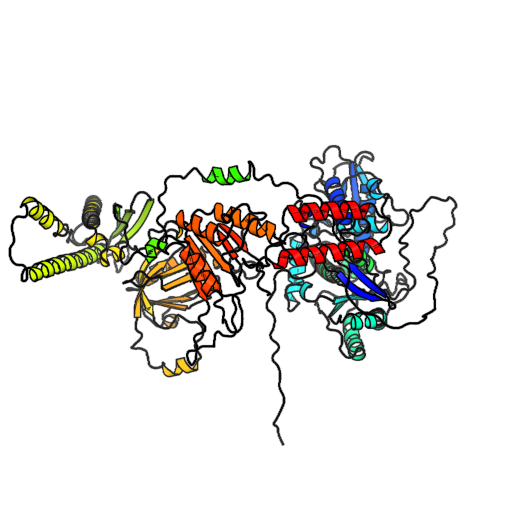 775 TYR A O 1
ATOM 6444 N N . ILE A 1 776 ? -19.462 -5.289 0.212 1.00 96.44 776 ILE A N 1
ATOM 6445 C CA . ILE A 1 776 ? -19.302 -4.762 -1.145 1.00 96.44 776 ILE A CA 1
ATOM 6446 C C . ILE A 1 776 ? -19.453 -3.244 -1.076 1.00 96.44 776 ILE A C 1
ATOM 6448 O O . ILE A 1 776 ? -20.475 -2.746 -0.603 1.00 96.44 776 ILE A O 1
ATOM 6452 N N . SER A 1 777 ? -18.460 -2.499 -1.548 1.00 94.69 777 SER A N 1
ATOM 6453 C CA . SER A 1 777 ? -18.637 -1.105 -1.951 1.00 94.69 777 SER A CA 1
ATOM 6454 C C . SER A 1 777 ? -18.493 -1.006 -3.457 1.00 94.69 777 SER A C 1
ATOM 6456 O O . SER A 1 777 ? -17.618 -1.653 -4.027 1.00 94.69 777 SER A O 1
ATOM 6458 N N . ASP A 1 778 ? -19.376 -0.244 -4.095 1.00 92.06 778 ASP A N 1
ATOM 6459 C CA . ASP A 1 778 ? -19.313 -0.053 -5.538 1.00 92.06 778 ASP A CA 1
ATOM 6460 C C . ASP A 1 778 ? -19.889 1.307 -5.956 1.00 92.06 778 ASP A C 1
ATOM 6462 O O . ASP A 1 778 ? -20.806 1.849 -5.317 1.00 92.06 778 ASP A O 1
ATOM 6466 N N . TRP A 1 779 ? -19.368 1.849 -7.055 1.00 90.19 779 TRP A N 1
ATOM 6467 C CA . TRP A 1 779 ? -19.963 3.005 -7.717 1.00 90.19 779 TRP A CA 1
ATOM 6468 C C . TRP A 1 779 ? -21.145 2.565 -8.579 1.00 90.19 779 TRP A C 1
ATOM 6470 O O . TRP A 1 779 ? -22.228 3.147 -8.462 1.00 90.19 779 TRP A O 1
ATOM 6480 N N . TRP A 1 780 ? -20.962 1.512 -9.385 1.00 90.56 780 TRP A N 1
ATOM 6481 C CA . TRP A 1 780 ? -22.011 0.928 -10.216 1.00 90.56 780 TRP A CA 1
ATOM 6482 C C . TRP A 1 780 ? -22.050 -0.593 -10.066 1.00 90.56 780 TRP A C 1
ATOM 6484 O O . TRP A 1 780 ? -21.120 -1.291 -10.425 1.00 90.56 780 TRP A O 1
ATOM 6494 N N . LEU A 1 781 ? -23.171 -1.118 -9.579 1.00 93.50 781 LEU A N 1
ATOM 6495 C CA . LEU A 1 781 ? -23.352 -2.545 -9.327 1.00 93.50 781 LEU A CA 1
ATOM 6496 C C . LEU A 1 781 ? -24.565 -3.058 -10.110 1.00 93.50 781 LEU A C 1
ATOM 6498 O O . LEU A 1 781 ? -25.696 -2.691 -9.771 1.00 93.50 781 LEU A O 1
ATOM 6502 N N . SER A 1 782 ? -24.339 -3.908 -11.116 1.00 94.81 782 SER A N 1
ATOM 6503 C CA . SER A 1 782 ? -25.396 -4.618 -11.851 1.00 94.81 782 SER A CA 1
ATOM 6504 C C . SER A 1 782 ? -25.588 -6.012 -11.242 1.00 94.81 782 SER A C 1
ATOM 6506 O O . SER A 1 782 ? -24.732 -6.872 -11.435 1.00 94.81 782 SER A O 1
ATOM 6508 N N . PRO A 1 783 ? -26.692 -6.279 -10.518 1.00 94.50 783 PRO A N 1
ATOM 6509 C CA . PRO A 1 783 ? -26.944 -7.588 -9.904 1.00 94.50 783 PRO A CA 1
ATOM 6510 C C . PRO A 1 783 ? -26.894 -8.755 -10.896 1.00 94.50 783 PRO A C 1
ATOM 6512 O O . PRO A 1 783 ? -26.514 -9.864 -10.536 1.00 94.50 783 PRO A O 1
ATOM 6515 N N . GLU A 1 784 ? -27.296 -8.505 -12.138 1.00 93.94 784 GLU A N 1
ATOM 6516 C CA . GLU A 1 784 ? -27.437 -9.507 -13.187 1.00 93.94 784 GLU A CA 1
ATOM 6517 C C . GLU A 1 784 ? -26.154 -9.729 -14.005 1.00 93.94 784 GLU A C 1
ATOM 6519 O O . GLU A 1 784 ? -26.196 -10.349 -15.065 1.00 93.94 784 GLU A O 1
ATOM 6524 N N . ILE A 1 785 ? -25.001 -9.227 -13.558 1.00 92.50 785 ILE A N 1
ATOM 6525 C CA . ILE A 1 785 ? -23.729 -9.534 -14.217 1.00 92.50 785 ILE A CA 1
ATOM 6526 C C . ILE A 1 785 ? -23.368 -11.021 -14.046 1.00 92.50 785 ILE A C 1
ATOM 6528 O O . ILE A 1 785 ? -23.405 -11.562 -12.937 1.00 92.50 785 ILE A O 1
ATOM 6532 N N . MET A 1 786 ? -22.990 -11.673 -15.149 1.00 91.25 786 MET A N 1
ATOM 6533 C CA . MET A 1 786 ? -22.389 -13.011 -15.142 1.00 91.25 786 MET A CA 1
ATOM 6534 C C . MET A 1 786 ? -20.902 -12.906 -14.809 1.00 91.25 786 MET A C 1
ATOM 6536 O O . MET A 1 786 ? -20.154 -12.287 -15.571 1.00 91.25 786 MET A O 1
ATOM 6540 N N . LEU A 1 787 ? -20.488 -13.491 -13.677 1.00 91.44 787 LEU A N 1
ATOM 6541 C CA . LEU A 1 787 ? -19.099 -13.422 -13.211 1.00 91.44 787 LEU A CA 1
ATOM 6542 C C . LEU A 1 787 ? -18.182 -14.391 -13.971 1.00 91.44 787 LEU A C 1
ATOM 6544 O O . LEU A 1 787 ? -17.064 -14.030 -14.327 1.00 91.44 787 LEU A O 1
ATOM 6548 N N . ILE A 1 788 ? -18.666 -15.606 -14.242 1.00 89.44 788 ILE A N 1
ATOM 6549 C CA . ILE A 1 788 ? -17.933 -16.641 -14.984 1.00 89.44 788 ILE A CA 1
ATOM 6550 C C . ILE A 1 788 ? -18.578 -16.803 -16.360 1.00 89.44 788 ILE A C 1
ATOM 6552 O O . ILE A 1 788 ? -19.802 -16.933 -16.451 1.00 89.44 788 ILE A O 1
ATOM 6556 N N . ARG A 1 789 ? -17.758 -16.789 -17.418 1.00 83.88 789 ARG A N 1
ATOM 6557 C CA . ARG A 1 789 ? -18.175 -17.037 -18.805 1.00 83.88 789 ARG A CA 1
ATOM 6558 C C . ARG A 1 789 ? -17.159 -17.954 -19.506 1.00 83.88 789 ARG A C 1
ATOM 6560 O O . ARG A 1 789 ? -15.980 -17.865 -19.175 1.00 83.88 789 ARG A O 1
ATOM 6567 N N . PRO A 1 790 ? -17.574 -18.784 -20.481 1.00 72.25 790 PRO A N 1
ATOM 6568 C CA . PRO A 1 790 ? -18.958 -19.021 -20.894 1.00 72.25 790 PRO A CA 1
ATOM 6569 C C . PRO A 1 790 ? -19.761 -19.711 -19.781 1.00 72.25 790 PRO A C 1
ATOM 6571 O O . PRO A 1 790 ? -19.204 -20.401 -18.931 1.00 72.25 790 PRO A O 1
ATOM 6574 N N . TYR A 1 791 ? -21.070 -19.479 -19.752 1.00 69.62 791 TYR A N 1
ATOM 6575 C CA . TYR A 1 791 ? -21.958 -19.970 -18.699 1.00 69.62 791 TYR A CA 1
ATOM 6576 C C . TYR A 1 791 ? -22.952 -20.983 -19.264 1.00 69.62 791 TYR A C 1
ATOM 6578 O O . TYR A 1 791 ? -23.429 -20.841 -20.387 1.00 69.62 791 TYR A O 1
ATOM 6586 N N . GLN A 1 792 ? -23.253 -22.016 -18.478 1.00 69.69 792 GLN A N 1
ATOM 6587 C CA . GLN A 1 792 ? -24.284 -23.003 -18.817 1.00 69.69 792 GLN A CA 1
ATOM 6588 C C . GLN A 1 792 ? -25.654 -22.597 -18.265 1.00 69.69 792 GLN A C 1
ATOM 6590 O O . GLN A 1 792 ? -26.679 -22.888 -18.875 1.00 69.69 792 GLN A O 1
ATOM 6595 N N . ASP A 1 793 ? -25.669 -21.915 -17.119 1.00 81.44 793 ASP A N 1
ATOM 6596 C CA . ASP A 1 793 ? -26.867 -21.445 -16.436 1.00 81.44 793 ASP A CA 1
ATOM 6597 C C . ASP A 1 793 ? -26.622 -20.092 -15.735 1.00 81.44 793 ASP A C 1
ATOM 6599 O O . ASP A 1 793 ? -25.516 -19.545 -15.733 1.00 81.44 793 ASP A O 1
ATOM 6603 N N . ASP A 1 794 ? -27.667 -19.564 -15.097 1.00 86.31 794 ASP A N 1
ATOM 6604 C CA . ASP A 1 794 ? -27.622 -18.310 -14.340 1.00 86.31 794 ASP A CA 1
ATOM 6605 C C . ASP A 1 794 ? -26.967 -18.463 -12.948 1.00 86.31 794 ASP A C 1
ATOM 6607 O O . ASP A 1 794 ? -26.964 -17.511 -12.161 1.00 86.31 794 ASP A O 1
ATOM 6611 N N . SER A 1 795 ? -26.440 -19.637 -12.573 1.00 85.44 795 SER A N 1
ATOM 6612 C CA . SER A 1 795 ? -25.973 -19.891 -11.198 1.00 85.44 795 SER A CA 1
ATOM 6613 C C . SER A 1 795 ? -24.791 -19.004 -10.801 1.00 85.44 795 SER A C 1
ATOM 6615 O O . SER A 1 795 ? -24.686 -18.613 -9.638 1.00 85.44 795 SER A O 1
ATOM 6617 N N . MET A 1 796 ? -23.952 -18.632 -11.775 1.00 88.50 796 MET A N 1
ATOM 6618 C CA . MET A 1 796 ? -22.777 -17.766 -11.600 1.00 88.50 796 MET A CA 1
ATOM 6619 C C . MET A 1 796 ? -23.085 -16.272 -11.769 1.00 88.50 796 MET A C 1
ATOM 6621 O O . MET A 1 796 ? -22.172 -15.439 -11.797 1.00 88.50 796 MET A O 1
ATOM 6625 N N . ARG A 1 797 ? -24.369 -15.908 -11.862 1.00 93.88 797 ARG A N 1
ATOM 6626 C CA . ARG A 1 797 ? -24.808 -14.514 -11.812 1.00 93.88 797 ARG A CA 1
ATOM 6627 C C . ARG A 1 797 ? -24.648 -13.965 -10.401 1.00 93.88 797 ARG A C 1
ATOM 6629 O O . ARG A 1 797 ? -24.938 -14.658 -9.422 1.00 93.88 797 ARG A O 1
ATOM 6636 N N . LEU A 1 798 ? -24.204 -12.716 -10.281 1.00 96.31 798 LEU A N 1
ATOM 6637 C CA . LEU A 1 798 ? -23.869 -12.126 -8.984 1.00 96.31 798 LEU A CA 1
ATOM 6638 C C . LEU A 1 798 ? -25.042 -12.170 -7.986 1.00 96.31 798 LEU A C 1
ATOM 6640 O O . LEU A 1 798 ? -24.854 -12.551 -6.831 1.00 96.31 798 LEU A O 1
ATOM 6644 N N . ASP A 1 799 ? -26.257 -11.824 -8.412 1.00 95.31 799 ASP A N 1
ATOM 6645 C CA . ASP A 1 799 ? -27.450 -11.863 -7.558 1.00 95.31 799 ASP A CA 1
ATOM 6646 C C . ASP A 1 799 ? -27.809 -13.273 -7.062 1.00 95.31 799 ASP A C 1
ATOM 6648 O O . ASP A 1 799 ? -28.236 -13.422 -5.915 1.00 95.31 799 ASP A O 1
ATOM 6652 N N . ASN A 1 800 ? -27.603 -14.302 -7.884 1.00 94.38 800 ASN A N 1
ATOM 6653 C CA . ASN A 1 800 ? -27.846 -15.698 -7.535 1.00 94.38 800 ASN A CA 1
ATOM 6654 C C . ASN A 1 800 ? -26.769 -16.239 -6.591 1.00 94.38 800 ASN A C 1
ATOM 6656 O O . ASN A 1 800 ? -27.108 -16.873 -5.593 1.00 94.38 800 ASN A O 1
ATOM 6660 N N . LEU A 1 801 ? -25.492 -15.925 -6.834 1.00 94.19 801 LEU A N 1
ATOM 6661 C CA . LEU A 1 801 ? -24.391 -16.291 -5.937 1.00 94.19 801 LEU A CA 1
ATOM 6662 C C . LEU A 1 801 ? -24.559 -15.672 -4.547 1.00 94.19 801 LEU A C 1
ATOM 6664 O O . LEU A 1 801 ? -24.474 -16.373 -3.536 1.00 94.19 801 LEU A O 1
ATOM 6668 N N . LEU A 1 802 ? -24.835 -14.366 -4.489 1.00 95.69 802 LEU A N 1
ATOM 6669 C CA . LEU A 1 802 ? -25.079 -13.673 -3.225 1.00 95.69 802 LEU A CA 1
ATOM 6670 C C . LEU A 1 802 ? -26.368 -14.172 -2.558 1.00 95.69 802 LEU A C 1
ATOM 6672 O O . LEU A 1 802 ? -26.389 -14.344 -1.342 1.00 95.69 802 LEU A O 1
ATOM 6676 N N . GLY A 1 803 ? -27.422 -14.446 -3.332 1.00 93.94 803 GLY A N 1
ATOM 6677 C CA . GLY A 1 803 ? -28.666 -15.042 -2.838 1.00 93.94 803 GLY A CA 1
ATOM 6678 C C . GLY A 1 803 ? -28.438 -16.395 -2.167 1.00 93.94 803 GLY A C 1
ATOM 6679 O O . GLY A 1 803 ? -28.785 -16.565 -1.000 1.00 93.94 803 GLY A O 1
ATOM 6680 N N . LYS A 1 804 ? -27.748 -17.309 -2.856 1.00 91.75 804 LYS A N 1
ATOM 6681 C CA . LYS A 1 804 ? -27.381 -18.631 -2.334 1.00 91.75 804 LYS A CA 1
ATOM 6682 C C . LYS A 1 804 ? -26.566 -18.527 -1.044 1.00 91.75 804 LYS A C 1
ATOM 6684 O O . LYS A 1 804 ? -26.870 -19.185 -0.054 1.00 91.75 804 LYS A O 1
ATOM 6689 N N . ARG A 1 805 ? -25.557 -17.653 -1.005 1.00 91.88 805 ARG A N 1
ATOM 6690 C CA . ARG A 1 805 ? -24.759 -17.444 0.216 1.00 91.88 805 ARG A CA 1
ATOM 6691 C C . ARG A 1 805 ? -25.594 -16.858 1.349 1.00 91.88 805 ARG A C 1
ATOM 6693 O O . ARG A 1 805 ? -25.451 -17.267 2.498 1.00 91.88 805 ARG A O 1
ATOM 6700 N N . ALA A 1 806 ? -26.505 -15.943 1.039 1.00 92.12 806 ALA A N 1
ATOM 6701 C CA . ALA A 1 806 ? -27.430 -15.404 2.023 1.00 92.12 806 ALA A CA 1
ATOM 6702 C C . ALA A 1 806 ? -28.394 -16.473 2.570 1.00 92.12 806 ALA A C 1
ATOM 6704 O O . ALA A 1 806 ? -28.716 -16.426 3.758 1.00 92.12 806 ALA A O 1
ATOM 6705 N N . GLU A 1 807 ? -28.841 -17.426 1.748 1.00 90.19 807 GLU A N 1
ATOM 6706 C CA . GLU A 1 807 ? -29.633 -18.594 2.172 1.00 90.19 807 GLU A CA 1
ATOM 6707 C C . GLU A 1 807 ? -28.853 -19.504 3.126 1.00 90.19 807 GLU A C 1
ATOM 6709 O O . GLU A 1 807 ? -29.396 -19.939 4.140 1.00 90.19 807 GLU A O 1
ATOM 6714 N N . GLU A 1 808 ? -27.558 -19.695 2.869 1.00 86.75 808 GLU A N 1
ATOM 6715 C CA . GLU A 1 808 ? -26.625 -20.436 3.732 1.00 86.75 808 GLU A CA 1
ATOM 6716 C C . GLU A 1 808 ? -26.256 -19.681 5.031 1.00 86.75 808 GLU A C 1
ATOM 6718 O O . GLU A 1 808 ? -25.514 -20.193 5.866 1.00 86.75 808 GLU A O 1
ATOM 6723 N N . GLY A 1 809 ? -26.793 -18.473 5.244 1.00 84.44 809 GLY A N 1
ATOM 6724 C CA . GLY A 1 809 ? -26.608 -17.690 6.471 1.00 84.44 809 GLY A CA 1
ATOM 6725 C C . GLY A 1 809 ? -25.468 -16.667 6.431 1.00 84.44 809 GLY A C 1
ATOM 6726 O O . GLY A 1 809 ? -25.229 -15.995 7.440 1.00 84.44 809 GLY A O 1
ATOM 6727 N N . ILE A 1 810 ? -24.799 -16.498 5.284 1.00 85.94 810 ILE A N 1
ATOM 6728 C CA . ILE A 1 810 ? -23.742 -15.496 5.090 1.00 85.94 810 ILE A CA 1
ATOM 6729 C C . ILE A 1 810 ? -24.346 -14.089 5.079 1.00 85.94 810 ILE A C 1
ATOM 6731 O O . ILE A 1 810 ? -25.340 -13.823 4.399 1.00 85.94 810 ILE A O 1
ATOM 6735 N N . ARG A 1 811 ? -23.740 -13.158 5.824 1.00 87.12 811 ARG A N 1
ATOM 6736 C CA . ARG A 1 811 ? -24.213 -11.766 5.909 1.00 87.12 811 ARG A CA 1
ATOM 6737 C C . ARG A 1 811 ? -23.578 -10.916 4.822 1.00 87.12 811 ARG A C 1
ATOM 6739 O O . ARG A 1 811 ? -22.363 -10.857 4.717 1.00 87.12 811 ARG A O 1
ATOM 6746 N N . ILE A 1 812 ? -24.382 -10.200 4.057 1.00 94.69 812 ILE A N 1
ATOM 6747 C CA . ILE A 1 812 ? -23.926 -9.445 2.893 1.00 94.69 812 ILE A CA 1
ATOM 6748 C C . ILE A 1 812 ? -24.308 -7.980 3.079 1.00 94.69 812 ILE A C 1
ATOM 6750 O O . ILE A 1 812 ? -25.487 -7.626 3.158 1.00 94.69 812 ILE A O 1
ATOM 6754 N N . TYR A 1 813 ? -23.304 -7.114 3.149 1.00 95.19 813 TYR A N 1
ATOM 6755 C CA . TYR A 1 813 ? -23.463 -5.680 3.356 1.00 95.19 813 TYR A CA 1
ATOM 6756 C C . TYR A 1 813 ? -22.963 -4.924 2.137 1.00 95.19 813 TYR A C 1
ATOM 6758 O O . TYR A 1 813 ? -21.794 -5.013 1.782 1.00 95.19 813 TYR A O 1
ATOM 6766 N N . ILE A 1 814 ? -23.843 -4.148 1.517 1.00 95.12 814 ILE A N 1
ATOM 6767 C CA . ILE A 1 814 ? -23.549 -3.456 0.268 1.00 95.12 814 ILE A CA 1
ATOM 6768 C C . ILE A 1 814 ? -23.718 -1.949 0.460 1.00 95.12 814 ILE A C 1
ATOM 6770 O O . ILE A 1 814 ? -24.774 -1.478 0.899 1.00 95.12 814 ILE A O 1
ATOM 6774 N N . LEU A 1 815 ? -22.685 -1.187 0.114 1.00 93.12 815 LEU A N 1
ATOM 6775 C CA . LEU A 1 815 ? -22.692 0.268 0.041 1.00 93.12 815 LEU A CA 1
ATOM 6776 C C . LEU A 1 815 ? -22.576 0.692 -1.423 1.00 93.12 815 LEU A C 1
ATOM 6778 O O . LEU A 1 815 ? -21.529 0.528 -2.034 1.00 93.12 815 LEU A O 1
ATOM 6782 N N . ILE A 1 816 ? -23.639 1.280 -1.964 1.00 91.31 816 ILE A N 1
ATOM 6783 C CA . ILE A 1 816 ? -23.668 1.767 -3.348 1.00 91.31 816 ILE A CA 1
ATOM 6784 C C . ILE A 1 816 ? -24.004 3.248 -3.407 1.00 91.31 816 ILE A C 1
ATOM 6786 O O . ILE A 1 816 ? -24.714 3.788 -2.542 1.00 91.31 816 ILE A O 1
ATOM 6790 N N . PHE A 1 817 ? -23.515 3.907 -4.454 1.00 87.88 817 PHE A N 1
ATOM 6791 C CA . PHE A 1 817 ? -23.856 5.295 -4.708 1.00 87.88 817 PHE A CA 1
ATOM 6792 C C . PHE A 1 817 ? -25.358 5.458 -4.946 1.00 87.88 817 PHE A C 1
ATOM 6794 O O . PHE A 1 817 ? -25.980 4.721 -5.711 1.00 87.88 817 PHE A O 1
ATOM 6801 N N . LYS A 1 818 ? -25.962 6.447 -4.285 1.00 85.31 818 LYS A N 1
ATOM 6802 C CA . LYS A 1 818 ? -27.336 6.848 -4.576 1.00 85.31 818 LYS A CA 1
ATOM 6803 C C . LYS A 1 818 ? -27.332 7.765 -5.794 1.00 85.31 818 LYS A C 1
ATOM 6805 O O . LYS A 1 818 ? -27.164 8.974 -5.661 1.00 85.31 818 LYS A O 1
ATOM 6810 N N . ASP A 1 819 ? -27.560 7.186 -6.960 1.00 76.25 819 ASP A N 1
ATOM 6811 C CA . ASP A 1 819 ? -27.712 7.920 -8.210 1.00 76.25 819 ASP A CA 1
ATOM 6812 C C . ASP A 1 819 ? -28.841 8.963 -8.161 1.00 76.25 819 ASP A C 1
ATOM 6814 O O . ASP A 1 819 ? -29.888 8.780 -7.525 1.00 76.25 819 ASP A O 1
ATOM 6818 N N . ILE A 1 820 ? -28.600 10.080 -8.847 1.00 75.50 820 ILE A N 1
ATOM 6819 C CA . ILE A 1 820 ? -29.623 11.056 -9.210 1.00 75.50 820 ILE A CA 1
ATOM 6820 C C . ILE A 1 820 ? -30.031 10.686 -10.632 1.00 75.50 820 ILE A C 1
ATOM 6822 O O . ILE A 1 820 ? -29.292 10.974 -11.570 1.00 75.50 820 ILE A O 1
ATOM 6826 N N . LEU A 1 821 ? -31.181 10.020 -10.771 1.00 65.81 821 LEU A N 1
ATOM 6827 C CA . LEU A 1 821 ? -31.650 9.423 -12.032 1.00 65.81 821 LEU A CA 1
ATOM 6828 C C . LEU A 1 821 ? -31.653 10.400 -13.221 1.00 65.81 821 LEU A C 1
ATOM 6830 O O . LEU A 1 821 ? -31.514 9.972 -14.357 1.00 65.81 821 LEU A O 1
ATOM 6834 N N . SER A 1 822 ? -31.792 11.707 -12.974 1.00 60.53 822 SER A N 1
ATOM 6835 C CA . SER A 1 822 ? -31.756 12.740 -14.016 1.00 60.53 822 SER A CA 1
ATOM 6836 C C . SER A 1 822 ? -30.351 13.082 -14.533 1.00 60.53 822 SER A C 1
ATOM 6838 O O . SER A 1 822 ? -30.241 13.856 -15.475 1.00 60.53 822 SER A O 1
ATOM 6840 N N . VAL A 1 823 ? -29.286 12.582 -13.897 1.00 61.31 823 VAL A N 1
ATOM 6841 C CA . VAL A 1 823 ? -27.881 12.902 -14.220 1.00 61.31 823 VAL A CA 1
ATOM 6842 C C . VAL A 1 823 ? -27.111 11.662 -14.673 1.00 61.31 823 VAL A C 1
ATOM 6844 O O . VAL A 1 823 ? -26.286 11.755 -15.574 1.00 61.31 823 VAL A O 1
ATOM 6847 N N . VAL A 1 824 ? -27.360 10.504 -14.054 1.00 66.75 824 VAL A N 1
ATOM 6848 C CA . VAL A 1 824 ? -26.640 9.252 -14.338 1.00 66.75 824 VAL A CA 1
ATOM 6849 C C . VAL A 1 824 ? -27.578 8.044 -14.279 1.00 66.75 824 VAL A C 1
ATOM 6851 O O . VAL A 1 824 ? -28.368 7.909 -13.346 1.00 66.75 824 VAL A O 1
ATOM 6854 N N . GLY A 1 825 ? -27.455 7.141 -15.255 1.00 71.88 825 GLY A N 1
ATOM 6855 C CA . GLY A 1 825 ? -28.308 5.957 -15.430 1.00 71.88 825 GLY A CA 1
ATOM 6856 C C . GLY A 1 825 ? -27.860 4.701 -14.671 1.00 71.88 825 GLY A C 1
ATOM 6857 O O . GLY A 1 825 ? -27.986 3.606 -15.203 1.00 71.88 825 GLY A O 1
ATOM 6858 N N . LEU A 1 826 ? -27.321 4.827 -13.451 1.00 81.38 826 LEU A N 1
ATOM 6859 C CA . LEU A 1 826 ? -26.781 3.674 -12.699 1.00 81.38 826 LEU A CA 1
ATOM 6860 C C . LEU A 1 826 ? -27.878 2.772 -12.108 1.00 81.38 826 LEU A C 1
ATOM 6862 O O . LEU A 1 826 ? -27.650 1.592 -11.858 1.00 81.38 826 LEU A O 1
ATOM 6866 N N . ASN A 1 827 ? -29.059 3.344 -11.842 1.00 85.69 827 ASN A N 1
ATOM 6867 C CA . ASN A 1 827 ? -30.233 2.670 -11.290 1.00 85.69 827 ASN A CA 1
ATOM 6868 C C . ASN A 1 827 ? -29.959 1.898 -9.982 1.00 85.69 827 ASN A C 1
ATOM 6870 O O . ASN A 1 827 ? -30.382 0.756 -9.794 1.00 85.69 827 ASN A O 1
ATOM 6874 N N . SER A 1 828 ? -29.319 2.552 -9.005 1.00 87.81 828 SER A N 1
ATOM 6875 C CA . SER A 1 828 ? -28.994 1.930 -7.705 1.00 87.81 828 SER A CA 1
ATOM 6876 C C . SER A 1 828 ? -30.237 1.479 -6.916 1.00 87.81 828 SER A C 1
ATOM 6878 O O . SER A 1 828 ? -30.146 0.709 -5.952 1.00 87.81 828 SER A O 1
ATOM 6880 N N . TYR A 1 829 ? -31.430 1.972 -7.284 1.00 88.12 829 TYR A N 1
ATOM 6881 C CA . TYR A 1 829 ? -32.696 1.487 -6.736 1.00 88.12 829 TYR A CA 1
ATOM 6882 C C . TYR A 1 829 ? -33.022 0.068 -7.211 1.00 88.12 829 TYR A C 1
ATOM 6884 O O . TYR A 1 829 ? -33.395 -0.754 -6.370 1.00 88.12 829 TYR A O 1
ATOM 6892 N N . HIS A 1 830 ? -32.849 -0.220 -8.506 1.00 91.00 830 HIS A N 1
ATOM 6893 C CA . HIS A 1 830 ? -32.992 -1.568 -9.059 1.00 91.00 830 HIS A CA 1
ATOM 6894 C C . HIS A 1 830 ? -32.044 -2.540 -8.368 1.00 91.00 830 HIS A C 1
ATOM 6896 O O . HIS A 1 830 ? -32.512 -3.515 -7.785 1.00 91.00 830 HIS A O 1
ATOM 6902 N N . THR A 1 831 ? -30.755 -2.194 -8.282 1.00 92.50 831 THR A N 1
ATOM 6903 C CA . THR A 1 831 ? -29.740 -2.994 -7.580 1.00 92.50 831 THR A CA 1
ATOM 6904 C C . THR A 1 831 ? -30.188 -3.373 -6.172 1.00 92.50 831 THR A C 1
ATOM 6906 O O . THR A 1 831 ? -30.167 -4.541 -5.780 1.00 92.50 831 THR A O 1
ATOM 6909 N N . LYS A 1 832 ? -30.671 -2.381 -5.409 1.00 92.19 832 LYS A N 1
ATOM 6910 C CA . LYS A 1 832 ? -31.182 -2.611 -4.058 1.00 92.19 832 LYS A CA 1
ATOM 6911 C C . LYS A 1 832 ? -32.399 -3.536 -4.046 1.00 92.19 832 LYS A C 1
ATOM 6913 O O . LYS A 1 832 ? -32.485 -4.404 -3.181 1.00 92.19 832 LYS A O 1
ATOM 6918 N N . LYS A 1 833 ? -33.362 -3.314 -4.942 1.00 91.94 833 LYS A N 1
ATOM 6919 C CA . LYS A 1 833 ? -34.605 -4.092 -5.005 1.00 91.94 833 LYS A CA 1
ATOM 6920 C C . LYS A 1 833 ? -34.314 -5.552 -5.357 1.00 91.94 833 LYS A C 1
ATOM 6922 O O . LYS A 1 833 ? -34.801 -6.434 -4.653 1.00 91.94 833 LYS A O 1
ATOM 6927 N N . GLN A 1 834 ? -33.500 -5.782 -6.385 1.00 92.75 834 GLN A N 1
ATOM 6928 C CA . GLN A 1 834 ? -33.159 -7.107 -6.891 1.00 92.75 834 GLN A CA 1
ATOM 6929 C C . GLN A 1 834 ? -32.399 -7.926 -5.845 1.00 92.75 834 GLN A C 1
ATOM 6931 O O . GLN A 1 834 ? -32.870 -8.984 -5.436 1.00 92.75 834 GLN A O 1
ATOM 6936 N N . LEU A 1 835 ? -31.285 -7.413 -5.319 1.00 93.12 835 LEU A N 1
ATOM 6937 C CA . LEU A 1 835 ? -30.453 -8.164 -4.372 1.00 93.12 835 LEU A CA 1
ATOM 6938 C C . LEU A 1 835 ? -31.165 -8.433 -3.038 1.00 93.12 835 LEU A C 1
ATOM 6940 O O . LEU A 1 835 ? -31.070 -9.529 -2.499 1.00 93.12 835 LEU A O 1
ATOM 6944 N N . VAL A 1 836 ? -31.948 -7.481 -2.513 1.00 90.75 836 VAL A N 1
ATOM 6945 C CA . VAL A 1 836 ? -32.735 -7.723 -1.285 1.00 90.75 836 VAL A CA 1
ATOM 6946 C C . VAL A 1 836 ? -33.826 -8.777 -1.512 1.00 90.75 836 VAL A C 1
ATOM 6948 O O . VAL A 1 836 ? -34.187 -9.481 -0.570 1.00 90.75 836 VAL A O 1
ATOM 6951 N N . SER A 1 837 ? -34.349 -8.910 -2.737 1.00 90.12 837 SER A N 1
ATOM 6952 C CA . SER A 1 837 ? -35.346 -9.941 -3.059 1.00 90.12 837 SER A CA 1
ATOM 6953 C C . SER A 1 837 ? -34.779 -11.365 -3.039 1.00 90.12 837 SER A C 1
ATOM 6955 O O . SER A 1 837 ? -35.535 -12.299 -2.793 1.00 90.12 837 SER A O 1
ATOM 6957 N N . LYS A 1 838 ? -33.458 -11.522 -3.205 1.00 89.44 838 LYS A N 1
ATOM 6958 C CA . LYS A 1 838 ? -32.746 -12.810 -3.191 1.00 89.44 838 LYS A CA 1
ATOM 6959 C C . LYS A 1 838 ? -32.446 -13.349 -1.785 1.00 89.44 838 LYS A C 1
ATOM 6961 O O . LYS A 1 838 ? -31.885 -14.426 -1.662 1.00 89.44 838 LYS A O 1
ATOM 6966 N N . SER A 1 839 ? -32.785 -12.618 -0.718 1.00 81.62 839 SER A N 1
ATOM 6967 C CA . SER A 1 839 ? -32.517 -13.037 0.666 1.00 81.62 839 SER A CA 1
ATOM 6968 C C . SER A 1 839 ? -33.791 -13.527 1.373 1.00 81.62 839 SER A C 1
ATOM 6970 O O . SER A 1 839 ? -34.746 -12.744 1.496 1.00 81.62 839 SER A O 1
ATOM 6972 N N . PRO A 1 840 ? -33.811 -14.752 1.939 1.00 65.38 840 PRO A N 1
ATOM 6973 C CA . PRO A 1 840 ? -34.939 -15.238 2.731 1.00 65.38 840 PRO A CA 1
ATOM 6974 C C . PRO A 1 840 ? -35.239 -14.290 3.894 1.00 65.38 840 PRO A C 1
ATOM 6976 O O . PRO A 1 840 ? -34.355 -13.898 4.659 1.00 65.38 840 PRO A O 1
ATOM 6979 N N . ASN A 1 841 ? -36.503 -13.883 4.032 1.00 65.00 841 ASN A N 1
ATOM 6980 C CA . ASN A 1 841 ? -36.966 -12.934 5.054 1.00 65.00 841 ASN A CA 1
ATOM 6981 C C . ASN A 1 841 ? -36.278 -11.546 5.043 1.00 65.00 841 ASN A C 1
ATOM 6983 O O . ASN A 1 841 ? -36.475 -10.777 5.988 1.00 65.00 841 ASN A O 1
ATOM 6987 N N . LYS A 1 842 ? -35.512 -11.196 3.993 1.00 64.25 842 LYS A N 1
ATOM 6988 C CA . LYS A 1 842 ? -34.815 -9.902 3.806 1.00 64.25 842 LYS A CA 1
ATOM 6989 C C . LYS A 1 842 ? -33.823 -9.532 4.920 1.00 64.25 842 LYS A C 1
ATOM 6991 O O . LYS A 1 842 ? -33.645 -8.347 5.211 1.00 64.25 842 LYS A O 1
ATOM 6996 N N . LYS A 1 843 ? -33.222 -10.519 5.590 1.00 75.44 843 LYS A N 1
ATOM 6997 C CA . LYS A 1 843 ? -32.349 -10.258 6.751 1.00 75.44 843 LYS A CA 1
ATOM 6998 C C . LYS A 1 843 ? -30.874 -10.185 6.387 1.00 75.44 843 LYS A C 1
ATOM 7000 O O . LYS A 1 843 ? -30.221 -9.242 6.821 1.00 75.44 843 LYS A O 1
ATOM 7005 N N . ASN A 1 844 ? -30.401 -11.110 5.557 1.00 85.44 844 ASN A N 1
ATOM 7006 C CA . ASN A 1 844 ? -28.969 -11.343 5.394 1.00 85.44 844 ASN A CA 1
ATOM 7007 C C . ASN A 1 844 ? -28.328 -10.453 4.320 1.00 85.44 844 ASN A C 1
ATOM 7009 O O . ASN A 1 844 ? -27.122 -10.258 4.363 1.00 85.44 844 ASN A O 1
ATOM 7013 N N . ILE A 1 845 ? -29.104 -9.868 3.395 1.00 92.31 845 ILE A N 1
ATOM 7014 C CA . ILE A 1 845 ? -28.604 -8.880 2.421 1.00 92.31 845 ILE A CA 1
ATOM 7015 C C . ILE A 1 845 ? -29.068 -7.475 2.816 1.00 92.31 845 ILE A C 1
ATOM 7017 O O . ILE A 1 845 ? -30.263 -7.162 2.796 1.00 92.31 845 ILE A O 1
ATOM 7021 N N . LYS A 1 846 ? -28.118 -6.593 3.136 1.00 90.62 846 LYS A N 1
ATOM 7022 C CA . LYS A 1 846 ? -28.365 -5.215 3.577 1.00 90.62 846 LYS A CA 1
ATOM 7023 C C . LYS A 1 846 ? -27.677 -4.211 2.675 1.00 90.62 846 LYS A C 1
ATOM 7025 O O . LYS A 1 846 ? -26.461 -4.201 2.559 1.00 90.62 846 LYS A O 1
ATOM 7030 N N . ILE A 1 847 ? -28.472 -3.308 2.102 1.00 91.75 847 ILE A N 1
ATOM 7031 C CA . ILE A 1 847 ? -27.987 -2.356 1.097 1.00 91.75 847 ILE A CA 1
ATOM 7032 C C . ILE A 1 847 ? -28.252 -0.912 1.523 1.00 91.75 847 ILE A C 1
ATOM 7034 O O . ILE A 1 847 ? -29.410 -0.487 1.698 1.00 91.75 847 ILE A O 1
ATOM 7038 N N . ILE A 1 848 ? -27.166 -0.148 1.644 1.00 90.25 848 ILE A N 1
ATOM 7039 C CA . ILE A 1 848 ? -27.155 1.292 1.887 1.00 90.25 848 ILE A CA 1
ATOM 7040 C C . ILE A 1 848 ? -26.906 2.006 0.559 1.00 90.25 848 ILE A C 1
ATOM 7042 O O . ILE A 1 848 ? -25.924 1.753 -0.127 1.00 90.25 848 ILE A O 1
ATOM 7046 N N . ARG A 1 849 ? -27.805 2.938 0.232 1.00 88.44 849 ARG A N 1
ATOM 7047 C CA . ARG A 1 849 ? -27.634 3.894 -0.866 1.00 88.44 849 ARG A CA 1
ATOM 7048 C C . ARG A 1 849 ? -27.236 5.238 -0.259 1.00 88.44 849 ARG A C 1
ATOM 7050 O O . ARG A 1 849 ? -28.021 5.784 0.523 1.00 88.44 849 ARG A O 1
ATOM 7057 N N . HIS A 1 850 ? -26.050 5.748 -0.578 1.00 82.56 850 HIS A N 1
ATOM 7058 C CA . HIS A 1 850 ? -25.491 6.973 0.012 1.00 82.56 850 HIS A CA 1
ATOM 7059 C C . HIS A 1 850 ? -24.825 7.867 -1.060 1.00 82.56 850 HIS A C 1
ATOM 7061 O O . HIS A 1 850 ? -24.350 7.330 -2.058 1.00 82.56 850 HIS A O 1
ATOM 7067 N N . PRO A 1 851 ? -24.782 9.205 -0.888 1.00 72.31 851 PRO A N 1
ATOM 7068 C CA . PRO A 1 851 ? -25.445 10.007 0.146 1.00 72.31 851 PRO A CA 1
ATOM 7069 C C . PRO A 1 851 ? -26.951 10.149 -0.079 1.00 72.31 851 PRO A C 1
ATOM 7071 O O . PRO A 1 851 ? -27.483 9.915 -1.158 1.00 72.31 851 PRO A O 1
ATOM 7074 N N . ASN A 1 852 ? -27.674 10.560 0.963 1.00 70.62 852 ASN A N 1
ATOM 7075 C CA . ASN A 1 852 ? -29.024 11.076 0.769 1.00 70.62 852 ASN A CA 1
ATOM 7076 C C . ASN A 1 852 ? -28.928 12.538 0.322 1.00 70.62 852 ASN A C 1
ATOM 7078 O O . ASN A 1 852 ? -28.599 13.392 1.135 1.00 70.62 852 ASN A O 1
ATOM 7082 N N . HIS A 1 853 ? -29.298 12.819 -0.928 1.00 69.31 853 HIS A N 1
ATOM 7083 C CA . HIS A 1 853 ? -29.316 14.159 -1.544 1.00 69.31 853 HIS A CA 1
ATOM 7084 C C . HIS A 1 853 ? -30.377 15.127 -0.975 1.00 69.31 853 HIS A C 1
ATOM 7086 O O . HIS A 1 853 ? -30.995 15.889 -1.711 1.00 69.31 853 HIS A O 1
ATOM 7092 N N . ARG A 1 854 ? -30.668 15.082 0.332 1.00 57.75 854 ARG A N 1
ATOM 7093 C CA . ARG A 1 854 ? -31.646 15.986 0.956 1.00 57.75 854 ARG A CA 1
ATOM 7094 C C . ARG A 1 854 ? -31.033 17.371 1.150 1.00 57.75 854 ARG A C 1
ATOM 7096 O O . ARG A 1 854 ? -30.033 17.511 1.844 1.00 57.75 854 ARG A O 1
ATOM 7103 N N . VAL A 1 855 ? -31.696 18.387 0.608 1.00 51.50 855 VAL A N 1
ATOM 7104 C CA . VAL A 1 855 ? -31.396 19.798 0.863 1.00 51.50 855 VAL A CA 1
ATOM 7105 C C . VAL A 1 855 ? -32.093 20.205 2.159 1.00 51.50 855 VAL A C 1
ATOM 7107 O O . VAL A 1 855 ? -33.309 20.370 2.184 1.00 51.50 855 VAL A O 1
ATOM 7110 N N . LEU A 1 856 ? -31.344 20.329 3.254 1.00 48.06 856 LEU A N 1
ATOM 7111 C CA . LEU A 1 856 ? -31.791 21.106 4.411 1.00 48.06 856 LEU A CA 1
ATOM 7112 C C . LEU A 1 856 ? -31.119 22.489 4.354 1.00 48.06 856 LEU A C 1
ATOM 7114 O O . LEU A 1 856 ? -29.937 22.567 4.007 1.00 48.06 856 LEU A O 1
ATOM 7118 N N . PRO A 1 857 ? -31.824 23.584 4.697 1.00 37.22 857 PRO A N 1
ATOM 7119 C CA . PRO A 1 857 ? -31.215 24.909 4.749 1.00 37.22 857 PRO A CA 1
ATOM 7120 C C . PRO A 1 857 ? -30.045 24.918 5.745 1.00 37.22 857 PRO A C 1
ATOM 7122 O O . PRO A 1 857 ? -30.220 24.587 6.917 1.00 37.22 857 PRO A O 1
ATOM 7125 N N . GLY A 1 858 ? -28.847 25.284 5.282 1.00 46.41 858 GLY A N 1
ATOM 7126 C CA . GLY A 1 858 ? -27.648 25.401 6.123 1.00 46.41 858 GLY A CA 1
ATOM 7127 C C . GLY A 1 858 ? -26.791 24.135 6.270 1.00 46.41 858 GLY A C 1
ATOM 7128 O O . GLY A 1 858 ? -25.827 24.157 7.035 1.00 46.41 858 GLY A O 1
ATOM 7129 N N . THR A 1 859 ? -27.089 23.049 5.550 1.00 46.19 859 THR A N 1
ATOM 7130 C CA . THR A 1 859 ? -26.154 21.922 5.366 1.00 46.19 859 THR A CA 1
ATOM 7131 C C . THR A 1 859 ? -25.579 21.967 3.957 1.00 46.19 859 THR A C 1
ATOM 7133 O O . THR A 1 859 ? -26.351 22.105 3.011 1.00 46.19 859 THR A O 1
ATOM 7136 N N . GLU A 1 860 ? -24.253 21.853 3.817 1.00 43.97 860 GLU A N 1
ATOM 7137 C CA . GLU A 1 860 ? -23.583 21.760 2.513 1.00 43.97 860 GLU A CA 1
ATOM 7138 C C . GLU A 1 860 ? -24.278 20.704 1.646 1.00 43.97 860 GLU A C 1
ATOM 7140 O O . GLU A 1 860 ? -24.398 19.532 2.011 1.00 43.97 860 GLU A O 1
ATOM 7145 N N . SER A 1 861 ? -24.812 21.155 0.518 1.00 48.41 861 SER A N 1
ATOM 7146 C CA . SER A 1 861 ? -25.534 20.348 -0.454 1.00 48.41 861 SER A CA 1
ATOM 7147 C C . SER A 1 861 ? -24.660 19.191 -0.946 1.00 48.41 861 SER A C 1
ATOM 7149 O O . SER A 1 861 ? -23.645 19.415 -1.599 1.00 48.41 861 SER A O 1
ATOM 7151 N N . SER A 1 862 ? -25.082 17.946 -0.698 1.00 54.97 862 SER A N 1
ATOM 7152 C CA . SER A 1 862 ? -24.368 16.717 -1.096 1.00 54.97 862 SER A CA 1
ATOM 7153 C C . SER A 1 862 ? -24.368 16.433 -2.611 1.00 54.97 862 SER A C 1
ATOM 7155 O O . SER A 1 862 ? -24.052 15.321 -3.018 1.00 54.97 862 SER A O 1
ATOM 7157 N N . PHE A 1 863 ? -24.716 17.417 -3.448 1.00 52.81 863 PHE A N 1
ATOM 7158 C CA . PHE A 1 863 ? -24.816 17.278 -4.908 1.00 52.81 863 PHE A CA 1
ATOM 7159 C C . PHE A 1 863 ? -23.458 17.161 -5.622 1.00 52.81 863 PHE A C 1
ATOM 7161 O O . PHE A 1 863 ? -23.430 16.791 -6.788 1.00 52.81 863 PHE A O 1
ATOM 7168 N N . LEU A 1 864 ? -22.342 17.460 -4.947 1.00 55.19 864 LEU A N 1
ATOM 7169 C CA . LEU A 1 864 ? -20.984 17.420 -5.517 1.00 55.19 864 LEU A CA 1
ATOM 7170 C C . LEU A 1 864 ? -20.158 16.218 -5.027 1.00 55.19 864 LEU A C 1
ATOM 7172 O O . LEU A 1 864 ? -18.931 16.274 -5.019 1.00 55.19 864 LEU A O 1
ATOM 7176 N N . TYR A 1 865 ? -20.814 15.155 -4.556 1.00 60.88 865 TYR A N 1
ATOM 7177 C CA . TYR A 1 865 ? -20.139 14.003 -3.961 1.00 60.88 865 TYR A CA 1
ATOM 7178 C C . TYR A 1 865 ? -20.563 12.686 -4.617 1.00 60.88 865 TYR A C 1
ATOM 7180 O O . TYR A 1 865 ? -21.754 12.398 -4.733 1.00 60.88 865 TYR A O 1
ATOM 7188 N N . SER A 1 866 ? -19.569 11.879 -4.987 1.00 63.22 866 SER A N 1
ATOM 7189 C CA . SER A 1 866 ? -19.681 10.548 -5.585 1.00 63.22 866 SER A CA 1
ATOM 7190 C C . SER A 1 866 ? -18.856 9.520 -4.798 1.00 63.22 866 SER A C 1
ATOM 7192 O O . SER A 1 866 ? -17.795 9.838 -4.262 1.00 63.22 866 SER A O 1
ATOM 7194 N N . HIS A 1 867 ? -19.337 8.274 -4.711 1.00 72.56 867 HIS A N 1
ATOM 7195 C CA . HIS A 1 867 ? -18.595 7.156 -4.110 1.00 72.56 867 HIS A CA 1
ATOM 7196 C C . HIS A 1 867 ? -17.792 6.417 -5.188 1.00 72.56 867 HIS A C 1
ATOM 7198 O O . HIS A 1 867 ? -18.376 5.643 -5.925 1.00 72.56 867 HIS A O 1
ATOM 7204 N N . HIS A 1 868 ? -16.474 6.579 -5.282 1.00 80.81 868 HIS A N 1
ATOM 7205 C CA . HIS A 1 868 ? -15.686 5.844 -6.292 1.00 80.81 868 HIS A CA 1
ATOM 7206 C C . HIS A 1 868 ? -15.026 4.554 -5.777 1.00 80.81 868 HIS A C 1
ATOM 7208 O O . HIS A 1 868 ? -14.356 3.871 -6.551 1.00 80.81 868 HIS A O 1
ATOM 7214 N N . GLU A 1 869 ? -15.227 4.215 -4.502 1.00 85.00 869 GLU A N 1
ATOM 7215 C CA . GLU A 1 869 ? -14.696 3.003 -3.871 1.00 85.00 869 GLU A CA 1
ATOM 7216 C C . GLU A 1 869 ? -15.307 1.743 -4.502 1.00 85.00 869 GLU A C 1
ATOM 7218 O O . GLU A 1 869 ? -16.530 1.610 -4.525 1.00 85.00 869 GLU A O 1
ATOM 7223 N N . LYS A 1 870 ? -14.456 0.823 -4.974 1.00 92.62 870 LYS A N 1
ATOM 7224 C CA . LYS A 1 870 ? -14.849 -0.523 -5.408 1.00 92.62 870 LYS A CA 1
ATOM 7225 C C . LYS A 1 870 ? -14.058 -1.538 -4.611 1.00 92.62 870 LYS A C 1
ATOM 7227 O O . LYS A 1 870 ? -12.846 -1.692 -4.795 1.00 92.62 870 LYS A O 1
ATOM 7232 N N . THR A 1 871 ? -14.732 -2.172 -3.666 1.00 95.38 871 THR A N 1
ATOM 7233 C CA . THR A 1 871 ? -14.110 -3.188 -2.827 1.00 95.38 871 THR A CA 1
ATOM 7234 C C . THR A 1 871 ? -15.070 -4.327 -2.558 1.00 95.38 871 THR A C 1
ATOM 7236 O O . THR A 1 871 ? -16.255 -4.098 -2.328 1.00 95.38 871 THR A O 1
ATOM 7239 N N . VAL A 1 872 ? -14.547 -5.550 -2.534 1.00 96.44 872 VAL A N 1
ATOM 7240 C CA . VAL A 1 872 ? -15.253 -6.704 -1.980 1.00 96.44 872 VAL A CA 1
ATOM 7241 C C . VAL A 1 872 ? -14.395 -7.325 -0.895 1.00 96.44 872 VAL A C 1
ATOM 7243 O O . VAL A 1 872 ? -13.272 -7.738 -1.157 1.00 96.44 872 VAL A O 1
ATOM 7246 N N . VAL A 1 873 ? -14.901 -7.393 0.331 1.00 96.31 873 VAL A N 1
ATOM 7247 C CA . VAL A 1 873 ? -14.190 -7.972 1.473 1.00 96.31 873 VAL A CA 1
ATOM 7248 C C . VAL A 1 873 ? -14.929 -9.217 1.938 1.00 96.31 873 VAL A C 1
ATOM 7250 O O . VAL A 1 873 ? -16.088 -9.129 2.336 1.00 96.31 873 VAL A O 1
ATOM 7253 N N . ILE A 1 874 ? -14.245 -10.358 1.918 1.00 89.69 874 ILE A N 1
ATOM 7254 C CA . ILE A 1 874 ? -14.753 -11.660 2.354 1.00 89.69 874 ILE A CA 1
ATOM 7255 C C . ILE A 1 874 ? -14.182 -11.974 3.737 1.00 89.69 874 ILE A C 1
ATOM 7257 O O . ILE A 1 874 ? -12.961 -11.963 3.937 1.00 89.69 874 ILE A O 1
ATOM 7261 N N . ASP A 1 875 ? -15.072 -12.211 4.700 1.00 80.94 875 ASP A N 1
ATOM 7262 C CA . ASP A 1 875 ? -14.778 -12.628 6.077 1.00 80.94 875 ASP A CA 1
ATOM 7263 C C . ASP A 1 875 ? -13.739 -11.749 6.801 1.00 80.94 875 ASP A C 1
ATOM 7265 O O . ASP A 1 875 ? -13.027 -12.211 7.689 1.00 80.94 875 ASP A O 1
ATOM 7269 N N . GLN A 1 876 ? -13.607 -10.478 6.394 1.00 81.81 876 GLN A N 1
ATOM 7270 C CA . GLN A 1 876 ? -12.576 -9.538 6.868 1.00 81.81 876 GLN A CA 1
ATOM 7271 C C . GLN A 1 876 ? -11.126 -10.060 6.728 1.00 81.81 876 GLN A C 1
ATOM 7273 O O . GLN A 1 876 ? -10.223 -9.587 7.423 1.00 81.81 876 GLN A O 1
ATOM 7278 N N . ARG A 1 877 ? -10.888 -11.028 5.831 1.00 78.69 877 ARG A N 1
ATOM 7279 C CA . ARG A 1 877 ? -9.583 -11.692 5.633 1.00 78.69 877 ARG A CA 1
ATOM 7280 C C . ARG A 1 877 ? -9.062 -11.568 4.210 1.00 78.69 877 ARG A C 1
ATOM 7282 O O . ARG A 1 877 ? -7.862 -11.383 4.033 1.00 78.69 877 ARG A O 1
ATOM 7289 N N . LEU A 1 878 ? -9.948 -11.638 3.221 1.00 86.19 878 LEU A N 1
ATOM 7290 C CA . LEU A 1 878 ? -9.621 -11.456 1.811 1.00 86.19 878 LEU A CA 1
ATOM 7291 C C . LEU A 1 878 ? -10.306 -10.190 1.303 1.00 86.19 878 LEU A C 1
ATOM 7293 O O . LEU A 1 878 ? -11.484 -9.974 1.578 1.00 86.19 878 LEU A O 1
ATOM 7297 N N . ALA A 1 879 ? -9.575 -9.358 0.567 1.00 93.50 879 ALA A N 1
ATOM 7298 C CA . ALA A 1 879 ? -10.118 -8.143 -0.016 1.00 93.50 879 ALA A CA 1
ATOM 7299 C C . ALA A 1 879 ? -9.747 -8.041 -1.496 1.00 93.50 879 ALA A C 1
ATOM 7301 O O . ALA A 1 879 ? -8.578 -8.106 -1.863 1.00 93.50 879 ALA A O 1
ATOM 7302 N N . PHE A 1 880 ? -10.763 -7.823 -2.317 1.00 94.19 880 PHE A N 1
ATOM 7303 C CA . PHE A 1 880 ? -10.665 -7.343 -3.681 1.00 94.19 880 PHE A CA 1
ATOM 7304 C C . PHE A 1 880 ? -10.767 -5.824 -3.626 1.00 94.19 880 PHE A C 1
ATOM 7306 O O . PHE A 1 880 ? -11.746 -5.290 -3.108 1.00 94.19 880 PHE A O 1
ATOM 7313 N N . ILE A 1 881 ? -9.748 -5.124 -4.110 1.00 92.56 881 ILE A N 1
ATOM 7314 C CA . ILE A 1 881 ? -9.663 -3.662 -4.067 1.00 92.56 881 ILE A CA 1
ATOM 7315 C C . ILE A 1 881 ? -9.237 -3.211 -5.457 1.00 92.56 881 ILE A C 1
ATOM 7317 O O . ILE A 1 881 ? -8.235 -3.708 -5.965 1.00 92.56 881 ILE A O 1
ATOM 7321 N N . GLY A 1 882 ? -9.967 -2.289 -6.083 1.00 84.88 882 GLY A N 1
ATOM 7322 C CA . GLY A 1 882 ? -9.584 -1.864 -7.426 1.00 84.88 882 GLY A CA 1
ATOM 7323 C C . GLY A 1 882 ? -10.495 -0.837 -8.081 1.00 84.88 882 GLY A C 1
ATOM 7324 O O . GLY A 1 882 ? -11.210 -0.090 -7.417 1.00 84.88 882 GLY A O 1
ATOM 7325 N N . GLY A 1 883 ? -10.401 -0.789 -9.412 1.00 82.31 883 GLY A N 1
ATOM 7326 C CA . GLY A 1 883 ? -11.101 0.156 -10.285 1.00 82.31 883 GLY A CA 1
ATOM 7327 C C . GLY A 1 883 ? -12.234 -0.451 -11.120 1.00 82.31 883 GLY A C 1
ATOM 7328 O O . GLY A 1 883 ? -12.922 0.302 -11.806 1.00 82.31 883 GLY A O 1
ATOM 7329 N N . LEU A 1 884 ? -12.464 -1.766 -11.040 1.00 89.50 884 LEU A N 1
ATOM 7330 C CA . LEU A 1 884 ? -13.544 -2.448 -11.756 1.00 89.50 884 LEU A CA 1
ATOM 7331 C C . LEU A 1 884 ? -14.847 -2.403 -10.955 1.00 89.50 884 LEU A C 1
ATOM 7333 O O . LEU A 1 884 ? -14.908 -2.873 -9.821 1.00 89.50 884 LEU A O 1
ATOM 7337 N N . ASP A 1 885 ? -15.869 -1.806 -11.562 1.00 91.69 885 ASP A N 1
ATOM 7338 C CA . ASP A 1 885 ? -17.252 -1.874 -11.092 1.00 91.69 885 ASP A CA 1
ATOM 7339 C C . ASP A 1 885 ? -17.820 -3.278 -11.394 1.00 91.69 885 ASP A C 1
ATOM 7341 O O . ASP A 1 885 ? -17.549 -3.843 -12.460 1.00 91.69 885 ASP A O 1
ATOM 7345 N N . LEU A 1 886 ? -18.644 -3.840 -10.506 1.00 93.94 886 LEU A N 1
ATOM 7346 C CA . LEU A 1 886 ? -19.372 -5.093 -10.749 1.00 93.94 886 LEU A CA 1
ATOM 7347 C C . LEU A 1 886 ? -20.612 -4.835 -11.616 1.00 93.94 886 LEU A C 1
ATOM 7349 O O . LEU A 1 886 ? -21.750 -5.101 -11.218 1.00 93.94 886 LEU A O 1
ATOM 7353 N N . CYS A 1 887 ? -20.402 -4.277 -12.807 1.00 91.62 887 CYS A N 1
ATOM 7354 C CA . CYS A 1 887 ? -21.460 -3.916 -13.742 1.00 91.62 887 CYS A CA 1
ATOM 7355 C C . CYS A 1 887 ? -21.196 -4.404 -15.171 1.00 91.62 887 CYS A C 1
ATOM 7357 O O . CYS A 1 887 ? -20.112 -4.870 -15.528 1.00 91.62 887 CYS A O 1
ATOM 7359 N N . TRP A 1 888 ? -22.230 -4.332 -16.006 1.00 86.88 888 TRP A N 1
ATOM 7360 C CA . TRP A 1 888 ? -22.108 -4.687 -17.418 1.00 86.88 888 TRP A CA 1
ATOM 7361 C C . TRP A 1 888 ? -21.053 -3.828 -18.130 1.00 86.88 888 TRP A C 1
ATOM 7363 O O . TRP A 1 888 ? -20.834 -2.670 -17.783 1.00 86.88 888 TRP A O 1
ATOM 7373 N N . GLY A 1 889 ? -20.382 -4.415 -19.123 1.00 86.06 889 GLY A N 1
ATOM 7374 C CA . GLY A 1 889 ? -19.286 -3.764 -19.850 1.00 86.06 889 GLY A CA 1
ATOM 7375 C C . GLY A 1 889 ? -17.953 -3.706 -19.092 1.00 86.06 889 GLY A C 1
ATOM 7376 O O . GLY A 1 889 ? -17.003 -3.118 -19.596 1.00 86.06 889 GLY A O 1
ATOM 7377 N N . ARG A 1 890 ? -17.865 -4.297 -17.890 1.00 89.69 890 ARG A N 1
ATOM 7378 C CA . ARG A 1 890 ? -16.614 -4.446 -17.112 1.00 89.69 890 ARG A CA 1
ATOM 7379 C C . ARG A 1 890 ? -16.084 -5.874 -17.058 1.00 89.69 890 ARG A C 1
ATOM 7381 O O . ARG A 1 890 ? -15.115 -6.142 -16.358 1.00 89.69 890 ARG A O 1
ATOM 7388 N N . TRP A 1 891 ? -16.752 -6.785 -17.758 1.00 90.44 891 TRP A N 1
ATOM 7389 C CA . TRP A 1 891 ? -16.251 -8.126 -18.002 1.00 90.44 891 TRP A CA 1
ATOM 7390 C C . TRP A 1 891 ? -15.621 -8.130 -19.388 1.00 90.44 891 TRP A C 1
ATOM 7392 O O . TRP A 1 891 ? -16.321 -7.885 -20.370 1.00 90.44 891 TRP A O 1
ATOM 7402 N N . ASP A 1 892 ? -14.324 -8.382 -19.447 1.00 89.25 892 ASP A N 1
ATOM 7403 C CA . ASP A 1 892 ? -13.551 -8.464 -20.673 1.00 89.25 892 ASP A CA 1
ATOM 7404 C C . ASP A 1 892 ? -12.444 -9.511 -20.536 1.00 89.25 892 ASP A C 1
ATOM 7406 O O . ASP A 1 892 ? -11.982 -9.832 -19.434 1.00 89.25 892 ASP A O 1
ATOM 7410 N N . THR A 1 893 ? -12.045 -10.045 -21.684 1.00 85.19 893 THR A N 1
ATOM 7411 C CA . THR A 1 893 ? -10.827 -10.835 -21.846 1.00 85.19 893 THR A CA 1
ATOM 7412 C C . THR A 1 893 ? -9.739 -9.939 -22.426 1.00 85.19 893 THR A C 1
ATOM 7414 O O . THR A 1 893 ? -9.961 -8.759 -22.701 1.00 85.19 893 THR A O 1
ATOM 7417 N N . ASP A 1 894 ? -8.567 -10.506 -22.648 1.00 84.00 894 ASP A N 1
ATOM 7418 C CA . ASP A 1 894 ? -7.468 -9.868 -23.367 1.00 84.00 894 ASP A CA 1
ATOM 7419 C C . ASP A 1 894 ? -7.815 -9.413 -24.794 1.00 84.00 894 ASP A C 1
ATOM 7421 O O . ASP A 1 894 ? -7.219 -8.479 -25.324 1.00 84.00 894 ASP A O 1
ATOM 7425 N N . ASP A 1 895 ? -8.841 -10.013 -25.398 1.00 81.56 895 ASP A N 1
ATOM 7426 C CA . ASP A 1 895 ? -9.318 -9.623 -26.725 1.00 81.56 895 ASP A CA 1
ATOM 7427 C C . ASP A 1 895 ? -10.226 -8.381 -26.690 1.00 81.56 895 ASP A C 1
ATOM 7429 O O . ASP A 1 895 ? -10.658 -7.907 -27.741 1.00 81.56 895 ASP A O 1
ATOM 7433 N N . HIS A 1 896 ? -10.597 -7.903 -25.494 1.00 81.81 896 HIS A N 1
ATOM 7434 C CA . HIS A 1 896 ? -11.495 -6.765 -25.258 1.00 81.81 896 HIS A CA 1
ATOM 7435 C C . HIS A 1 896 ? -12.757 -6.758 -26.143 1.00 81.81 896 HIS A C 1
ATOM 7437 O O . HIS A 1 896 ? -13.221 -5.712 -26.608 1.00 81.81 896 HIS A O 1
ATOM 7443 N N . ARG A 1 897 ? -13.324 -7.944 -26.395 1.00 75.81 897 ARG A N 1
ATOM 7444 C CA . ARG A 1 897 ? -14.488 -8.102 -27.274 1.00 75.81 897 ARG A CA 1
ATOM 7445 C C . ARG A 1 897 ? -15.684 -7.350 -26.705 1.00 75.81 897 ARG A C 1
ATOM 7447 O O . ARG A 1 897 ? -15.995 -7.450 -25.521 1.00 75.81 897 ARG A O 1
ATOM 7454 N N . LEU A 1 898 ? -16.397 -6.644 -27.580 1.00 73.94 898 LEU A N 1
ATOM 7455 C CA . LEU A 1 898 ? -17.604 -5.906 -27.201 1.00 73.94 898 LEU A CA 1
ATOM 7456 C C . LEU A 1 898 ? -18.795 -6.827 -26.896 1.00 73.94 898 LEU A C 1
ATOM 7458 O O . LEU A 1 898 ? -19.711 -6.419 -26.183 1.00 73.94 898 LEU A O 1
ATOM 7462 N N . VAL A 1 899 ? -18.804 -8.043 -27.452 1.00 74.12 899 VAL A N 1
ATOM 7463 C CA . VAL A 1 899 ? -19.893 -9.019 -27.314 1.00 74.12 899 VAL A CA 1
ATOM 7464 C C . VAL A 1 899 ? -19.350 -10.434 -27.131 1.00 74.12 899 VAL A C 1
ATOM 7466 O O . VAL A 1 899 ? -18.296 -10.781 -27.669 1.00 74.12 899 VAL A O 1
ATOM 7469 N N . ASP A 1 900 ? -20.102 -11.258 -26.403 1.00 71.75 900 ASP A N 1
ATOM 7470 C CA . ASP A 1 900 ? -19.840 -12.693 -26.301 1.00 71.75 900 ASP A CA 1
ATOM 7471 C C . ASP A 1 900 ? -20.202 -13.372 -27.640 1.00 71.75 900 ASP A C 1
ATOM 7473 O O . ASP A 1 900 ? -21.214 -13.041 -28.262 1.00 71.75 900 ASP A O 1
ATOM 7477 N N . LEU A 1 901 ? -19.381 -14.320 -28.101 1.00 67.00 901 LEU A N 1
ATOM 7478 C CA . LEU A 1 901 ? -19.645 -15.085 -29.325 1.00 67.00 901 LEU A CA 1
ATOM 7479 C C . LEU A 1 901 ? -20.389 -16.384 -28.989 1.00 67.00 901 LEU A C 1
ATOM 7481 O O . LEU A 1 901 ? -20.046 -17.059 -28.019 1.00 67.00 901 LEU A O 1
ATOM 7485 N N . SER A 1 902 ? -21.376 -16.765 -29.806 1.00 63.56 902 SER A N 1
ATOM 7486 C CA . SER A 1 902 ? -21.975 -18.102 -29.739 1.00 63.56 902 SER A CA 1
ATOM 7487 C C . SER A 1 902 ? -20.991 -19.158 -30.260 1.00 63.56 902 SER A C 1
ATOM 7489 O O . SER A 1 902 ? -20.117 -18.860 -31.077 1.00 63.56 902 SER A O 1
ATOM 7491 N N . ASN A 1 903 ? -21.143 -20.413 -29.823 1.00 54.72 903 ASN A N 1
ATOM 7492 C CA . ASN A 1 903 ? -20.301 -21.521 -30.299 1.00 54.72 903 ASN A CA 1
ATOM 7493 C C . ASN A 1 903 ? -20.374 -21.699 -31.829 1.00 54.72 903 ASN A C 1
ATOM 7495 O O . ASN A 1 903 ? -19.366 -22.012 -32.458 1.00 54.72 903 ASN A O 1
ATOM 7499 N N . GLU A 1 904 ? -21.534 -21.442 -32.438 1.00 55.03 904 GLU A N 1
ATOM 7500 C CA . GLU A 1 904 ? -21.717 -21.473 -33.897 1.00 55.03 904 GLU A CA 1
ATOM 7501 C C . GLU A 1 904 ? -20.881 -20.381 -34.586 1.00 55.03 904 GLU A C 1
ATOM 7503 O O . GLU A 1 904 ? -20.094 -20.685 -35.483 1.00 55.03 904 GLU A O 1
ATOM 7508 N N . ASN A 1 905 ? -20.917 -19.146 -34.072 1.00 55.59 905 ASN A N 1
ATOM 7509 C CA . ASN A 1 905 ? -20.160 -18.019 -34.627 1.00 55.59 905 ASN A CA 1
ATOM 7510 C C . ASN A 1 905 ? -18.638 -18.200 -34.489 1.00 55.59 905 ASN A C 1
ATOM 7512 O O . ASN A 1 905 ? -17.887 -17.767 -35.358 1.00 55.59 905 ASN A O 1
ATOM 7516 N N . ILE A 1 906 ? -18.162 -18.854 -33.419 1.00 54.69 906 ILE A N 1
ATOM 7517 C CA . ILE A 1 906 ? -16.733 -19.181 -33.238 1.00 54.69 906 ILE A CA 1
ATOM 7518 C C . ILE A 1 906 ? -16.262 -20.169 -34.313 1.00 54.69 906 ILE A C 1
ATOM 7520 O O . ILE A 1 906 ? -15.127 -20.082 -34.779 1.00 54.69 906 ILE A O 1
ATOM 7524 N N . THR A 1 907 ? -17.127 -21.103 -34.707 1.00 54.56 907 THR A N 1
ATOM 7525 C CA . THR A 1 907 ? -16.804 -22.122 -35.713 1.00 54.56 907 THR A CA 1
ATOM 7526 C C . THR A 1 907 ? -16.745 -21.496 -37.106 1.00 54.56 907 THR A C 1
ATOM 7528 O O . THR A 1 907 ? -15.784 -21.725 -37.837 1.00 54.56 907 THR A O 1
ATOM 7531 N N . GLU A 1 908 ? -17.702 -20.627 -37.444 1.00 56.16 908 GLU A N 1
ATOM 7532 C CA . GLU A 1 908 ? -17.696 -19.865 -38.702 1.00 56.16 908 GLU A CA 1
ATOM 7533 C C . GLU A 1 908 ? -16.502 -18.903 -38.807 1.00 56.16 908 GLU A C 1
ATOM 7535 O O . GLU A 1 908 ? -15.868 -18.842 -39.859 1.00 56.16 908 GLU A O 1
ATOM 7540 N N . LEU A 1 909 ? -16.131 -18.215 -37.719 1.00 55.50 909 LEU A N 1
ATOM 7541 C CA . LEU A 1 909 ? -14.957 -17.330 -37.693 1.00 55.50 909 LEU A CA 1
ATOM 7542 C C . LEU A 1 909 ? -13.650 -18.094 -37.936 1.00 55.50 909 LEU A C 1
ATOM 7544 O O . LEU A 1 909 ? -12.850 -17.670 -38.764 1.00 55.50 909 LEU A O 1
ATOM 7548 N N . LYS A 1 910 ? -13.462 -19.253 -37.291 1.00 57.78 910 LYS A N 1
ATOM 7549 C CA . LYS A 1 910 ? -12.283 -20.106 -37.523 1.00 57.78 910 LYS A CA 1
ATOM 7550 C C . LYS A 1 910 ? -12.226 -20.642 -38.955 1.00 57.78 910 LYS A C 1
ATOM 7552 O O . LYS A 1 910 ? -11.160 -20.666 -39.558 1.00 57.78 910 LYS A O 1
ATOM 7557 N N . SER A 1 911 ? -13.381 -21.010 -39.511 1.00 58.06 911 SER A N 1
ATOM 7558 C CA . SER A 1 911 ? -13.504 -21.459 -40.907 1.00 58.06 911 SER A CA 1
ATOM 7559 C C . SER A 1 911 ? -13.118 -20.346 -41.890 1.00 58.06 911 SER A C 1
ATOM 7561 O O . SER A 1 911 ? -12.422 -20.585 -42.876 1.00 58.06 911 SER A O 1
ATOM 7563 N N . ALA A 1 912 ? -13.560 -19.115 -41.615 1.00 56.09 912 ALA A N 1
ATOM 7564 C CA . ALA A 1 912 ? -13.264 -17.942 -42.429 1.00 56.09 912 ALA A CA 1
ATOM 7565 C C . ALA A 1 912 ? -11.789 -17.511 -42.321 1.00 56.09 912 ALA A C 1
ATOM 7567 O O . ALA A 1 912 ? -11.190 -17.149 -43.333 1.00 56.09 912 ALA A O 1
ATOM 7568 N N . GLU A 1 913 ? -11.181 -17.597 -41.134 1.00 54.50 913 GLU A N 1
ATOM 7569 C CA . GLU A 1 913 ? -9.748 -17.339 -40.923 1.00 54.50 913 GLU A CA 1
ATOM 7570 C C . GLU A 1 913 ? -8.863 -18.371 -41.643 1.00 54.50 913 GLU A C 1
ATOM 7572 O O . GLU A 1 913 ? -7.865 -18.002 -42.266 1.00 54.50 913 GLU A O 1
ATOM 7577 N N . GLU A 1 914 ? -9.242 -19.653 -41.636 1.00 57.84 914 GLU A N 1
ATOM 7578 C CA . GLU A 1 914 ? -8.538 -20.706 -42.383 1.00 57.84 914 GLU A CA 1
ATOM 7579 C C . GLU A 1 914 ? -8.623 -20.501 -43.903 1.00 57.84 914 GLU A C 1
ATOM 7581 O O . GLU A 1 914 ? -7.616 -20.653 -44.599 1.00 57.84 914 GLU A O 1
ATOM 7586 N N . LEU A 1 915 ? -9.784 -20.084 -44.420 1.00 53.56 915 LEU A N 1
ATOM 7587 C CA . LEU A 1 915 ? -9.965 -19.740 -45.836 1.00 53.56 915 LEU A CA 1
ATOM 7588 C C . LEU A 1 915 ? -9.181 -18.476 -46.232 1.00 53.56 915 LEU A C 1
ATOM 7590 O O . LEU A 1 915 ? -8.560 -18.440 -47.295 1.00 53.56 915 LEU A O 1
ATOM 7594 N N . ALA A 1 916 ? -9.142 -17.456 -45.369 1.00 51.31 916 ALA A N 1
ATOM 7595 C CA . ALA A 1 916 ? -8.386 -16.224 -45.608 1.00 51.31 916 ALA A CA 1
ATOM 7596 C C . ALA A 1 916 ? -6.861 -16.441 -45.577 1.00 51.31 916 ALA A C 1
ATOM 7598 O O . ALA A 1 916 ? -6.109 -15.727 -46.249 1.00 51.31 916 ALA A O 1
ATOM 7599 N N . ASN A 1 917 ? -6.382 -17.444 -44.840 1.00 51.97 917 ASN A N 1
ATOM 7600 C CA . ASN A 1 917 ? -4.967 -17.816 -44.796 1.00 51.97 917 ASN A CA 1
ATOM 7601 C C . ASN A 1 917 ? -4.488 -18.592 -46.038 1.00 51.97 917 ASN A C 1
ATOM 7603 O O . ASN A 1 917 ? -3.282 -18.751 -46.208 1.00 51.97 917 ASN A O 1
ATOM 7607 N N . GLN A 1 918 ? -5.392 -19.012 -46.932 1.00 53.12 918 GLN A N 1
ATOM 7608 C CA . GLN A 1 918 ? -5.060 -19.726 -48.174 1.00 53.12 918 GLN A CA 1
ATOM 7609 C C . GLN A 1 918 ? -5.004 -18.832 -49.432 1.00 53.12 918 GLN A C 1
ATOM 7611 O O . GLN A 1 918 ? -4.651 -19.321 -50.502 1.00 53.12 918 GLN A O 1
ATOM 7616 N N . SER A 1 919 ? -5.320 -17.533 -49.338 1.00 49.78 919 SER A N 1
ATOM 7617 C CA . SER A 1 919 ? -5.281 -16.602 -50.483 1.00 49.78 919 SER A CA 1
ATOM 7618 C C . SER A 1 919 ? -4.135 -15.580 -50.384 1.00 49.78 919 SER A C 1
ATOM 7620 O O . SER A 1 919 ? -4.020 -14.887 -49.368 1.00 49.78 919 SER A O 1
ATOM 7622 N N . ASP A 1 920 ? -3.351 -15.417 -51.457 1.00 49.72 920 ASP A N 1
ATOM 7623 C CA . ASP A 1 920 ? -2.146 -14.560 -51.531 1.00 49.72 920 ASP A CA 1
ATOM 7624 C C . ASP A 1 920 ? -2.406 -13.070 -51.866 1.00 49.72 920 ASP A C 1
ATOM 7626 O O . ASP A 1 920 ? -1.467 -12.312 -52.111 1.00 49.72 920 ASP A O 1
ATOM 7630 N N . GLN A 1 921 ? -3.660 -12.603 -51.880 1.00 47.50 921 GLN A N 1
ATOM 7631 C CA . GLN A 1 921 ? -3.994 -11.198 -52.169 1.00 47.50 921 GLN A CA 1
ATOM 7632 C C . GLN A 1 921 ? -4.609 -10.502 -50.942 1.00 47.50 921 GLN A C 1
ATOM 7634 O O . GLN A 1 921 ? -5.688 -10.869 -50.480 1.00 47.50 921 GLN A O 1
ATOM 7639 N N . GLU A 1 922 ? -3.917 -9.488 -50.402 1.00 49.31 922 GLU A N 1
ATOM 7640 C CA . GLU A 1 922 ? -4.326 -8.738 -49.195 1.00 49.31 922 GLU A CA 1
ATOM 7641 C C . GLU A 1 922 ? -5.624 -7.932 -49.384 1.00 49.31 922 GLU A C 1
ATOM 7643 O O . GLU A 1 922 ? -6.405 -7.819 -48.443 1.00 49.31 922 GLU A O 1
ATOM 7648 N N . SER A 1 923 ? -5.916 -7.436 -50.593 1.00 43.69 923 SER A N 1
ATOM 7649 C CA . SER A 1 923 ? -7.094 -6.587 -50.848 1.00 43.69 923 SER A CA 1
ATOM 7650 C C . SER A 1 923 ? -8.432 -7.327 -50.740 1.00 43.69 923 SER A C 1
ATOM 7652 O O . SER A 1 923 ? -9.444 -6.725 -50.406 1.00 43.69 923 SER A O 1
ATOM 7654 N N . THR A 1 924 ? -8.448 -8.638 -50.985 1.00 48.88 924 THR A N 1
ATOM 7655 C CA . THR A 1 924 ? -9.649 -9.484 -50.879 1.00 48.88 924 THR A CA 1
ATOM 7656 C C . THR A 1 924 ? -9.946 -9.946 -49.448 1.00 48.88 924 THR A C 1
ATOM 7658 O O . THR A 1 924 ? -11.064 -10.376 -49.168 1.00 48.88 924 THR A O 1
ATOM 7661 N N . LYS A 1 925 ? -8.980 -9.837 -48.520 1.00 48.66 925 LYS A N 1
ATOM 7662 C CA . LYS A 1 925 ? -9.142 -10.276 -47.120 1.00 48.66 925 LYS A CA 1
ATOM 7663 C C . LYS A 1 925 ? -9.959 -9.289 -46.286 1.00 48.66 925 LYS A C 1
ATOM 7665 O O . LYS A 1 925 ? -10.792 -9.715 -45.490 1.00 48.66 925 LYS A O 1
ATOM 7670 N N . GLU A 1 926 ? -9.761 -7.986 -46.490 1.00 47.53 926 GLU A N 1
ATOM 7671 C CA . GLU A 1 926 ? -10.513 -6.943 -45.777 1.00 47.53 926 GLU A CA 1
ATOM 7672 C C . GLU A 1 926 ? -11.985 -6.888 -46.207 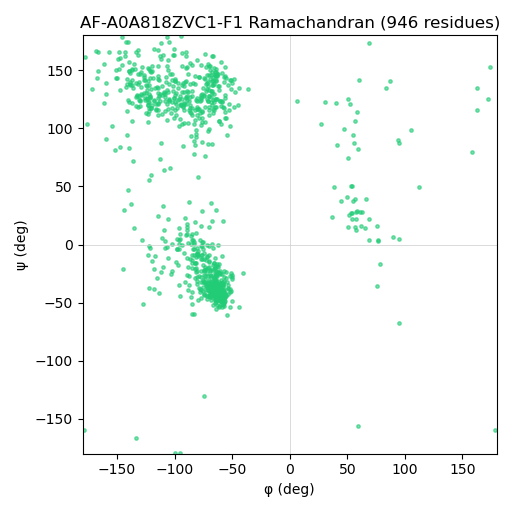1.00 47.53 926 GLU A C 1
ATOM 7674 O O . GLU A 1 926 ? -12.861 -6.820 -45.347 1.00 47.53 926 GLU A O 1
ATOM 7679 N N . GLU A 1 927 ? -12.287 -6.991 -47.506 1.00 49.03 927 GLU A N 1
ATOM 7680 C CA . GLU A 1 927 ? -13.678 -6.990 -47.990 1.00 49.03 927 GLU A CA 1
ATOM 7681 C C . GLU A 1 927 ? -14.467 -8.215 -47.502 1.00 49.03 927 GLU A C 1
ATOM 7683 O O . GLU A 1 927 ? -15.584 -8.062 -47.005 1.00 49.03 927 GLU A O 1
ATOM 7688 N N . ALA A 1 928 ? -13.875 -9.415 -47.543 1.00 48.22 928 ALA A N 1
ATOM 7689 C CA . ALA A 1 928 ? -14.531 -10.635 -47.071 1.00 48.22 928 ALA A CA 1
ATOM 7690 C C . ALA A 1 928 ? -14.771 -10.630 -45.547 1.00 48.22 928 ALA A C 1
ATOM 7692 O O . ALA A 1 928 ? -15.844 -11.033 -45.085 1.00 48.22 928 ALA A O 1
ATOM 7693 N N . ALA A 1 929 ? -13.812 -10.133 -44.757 1.00 47.34 929 ALA A N 1
ATOM 7694 C CA . ALA A 1 929 ? -13.950 -10.020 -43.304 1.00 47.34 929 ALA A CA 1
ATOM 7695 C C . ALA A 1 929 ? -15.008 -8.975 -42.905 1.00 47.34 929 ALA A C 1
ATOM 7697 O O . ALA A 1 929 ? -15.819 -9.217 -42.007 1.00 47.34 929 ALA A O 1
ATOM 7698 N N . VAL A 1 930 ? -15.050 -7.836 -43.606 1.00 52.34 930 VAL A N 1
ATOM 7699 C CA . VAL A 1 930 ? -16.040 -6.775 -43.372 1.00 52.34 930 VAL A CA 1
ATOM 7700 C C . VAL A 1 930 ? -17.451 -7.228 -43.754 1.00 52.34 930 VAL A C 1
ATOM 7702 O O . VAL A 1 930 ? -18.397 -6.941 -43.016 1.00 52.34 930 VAL A O 1
ATOM 7705 N N . ASP A 1 931 ? -17.623 -7.956 -44.857 1.00 49.81 931 ASP A N 1
ATOM 7706 C CA . ASP A 1 931 ? -18.942 -8.453 -45.265 1.00 49.81 931 ASP A CA 1
ATOM 7707 C C . ASP A 1 931 ? -19.446 -9.598 -44.377 1.00 49.81 931 ASP A C 1
ATOM 7709 O O . ASP A 1 931 ? -20.631 -9.619 -44.026 1.00 49.81 931 ASP A O 1
ATOM 7713 N N . THR A 1 932 ? -18.548 -10.460 -43.892 1.00 49.72 932 THR A N 1
ATOM 7714 C CA . THR A 1 932 ? -18.875 -11.487 -42.887 1.00 49.72 932 THR A CA 1
ATOM 7715 C C . THR A 1 932 ? -19.286 -10.842 -41.558 1.00 49.72 932 THR A C 1
ATOM 7717 O O . THR A 1 932 ? -20.333 -11.174 -40.997 1.00 49.72 932 THR A O 1
ATOM 7720 N N . ALA A 1 933 ? -18.549 -9.826 -41.089 1.00 47.75 933 ALA A N 1
ATOM 7721 C CA . ALA A 1 933 ? -18.893 -9.075 -39.880 1.00 47.75 933 ALA A CA 1
ATOM 7722 C C . ALA A 1 933 ? -20.235 -8.324 -40.013 1.00 47.75 933 ALA A C 1
ATOM 7724 O O . ALA A 1 933 ? -21.027 -8.286 -39.067 1.00 47.75 933 ALA A O 1
ATOM 7725 N N . LYS A 1 934 ? -20.543 -7.770 -41.196 1.00 48.66 934 LYS A N 1
ATOM 7726 C CA . LYS A 1 934 ? -21.844 -7.138 -41.488 1.00 48.66 934 LYS A CA 1
ATOM 7727 C C . LYS A 1 934 ? -22.994 -8.150 -41.524 1.00 48.66 934 LYS A C 1
ATOM 7729 O O . LYS A 1 934 ? -24.091 -7.818 -41.067 1.00 48.66 934 LYS A O 1
ATOM 7734 N N . GLN A 1 935 ? -22.778 -9.360 -42.046 1.00 47.38 935 GLN A N 1
ATOM 7735 C CA . GLN A 1 935 ? -23.779 -10.435 -42.016 1.00 47.38 935 GLN A CA 1
ATOM 7736 C C . GLN A 1 935 ? -24.036 -10.935 -40.587 1.00 47.38 935 GLN A C 1
ATOM 7738 O O . GLN A 1 935 ? -25.196 -11.044 -40.182 1.00 47.38 935 GLN A O 1
ATOM 7743 N N . MET A 1 936 ? -22.984 -11.124 -39.786 1.00 47.72 936 MET A N 1
ATOM 7744 C CA . MET A 1 936 ? -23.098 -11.520 -38.375 1.00 47.72 936 MET A CA 1
ATOM 7745 C C . MET A 1 936 ? -23.795 -10.449 -37.520 1.00 47.72 936 MET A C 1
ATOM 7747 O O . MET A 1 936 ? -24.655 -10.767 -36.694 1.00 47.72 936 MET A O 1
ATOM 7751 N N . ALA A 1 937 ? -23.507 -9.165 -37.762 1.00 45.34 937 ALA A N 1
ATOM 7752 C CA . ALA A 1 937 ? -24.191 -8.056 -37.096 1.00 45.34 937 ALA A CA 1
ATOM 7753 C C . ALA A 1 937 ? -25.684 -7.974 -37.465 1.00 45.34 937 ALA A C 1
ATOM 7755 O O . ALA A 1 937 ? -26.508 -7.654 -36.609 1.00 45.34 937 ALA A O 1
ATOM 7756 N N . LYS A 1 938 ? -26.061 -8.301 -38.712 1.00 42.19 938 LYS A N 1
ATOM 7757 C CA . LYS A 1 938 ? -27.472 -8.363 -39.132 1.00 42.19 938 LYS A CA 1
ATOM 7758 C C . LYS A 1 938 ? -28.231 -9.499 -38.447 1.00 42.19 938 LYS A C 1
ATOM 7760 O O . LYS A 1 938 ? -29.341 -9.260 -37.976 1.00 42.19 938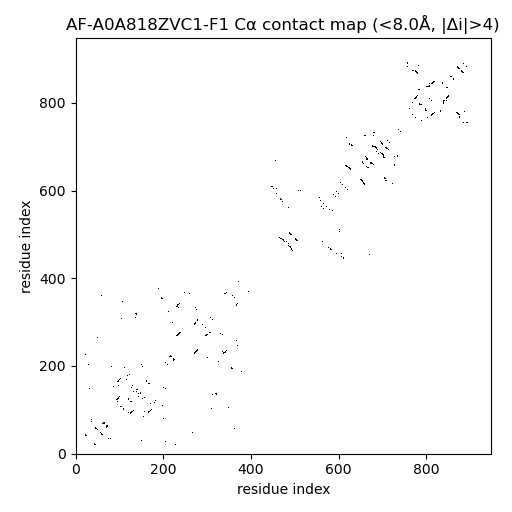 LYS A O 1
ATOM 7765 N N . ASN A 1 939 ? -27.641 -10.686 -38.313 1.00 41.91 939 ASN A N 1
ATOM 7766 C CA . ASN A 1 939 ? -28.325 -11.834 -37.704 1.00 41.91 939 ASN A CA 1
ATOM 7767 C C . ASN A 1 939 ? -28.544 -11.678 -36.183 1.00 41.91 939 ASN A C 1
ATOM 7769 O O . ASN A 1 939 ? -29.580 -12.101 -35.671 1.00 41.91 939 ASN A O 1
ATOM 7773 N N . ASN A 1 940 ? -27.653 -10.975 -35.471 1.00 40.94 940 ASN A N 1
ATOM 7774 C CA . ASN A 1 940 ? -27.778 -10.742 -34.023 1.00 40.94 940 ASN A CA 1
ATOM 7775 C C . ASN A 1 940 ? -28.740 -9.603 -33.623 1.00 40.94 940 ASN A C 1
ATOM 7777 O O . ASN A 1 940 ? -29.071 -9.465 -32.445 1.00 40.94 940 ASN A O 1
ATOM 7781 N N . THR A 1 941 ? -29.254 -8.802 -34.566 1.00 36.56 941 THR A N 1
ATOM 7782 C CA . THR A 1 941 ? -30.203 -7.712 -34.238 1.00 36.56 941 THR A CA 1
ATOM 7783 C C . THR A 1 941 ? -31.606 -8.180 -33.830 1.00 36.56 941 THR A C 1
ATOM 7785 O O . THR A 1 941 ? -32.372 -7.383 -33.289 1.00 36.56 941 THR A O 1
ATOM 7788 N N . ASN A 1 942 ? -31.935 -9.468 -33.989 1.00 33.66 942 ASN A N 1
ATOM 7789 C CA . ASN A 1 942 ? -33.228 -10.022 -33.569 1.00 33.66 942 ASN A CA 1
ATOM 7790 C C . ASN A 1 942 ? -33.304 -10.426 -32.083 1.00 33.66 942 ASN A C 1
ATOM 7792 O O . ASN A 1 942 ? -34.386 -10.769 -31.610 1.00 33.66 942 ASN A O 1
ATOM 7796 N N . GLN A 1 943 ? -32.211 -10.333 -31.317 1.00 34.88 943 GLN A N 1
ATOM 7797 C CA . GLN A 1 943 ? -32.220 -10.546 -29.865 1.00 34.88 943 GLN A CA 1
ATOM 7798 C C . GLN A 1 943 ? -31.926 -9.244 -29.117 1.00 34.88 943 GLN A C 1
ATOM 7800 O O . GLN A 1 943 ? -30.844 -9.042 -28.586 1.00 34.88 943 GLN A O 1
ATOM 7805 N N . GLY A 1 944 ? -32.916 -8.348 -29.094 1.00 33.28 944 GLY A N 1
ATOM 7806 C CA . GLY A 1 944 ? -33.154 -7.385 -28.010 1.00 33.28 944 GLY A CA 1
ATOM 7807 C C . GLY A 1 944 ? -31.941 -6.740 -27.331 1.00 33.28 944 GLY A C 1
ATOM 7808 O O . GLY A 1 944 ? -31.901 -6.692 -26.104 1.00 33.28 944 GLY A O 1
ATOM 7809 N N . ILE A 1 945 ? -30.979 -6.203 -28.084 1.00 28.50 945 ILE A N 1
ATOM 7810 C CA . ILE A 1 945 ? -29.956 -5.324 -27.511 1.00 28.50 945 ILE A CA 1
ATOM 7811 C C . ILE A 1 945 ? -30.565 -3.926 -27.420 1.00 28.50 945 ILE A C 1
ATOM 7813 O O . ILE A 1 945 ? -30.772 -3.239 -28.422 1.00 28.50 945 ILE A O 1
ATOM 7817 N N . VAL A 1 946 ? -30.875 -3.511 -26.191 1.00 27.14 946 VAL A N 1
ATOM 7818 C CA . VAL A 1 946 ? -31.129 -2.108 -25.862 1.00 27.14 946 VAL A CA 1
ATOM 7819 C C . VAL A 1 946 ? -29.889 -1.322 -26.281 1.00 27.14 946 VAL A C 1
ATOM 7821 O O . VAL A 1 946 ? -28.808 -1.529 -25.735 1.00 27.14 946 VAL A O 1
ATOM 7824 N N . ARG A 1 947 ? -30.047 -0.452 -27.284 1.00 24.72 947 ARG A N 1
ATOM 7825 C CA . ARG A 1 947 ? -29.044 0.551 -27.657 1.00 24.72 947 ARG A CA 1
ATOM 7826 C C . ARG A 1 947 ? -28.661 1.346 -26.404 1.00 24.72 947 ARG A C 1
ATOM 7828 O O . ARG A 1 947 ? -29.545 1.936 -25.782 1.00 24.72 947 ARG A O 1
ATOM 7835 N N . ILE A 1 948 ? -27.376 1.306 -26.053 1.00 26.72 948 ILE A N 1
ATOM 7836 C CA . ILE A 1 948 ? -26.747 2.191 -25.062 1.00 26.72 948 ILE A CA 1
ATOM 7837 C C . ILE A 1 948 ? -26.747 3.619 -25.603 1.00 26.72 948 ILE A C 1
ATOM 7839 O O . ILE A 1 948 ? -26.457 3.775 -26.813 1.00 26.72 948 ILE A O 1
#

Foldseek 3Di:
DDDDDDDDDDDDDDDDADDDDDDDLDDLQLQDPVVLVCNLVHDHDWAWFADPNDIDILGLVACDPPDCLHSVNLSVLLVVQNCLQEPPDPPPFAAEEEEAADLFDPLSRLLLVLQSVQVCVQVSHHYDYDQYDPPLFAPDPDRDLVVFAPHSHPDDDDPDADPPRYYYDHSHPGDPPDGRDHPVCPVDDPLSSSLSSSSSSSRGDPVLVVLLLCLLCVQDPHSDLRVLPQEEEEEAEDPPCQVPCLDVHHDQPLLQCVQCVVRCVVSVHAEYEYHYLDPVNVVSVVVSCVVVVVSHDYPDHPADHNDDSVNSVVDDSNVSNRNVSSLVSSLVSLLPHLAYEYAPSDSSLVSSVSSVSNSSRPDDHHYSDPFDDPPNDDDDDDDDDDDDDPDGDDDDDDDDDDDDDDDDDDDDDDDDDDDDDDDPPPPDPVVVVVVVVVPPPDDDADFPLVLQVPQQFQADPPKAKAFPFKDWDADPDDPPCQAFRIKIWIWMDIHPDDIDIDIDTVVLLVVLLVVLVVVLVVVVVVVVVVPPDDDDDDDDDPVVVVVVVVLSDQDDDPPDGPVVDDPDPVRNRVVRVRSRVNVSVQRVRRVSCSDPSNCQSVQGGNVCPRPVQDHWPGKHKWWWFPPQFADDDDPVVVVVCVPPLDDGDTAIWIWTDDLFWIWIARPNGRHIDDTGGLALQWDKDDDCVVQVDPQKMWTDDPRGIIIIHDPDVVVSVVVVVSSVVSNVPDPQNDQEPVSDSDHDDPPDDDDDDPAQQVVLVVVLVLLVVFDAEKEWEFAAADQQDQSHPPDPDSCSRNLNSLLVVLVVVYAYEYEYEQDPVVPDPRPVVCVVVSSLVSHVVSRRHHYDHDDDQDDDPPDDGCPPDGDQWGWMQGPVRDMDGDRAGNDPLRHADPVSDPDDDDPVRVVVVVVLVVVLVPDPDPVVNVVSVVVSVVVVVVVVPVPDDDDD

Radius of gyration: 38.93 Å; Cα contacts (8 Å, |Δi|>4): 1290; chains: 1; bounding box: 113×89×115 Å

Secondary structure (DSSP, 8-state):
-----------PPPPP--SS-S--S--S-TTSTTHHHHGGG----EEEEEETTEEEEEETT---TTSTTSHHHHHHHHHHHHHHHS-S--TT--EEEEE---S--HHHHHHHHHHHHHHHHHTT-EEEE---SS----SSS-SSGGGTB--S-SSPPPS---SSSEEEEESTT--TTSPPPPGGGTTS-HHHHHHHHHHHHT-B-HHHHHHHHHHHHHHSSSSSGGGG-SEEEEEE--SHHHHTT-SS----HHHHHHHHHHHHHHTT--EEEEEES-THHHHHHHHHHHHTTT--EEE------S--HHHHTTS-HHHHHHHHHHHHHHHHHHHH-SEEE--TTSHHHHHHHHHHHHTT--S--B-S-TT-----S----------------PPPP------------------PPPPPPP----SSHHHHHHHTT-S-----PPPTHHHHH-SS-SSPTT--EEEEEEEEEE---TTTTTT--EEEEEEEEETTTEEEEEEE-HHHHHHHHHHHHHHHHHHHHHHHHGGGS--------HHHHHHHHHTTSPPPP--S-TTTS-SSHHHHHHHHHHHHHHHHHHHTSHHHHTSHHHHHHHT--TTTT-GGG---SEEEEEEEETT-S-S---HHHHHHT-S-SS---EEEEEEEE-SSEEEEE-TTT--EEEEEE--TT-EEE--HHHH-STTEEEEE-SS-EEEEE-SSHHHHHHHHHHHHHHHHH-GGGSPPGGG-SS---SS-------SHHHHHHHHHHHHHH-SSEEEEEESS--TT-BSSSS-SSGGGBHHHHHHHHHHTT-EEEEEEE---TTT----HHHHHHHHHHTSGGG-SEEEEEE------TTS--GGG-----EEEEETTTEEEEES--SSTT----TT--SSPPPHHHHHHHHHHHHHHTT---THHHHHHHHHHHHHHHHHHTTS-----